Protein AF-0000000084896147 (afdb_homodimer)

Secondary structure (DSSP, 8-state):
--SSTTEEEEEEGGG---HHHHHHHHHTT-EEEE-SHHHHHHHHTTT--GGGEEE--SS--HHHHHHHHHTT--EEEE-SHHHHHHHHHH-TT-EEEEEEP-GGG--SS---TTS-B-GGGHHHHHHHHHHTT-EEEEEEE---TT---HHHHHHHHHHHHHHHHHHHHTT----EEE--------GGGHHHHHHHHHHHHHHHHHHS-GGGT-EEEE--SHHHHGGG--EEEEEEEEEEEES-EEEE-SS-EEEE--TEEEEEEES--TTTTTTHHHHS---PPEEE-GGG--SSPPEEEEEE-SSS-TT-EEEEEEEE----TT-EEEE----SSSTT----GGGPPPPP------HHHHHHHHHH-S-GGGS-S---TT----HHHH-/--SSTTEEEEEEGGG---HHHHHHHHHTT-EEEE-SHHHHHHHHTTT--GGGEEE--SS--HHHHHHHHHTT--EEEE-SHHHHHHHHHH-TT-EEEEEEP-GGG--SS---TTS-B-GGGHHHHHHHHHHTT-EEEEEEE---TT---HHHHHHHHHHHHHHHHHHHHTT----EEE--------GGGHHHHHHHHHHHHHHHHHHS-GGG--EEEE--SHHHHGGG--EEEEEEEEEEEES-EEEE-SS-EEEE--TEEEEEEES--TTTTTTHHHHS---PPEEE-GGG--SSPPEEEEEE-SSS-TT-EEEEEEEE----TT-EEEE----SSSTT----GGGPPPPP------HHHHHHHHHH-S-GGGS-S---TT----HHHH-

Radius of gyration: 28.49 Å; Cα contacts (8 Å, |Δi|>4): 1632; chains: 2; bounding box: 71×83×58 Å

Structure (mmCIF, N/CA/C/O backbone):
data_AF-0000000084896147-model_v1
#
loop_
_entity.id
_entity.type
_entity.pdbx_description
1 polymer 'ornithine decarboxylase'
#
loop_
_atom_site.group_PDB
_atom_site.id
_atom_site.type_symbol
_atom_site.label_atom_id
_atom_site.label_alt_id
_atom_site.label_comp_id
_atom_site.label_asym_id
_atom_site.label_entity_id
_atom_site.label_seq_id
_atom_site.pdbx_PDB_ins_code
_atom_site.Cartn_x
_atom_site.Cartn_y
_atom_site.Cartn_z
_atom_site.occupancy
_atom_site.B_iso_or_equiv
_atom_site.auth_seq_id
_atom_site.auth_comp_id
_atom_site.auth_asym_id
_atom_site.auth_atom_id
_atom_site.pdbx_PDB_model_num
ATOM 1 N N . MET A 1 1 ? -17.375 -25.188 -11.977 1 76.5 1 MET A N 1
ATOM 2 C CA . MET A 1 1 ? -17.375 -26.641 -11.867 1 76.5 1 MET A CA 1
ATOM 3 C C . MET A 1 1 ? -18.281 -27.266 -12.922 1 76.5 1 MET A C 1
ATOM 5 O O . MET A 1 1 ? -17.953 -28.328 -13.469 1 76.5 1 MET A O 1
ATOM 9 N N . LYS A 1 2 ? -19.312 -26.609 -13.203 1 83.06 2 LYS A N 1
ATOM 10 C CA . LYS A 1 2 ? -20.203 -27.094 -14.25 1 83.06 2 LYS A CA 1
ATOM 11 C C . LYS A 1 2 ? -19.641 -26.781 -15.641 1 83.06 2 LYS A C 1
ATOM 13 O O . LYS A 1 2 ? -19.703 -27.625 -16.547 1 83.06 2 LYS A O 1
ATOM 18 N N . LEU A 1 3 ? -19.047 -25.656 -15.773 1 86.88 3 LEU A N 1
ATOM 19 C CA . LEU A 1 3 ? -18.594 -25.188 -17.062 1 86.88 3 LEU A CA 1
ATOM 20 C C . LEU A 1 3 ? -17.281 -25.859 -17.469 1 86.88 3 LEU A C 1
ATOM 22 O O . LEU A 1 3 ? -17.031 -26.094 -18.656 1 86.88 3 LEU A O 1
ATOM 26 N N . LEU A 1 4 ? -16.484 -26.188 -16.469 1 92.25 4 LEU A N 1
ATOM 27 C CA . LEU A 1 4 ? -15.219 -26.891 -16.672 1 92.25 4 LEU A CA 1
ATOM 28 C C . LEU A 1 4 ? -15.109 -28.094 -15.758 1 92.25 4 LEU A C 1
ATOM 30 O O . LEU A 1 4 ? -14.273 -28.125 -14.852 1 92.25 4 LEU A O 1
ATOM 34 N N . PRO A 1 5 ? -15.781 -29.156 -16.047 1 92.62 5 PRO A N 1
ATOM 35 C CA . PRO A 1 5 ? -15.938 -30.266 -15.109 1 92.62 5 PRO A CA 1
ATOM 36 C C . PRO A 1 5 ? -14.648 -31.062 -14.922 1 92.62 5 PRO A C 1
ATOM 38 O O . PRO A 1 5 ? -14.484 -31.734 -13.906 1 92.62 5 PRO A O 1
ATOM 41 N N . ARG A 1 6 ? -13.742 -30.938 -15.859 1 96.06 6 ARG A N 1
ATOM 42 C CA . ARG A 1 6 ? -12.523 -31.719 -15.773 1 96.06 6 ARG A CA 1
ATOM 43 C C . ARG A 1 6 ? -11.398 -30.922 -15.109 1 96.06 6 ARG A C 1
ATOM 45 O O . ARG A 1 6 ? -10.289 -31.422 -14.961 1 96.06 6 ARG A O 1
ATOM 52 N N . VAL A 1 7 ? -11.711 -29.734 -14.766 1 96.62 7 VAL A N 1
ATOM 53 C CA . VAL A 1 7 ? -10.688 -28.844 -14.227 1 96.62 7 VAL A CA 1
ATOM 54 C C . VAL A 1 7 ? -10.844 -28.734 -12.711 1 96.62 7 VAL A C 1
ATOM 56 O O . VAL A 1 7 ? -11.883 -28.297 -12.211 1 96.62 7 VAL A O 1
ATOM 59 N N . ASP A 1 8 ? -9.828 -29.188 -11.992 1 96.81 8 ASP A N 1
ATOM 60 C CA . ASP A 1 8 ? -9.812 -28.984 -10.547 1 96.81 8 ASP A CA 1
ATOM 61 C C . ASP A 1 8 ? -9.422 -27.547 -10.195 1 96.81 8 ASP A C 1
ATOM 63 O O . ASP A 1 8 ? -8.531 -26.969 -10.82 1 96.81 8 ASP A O 1
ATOM 67 N N . LEU A 1 9 ? -10.07 -27.062 -9.203 1 96.5 9 LEU A N 1
ATOM 68 C CA . LEU A 1 9 ? -9.891 -25.641 -8.891 1 96.5 9 LEU A CA 1
ATOM 69 C C . LEU A 1 9 ? -8.961 -25.469 -7.699 1 96.5 9 LEU A C 1
ATOM 71 O O . LEU A 1 9 ? -9.055 -26.203 -6.715 1 96.5 9 LEU A O 1
ATOM 75 N N . PHE A 1 10 ? -8.07 -24.547 -7.828 1 98.19 10 PHE A N 1
ATOM 76 C CA . PHE A 1 10 ? -7.176 -24.094 -6.777 1 98.19 10 PHE A CA 1
ATOM 77 C C . PHE A 1 10 ? -7.34 -22.594 -6.543 1 98.19 10 PHE A C 1
ATOM 79 O O . PHE A 1 10 ? -7.027 -21.781 -7.418 1 98.19 10 PHE A O 1
ATOM 86 N N . TYR A 1 11 ? -7.738 -22.25 -5.391 1 97 11 TYR A N 1
ATOM 87 C CA . TYR A 1 11 ? -8.008 -20.859 -5.07 1 97 11 TYR A CA 1
ATOM 88 C C . TYR A 1 11 ? -6.719 -20.062 -4.914 1 97 11 TYR A C 1
ATOM 90 O O . TYR A 1 11 ? -5.852 -20.438 -4.113 1 97 11 TYR A O 1
ATOM 98 N N . ALA A 1 12 ? -6.574 -18.953 -5.715 1 95.19 12 ALA A N 1
ATOM 99 C CA . ALA A 1 12 ? -5.453 -18.031 -5.504 1 95.19 12 ALA A CA 1
ATOM 100 C C . ALA A 1 12 ? -5.613 -17.266 -4.203 1 95.19 12 ALA A C 1
ATOM 102 O O . ALA A 1 12 ? -6.32 -16.25 -4.152 1 95.19 12 ALA A O 1
ATOM 103 N N . VAL A 1 13 ? -4.828 -17.578 -3.203 1 94.38 13 VAL A N 1
ATOM 104 C CA . VAL A 1 13 ? -5.031 -17.109 -1.837 1 94.38 13 VAL A CA 1
ATOM 105 C C . VAL A 1 13 ? -4.789 -15.602 -1.771 1 94.38 13 VAL A C 1
ATOM 107 O O . VAL A 1 13 ? -5.453 -14.891 -1.013 1 94.38 13 VAL A O 1
ATOM 110 N N . LYS A 1 14 ? -3.912 -15.117 -2.615 1 90.31 14 LYS A N 1
ATOM 111 C CA . LYS A 1 14 ? -3.541 -13.703 -2.605 1 90.31 14 LYS A CA 1
ATOM 112 C C . LYS A 1 14 ? -4.758 -12.812 -2.84 1 90.31 14 LYS A C 1
ATOM 114 O O . LYS A 1 14 ? -4.754 -11.641 -2.471 1 90.31 14 LYS A O 1
ATOM 119 N N . CYS A 1 15 ? -5.746 -13.336 -3.457 1 89.38 15 CYS A N 1
ATOM 120 C CA . CYS A 1 15 ? -6.938 -12.578 -3.816 1 89.38 15 CYS A CA 1
ATOM 121 C C . CYS A 1 15 ? -7.691 -12.125 -2.572 1 89.38 15 CYS A C 1
ATOM 123 O O . CYS A 1 15 ? -8.18 -11 -2.512 1 89.38 15 CYS A O 1
ATOM 125 N N . CYS A 1 16 ? -7.879 -12.938 -1.682 1 91.19 16 CYS A N 1
ATOM 126 C CA . CYS A 1 16 ? -8.547 -12.703 -0.409 1 91.19 16 CYS A CA 1
ATOM 127 C C . CYS A 1 16 ? -8.117 -13.727 0.634 1 91.19 16 CYS A C 1
ATOM 129 O O . CYS A 1 16 ? -8.789 -14.742 0.824 1 91.19 16 CYS A O 1
ATOM 131 N N . PRO A 1 17 ? -7.07 -13.461 1.395 1 91.31 17 PRO A N 1
ATOM 132 C CA . PRO A 1 17 ? -6.527 -14.438 2.348 1 91.31 17 PRO A CA 1
ATOM 133 C C . PRO A 1 17 ? -7.242 -14.398 3.697 1 91.31 17 PRO A C 1
ATOM 135 O O . PRO A 1 17 ? -6.59 -14.43 4.746 1 91.31 17 PRO A O 1
ATOM 138 N N . LEU A 1 18 ? -8.523 -14.312 3.703 1 88.88 18 LEU A N 1
ATOM 139 C CA . LEU A 1 18 ? -9.289 -14.336 4.945 1 88.88 18 LEU A CA 1
ATOM 140 C C . LEU A 1 18 ? -9.602 -15.773 5.359 1 88.88 18 LEU A C 1
ATOM 142 O O . LEU A 1 18 ? -10 -16.594 4.527 1 88.88 18 LEU A O 1
ATOM 146 N N . MET A 1 19 ? -9.484 -16.016 6.602 1 90.5 19 MET A N 1
ATOM 147 C CA . MET A 1 19 ? -9.633 -17.359 7.145 1 90.5 19 MET A CA 1
ATOM 148 C C . MET A 1 19 ? -11.008 -17.938 6.809 1 90.5 19 MET A C 1
ATOM 150 O O . MET A 1 19 ? -11.109 -19.094 6.375 1 90.5 19 MET A O 1
ATOM 154 N N . PRO A 1 20 ? -12.117 -17.219 6.91 1 89.44 20 PRO A N 1
ATOM 155 C CA . PRO A 1 20 ? -13.422 -17.797 6.578 1 89.44 20 PRO A CA 1
ATOM 156 C C . PRO A 1 20 ? -13.516 -18.219 5.113 1 89.44 20 PRO A C 1
ATOM 158 O O . PRO A 1 20 ? -14.188 -19.219 4.801 1 89.44 20 PRO A O 1
ATOM 161 N N . VAL A 1 21 ? -12.875 -17.469 4.238 1 92.56 21 VAL A N 1
ATOM 162 C CA . VAL A 1 21 ? -12.875 -17.812 2.818 1 92.56 21 VAL A CA 1
ATOM 163 C C . VAL A 1 21 ? -12.086 -19.094 2.596 1 92.56 21 VAL A C 1
ATOM 165 O O . VAL A 1 21 ? -12.578 -20.016 1.944 1 92.56 21 VAL A O 1
ATOM 168 N N . VAL A 1 22 ? -10.922 -19.172 3.197 1 95.12 22 VAL A N 1
ATOM 169 C CA . VAL A 1 22 ? -10.047 -20.328 3.043 1 95.12 22 VAL A CA 1
ATOM 170 C C . VAL A 1 22 ? -10.734 -21.578 3.602 1 95.12 22 VAL A C 1
ATOM 172 O O . VAL A 1 22 ? -10.742 -22.625 2.957 1 95.12 22 VAL A O 1
ATOM 175 N N . ARG A 1 23 ? -11.367 -21.422 4.723 1 94.5 23 ARG A N 1
ATOM 176 C CA . ARG A 1 23 ? -12.062 -22.547 5.348 1 94.5 23 ARG A CA 1
ATOM 177 C C . ARG A 1 23 ? -13.227 -23.031 4.484 1 94.5 23 ARG A C 1
ATOM 179 O O . ARG A 1 23 ? -13.398 -24.234 4.281 1 94.5 23 ARG A O 1
ATOM 186 N N . LEU A 1 24 ? -13.977 -22.109 4.012 1 94.06 24 LEU A N 1
ATOM 187 C CA . LEU A 1 24 ? -15.133 -22.453 3.188 1 94.06 24 LEU A CA 1
ATOM 188 C C . LEU A 1 24 ? -14.695 -23.203 1.931 1 94.06 24 LEU A C 1
ATOM 190 O O . LEU A 1 24 ? -15.258 -24.234 1.592 1 94.06 24 LEU A O 1
ATOM 194 N N . LEU A 1 25 ? -13.711 -22.703 1.27 1 96.12 25 LEU A N 1
ATOM 195 C CA . LEU A 1 25 ? -13.258 -23.312 0.023 1 96.12 25 LEU A CA 1
ATOM 196 C C . LEU A 1 25 ? -12.602 -24.656 0.283 1 96.12 25 LEU A C 1
ATOM 198 O O . LEU A 1 25 ? -12.773 -25.594 -0.5 1 96.12 25 LEU A O 1
ATOM 202 N N . ALA A 1 26 ? -11.883 -24.75 1.372 1 96.81 26 ALA A N 1
ATOM 203 C CA . ALA A 1 26 ? -11.336 -26.047 1.767 1 96.81 26 ALA A CA 1
ATOM 204 C C . ALA A 1 26 ? -12.445 -27.062 1.991 1 96.81 26 ALA A C 1
ATOM 206 O O . ALA A 1 26 ? -12.336 -28.219 1.559 1 96.81 26 ALA A O 1
ATOM 207 N N . ALA A 1 27 ? -13.484 -26.625 2.641 1 95.06 27 ALA A N 1
ATOM 208 C CA . ALA A 1 27 ? -14.617 -27.5 2.93 1 95.06 27 ALA A CA 1
ATOM 209 C C . ALA A 1 27 ? -15.258 -28.016 1.644 1 95.06 27 ALA A C 1
ATOM 211 O O . ALA A 1 27 ? -15.766 -29.141 1.601 1 95.06 27 ALA A O 1
ATOM 212 N N . LEU A 1 28 ? -15.172 -27.25 0.626 1 94.31 28 LEU A N 1
ATOM 213 C CA . LEU A 1 28 ? -15.789 -27.594 -0.649 1 94.31 28 LEU A CA 1
ATOM 214 C C . LEU A 1 28 ? -14.836 -28.406 -1.515 1 94.31 28 LEU A C 1
ATOM 216 O O . LEU A 1 28 ? -15.156 -28.75 -2.656 1 94.31 28 LEU A O 1
ATOM 220 N N . GLY A 1 29 ? -13.633 -28.625 -1.036 1 94.44 29 GLY A N 1
ATOM 221 C CA . GLY A 1 29 ? -12.695 -29.516 -1.714 1 94.44 29 GLY A CA 1
ATOM 222 C C . GLY A 1 29 ? -11.789 -28.781 -2.684 1 94.44 29 GLY A C 1
ATOM 223 O O . GLY A 1 29 ? -11.109 -29.406 -3.502 1 94.44 29 GLY A O 1
ATOM 224 N N . ILE A 1 30 ? -11.766 -27.5 -2.604 1 96.38 30 ILE A N 1
ATOM 225 C CA . ILE A 1 30 ? -10.938 -26.688 -3.475 1 96.38 30 ILE A CA 1
ATOM 226 C C . ILE A 1 30 ? -9.492 -26.688 -2.969 1 96.38 30 ILE A C 1
ATOM 228 O O . ILE A 1 30 ? -9.258 -26.641 -1.761 1 96.38 30 ILE A O 1
ATOM 232 N N . GLY A 1 31 ? -8.508 -26.781 -3.887 1 97.94 31 GLY A N 1
ATOM 233 C CA . GLY A 1 31 ? -7.109 -26.594 -3.539 1 97.94 31 GLY A CA 1
ATOM 234 C C . GLY A 1 31 ? -6.707 -25.141 -3.449 1 97.94 31 GLY A C 1
ATOM 235 O O . GLY A 1 31 ? -7.547 -24.25 -3.59 1 97.94 31 GLY A O 1
ATOM 236 N N . PHE A 1 32 ? -5.352 -24.969 -3.205 1 98.56 32 PHE A N 1
ATOM 237 C CA . PHE A 1 32 ? -4.93 -23.609 -2.959 1 98.56 32 PHE A CA 1
ATOM 238 C C . PHE A 1 32 ? -3.648 -23.281 -3.721 1 98.56 32 PHE A C 1
ATOM 240 O O . PHE A 1 32 ? -2.697 -24.062 -3.703 1 98.56 32 PHE A O 1
ATOM 247 N N . ASP A 1 33 ? -3.723 -22.234 -4.465 1 97.69 33 ASP A N 1
ATOM 248 C CA . ASP A 1 33 ? -2.551 -21.578 -5.047 1 97.69 33 ASP A CA 1
ATOM 249 C C . ASP A 1 33 ? -1.964 -20.547 -4.09 1 97.69 33 ASP A C 1
ATOM 251 O O . ASP A 1 33 ? -2.602 -19.531 -3.799 1 97.69 33 ASP A O 1
ATOM 255 N N . CYS A 1 34 ? -0.763 -20.812 -3.6 1 96 34 CYS A N 1
ATOM 256 C CA . CYS A 1 34 ? -0.082 -19.922 -2.67 1 96 34 CYS A CA 1
ATOM 257 C C . CYS A 1 34 ? 1.145 -19.281 -3.32 1 96 34 CYS A C 1
ATOM 259 O O . CYS A 1 34 ? 1.877 -19.953 -4.051 1 96 34 CYS A O 1
ATOM 261 N N . ALA A 1 35 ? 1.364 -18.047 -2.998 1 93.19 35 ALA A N 1
ATOM 262 C CA . ALA A 1 35 ? 2.479 -17.328 -3.615 1 93.19 35 ALA A CA 1
ATOM 263 C C . ALA A 1 35 ? 3.529 -16.938 -2.574 1 93.19 35 ALA A C 1
ATOM 265 O O . ALA A 1 35 ? 4.508 -16.266 -2.891 1 93.19 35 ALA A O 1
ATOM 266 N N . SER A 1 36 ? 3.334 -17.328 -1.325 1 91.38 36 SER A N 1
ATOM 267 C CA . SER A 1 36 ? 4.281 -16.969 -0.271 1 91.38 36 SER A CA 1
ATOM 268 C C . SER A 1 36 ? 4.23 -17.984 0.873 1 91.38 36 SER A C 1
ATOM 270 O O . SER A 1 36 ? 3.283 -18.766 0.972 1 91.38 36 SER A O 1
ATOM 272 N N . GLN A 1 37 ? 5.262 -17.891 1.681 1 91.56 37 GLN A N 1
ATOM 273 C CA . GLN A 1 37 ? 5.309 -18.719 2.877 1 91.56 37 GLN A CA 1
ATOM 274 C C . GLN A 1 37 ? 4.121 -18.438 3.795 1 91.56 37 GLN A C 1
ATOM 276 O O . GLN A 1 37 ? 3.557 -19.359 4.391 1 91.56 37 GLN A O 1
ATOM 281 N N . ASN A 1 38 ? 3.74 -17.203 3.916 1 89.81 38 ASN A N 1
ATOM 282 C CA . ASN A 1 38 ? 2.635 -16.844 4.797 1 89.81 38 ASN A CA 1
ATOM 283 C C . ASN A 1 38 ? 1.315 -17.438 4.316 1 89.81 38 ASN A C 1
ATOM 285 O O . ASN A 1 38 ? 0.504 -17.891 5.129 1 89.81 38 ASN A O 1
ATOM 289 N N . GLU A 1 39 ? 1.109 -17.422 3.057 1 93.38 39 GLU A N 1
ATOM 290 C CA . GLU A 1 39 ? -0.1 -18.031 2.504 1 93.38 39 GLU A CA 1
ATOM 291 C C . GLU A 1 39 ? -0.115 -19.547 2.725 1 93.38 39 GLU A C 1
ATOM 293 O O . GLU A 1 39 ? -1.153 -20.109 3.059 1 93.38 39 GLU A O 1
ATOM 298 N N . ILE A 1 40 ? 1.034 -20.125 2.541 1 96.12 40 ILE A N 1
ATOM 299 C CA . ILE A 1 40 ? 1.153 -21.562 2.779 1 96.12 40 ILE A CA 1
ATOM 300 C C . ILE A 1 40 ? 0.795 -21.875 4.23 1 96.12 40 ILE A C 1
ATOM 302 O O . ILE A 1 40 ? -0.02 -22.766 4.5 1 96.12 40 ILE A O 1
ATOM 306 N N . GLU A 1 41 ? 1.347 -21.094 5.098 1 95.25 41 GLU A N 1
ATOM 307 C CA . GLU A 1 41 ? 1.098 -21.328 6.516 1 95.25 41 GLU A CA 1
ATOM 308 C C . GLU A 1 41 ? -0.371 -21.094 6.863 1 95.25 41 GLU A C 1
ATOM 310 O O . GLU A 1 41 ? -0.949 -21.844 7.66 1 95.25 41 GLU A O 1
ATOM 315 N N . LEU A 1 42 ? -0.952 -20.125 6.281 1 93.75 42 LEU A N 1
ATOM 316 C CA . LEU A 1 42 ? -2.369 -19.844 6.492 1 93.75 42 LEU A CA 1
ATOM 317 C C . LEU A 1 42 ? -3.223 -21.047 6.121 1 93.75 42 LEU A C 1
ATOM 319 O O . LEU A 1 42 ? -4.078 -21.469 6.902 1 93.75 42 LEU A O 1
ATOM 323 N N . VAL A 1 43 ? -2.965 -21.625 4.965 1 97.06 43 VAL A N 1
ATOM 324 C CA . VAL A 1 43 ? -3.75 -22.75 4.453 1 97.06 43 VAL A CA 1
ATOM 325 C C . VAL A 1 43 ? -3.494 -23.984 5.301 1 97.06 43 VAL A C 1
ATOM 327 O O . VAL A 1 43 ? -4.434 -24.688 5.699 1 97.06 43 VAL A O 1
ATOM 330 N N . LEU A 1 44 ? -2.252 -24.203 5.664 1 97.81 44 LEU A N 1
ATOM 331 C CA . LEU A 1 44 ? -1.89 -25.391 6.426 1 97.81 44 LEU A CA 1
ATOM 332 C C . LEU A 1 44 ? -2.424 -25.297 7.852 1 97.81 44 LEU A C 1
ATOM 334 O O . LEU A 1 44 ? -2.717 -26.328 8.469 1 97.81 44 LEU A O 1
ATOM 338 N N . SER A 1 45 ? -2.539 -24.141 8.367 1 96.44 45 SER A N 1
ATOM 339 C CA . SER A 1 45 ? -2.924 -23.938 9.758 1 96.44 45 SER A CA 1
ATOM 340 C C . SER A 1 45 ? -4.309 -24.516 10.039 1 96.44 45 SER A C 1
ATOM 342 O O . SER A 1 45 ? -4.637 -24.812 11.188 1 96.44 45 SER A O 1
ATOM 344 N N . ILE A 1 46 ? -5.086 -24.703 9.031 1 95.06 46 ILE A N 1
ATOM 345 C CA . ILE A 1 46 ? -6.438 -25.203 9.258 1 95.06 46 ILE A CA 1
ATOM 346 C C . ILE A 1 46 ? -6.496 -26.703 8.945 1 95.06 46 ILE A C 1
ATOM 348 O O . ILE A 1 46 ? -7.562 -27.312 9.016 1 95.06 46 ILE A O 1
ATOM 352 N N . GLY A 1 47 ? -5.383 -27.234 8.469 1 96.38 47 GLY A N 1
ATOM 353 C CA . GLY A 1 47 ? -5.289 -28.672 8.32 1 96.38 47 GLY A CA 1
ATOM 354 C C . GLY A 1 47 ? -5.43 -29.141 6.887 1 96.38 47 GLY A C 1
ATOM 355 O O . GLY A 1 47 ? -5.66 -30.328 6.637 1 96.38 47 GLY A O 1
ATOM 356 N N . VAL A 1 48 ? -5.363 -28.328 5.957 1 97.75 48 VAL A N 1
ATOM 357 C CA . VAL A 1 48 ? -5.391 -28.719 4.555 1 97.75 48 VAL A CA 1
ATOM 358 C C . VAL A 1 48 ? -4.184 -29.609 4.242 1 97.75 48 VAL A C 1
ATOM 360 O O . VAL A 1 48 ? -3.072 -29.328 4.699 1 97.75 48 VAL A O 1
ATOM 363 N N . ASP A 1 49 ? -4.441 -30.641 3.521 1 97.88 49 ASP A N 1
ATOM 364 C CA . ASP A 1 49 ? -3.352 -31.5 3.086 1 97.88 49 ASP A CA 1
ATOM 365 C C . ASP A 1 49 ? -2.393 -30.766 2.158 1 97.88 49 ASP A C 1
ATOM 367 O O . ASP A 1 49 ? -2.824 -30.094 1.216 1 97.88 49 ASP A O 1
ATOM 371 N N . PRO A 1 50 ? -1.075 -30.844 2.42 1 98.44 50 PRO A N 1
ATOM 372 C CA . PRO A 1 50 ? -0.102 -30.125 1.598 1 98.44 50 PRO A CA 1
ATOM 373 C C . PRO A 1 50 ? -0.222 -30.469 0.112 1 98.44 50 PRO A C 1
ATOM 375 O O . PRO A 1 50 ? 0.133 -29.641 -0.738 1 98.44 50 PRO A O 1
ATOM 378 N N . SER A 1 51 ? -0.712 -31.609 -0.223 1 98.19 51 SER A N 1
ATOM 379 C CA . SER A 1 51 ? -0.855 -32 -1.62 1 98.19 51 SER A CA 1
ATOM 380 C C . SER A 1 51 ? -1.907 -31.172 -2.33 1 98.19 51 SER A C 1
ATOM 382 O O . SER A 1 51 ? -1.996 -31.188 -3.559 1 98.19 51 SER A O 1
ATOM 384 N N . LYS A 1 52 ? -2.715 -30.453 -1.571 1 98.19 52 LYS A N 1
ATOM 385 C CA . LYS A 1 52 ? -3.752 -29.594 -2.131 1 98.19 52 LYS A CA 1
ATOM 386 C C . LYS A 1 52 ? -3.238 -28.172 -2.324 1 98.19 52 LYS A C 1
ATOM 388 O O . LYS A 1 52 ? -4.02 -27.25 -2.58 1 98.19 52 LYS A O 1
ATOM 393 N N . ILE A 1 53 ? -1.911 -28 -2.234 1 98.69 53 ILE A N 1
ATOM 394 C CA . ILE A 1 53 ? -1.313 -26.672 -2.387 1 98.69 53 ILE A CA 1
ATOM 395 C C . ILE A 1 53 ? -0.331 -26.688 -3.557 1 98.69 53 ILE A C 1
ATOM 397 O O . ILE A 1 53 ? 0.474 -27.609 -3.691 1 98.69 53 ILE A O 1
ATOM 401 N N . ILE A 1 54 ? -0.463 -25.766 -4.406 1 98.69 54 ILE A N 1
ATOM 402 C CA . ILE A 1 54 ? 0.598 -25.469 -5.359 1 98.69 54 ILE A CA 1
ATOM 403 C C . ILE A 1 54 ? 1.27 -24.156 -4.992 1 98.69 54 ILE A C 1
ATOM 405 O O . ILE A 1 54 ? 0.593 -23.141 -4.762 1 98.69 54 ILE A O 1
ATOM 409 N N . TYR A 1 55 ? 2.588 -24.188 -4.773 1 97.81 55 TYR A N 1
ATOM 410 C CA . TYR A 1 55 ? 3.389 -22.984 -4.551 1 97.81 55 TYR A CA 1
ATOM 411 C C . TYR A 1 55 ? 3.748 -22.312 -5.875 1 97.81 55 TYR A C 1
ATOM 413 O O . TYR A 1 55 ? 4.746 -22.672 -6.504 1 97.81 55 TYR A O 1
ATOM 421 N N . ALA A 1 56 ? 3.035 -21.281 -6.258 1 94.69 56 ALA A N 1
ATOM 422 C CA . ALA A 1 56 ? 2.996 -20.844 -7.648 1 94.69 56 ALA A CA 1
ATOM 423 C C . ALA A 1 56 ? 3.873 -19.609 -7.859 1 94.69 56 ALA A C 1
ATOM 425 O O . ALA A 1 56 ? 3.711 -18.891 -8.844 1 94.69 56 ALA A O 1
ATOM 426 N N . LEU A 1 57 ? 4.805 -19.312 -7.004 1 94.06 57 LEU A N 1
ATOM 427 C CA . LEU A 1 57 ? 5.789 -18.266 -7.254 1 94.06 57 LEU A CA 1
ATOM 428 C C . LEU A 1 57 ? 7 -18.812 -7.992 1 94.06 57 LEU A C 1
ATOM 430 O O . LEU A 1 57 ? 7.691 -19.703 -7.48 1 94.06 57 LEU A O 1
ATOM 434 N N . PRO A 1 58 ? 7.262 -18.266 -9.172 1 94 58 PRO A N 1
ATOM 435 C CA . PRO A 1 58 ? 8.312 -18.875 -9.992 1 94 58 PRO A CA 1
ATOM 436 C C . PRO A 1 58 ? 9.711 -18.625 -9.438 1 94 58 PRO A C 1
ATOM 438 O O . PRO A 1 58 ? 10.625 -19.422 -9.695 1 94 58 PRO A O 1
ATOM 441 N N . CYS A 1 59 ? 9.93 -17.516 -8.742 1 92.56 59 CYS A N 1
ATOM 442 C CA . CYS A 1 59 ? 11.195 -17.188 -8.109 1 92.56 59 CYS A CA 1
ATOM 443 C C . CYS A 1 59 ? 11.039 -17.047 -6.598 1 92.56 59 CYS A C 1
ATOM 445 O O . CYS A 1 59 ? 10.445 -16.078 -6.117 1 92.56 59 CYS A O 1
ATOM 447 N N . LYS A 1 60 ? 11.578 -18 -5.875 1 93.38 60 LYS A N 1
ATOM 448 C CA . LYS A 1 60 ? 11.32 -18.109 -4.441 1 93.38 60 LYS A CA 1
ATOM 449 C C . LYS A 1 60 ? 12.578 -17.812 -3.631 1 93.38 60 LYS A C 1
ATOM 451 O O . LYS A 1 60 ? 13.68 -18.219 -4.016 1 93.38 60 LYS A O 1
ATOM 456 N N . PRO A 1 61 ? 12.352 -17.125 -2.541 1 90.19 61 PRO A N 1
ATOM 457 C CA . PRO A 1 61 ? 13.492 -17.094 -1.618 1 90.19 61 PRO A CA 1
ATOM 458 C C . PRO A 1 61 ? 13.898 -18.469 -1.116 1 90.19 61 PRO A C 1
ATOM 460 O O . PRO A 1 61 ? 13.047 -19.359 -0.979 1 90.19 61 PRO A O 1
ATOM 463 N N . ALA A 1 62 ? 15.203 -18.578 -0.814 1 93.69 62 ALA A N 1
ATOM 464 C CA . ALA A 1 62 ? 15.711 -19.859 -0.306 1 93.69 62 ALA A CA 1
ATOM 465 C C . ALA A 1 62 ? 14.969 -20.281 0.958 1 93.69 62 ALA A C 1
ATOM 467 O O . ALA A 1 62 ? 14.641 -21.453 1.127 1 93.69 62 ALA A O 1
ATOM 468 N N . THR A 1 63 ? 14.672 -19.328 1.776 1 90.56 63 THR A N 1
ATOM 469 C CA . THR A 1 63 ? 14.008 -19.625 3.041 1 90.56 63 THR A CA 1
ATOM 470 C C . THR A 1 63 ? 12.602 -20.156 2.799 1 90.56 63 THR A C 1
ATOM 472 O O . THR A 1 63 ? 12.117 -21.016 3.539 1 90.56 63 THR A O 1
ATOM 475 N N . HIS A 1 64 ? 11.984 -19.672 1.804 1 92.69 64 HIS A N 1
ATOM 476 C CA . HIS A 1 64 ? 10.641 -20.141 1.481 1 92.69 64 HIS A CA 1
ATOM 477 C C . HIS A 1 64 ? 10.672 -21.562 0.949 1 92.69 64 HIS A C 1
ATOM 479 O O . HIS A 1 64 ? 9.781 -22.359 1.251 1 92.69 64 HIS A O 1
ATOM 485 N N . LEU A 1 65 ? 11.664 -21.875 0.188 1 96.06 65 LEU A N 1
ATOM 486 C CA . LEU A 1 65 ? 11.828 -23.234 -0.309 1 96.06 65 LEU A CA 1
ATOM 487 C C . LEU A 1 65 ? 12.062 -24.219 0.841 1 96.06 65 LEU A C 1
ATOM 489 O O . LEU A 1 65 ? 11.492 -25.312 0.861 1 96.06 65 LEU A O 1
ATOM 493 N N . GLN A 1 66 ? 12.859 -23.766 1.766 1 97 66 GLN A N 1
ATOM 494 C CA . GLN A 1 66 ? 13.133 -24.594 2.93 1 97 66 GLN A CA 1
ATOM 495 C C . GLN A 1 66 ? 11.867 -24.859 3.738 1 97 66 GLN A C 1
ATOM 497 O O . GLN A 1 66 ? 11.633 -25.969 4.199 1 97 66 GLN A O 1
ATOM 502 N N . LEU A 1 67 ? 11.117 -23.844 3.838 1 96.19 67 LEU A N 1
ATOM 503 C CA . LEU A 1 67 ? 9.852 -23.984 4.555 1 96.19 67 LEU A CA 1
ATOM 504 C C . LEU A 1 67 ? 8.906 -24.922 3.811 1 96.19 67 LEU A C 1
ATOM 506 O O . LEU A 1 67 ? 8.258 -25.781 4.426 1 96.19 67 LEU A O 1
ATOM 510 N N . ALA A 1 68 ? 8.812 -24.75 2.533 1 97.75 68 ALA A N 1
ATOM 511 C CA . ALA A 1 68 ? 7.969 -25.625 1.729 1 97.75 68 ALA A CA 1
ATOM 512 C C . ALA A 1 68 ? 8.375 -27.094 1.902 1 97.75 68 ALA A C 1
ATOM 514 O O . ALA A 1 68 ? 7.52 -27.969 2.018 1 97.75 68 ALA A O 1
ATOM 515 N N . ARG A 1 69 ? 9.641 -27.328 1.935 1 98.5 69 ARG A N 1
ATOM 516 C CA . ARG A 1 69 ? 10.148 -28.672 2.158 1 98.5 69 ARG A CA 1
ATOM 517 C C . ARG A 1 69 ? 9.742 -29.188 3.535 1 98.5 69 ARG A C 1
ATOM 519 O O . ARG A 1 69 ? 9.211 -30.297 3.656 1 98.5 69 ARG A O 1
ATOM 526 N N . LYS A 1 70 ? 9.953 -28.344 4.492 1 98.31 70 LYS A N 1
ATOM 527 C CA . LYS A 1 70 ? 9.617 -28.719 5.863 1 98.31 70 LYS A CA 1
ATOM 528 C C . LYS A 1 70 ? 8.133 -29.047 6.004 1 98.31 70 LYS A C 1
ATOM 530 O O . LYS A 1 70 ? 7.758 -29.922 6.781 1 98.31 70 LYS A O 1
ATOM 535 N N . ARG A 1 71 ? 7.297 -28.406 5.219 1 98.25 71 ARG A N 1
ATOM 536 C CA . ARG A 1 71 ? 5.848 -28.547 5.32 1 98.25 71 ARG A CA 1
ATOM 537 C C . ARG A 1 71 ? 5.32 -29.531 4.277 1 98.25 71 ARG A C 1
ATOM 539 O O . ARG A 1 71 ? 4.109 -29.719 4.16 1 98.25 71 ARG A O 1
ATOM 546 N N . ASN A 1 72 ? 6.164 -30.016 3.467 1 98.38 72 ASN A N 1
ATOM 547 C CA . ASN A 1 72 ? 5.852 -31.016 2.443 1 98.38 72 ASN A CA 1
ATOM 548 C C . ASN A 1 72 ? 4.957 -30.438 1.354 1 98.38 72 ASN A C 1
ATOM 550 O O . ASN A 1 72 ? 4.055 -31.109 0.86 1 98.38 72 ASN A O 1
ATOM 554 N N . VAL A 1 73 ? 5.059 -29.203 1.143 1 98.69 73 VAL A N 1
ATOM 555 C CA . VAL A 1 73 ? 4.441 -28.594 -0.03 1 98.69 73 VAL A CA 1
ATOM 556 C C . VAL A 1 73 ? 5.355 -28.766 -1.242 1 98.69 73 VAL A C 1
ATOM 558 O O . VAL A 1 73 ? 6.219 -27.922 -1.499 1 98.69 73 VAL A O 1
ATOM 561 N N . ALA A 1 74 ? 5.105 -29.766 -2.02 1 98.69 74 ALA A N 1
ATOM 562 C CA . ALA A 1 74 ? 6.094 -30.219 -2.996 1 98.69 74 ALA A CA 1
ATOM 563 C C . ALA A 1 74 ? 5.809 -29.625 -4.375 1 98.69 74 ALA A C 1
ATOM 565 O O . ALA A 1 74 ? 6.734 -29.391 -5.156 1 98.69 74 ALA A O 1
ATOM 566 N N . LEU A 1 75 ? 4.547 -29.453 -4.715 1 98.81 75 LEU A N 1
ATOM 567 C CA . LEU A 1 75 ? 4.188 -28.953 -6.039 1 98.81 75 LEU A CA 1
ATOM 568 C C . LEU A 1 75 ? 4.488 -27.469 -6.16 1 98.81 75 LEU A C 1
ATOM 570 O O . LEU A 1 75 ? 3.957 -26.656 -5.398 1 98.81 75 LEU A O 1
ATOM 574 N N . MET A 1 76 ? 5.402 -27.094 -7.09 1 98.69 76 MET A N 1
ATOM 575 C CA . MET A 1 76 ? 5.781 -25.688 -7.168 1 98.69 76 MET A CA 1
ATOM 576 C C . MET A 1 76 ? 6.227 -25.312 -8.578 1 98.69 76 MET A C 1
ATOM 578 O O . MET A 1 76 ? 6.695 -26.172 -9.328 1 98.69 76 MET A O 1
ATOM 582 N N . THR A 1 77 ? 6.145 -24.062 -8.914 1 98.38 77 THR A N 1
ATOM 583 C CA . THR A 1 77 ? 6.473 -23.594 -10.258 1 98.38 77 THR A CA 1
ATOM 584 C C . THR A 1 77 ? 7.922 -23.125 -10.328 1 98.38 77 THR A C 1
ATOM 586 O O . THR A 1 77 ? 8.547 -22.859 -9.297 1 98.38 77 THR A O 1
ATOM 589 N N . PHE A 1 78 ? 8.461 -23.062 -11.523 1 97.62 78 PHE A N 1
ATOM 590 C CA . PHE A 1 78 ? 9.75 -22.469 -11.867 1 97.62 78 PHE A CA 1
ATOM 591 C C . PHE A 1 78 ? 9.727 -21.922 -13.289 1 97.62 78 PHE A C 1
ATOM 593 O O . PHE A 1 78 ? 8.852 -22.266 -14.086 1 97.62 78 PHE A O 1
ATOM 600 N N . ASP A 1 79 ? 10.695 -20.984 -13.625 1 96.12 79 ASP A N 1
ATOM 601 C CA . ASP A 1 79 ? 10.656 -20.469 -14.984 1 96.12 79 ASP A CA 1
ATOM 602 C C . ASP A 1 79 ? 12.055 -20.062 -15.461 1 96.12 79 ASP A C 1
ATOM 604 O O . ASP A 1 79 ? 12.203 -19.438 -16.5 1 96.12 79 ASP A O 1
ATOM 608 N N . ASN A 1 80 ? 13.086 -20.422 -14.664 1 94.19 80 ASN A N 1
ATOM 609 C CA . ASN A 1 80 ? 14.445 -20.078 -15.062 1 94.19 80 ASN A CA 1
ATOM 610 C C . ASN A 1 80 ? 15.469 -21.031 -14.469 1 94.19 80 ASN A C 1
ATOM 612 O O . ASN A 1 80 ? 15.148 -21.828 -13.578 1 94.19 80 ASN A O 1
ATOM 616 N N . GLU A 1 81 ? 16.656 -20.938 -14.977 1 95.44 81 GLU A N 1
ATOM 617 C CA . GLU A 1 81 ? 17.703 -21.875 -14.602 1 95.44 81 GLU A CA 1
ATOM 618 C C . GLU A 1 81 ? 18.156 -21.672 -13.156 1 95.44 81 GLU A C 1
ATOM 620 O O . GLU A 1 81 ? 18.375 -22.625 -12.422 1 95.44 81 GLU A O 1
ATOM 625 N N . ASP A 1 82 ? 18.297 -20.469 -12.75 1 94.06 82 ASP A N 1
ATOM 626 C CA . ASP A 1 82 ? 18.75 -20.188 -11.383 1 94.06 82 ASP A CA 1
ATOM 627 C C . ASP A 1 82 ? 17.797 -20.797 -10.359 1 94.06 82 ASP A C 1
ATOM 629 O O . ASP A 1 82 ? 18.234 -21.297 -9.32 1 94.06 82 ASP A O 1
ATOM 633 N N . GLU A 1 83 ? 16.547 -20.719 -10.664 1 97 83 GLU A N 1
ATOM 634 C CA . GLU A 1 83 ? 15.57 -21.312 -9.766 1 97 83 GLU A CA 1
ATOM 635 C C . GLU A 1 83 ? 15.75 -22.828 -9.68 1 97 83 GLU A C 1
ATOM 637 O O . GLU A 1 83 ? 15.586 -23.422 -8.609 1 97 83 GLU A O 1
ATOM 642 N N . LEU A 1 84 ? 16.078 -23.438 -10.789 1 98 84 LEU A N 1
ATOM 643 C CA . LEU A 1 84 ? 16.312 -24.875 -10.797 1 98 84 LEU A CA 1
ATOM 644 C C . LEU A 1 84 ? 17.469 -25.25 -9.875 1 98 84 LEU A C 1
ATOM 646 O O . LEU A 1 84 ? 17.359 -26.188 -9.086 1 98 84 LEU A O 1
ATOM 650 N N . HIS A 1 85 ? 18.516 -24.516 -9.977 1 97.44 85 HIS A N 1
ATOM 651 C CA . HIS A 1 85 ? 19.656 -24.781 -9.109 1 97.44 85 HIS A CA 1
ATOM 652 C C . HIS A 1 85 ? 19.297 -24.562 -7.645 1 97.44 85 HIS A C 1
ATOM 654 O O . HIS A 1 85 ? 19.75 -25.312 -6.77 1 97.44 85 HIS A O 1
ATOM 660 N N . LYS A 1 86 ? 18.594 -23.578 -7.422 1 97.12 86 LYS A N 1
ATOM 661 C CA . LYS A 1 86 ? 18.156 -23.281 -6.062 1 97.12 86 LYS A CA 1
ATOM 662 C C . LYS A 1 86 ? 17.266 -24.406 -5.516 1 97.12 86 LYS A C 1
ATOM 664 O O . LYS A 1 86 ? 17.422 -24.828 -4.371 1 97.12 86 LYS A O 1
ATOM 669 N N . VAL A 1 87 ? 16.344 -24.875 -6.312 1 98.06 87 VAL A N 1
ATOM 670 C CA . VAL A 1 87 ? 15.469 -25.969 -5.914 1 98.06 87 VAL A CA 1
ATOM 671 C C . VAL A 1 87 ? 16.297 -27.219 -5.656 1 98.06 87 VAL A C 1
ATOM 673 O O . VAL A 1 87 ? 16.078 -27.922 -4.664 1 98.06 87 VAL A O 1
ATOM 676 N N . LYS A 1 88 ? 17.219 -27.5 -6.551 1 98.56 88 LYS A N 1
ATOM 677 C CA . LYS A 1 88 ? 18.094 -28.656 -6.359 1 98.56 88 LYS A CA 1
ATOM 678 C C . LYS A 1 88 ? 18.781 -28.609 -4.996 1 98.56 88 LYS A C 1
ATOM 680 O O . LYS A 1 88 ? 18.891 -29.625 -4.316 1 98.56 88 LYS A O 1
ATOM 685 N N . LYS A 1 89 ? 19.125 -27.422 -4.664 1 97.81 89 LYS A N 1
ATOM 686 C CA . LYS A 1 89 ? 19.875 -27.234 -3.42 1 97.81 89 LYS A CA 1
ATOM 687 C C . LYS A 1 89 ? 18.969 -27.375 -2.205 1 97.81 89 LYS A C 1
ATOM 689 O O . LYS A 1 89 ? 19.328 -28.016 -1.215 1 97.81 89 LYS A O 1
ATOM 694 N N . TYR A 1 90 ? 17.766 -26.875 -2.229 1 97.62 90 TYR A N 1
ATOM 695 C CA . TYR A 1 90 ? 17 -26.688 -0.999 1 97.62 90 TYR A CA 1
ATOM 696 C C . TYR A 1 90 ? 15.805 -27.641 -0.946 1 97.62 90 TYR A C 1
ATOM 698 O O . TYR A 1 90 ? 15.289 -27.938 0.133 1 97.62 90 TYR A O 1
ATOM 706 N N . TYR A 1 91 ? 15.289 -28.156 -2.115 1 98.31 91 TYR A N 1
ATOM 707 C CA . TYR A 1 91 ? 14.148 -29.062 -2.164 1 98.31 91 TYR A CA 1
ATOM 708 C C . TYR A 1 91 ? 14.227 -29.969 -3.389 1 98.31 91 TYR A C 1
ATOM 710 O O . TYR A 1 91 ? 13.32 -29.953 -4.23 1 98.31 91 TYR A O 1
ATOM 718 N N . PRO A 1 92 ? 15.156 -30.859 -3.432 1 98.31 92 PRO A N 1
ATOM 719 C CA . PRO A 1 92 ? 15.414 -31.641 -4.637 1 98.31 92 PRO A CA 1
ATOM 720 C C . PRO A 1 92 ? 14.273 -32.594 -4.984 1 98.31 92 PRO A C 1
ATOM 722 O O . PRO A 1 92 ? 14.148 -33.031 -6.133 1 98.31 92 PRO A O 1
ATOM 725 N N . ASP A 1 93 ? 13.398 -32.844 -3.996 1 98.31 93 ASP A N 1
ATOM 726 C CA . ASP A 1 93 ? 12.312 -33.812 -4.242 1 98.31 93 ASP A CA 1
ATOM 727 C C . ASP A 1 93 ? 11.031 -33.094 -4.652 1 98.31 93 ASP A C 1
ATOM 729 O O . ASP A 1 93 ? 9.969 -33.688 -4.742 1 98.31 93 ASP A O 1
ATOM 733 N N . ALA A 1 94 ? 11.133 -31.812 -4.867 1 98.62 94 ALA A N 1
ATOM 734 C CA . ALA A 1 94 ? 9.969 -31.031 -5.273 1 98.62 94 ALA A CA 1
ATOM 735 C C . ALA A 1 94 ? 9.391 -31.547 -6.586 1 98.62 94 ALA A C 1
ATOM 737 O O . ALA A 1 94 ? 10.094 -32.188 -7.371 1 98.62 94 ALA A O 1
ATOM 738 N N . ARG A 1 95 ? 8.141 -31.391 -6.77 1 98.88 95 ARG A N 1
ATOM 739 C CA . ARG A 1 95 ? 7.426 -31.625 -8.023 1 98.88 95 ARG A CA 1
ATOM 740 C C . ARG A 1 95 ? 7.234 -30.328 -8.789 1 98.88 95 ARG A C 1
ATOM 742 O O . ARG A 1 95 ? 6.453 -29.469 -8.383 1 98.88 95 ARG A O 1
ATOM 749 N N . LEU A 1 96 ? 7.906 -30.234 -9.914 1 98.88 96 LEU A N 1
ATOM 750 C CA . LEU A 1 96 ? 8.094 -28.922 -10.531 1 98.88 96 LEU A CA 1
ATOM 751 C C . LEU A 1 96 ? 7.148 -28.734 -11.711 1 98.88 96 LEU A C 1
ATOM 753 O O . LEU A 1 96 ? 6.906 -29.672 -12.477 1 98.88 96 LEU A O 1
ATOM 757 N N . VAL A 1 97 ? 6.625 -27.562 -11.836 1 98.94 97 VAL A N 1
ATOM 758 C CA . VAL A 1 97 ? 5.754 -27.141 -12.93 1 98.94 97 VAL A CA 1
ATOM 759 C C . VAL A 1 97 ? 6.383 -25.969 -13.672 1 98.94 97 VAL A C 1
ATOM 761 O O . VAL A 1 97 ? 6.59 -24.891 -13.094 1 98.94 97 VAL A O 1
ATOM 764 N N . ILE A 1 98 ? 6.703 -26.109 -14.938 1 98.62 98 ILE A N 1
ATOM 765 C CA . ILE A 1 98 ? 7.312 -25.016 -15.703 1 98.62 98 ILE A CA 1
ATOM 766 C C . ILE A 1 98 ? 6.258 -23.969 -16.031 1 98.62 98 ILE A C 1
ATOM 768 O O . ILE A 1 98 ? 5.176 -24.297 -16.531 1 98.62 98 ILE A O 1
ATOM 772 N N . ARG A 1 99 ? 6.504 -22.734 -15.672 1 96.88 99 ARG A N 1
ATOM 773 C CA . ARG A 1 99 ? 5.641 -21.609 -15.984 1 96.88 99 ARG A CA 1
ATOM 774 C C . ARG A 1 99 ? 6.062 -20.953 -17.297 1 96.88 99 ARG A C 1
ATOM 776 O O . ARG A 1 99 ? 7.203 -20.5 -17.438 1 96.88 99 ARG A O 1
ATOM 783 N N . LEU A 1 100 ? 5.086 -20.875 -18.203 1 94.5 100 LEU A N 1
ATO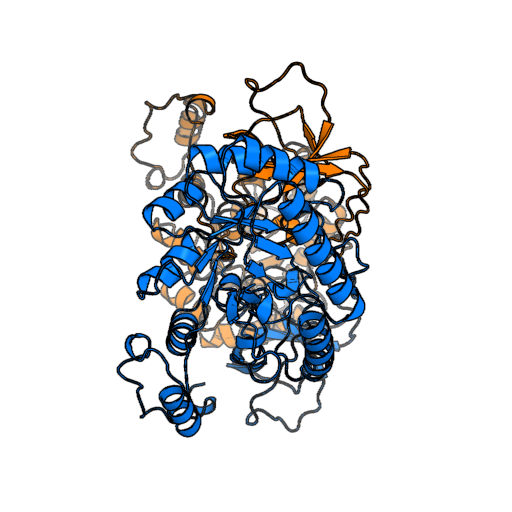M 784 C CA . LEU A 1 100 ? 5.371 -20.266 -19.5 1 94.5 100 LEU A CA 1
ATOM 785 C C . LEU A 1 100 ? 5.02 -18.781 -19.5 1 94.5 100 LEU A C 1
ATOM 787 O O . LEU A 1 100 ? 4.121 -18.359 -18.781 1 94.5 100 LEU A O 1
ATOM 791 N N . ARG A 1 101 ? 5.727 -18.125 -20.344 1 88.56 101 ARG A N 1
ATOM 792 C CA . ARG A 1 101 ? 5.375 -16.734 -20.594 1 88.56 101 ARG A CA 1
ATOM 793 C C . ARG A 1 101 ? 4.062 -16.625 -21.359 1 88.56 101 ARG A C 1
ATOM 795 O O . ARG A 1 101 ? 3.822 -17.391 -22.297 1 88.56 101 ARG A O 1
ATOM 802 N N . ALA A 1 102 ? 3.236 -15.695 -20.906 1 80.44 102 ALA A N 1
ATOM 803 C CA . ALA A 1 102 ? 1.908 -15.633 -21.516 1 80.44 102 ALA A CA 1
ATOM 804 C C . ALA A 1 102 ? 1.781 -14.422 -22.438 1 80.44 102 ALA A C 1
ATOM 806 O O . ALA A 1 102 ? 0.813 -14.305 -23.188 1 80.44 102 ALA A O 1
ATOM 807 N N . ASP A 1 103 ? 2.475 -13.234 -22.312 1 66.81 103 ASP A N 1
ATOM 808 C CA . ASP A 1 103 ? 2.283 -11.984 -23.031 1 66.81 103 ASP A CA 1
ATOM 809 C C . ASP A 1 103 ? 2.604 -12.148 -24.516 1 66.81 103 ASP A C 1
ATOM 811 O O . ASP A 1 103 ? 2.363 -11.234 -25.312 1 66.81 103 ASP A O 1
ATOM 815 N N . GLU A 1 104 ? 3.221 -13.109 -24.906 1 52.69 104 GLU A N 1
ATOM 816 C CA . GLU A 1 104 ? 3.602 -13.258 -26.312 1 52.69 104 GLU A CA 1
ATOM 817 C C . GLU A 1 104 ? 2.377 -13.461 -27.203 1 52.69 104 GLU A C 1
ATOM 819 O O . GLU A 1 104 ? 2.494 -13.516 -28.422 1 52.69 104 GLU A O 1
ATOM 824 N N . THR A 1 105 ? 1.154 -13.281 -26.516 1 45.91 105 THR A N 1
ATOM 825 C CA . THR A 1 105 ? -0.007 -13.711 -27.281 1 45.91 105 THR A CA 1
ATOM 826 C C . THR A 1 105 ? -0.996 -12.562 -27.453 1 45.91 105 THR A C 1
ATOM 828 O O . THR A 1 105 ? -2.119 -12.773 -27.922 1 45.91 105 THR A O 1
ATOM 831 N N . GLY A 1 106 ? -0.668 -11.164 -27.156 1 49.44 106 GLY A N 1
ATOM 832 C CA . GLY A 1 106 ? -1.518 -10.016 -27.406 1 49.44 106 GLY A CA 1
ATOM 833 C C . GLY A 1 106 ? -2.287 -9.547 -26.188 1 49.44 106 GLY A C 1
ATOM 834 O O . GLY A 1 106 ? -3.246 -8.781 -26.312 1 49.44 106 GLY A O 1
ATOM 835 N N . ALA A 1 107 ? -2.107 -9.977 -25.094 1 46.88 107 ALA A N 1
ATOM 836 C CA . ALA A 1 107 ? -2.869 -9.562 -23.906 1 46.88 107 ALA A CA 1
ATOM 837 C C . ALA A 1 107 ? -2.596 -8.102 -23.562 1 46.88 107 ALA A C 1
ATOM 839 O O . ALA A 1 107 ? -1.491 -7.598 -23.797 1 46.88 107 ALA A O 1
ATOM 840 N N . LYS A 1 108 ? -3.705 -7.418 -23.359 1 46.09 108 LYS A N 1
ATOM 841 C CA . LYS A 1 108 ? -3.67 -5.984 -23.062 1 46.09 108 LYS A CA 1
ATOM 842 C C . LYS A 1 108 ? -2.705 -5.676 -21.922 1 46.09 108 LYS A C 1
ATOM 844 O O . LYS A 1 108 ? -1.929 -4.719 -22 1 46.09 108 LYS A O 1
ATOM 849 N N . LEU A 1 109 ? -3.275 -6.234 -20.797 1 43.84 109 LEU A N 1
ATOM 850 C CA . LEU A 1 109 ? -2.387 -6.039 -19.656 1 43.84 109 LEU A CA 1
ATOM 851 C C . LEU A 1 109 ? -1.223 -7.023 -19.703 1 43.84 109 LEU A C 1
ATOM 853 O O . LEU A 1 109 ? -1.416 -8.227 -19.531 1 43.84 109 LEU A O 1
ATOM 857 N N . LYS A 1 110 ? -0.344 -6.73 -20.594 1 44.34 110 LYS A N 1
ATOM 858 C CA . LYS A 1 110 ? 0.88 -7.523 -20.672 1 44.34 110 LYS A CA 1
ATOM 859 C C . LYS A 1 110 ? 1.534 -7.652 -19.297 1 44.34 110 LYS A C 1
ATOM 861 O O . LYS A 1 110 ? 2.191 -6.723 -18.828 1 44.34 110 LYS A O 1
ATOM 866 N N . MET A 1 111 ? 0.607 -8.164 -18.203 1 45.41 111 MET A N 1
ATOM 867 C CA . MET A 1 111 ? 1.143 -8.367 -16.859 1 45.41 111 MET A CA 1
ATOM 868 C C . MET A 1 111 ? 2.547 -8.953 -16.922 1 45.41 111 MET A C 1
ATOM 870 O O . MET A 1 111 ? 2.779 -10.062 -16.438 1 45.41 111 MET A O 1
ATOM 874 N N . GLY A 1 112 ? 3.354 -8.32 -17.625 1 53.88 112 GLY A N 1
ATOM 875 C CA . GLY A 1 112 ? 4.777 -8.047 -17.562 1 53.88 112 GLY A CA 1
ATOM 876 C C . GLY A 1 112 ? 5.637 -9.289 -17.703 1 53.88 112 GLY A C 1
ATOM 877 O O . GLY A 1 112 ? 5.133 -10.406 -17.625 1 53.88 112 GLY A O 1
ATOM 878 N N . ASN A 1 113 ? 6.551 -9.32 -18.312 1 65.75 113 ASN A N 1
ATOM 879 C CA . ASN A 1 113 ? 7.793 -10.031 -18.594 1 65.75 113 ASN A CA 1
ATOM 880 C C . ASN A 1 113 ? 8.547 -10.391 -17.312 1 65.75 113 ASN A C 1
ATOM 882 O O . ASN A 1 113 ? 9.719 -10.758 -17.375 1 65.75 113 ASN A O 1
ATOM 886 N N . LYS A 1 114 ? 7.609 -10.312 -16.203 1 82.62 114 LYS A N 1
ATOM 887 C CA . LYS A 1 114 ? 8.367 -10.531 -14.969 1 82.62 114 LYS A CA 1
ATOM 888 C C . LYS A 1 114 ? 8.727 -12.008 -14.805 1 82.62 114 LYS A C 1
ATOM 890 O O . LYS A 1 114 ? 9.828 -12.336 -14.359 1 82.62 114 LYS A O 1
ATOM 895 N N . PHE A 1 115 ? 7.621 -12.859 -15.172 1 89.62 115 PHE A N 1
ATOM 896 C CA . PHE A 1 115 ? 7.82 -14.297 -15.008 1 89.62 115 PHE A CA 1
ATOM 897 C C . PHE A 1 115 ? 7.504 -15.039 -16.297 1 89.62 115 PHE A C 1
ATOM 899 O O . PHE A 1 115 ? 6.887 -14.477 -17.203 1 89.62 115 PHE A O 1
ATOM 906 N N . GLY A 1 116 ? 7.945 -16.25 -16.281 1 91.56 116 GLY A N 1
ATOM 907 C CA . GLY A 1 116 ? 7.602 -17.156 -17.359 1 91.56 116 GLY A CA 1
ATOM 908 C C . GLY A 1 116 ? 8.766 -17.453 -18.281 1 91.56 116 GLY A C 1
ATOM 909 O O . GLY A 1 116 ? 9.539 -16.562 -18.641 1 91.56 116 GLY A O 1
ATOM 910 N N . CYS A 1 117 ? 8.859 -18.594 -18.656 1 92.44 117 CYS A N 1
ATOM 911 C CA . CYS A 1 117 ? 9.852 -19.062 -19.625 1 92.44 117 CYS A CA 1
ATOM 912 C C . CYS A 1 117 ? 9.367 -18.875 -21.047 1 92.44 117 CYS A C 1
ATOM 914 O O . CYS A 1 117 ? 8.258 -19.312 -21.391 1 92.44 117 CYS A O 1
ATOM 916 N N . SER A 1 118 ? 10.172 -18.266 -21.812 1 89.69 118 SER A N 1
ATOM 917 C CA . SER A 1 118 ? 9.844 -18.156 -23.234 1 89.69 118 SER A CA 1
ATOM 918 C C . SER A 1 118 ? 9.844 -19.531 -23.906 1 89.69 118 SER A C 1
ATOM 920 O O . SER A 1 118 ? 10.664 -20.391 -23.578 1 89.69 118 SER A O 1
ATOM 922 N N . MET A 1 119 ? 8.945 -19.625 -24.922 1 92.56 119 MET A N 1
ATOM 923 C CA . MET A 1 119 ? 8.867 -20.891 -25.641 1 92.56 119 MET A CA 1
ATOM 924 C C . MET A 1 119 ? 10.219 -21.234 -26.25 1 92.56 119 MET A C 1
ATOM 926 O O . MET A 1 119 ? 10.578 -22.406 -26.344 1 92.56 119 MET A O 1
ATOM 930 N N . LYS A 1 120 ? 11.008 -20.25 -26.531 1 90.94 120 LYS A N 1
ATOM 931 C CA . LYS A 1 120 ? 12.312 -20.453 -27.156 1 90.94 120 LYS A CA 1
ATOM 932 C C . LYS A 1 120 ? 13.289 -21.109 -26.188 1 90.94 120 LYS A C 1
ATOM 934 O O . LYS A 1 120 ? 14.289 -21.688 -26.609 1 90.94 120 LYS A O 1
ATOM 939 N N . ARG A 1 121 ? 12.984 -21.047 -24.906 1 93 121 ARG A N 1
ATOM 940 C CA . ARG A 1 121 ? 13.945 -21.5 -23.906 1 93 121 ARG A CA 1
ATOM 941 C C . ARG A 1 121 ? 13.445 -22.75 -23.188 1 93 121 ARG A C 1
ATOM 943 O O . ARG A 1 121 ? 14.125 -23.297 -22.312 1 93 121 ARG A O 1
ATOM 950 N N . VAL A 1 122 ? 12.336 -23.234 -23.562 1 96.94 122 VAL A N 1
ATOM 951 C CA . VAL A 1 122 ? 11.711 -24.359 -22.875 1 96.94 122 VAL A CA 1
ATOM 952 C C . VAL A 1 122 ? 12.609 -25.578 -22.953 1 96.94 122 VAL A C 1
ATOM 954 O O . VAL A 1 122 ? 12.883 -26.234 -21.938 1 96.94 122 VAL A O 1
ATOM 957 N N . ASP A 1 123 ? 13.094 -25.828 -24.172 1 97.81 123 ASP A N 1
ATOM 958 C CA . ASP A 1 123 ? 13.938 -27 -24.375 1 97.81 123 ASP A CA 1
ATOM 959 C C . ASP A 1 123 ? 15.195 -26.938 -23.516 1 97.81 123 ASP A C 1
ATOM 961 O O . ASP A 1 123 ? 15.516 -27.891 -22.812 1 97.81 123 ASP A O 1
ATOM 965 N N . GLU A 1 124 ? 15.812 -25.828 -23.547 1 96.81 124 GLU A N 1
ATOM 966 C CA . GLU A 1 124 ? 17.031 -25.625 -22.766 1 96.81 124 GLU A CA 1
ATOM 967 C C . GLU A 1 124 ? 16.766 -25.781 -21.266 1 96.81 124 GLU A C 1
ATOM 969 O O . GLU A 1 124 ? 17.516 -26.453 -20.562 1 96.81 124 GLU A O 1
ATOM 974 N N . LEU A 1 125 ? 15.742 -25.203 -20.812 1 97.62 125 LEU A N 1
ATOM 975 C CA . LEU A 1 125 ? 15.422 -25.203 -19.391 1 97.62 125 LEU A CA 1
ATOM 976 C C . LEU A 1 125 ? 15.07 -26.609 -18.922 1 97.62 125 LEU A C 1
ATOM 978 O O . LEU A 1 125 ? 15.508 -27.031 -17.844 1 97.62 125 LEU A O 1
ATOM 982 N N . LEU A 1 126 ? 14.312 -27.344 -19.672 1 98.75 126 LEU A N 1
ATOM 983 C CA . LEU A 1 126 ? 13.953 -28.719 -19.328 1 98.75 126 LEU A CA 1
ATOM 984 C C . LEU A 1 126 ? 15.18 -29.625 -19.359 1 98.75 126 LEU A C 1
ATOM 986 O O . LEU A 1 126 ? 15.281 -30.562 -18.562 1 98.75 126 LEU A O 1
ATOM 990 N N . THR A 1 127 ? 16.109 -29.328 -20.266 1 98.69 127 THR A N 1
ATOM 991 C CA . THR A 1 127 ? 17.344 -30.078 -20.312 1 98.69 127 THR A CA 1
ATOM 992 C C . THR A 1 127 ? 18.156 -29.875 -19.031 1 98.69 127 THR A C 1
ATOM 994 O O . THR A 1 127 ? 18.672 -30.844 -18.469 1 98.69 127 THR A O 1
ATOM 997 N N . VAL A 1 128 ? 18.203 -28.656 -18.594 1 98.38 128 VAL A N 1
ATOM 998 C CA . VAL A 1 128 ? 18.906 -28.359 -17.344 1 98.38 128 VAL A CA 1
ATOM 999 C C . VAL A 1 128 ? 18.234 -29.109 -16.203 1 98.38 128 VAL A C 1
ATOM 1001 O O . VAL A 1 128 ? 18.922 -29.703 -15.352 1 98.38 128 VAL A O 1
ATOM 1004 N N . ALA A 1 129 ? 16.953 -29.094 -16.125 1 98.81 129 ALA A N 1
ATOM 1005 C CA . ALA A 1 129 ? 16.219 -29.797 -15.07 1 98.81 129 ALA A CA 1
ATOM 1006 C C . ALA A 1 129 ? 16.547 -31.281 -15.078 1 98.81 129 ALA A C 1
ATOM 1008 O O . ALA A 1 129 ? 16.734 -31.891 -14.016 1 98.81 129 ALA A O 1
ATOM 1009 N N . LYS A 1 130 ? 16.594 -31.828 -16.266 1 98.5 130 LYS A N 1
ATOM 1010 C CA . LYS A 1 130 ? 16.922 -33.25 -16.422 1 98.5 130 LYS A CA 1
ATOM 1011 C C . LYS A 1 130 ? 18.344 -33.531 -15.922 1 98.5 130 LYS A C 1
ATOM 1013 O O . LYS A 1 130 ? 18.562 -34.5 -15.195 1 98.5 130 LYS A O 1
ATOM 1018 N N . GLU A 1 131 ? 19.25 -32.688 -16.281 1 98.38 131 GLU A N 1
ATOM 1019 C CA . GLU A 1 131 ? 20.641 -32.844 -15.867 1 98.38 131 GLU A CA 1
ATOM 1020 C C . GLU A 1 131 ? 20.766 -32.781 -14.344 1 98.38 131 GLU A C 1
ATOM 1022 O O . GLU A 1 131 ? 21.625 -33.438 -13.758 1 98.38 131 GLU A O 1
ATOM 1027 N N . LEU A 1 132 ? 19.938 -32.031 -13.734 1 98.5 132 LEU A N 1
ATOM 1028 C CA . LEU A 1 132 ? 19.969 -31.859 -12.289 1 98.5 132 LEU A CA 1
ATOM 1029 C C . LEU A 1 132 ? 19.141 -32.938 -11.586 1 98.5 132 LEU A C 1
ATOM 1031 O O . LEU A 1 132 ? 19.031 -32.938 -10.359 1 98.5 132 LEU A O 1
ATOM 1035 N N . ASP A 1 133 ? 18.516 -33.812 -12.328 1 98.31 133 ASP A N 1
ATOM 1036 C CA . ASP A 1 133 ? 17.688 -34.906 -11.82 1 98.31 133 ASP A CA 1
ATOM 1037 C C . ASP A 1 133 ? 16.484 -34.375 -11.055 1 98.31 133 ASP A C 1
ATOM 1039 O O . ASP A 1 133 ? 16.188 -34.844 -9.945 1 98.31 133 ASP A O 1
ATOM 1043 N N . LEU A 1 134 ? 15.906 -33.344 -11.586 1 98.62 134 LEU A N 1
ATOM 1044 C CA . LEU A 1 134 ? 14.711 -32.781 -10.992 1 98.62 134 LEU A CA 1
ATOM 1045 C C . LEU A 1 134 ? 13.453 -33.312 -11.656 1 98.62 134 LEU A C 1
ATOM 1047 O O . LEU A 1 134 ? 13.477 -33.688 -12.836 1 98.62 134 LEU A O 1
ATOM 1051 N N . ASN A 1 135 ? 12.391 -33.406 -10.906 1 98.62 135 ASN A N 1
ATOM 1052 C CA . ASN A 1 135 ? 11.125 -33.969 -11.359 1 98.62 135 ASN A CA 1
ATOM 1053 C C . ASN A 1 135 ? 10.172 -32.906 -11.867 1 98.62 135 ASN A C 1
ATOM 1055 O O . ASN A 1 135 ? 9.445 -32.281 -11.086 1 98.62 135 ASN A O 1
ATOM 1059 N N . VAL A 1 136 ? 10.133 -32.719 -13.18 1 98.88 136 VAL A N 1
ATOM 1060 C CA . VAL A 1 136 ? 9.18 -31.797 -13.773 1 98.88 136 VAL A CA 1
ATOM 1061 C C . VAL A 1 136 ? 7.895 -32.531 -14.141 1 98.88 136 VAL A C 1
ATOM 1063 O O . VAL A 1 136 ? 7.918 -33.469 -14.969 1 98.88 136 VAL A O 1
ATOM 1066 N N . VAL A 1 137 ? 6.785 -32.062 -13.555 1 98.88 137 VAL A N 1
ATOM 1067 C CA . VAL A 1 137 ? 5.598 -32.906 -13.617 1 98.88 137 VAL A CA 1
ATOM 1068 C C . VAL A 1 137 ? 4.516 -32.219 -14.445 1 98.88 137 VAL A C 1
ATOM 1070 O O . VAL A 1 137 ? 3.482 -32.812 -14.75 1 98.88 137 VAL A O 1
ATOM 1073 N N . GLY A 1 138 ? 4.789 -30.922 -14.781 1 98.81 138 GLY A N 1
ATOM 1074 C CA . GLY A 1 138 ? 3.707 -30.266 -15.5 1 98.81 138 GLY A CA 1
ATOM 1075 C C . GLY A 1 138 ? 4.094 -28.922 -16.062 1 98.81 138 GLY A C 1
ATOM 1076 O O . GLY A 1 138 ? 5.266 -28.547 -16.031 1 98.81 138 GLY A O 1
ATOM 1077 N N . VAL A 1 139 ? 3.039 -28.281 -16.719 1 98.75 139 VAL A N 1
ATOM 1078 C CA . VAL A 1 139 ? 3.162 -26.984 -17.391 1 98.75 139 VAL A CA 1
ATOM 1079 C C . VAL A 1 139 ? 2.062 -26.047 -16.906 1 98.75 139 VAL A C 1
ATOM 1081 O O . VAL A 1 139 ? 0.93 -26.469 -16.672 1 98.75 139 VAL A O 1
ATOM 1084 N N . SER A 1 140 ? 2.473 -24.797 -16.734 1 97.88 140 SER A N 1
ATOM 1085 C CA . SER A 1 140 ? 1.498 -23.781 -16.328 1 97.88 140 SER A CA 1
ATOM 1086 C C . SER A 1 140 ? 1.694 -22.484 -17.109 1 97.88 140 SER A C 1
ATOM 1088 O O . SER A 1 140 ? 2.75 -22.266 -17.703 1 97.88 140 SER A O 1
ATOM 1090 N N . PHE A 1 141 ? 0.655 -21.641 -17.156 1 93 141 PHE A N 1
ATOM 1091 C CA . PHE A 1 141 ? 0.74 -20.266 -17.594 1 93 141 PHE A CA 1
ATOM 1092 C C . PHE A 1 141 ? -0.229 -19.375 -16.812 1 93 141 PHE A C 1
ATOM 1094 O O . PHE A 1 141 ? -1.087 -19.891 -16.094 1 93 141 PHE A O 1
ATOM 1101 N N . PHE A 1 142 ? 0.027 -18.156 -16.859 1 87.94 142 PHE A N 1
ATOM 1102 C CA . PHE A 1 142 ? -0.881 -17.172 -16.281 1 87.94 142 PHE A CA 1
ATOM 1103 C C . PHE A 1 142 ? -1.156 -16.062 -17.281 1 87.94 142 PHE A C 1
ATOM 1105 O O . PHE A 1 142 ? -0.261 -15.273 -17.609 1 87.94 142 PHE A O 1
ATOM 1112 N N . ALA A 1 143 ? -2.387 -15.984 -17.609 1 78.44 143 ALA A N 1
ATOM 1113 C CA . ALA A 1 143 ? -2.756 -15.07 -18.688 1 78.44 143 ALA A CA 1
ATOM 1114 C C . ALA A 1 143 ? -3.059 -13.672 -18.141 1 78.44 143 ALA A C 1
ATOM 1116 O O . ALA A 1 143 ? -3.197 -12.719 -18.906 1 78.44 143 ALA A O 1
ATOM 1117 N N . GLY A 1 144 ? -3.08 -13.383 -16.875 1 74.62 144 GLY A N 1
ATOM 1118 C CA . GLY A 1 144 ? -3.395 -12.078 -16.312 1 74.62 144 GLY A CA 1
ATOM 1119 C C . GLY A 1 144 ? -4.863 -11.922 -15.961 1 74.62 144 GLY A C 1
ATOM 1120 O O . GLY A 1 144 ? -5.672 -12.812 -16.234 1 74.62 144 GLY A O 1
ATOM 1121 N N . ASP A 1 145 ? -5.348 -10.828 -15.266 1 64.94 145 ASP A N 1
ATOM 1122 C CA . ASP A 1 145 ? -6.672 -10.594 -14.695 1 64.94 145 ASP A CA 1
ATOM 1123 C C . ASP A 1 145 ? -7.68 -10.219 -15.773 1 64.94 145 ASP A C 1
ATOM 1125 O O . ASP A 1 145 ? -8.891 -10.336 -15.57 1 64.94 145 ASP A O 1
ATOM 1129 N N . ASP A 1 146 ? -7.34 -9.922 -16.844 1 57.19 146 ASP A N 1
ATOM 1130 C CA . ASP A 1 146 ? -8.352 -9.492 -17.797 1 57.19 146 ASP A CA 1
ATOM 1131 C C . ASP A 1 146 ? -8.32 -10.367 -19.062 1 57.19 146 ASP A C 1
ATOM 1133 O O . ASP A 1 146 ? -8.219 -9.852 -20.172 1 57.19 146 ASP A O 1
ATOM 1137 N N . THR A 1 147 ? -8.453 -11.547 -18.656 1 60.56 147 THR A N 1
ATOM 1138 C CA . THR A 1 147 ? -8.477 -12.484 -19.781 1 60.56 147 THR A CA 1
ATOM 1139 C C . THR A 1 147 ? -9.836 -12.453 -20.469 1 60.56 147 THR A C 1
ATOM 1141 O O . THR A 1 147 ? -10.812 -13.016 -19.969 1 60.56 147 THR A O 1
ATOM 1144 N N . ASP A 1 148 ? -10.062 -11.445 -21.25 1 63.53 148 ASP A N 1
ATOM 1145 C CA . ASP A 1 148 ? -11.328 -11.383 -21.969 1 63.53 148 ASP A CA 1
ATOM 1146 C C . ASP A 1 148 ? -11.172 -11.859 -23.406 1 63.53 148 ASP A C 1
ATOM 1148 O O . ASP A 1 148 ? -12.086 -11.719 -24.219 1 63.53 148 ASP A O 1
ATOM 1152 N N . ASN A 1 149 ? -10.07 -12.453 -23.516 1 74.38 149 ASN A N 1
ATOM 1153 C CA . ASN A 1 149 ? -9.812 -12.859 -24.891 1 74.38 149 ASN A CA 1
ATOM 1154 C C . ASN A 1 149 ? -9.516 -14.352 -24.984 1 74.38 149 ASN A C 1
ATOM 1156 O O . ASN A 1 149 ? -8.445 -14.805 -24.594 1 74.38 149 ASN A O 1
ATOM 1160 N N . SER A 1 150 ? -10.484 -15.047 -25.609 1 78.88 150 SER A N 1
ATOM 1161 C CA . SER A 1 150 ? -10.359 -16.484 -25.766 1 78.88 150 SER A CA 1
ATOM 1162 C C . SER A 1 150 ? -9.188 -16.859 -26.656 1 78.88 150 SER A C 1
ATOM 1164 O O . SER A 1 150 ? -8.5 -17.844 -26.422 1 78.88 150 SER A O 1
ATOM 1166 N N . VAL A 1 151 ? -8.922 -16.031 -27.578 1 83.44 151 VAL A N 1
ATOM 1167 C CA . VAL A 1 151 ? -7.895 -16.344 -28.562 1 83.44 151 VAL A CA 1
ATOM 1168 C C . VAL A 1 151 ? -6.527 -16.406 -27.875 1 83.44 151 VAL A C 1
ATOM 1170 O O . VAL A 1 151 ? -5.766 -17.359 -28.062 1 83.44 151 VAL A O 1
ATOM 1173 N N . SER A 1 152 ? -6.242 -15.406 -27.125 1 83.38 152 SER A N 1
ATOM 1174 C CA . SER A 1 152 ? -4.969 -15.367 -26.422 1 83.38 152 SER A CA 1
ATOM 1175 C C . SER A 1 152 ? -4.844 -16.516 -25.438 1 83.38 152 SER A C 1
ATOM 1177 O O . SER A 1 152 ? -3.768 -17.094 -25.281 1 83.38 152 SER A O 1
ATOM 1179 N N . PHE A 1 153 ? -5.906 -16.844 -24.875 1 89.06 153 PHE A N 1
ATOM 1180 C CA . PHE A 1 153 ? -5.906 -17.938 -23.922 1 89.06 153 PHE A CA 1
ATOM 1181 C C . PHE A 1 153 ? -5.602 -19.266 -24.609 1 89.06 153 PHE A C 1
ATOM 1183 O O . PHE A 1 153 ? -4.777 -20.047 -24.141 1 89.06 153 PHE A O 1
ATOM 1190 N N . LEU A 1 154 ? -6.227 -19.453 -25.719 1 91.31 154 LEU A N 1
ATOM 1191 C CA . LEU A 1 154 ? -6.051 -20.688 -26.469 1 91.31 154 LEU A CA 1
ATOM 1192 C C . LEU A 1 154 ? -4.637 -20.797 -27.031 1 91.31 154 LEU A C 1
ATOM 1194 O O . LEU A 1 154 ? -4.082 -21.891 -27.125 1 91.31 154 LEU A O 1
ATOM 1198 N N . ARG A 1 155 ? -4.09 -19.703 -27.359 1 90.75 155 ARG A N 1
ATOM 1199 C CA . ARG A 1 155 ? -2.701 -19.703 -27.797 1 90.75 155 ARG A CA 1
ATOM 1200 C C . ARG A 1 155 ? -1.771 -20.172 -26.688 1 90.75 155 ARG A C 1
ATOM 1202 O O . ARG A 1 155 ? -0.79 -20.875 -26.938 1 90.75 155 ARG A O 1
ATOM 1209 N N . ASN A 1 156 ? -2.045 -19.781 -25.516 1 92.5 156 ASN A N 1
ATOM 1210 C CA . ASN A 1 156 ? -1.27 -20.25 -24.375 1 92.5 156 ASN A CA 1
ATOM 1211 C C . ASN A 1 156 ? -1.447 -21.75 -24.156 1 92.5 156 ASN A C 1
ATOM 1213 O O . ASN A 1 156 ? -0.496 -22.438 -23.797 1 92.5 156 ASN A O 1
ATOM 1217 N N . LEU A 1 157 ? -2.627 -22.234 -24.406 1 95.25 157 LEU A N 1
ATOM 1218 C CA . LEU A 1 157 ? -2.863 -23.656 -24.312 1 95.25 157 LEU A CA 1
ATOM 1219 C C . LEU A 1 157 ? -2.07 -24.406 -25.391 1 95.25 157 LEU A C 1
ATOM 1221 O O . LEU A 1 157 ? -1.531 -25.484 -25.125 1 95.25 157 LEU A O 1
ATOM 1225 N N . ASP A 1 158 ? -1.992 -23.766 -26.516 1 96.31 158 ASP A N 1
ATOM 1226 C CA . ASP A 1 158 ? -1.169 -24.344 -27.578 1 96.31 158 ASP A CA 1
ATOM 1227 C C . ASP A 1 158 ? 0.287 -24.469 -27.125 1 96.31 158 ASP A C 1
ATOM 1229 O O . ASP A 1 158 ? 0.924 -25.5 -27.359 1 96.31 158 ASP A O 1
ATOM 1233 N N . ASN A 1 159 ? 0.744 -23.453 -26.578 1 95.88 159 ASN A N 1
ATOM 1234 C CA . ASN A 1 159 ? 2.115 -23.469 -26.078 1 95.88 159 ASN A CA 1
ATOM 1235 C C . ASN A 1 159 ? 2.32 -24.547 -25.016 1 95.88 159 ASN A C 1
ATOM 1237 O O . ASN A 1 159 ? 3.367 -25.203 -24.984 1 95.88 159 ASN A O 1
ATOM 1241 N N . CYS A 1 160 ? 1.347 -24.75 -24.188 1 97.88 160 CYS A N 1
ATOM 1242 C CA . CYS A 1 160 ? 1.431 -25.812 -23.203 1 97.88 160 CYS A CA 1
ATOM 1243 C C . CYS A 1 160 ? 1.506 -27.172 -23.859 1 97.88 160 CYS A C 1
ATOM 1245 O O . CYS A 1 160 ? 2.322 -28.016 -23.484 1 97.88 160 CYS A O 1
ATOM 1247 N N . ARG A 1 161 ? 0.675 -27.359 -24.859 1 98.25 161 ARG A N 1
ATOM 1248 C CA . ARG A 1 161 ? 0.681 -28.625 -25.578 1 98.25 161 ARG A CA 1
ATOM 1249 C C . ARG A 1 161 ? 2.045 -28.906 -26.203 1 98.25 161 ARG A C 1
ATOM 1251 O O . ARG A 1 161 ? 2.582 -30 -26.078 1 98.25 161 ARG A O 1
ATOM 1258 N N . LYS A 1 162 ? 2.57 -27.891 -26.812 1 98.25 162 LYS A N 1
ATOM 1259 C CA . LYS A 1 162 ? 3.9 -28 -27.391 1 98.25 162 LYS A CA 1
ATOM 1260 C C . LYS A 1 162 ? 4.945 -28.328 -26.328 1 98.25 162 LYS A C 1
ATOM 1262 O O . LYS A 1 162 ? 5.855 -29.125 -26.578 1 98.25 162 LYS A O 1
ATOM 1267 N N . THR A 1 163 ? 4.816 -27.75 -25.219 1 98.62 163 THR A N 1
ATOM 1268 C CA . THR A 1 163 ? 5.754 -27.984 -24.125 1 98.62 163 THR A CA 1
ATOM 1269 C C . THR A 1 163 ? 5.668 -29.422 -23.641 1 98.62 163 THR A C 1
ATOM 1271 O O . THR A 1 163 ? 6.691 -30.047 -23.344 1 98.62 163 THR A O 1
ATOM 1274 N N . PHE A 1 164 ? 4.473 -29.953 -23.531 1 98.69 164 PHE A N 1
ATOM 1275 C CA . PHE A 1 164 ? 4.309 -31.375 -23.203 1 98.69 164 PHE A CA 1
ATOM 1276 C C . PHE A 1 164 ? 5.062 -32.25 -24.188 1 98.69 164 PHE A C 1
ATOM 1278 O O . PHE A 1 164 ? 5.715 -33.219 -23.797 1 98.69 164 PHE A O 1
ATOM 1285 N N . ASP A 1 165 ? 5.035 -31.891 -25.469 1 98.44 165 ASP A N 1
ATOM 1286 C CA . ASP A 1 165 ? 5.715 -32.656 -26.5 1 98.44 165 ASP A CA 1
ATOM 1287 C C . ASP A 1 165 ? 7.23 -32.594 -26.344 1 98.44 165 ASP A C 1
ATOM 1289 O O . ASP A 1 165 ? 7.93 -33.594 -26.438 1 98.44 165 ASP A O 1
ATOM 1293 N N . ILE A 1 166 ? 7.707 -31.422 -26.078 1 98.56 166 ILE A N 1
ATOM 1294 C CA . ILE A 1 166 ? 9.133 -31.219 -25.844 1 98.56 166 ILE A CA 1
ATOM 1295 C C . ILE A 1 166 ? 9.586 -32.031 -24.641 1 98.56 166 ILE A C 1
ATOM 1297 O O . ILE A 1 166 ? 10.609 -32.719 -24.703 1 98.56 166 ILE A O 1
ATOM 1301 N N . ALA A 1 167 ? 8.836 -31.984 -23.625 1 98.75 167 ALA A N 1
ATOM 1302 C CA . ALA A 1 167 ? 9.164 -32.688 -22.406 1 98.75 167 ALA A CA 1
ATOM 1303 C C . ALA A 1 167 ? 9.203 -34.219 -22.641 1 98.75 167 ALA A C 1
ATOM 1305 O O . ALA A 1 167 ? 10.102 -34.906 -22.156 1 98.75 167 ALA A O 1
ATOM 1306 N N . ALA A 1 168 ? 8.242 -34.688 -23.406 1 98.19 168 ALA A N 1
ATOM 1307 C CA . ALA A 1 168 ? 8.195 -36.094 -23.719 1 98.19 168 ALA A CA 1
ATOM 1308 C C . ALA A 1 168 ? 9.445 -36.531 -24.5 1 98.19 168 ALA A C 1
ATOM 1310 O O . ALA A 1 168 ? 10 -37.594 -24.234 1 98.19 168 ALA A O 1
ATOM 1311 N N . SER A 1 169 ? 9.844 -35.719 -25.359 1 98.12 169 SER A N 1
ATOM 1312 C CA . SER A 1 169 ? 11.023 -36.031 -26.156 1 98.12 169 SER A CA 1
ATOM 1313 C C . SER A 1 169 ? 12.281 -36.062 -25.297 1 98.12 169 SER A C 1
ATOM 1315 O O . SER A 1 169 ? 13.266 -36.719 -25.672 1 98.12 169 SER A O 1
ATOM 1317 N N . LEU A 1 170 ? 12.227 -35.438 -24.156 1 97.81 170 LEU A N 1
ATOM 1318 C CA . LEU A 1 170 ? 13.359 -35.406 -23.234 1 97.81 170 LEU A CA 1
ATOM 1319 C C . LEU A 1 170 ? 13.227 -36.5 -22.188 1 97.81 170 LEU A C 1
ATOM 1321 O O . LEU A 1 170 ? 14.094 -36.656 -21.312 1 97.81 170 LEU A O 1
ATOM 1325 N N . GLY A 1 171 ? 12.117 -37.25 -22.25 1 97.56 171 GLY A N 1
ATOM 1326 C CA . GLY A 1 171 ? 11.938 -38.406 -21.375 1 97.56 171 GLY A CA 1
ATOM 1327 C C . GLY A 1 171 ? 11.047 -38.094 -20.188 1 97.56 171 GLY A C 1
ATOM 1328 O O . GLY A 1 171 ? 10.898 -38.938 -19.297 1 97.56 171 GLY A O 1
ATOM 1329 N N . TYR A 1 172 ? 10.484 -36.938 -20.125 1 97.94 172 TYR A N 1
ATOM 1330 C CA . TYR A 1 172 ? 9.539 -36.656 -19.047 1 97.94 172 TYR A CA 1
ATOM 1331 C C . TYR A 1 172 ? 8.164 -37.25 -19.359 1 97.94 172 TYR A C 1
ATOM 1333 O O . TYR A 1 172 ? 7.758 -37.312 -20.516 1 97.94 172 TYR A O 1
ATOM 1341 N N . ASP A 1 173 ? 7.453 -37.656 -18.359 1 97.88 173 ASP A N 1
ATOM 1342 C CA . ASP A 1 173 ? 6.043 -38.031 -18.422 1 97.88 173 ASP A CA 1
ATOM 1343 C C . ASP A 1 173 ? 5.191 -37.094 -17.578 1 97.88 173 ASP A C 1
ATOM 1345 O O . ASP A 1 173 ? 4.758 -37.438 -16.484 1 97.88 173 ASP A O 1
ATOM 1349 N N . MET A 1 174 ? 4.984 -35.938 -18.078 1 98.56 174 MET A N 1
ATOM 1350 C CA . MET A 1 174 ? 4.246 -34.906 -17.344 1 98.56 174 MET A CA 1
ATOM 1351 C C . MET A 1 174 ? 2.771 -35.281 -17.219 1 98.56 174 MET A C 1
ATOM 1353 O O . MET A 1 174 ? 2.184 -35.812 -18.156 1 98.56 174 MET A O 1
ATOM 1357 N N . LYS A 1 175 ? 2.205 -34.906 -16.109 1 98.62 175 LYS A N 1
ATOM 1358 C CA . LYS A 1 175 ? 0.826 -35.312 -15.859 1 98.62 175 LYS A CA 1
ATOM 1359 C C . LYS A 1 175 ? -0.016 -34.156 -15.383 1 98.62 175 LYS A C 1
ATOM 1361 O O . LYS A 1 175 ? -1.159 -34.312 -14.953 1 98.62 175 LYS A O 1
ATOM 1366 N N . LEU A 1 176 ? 0.499 -32.938 -15.438 1 98.88 176 LEU A N 1
ATOM 1367 C CA . LEU A 1 176 ? -0.246 -31.828 -14.875 1 98.88 176 LEU A CA 1
ATOM 1368 C C . LEU A 1 176 ? -0.263 -30.641 -15.844 1 98.88 176 LEU A C 1
ATOM 1370 O O . LEU A 1 176 ? 0.788 -30.219 -16.328 1 98.88 176 LEU A O 1
ATOM 1374 N N . LEU A 1 177 ? -1.446 -30.156 -16.172 1 98.81 177 LEU A N 1
ATOM 1375 C CA . LEU A 1 177 ? -1.666 -28.891 -16.859 1 98.81 177 LEU A CA 1
ATOM 1376 C C . LEU A 1 177 ? -2.373 -27.891 -15.961 1 98.81 177 LEU A C 1
ATOM 1378 O O . LEU A 1 177 ? -3.494 -28.141 -15.508 1 98.81 177 LEU A O 1
ATOM 1382 N N . ASP A 1 178 ? -1.707 -26.812 -15.648 1 98.5 178 ASP A N 1
ATOM 1383 C CA . ASP A 1 178 ? -2.297 -25.703 -14.898 1 98.5 178 ASP A CA 1
ATOM 1384 C C . ASP A 1 178 ? -2.66 -24.547 -15.82 1 98.5 178 ASP A C 1
ATOM 1386 O O . ASP A 1 178 ? -1.776 -23.844 -16.328 1 98.5 178 ASP A O 1
ATOM 1390 N N . ILE A 1 179 ? -3.939 -24.281 -15.938 1 94.94 179 ILE A N 1
ATOM 1391 C CA . ILE A 1 179 ? -4.355 -23.312 -16.938 1 94.94 179 ILE A CA 1
ATOM 1392 C C . ILE A 1 179 ? -4.527 -21.938 -16.281 1 94.94 179 ILE A C 1
ATOM 1394 O O . ILE A 1 179 ? -5.145 -21.047 -16.859 1 94.94 179 ILE A O 1
ATOM 1398 N N . GLY A 1 180 ? -4.055 -21.797 -15.109 1 92.38 180 GLY A N 1
ATOM 1399 C CA . GLY A 1 180 ? -3.934 -20.5 -14.453 1 92.38 180 GLY A CA 1
ATOM 1400 C C . GLY A 1 180 ? -5.27 -19.922 -14.016 1 92.38 180 GLY A C 1
ATOM 1401 O O . GLY A 1 180 ? -6.16 -20.656 -13.594 1 92.38 180 GLY A O 1
ATOM 1402 N N . GLY A 1 181 ? -5.219 -18.594 -13.844 1 87.81 181 GLY A N 1
ATOM 1403 C CA . GLY A 1 181 ? -6.391 -17.859 -13.391 1 87.81 181 GLY A CA 1
ATOM 1404 C C . GLY A 1 181 ? -6.762 -16.703 -14.312 1 87.81 181 GLY A C 1
ATOM 1405 O O . GLY A 1 181 ? -6.684 -16.828 -15.531 1 87.81 181 GLY A O 1
ATOM 1406 N N . GLY A 1 182 ? -7.289 -15.719 -13.656 1 78.12 182 GLY A N 1
ATOM 1407 C CA . GLY A 1 182 ? -7.637 -14.508 -14.391 1 78.12 182 GLY A CA 1
ATOM 1408 C C . GLY A 1 182 ? -9.109 -14.43 -14.742 1 78.12 182 GLY A C 1
ATOM 1409 O O . GLY A 1 182 ? -9.531 -13.516 -15.461 1 78.12 182 GLY A O 1
ATOM 1410 N N . PHE A 1 183 ? -9.867 -15.32 -14.211 1 80.19 183 PHE A N 1
ATOM 1411 C CA . PHE A 1 183 ? -11.305 -15.336 -14.453 1 80.19 183 PHE A CA 1
ATOM 1412 C C . PHE A 1 183 ? -12.031 -14.422 -13.469 1 80.19 183 PHE A C 1
ATOM 1414 O O . PHE A 1 183 ? -11.727 -14.422 -12.273 1 80.19 183 PHE A O 1
ATOM 1421 N N . THR A 1 184 ? -12.844 -13.562 -14.062 1 76 184 THR A N 1
ATOM 1422 C CA . THR A 1 184 ? -13.555 -12.656 -13.172 1 76 184 THR A CA 1
ATOM 1423 C C . THR A 1 184 ? -14.883 -13.266 -12.727 1 76 184 THR A C 1
ATOM 1425 O O . THR A 1 184 ? -15.453 -14.102 -13.422 1 76 184 THR A O 1
ATOM 1428 N N . GLY A 1 185 ? -15.266 -12.938 -11.531 1 74.19 185 GLY A N 1
ATOM 1429 C CA . GLY A 1 185 ? -16.578 -13.305 -11.016 1 74.19 185 GLY A CA 1
ATOM 1430 C C . GLY A 1 185 ? -17.516 -12.117 -10.867 1 74.19 185 GLY A C 1
ATOM 1431 O O . GLY A 1 185 ? -18.516 -12.195 -10.172 1 74.19 185 GLY A O 1
ATOM 1432 N N . GLU A 1 186 ? -17.031 -11.07 -11.516 1 75.12 186 GLU A N 1
ATOM 1433 C CA . GLU A 1 186 ? -17.891 -9.898 -11.453 1 75.12 186 GLU A CA 1
ATOM 1434 C C . GLU A 1 186 ? -19.219 -10.148 -12.164 1 75.12 186 GLU A C 1
ATOM 1436 O O . GLU A 1 186 ? -19.234 -10.695 -13.273 1 75.12 186 GLU A O 1
ATOM 1441 N N . ASP A 1 187 ? -20.203 -9.719 -11.594 1 72.19 187 ASP A N 1
ATOM 1442 C CA . ASP A 1 187 ? -21.562 -9.969 -12.102 1 72.19 187 ASP A CA 1
ATOM 1443 C C . ASP A 1 187 ? -21.734 -9.383 -13.508 1 72.19 187 ASP A C 1
ATOM 1445 O O . ASP A 1 187 ? -22.375 -9.992 -14.359 1 72.19 187 ASP A O 1
ATOM 1449 N N . THR A 1 188 ? -21.125 -8.305 -13.719 1 71.25 188 THR A N 1
ATOM 1450 C CA . THR A 1 188 ? -21.328 -7.594 -14.969 1 71.25 188 THR A CA 1
ATOM 1451 C C . THR A 1 188 ? -20.531 -8.234 -16.094 1 71.25 188 THR A C 1
ATOM 1453 O O . THR A 1 188 ? -20.75 -7.941 -17.281 1 71.25 188 THR A O 1
ATOM 1456 N N . LYS A 1 189 ? -19.641 -9.195 -15.82 1 75.12 189 LYS A N 1
ATOM 1457 C CA . LYS A 1 189 ? -18.719 -9.727 -16.828 1 75.12 189 LYS A CA 1
ATOM 1458 C C . LYS A 1 189 ? -18.781 -11.25 -16.891 1 75.12 189 LYS A C 1
ATOM 1460 O O . LYS A 1 189 ? -18 -11.875 -17.609 1 75.12 189 LYS A O 1
ATOM 1465 N N . ILE A 1 190 ? -19.734 -11.844 -16.25 1 77.56 190 ILE A N 1
ATOM 1466 C CA . ILE A 1 190 ? -19.734 -13.289 -16.047 1 77.56 190 ILE A CA 1
ATOM 1467 C C . ILE A 1 190 ? -20 -14 -17.375 1 77.56 190 ILE A C 1
ATOM 1469 O O . ILE A 1 190 ? -19.531 -15.117 -17.594 1 77.56 190 ILE A O 1
ATOM 1473 N N . GLU A 1 191 ? -20.641 -13.328 -18.312 1 79.81 191 GLU A N 1
ATOM 1474 C CA . GLU A 1 191 ? -20.953 -13.922 -19.609 1 79.81 191 GLU A CA 1
ATOM 1475 C C . GLU A 1 191 ? -19.688 -14.156 -20.422 1 79.81 191 GLU A C 1
ATOM 1477 O O . GLU A 1 191 ? -19.609 -15.102 -21.203 1 79.81 191 GLU A O 1
ATOM 1482 N N . ILE A 1 192 ? -18.781 -13.336 -20.234 1 77.94 192 ILE A N 1
ATOM 1483 C CA . ILE A 1 192 ? -17.5 -13.484 -20.906 1 77.94 192 ILE A CA 1
ATOM 1484 C C . ILE A 1 192 ? -16.844 -14.797 -20.5 1 77.94 192 ILE A C 1
ATOM 1486 O O . ILE A 1 192 ? -16.297 -15.516 -21.344 1 77.94 192 ILE A O 1
ATOM 1490 N N . PHE A 1 193 ? -17.016 -15.156 -19.328 1 83.06 193 PHE A N 1
ATOM 1491 C CA . PHE A 1 193 ? -16.422 -16.391 -18.844 1 83.06 193 PHE A CA 1
ATOM 1492 C C . PHE A 1 193 ? -17.125 -17.609 -19.438 1 83.06 193 PHE A C 1
ATOM 1494 O O . PHE A 1 193 ? -16.484 -18.625 -19.734 1 83.06 193 PHE A O 1
ATOM 1501 N N . TYR A 1 194 ? -18.375 -17.469 -19.641 1 84.25 194 TYR A N 1
ATOM 1502 C CA . TYR A 1 194 ? -19.125 -18.594 -20.203 1 84.25 194 TYR A CA 1
ATOM 1503 C C . TYR A 1 194 ? -18.625 -18.938 -21.594 1 84.25 194 TYR A C 1
ATOM 1505 O O . TYR A 1 194 ? -18.422 -20.109 -21.922 1 84.25 194 TYR A O 1
ATOM 1513 N N . LYS A 1 195 ? -18.453 -17.922 -22.297 1 84.62 195 LYS A N 1
ATOM 1514 C CA . LYS A 1 195 ? -17.953 -18.125 -23.641 1 84.62 195 LYS A CA 1
ATOM 1515 C C . LYS A 1 195 ? -16.547 -18.719 -23.625 1 84.62 195 LYS A C 1
ATOM 1517 O O . LYS A 1 195 ? -16.25 -19.672 -24.359 1 84.62 195 LYS A O 1
ATOM 1522 N N . MET A 1 196 ? -15.742 -18.266 -22.844 1 86.75 196 MET A N 1
ATOM 1523 C CA . MET A 1 196 ? -14.367 -18.734 -22.719 1 86.75 196 MET A CA 1
ATOM 1524 C C . MET A 1 196 ? -14.336 -20.188 -22.25 1 86.75 196 MET A C 1
ATOM 1526 O O . MET A 1 196 ? -13.547 -20.984 -22.75 1 86.75 196 MET A O 1
ATOM 1530 N N . ALA A 1 197 ? -15.211 -20.469 -21.359 1 90.31 197 ALA A N 1
ATOM 1531 C CA . ALA A 1 197 ? -15.258 -21.812 -20.797 1 90.31 197 ALA A CA 1
ATOM 1532 C C . ALA A 1 197 ? -15.57 -22.844 -21.875 1 90.31 197 ALA A C 1
ATOM 1534 O O . ALA A 1 197 ? -14.984 -23.938 -21.875 1 90.31 197 ALA A O 1
ATOM 1535 N N . THR A 1 198 ? -16.422 -22.453 -22.703 1 92.44 198 THR A N 1
ATOM 1536 C CA . THR A 1 198 ? -16.781 -23.359 -23.797 1 92.44 198 THR A CA 1
ATOM 1537 C C . THR A 1 198 ? -15.57 -23.609 -24.703 1 92.44 198 THR A C 1
ATOM 1539 O O . THR A 1 198 ? -15.266 -24.75 -25.031 1 92.44 198 THR A O 1
ATOM 1542 N N . ASP A 1 199 ? -14.914 -22.562 -25.062 1 92.56 199 ASP A N 1
ATOM 1543 C CA . ASP A 1 199 ? -13.734 -22.672 -25.922 1 92.56 199 ASP A CA 1
ATOM 1544 C C . ASP A 1 199 ? -12.648 -23.5 -25.25 1 92.56 199 ASP A C 1
ATOM 1546 O O . ASP A 1 199 ? -12.016 -24.359 -25.891 1 92.56 199 ASP A O 1
ATOM 1550 N N . ILE A 1 200 ? -12.477 -23.312 -24.047 1 93.56 200 ILE A N 1
ATOM 1551 C CA . ILE A 1 200 ? -11.461 -24.031 -23.266 1 93.56 200 ILE A CA 1
ATOM 1552 C C . ILE A 1 200 ? -11.812 -25.516 -23.203 1 93.56 200 ILE A C 1
ATOM 1554 O O . ILE A 1 200 ? -10.961 -26.375 -23.438 1 93.56 200 ILE A O 1
ATOM 1558 N N . ARG A 1 201 ? -13.031 -25.75 -22.938 1 94.88 201 ARG A N 1
ATOM 1559 C CA . ARG A 1 201 ? -13.492 -27.141 -22.844 1 94.88 201 ARG A CA 1
ATOM 1560 C C . ARG A 1 201 ? -13.25 -27.875 -24.156 1 94.88 201 ARG A C 1
ATOM 1562 O O . ARG A 1 201 ? -12.75 -29 -24.156 1 94.88 201 ARG A O 1
ATOM 1569 N N . ASN A 1 202 ? -13.609 -27.234 -25.203 1 95.75 202 ASN A N 1
ATOM 1570 C CA . ASN A 1 202 ? -13.414 -27.844 -26.516 1 95.75 202 ASN A CA 1
ATOM 1571 C C . ASN A 1 202 ? -11.938 -28.125 -26.781 1 95.75 202 ASN A C 1
ATOM 1573 O O . ASN A 1 202 ? -11.586 -29.188 -27.281 1 95.75 202 ASN A O 1
ATOM 1577 N N . TYR A 1 203 ? -11.164 -27.172 -26.5 1 96.44 203 TYR A N 1
ATOM 1578 C CA . TYR A 1 203 ? -9.727 -27.344 -26.703 1 96.44 203 TYR A CA 1
ATOM 1579 C C . TYR A 1 203 ? -9.195 -28.5 -25.875 1 96.44 203 TYR A C 1
ATOM 1581 O O . TYR A 1 203 ? -8.453 -29.344 -26.375 1 96.44 203 TYR A O 1
ATOM 1589 N N . LEU A 1 204 ? -9.555 -28.578 -24.625 1 97.56 204 LEU A N 1
ATOM 1590 C CA . LEU A 1 204 ? -9.078 -29.625 -23.719 1 97.56 204 LEU A CA 1
ATOM 1591 C C . LEU A 1 204 ? -9.523 -31 -24.188 1 97.56 204 LEU A C 1
ATOM 1593 O O . LEU A 1 204 ? -8.758 -31.969 -24.125 1 97.56 204 LEU A O 1
ATOM 1597 N N . ASP A 1 205 ? -10.727 -31.062 -24.641 1 96.81 205 ASP A N 1
ATOM 1598 C CA . ASP A 1 205 ? -11.242 -32.344 -25.141 1 96.81 205 ASP A CA 1
ATOM 1599 C C . ASP A 1 205 ? -10.43 -32.812 -26.344 1 96.81 205 ASP A C 1
ATOM 1601 O O . ASP A 1 205 ? -10.211 -34.031 -26.484 1 96.81 205 ASP A O 1
ATOM 1605 N N . GLU A 1 206 ? -10 -31.906 -27.078 1 97.56 206 GLU A N 1
ATOM 1606 C CA . GLU A 1 206 ? -9.297 -32.25 -28.312 1 97.56 206 GLU A CA 1
ATOM 1607 C C . GLU A 1 206 ? -7.824 -32.562 -28.047 1 97.56 206 GLU A C 1
ATOM 1609 O O . GLU A 1 206 ? -7.281 -33.531 -28.547 1 97.56 206 GLU A O 1
ATOM 1614 N N . TYR A 1 207 ? -7.16 -31.781 -27.219 1 97.88 207 TYR A N 1
ATOM 1615 C CA . TYR A 1 207 ? -5.703 -31.828 -27.156 1 97.88 207 TYR A CA 1
ATOM 1616 C C . TYR A 1 207 ? -5.23 -32.406 -25.828 1 97.88 207 TYR A C 1
ATOM 1618 O O . TYR A 1 207 ? -4.062 -32.781 -25.688 1 97.88 207 TYR A O 1
ATOM 1626 N N . PHE A 1 208 ? -6.094 -32.469 -24.875 1 98.19 208 PHE A N 1
ATOM 1627 C CA . PHE A 1 208 ? -5.832 -33.094 -23.594 1 98.19 208 PHE A CA 1
ATOM 1628 C C . PHE A 1 208 ? -6.984 -34 -23.172 1 98.19 208 PHE A C 1
ATOM 1630 O O . PHE A 1 208 ? -7.555 -33.844 -22.094 1 98.19 208 PHE A O 1
ATOM 1637 N N . PRO A 1 209 ? -7.246 -34.906 -23.906 1 97.25 209 PRO A N 1
ATOM 1638 C CA . PRO A 1 209 ? -8.406 -35.75 -23.609 1 97.25 209 PRO A CA 1
ATOM 1639 C C . PRO A 1 209 ? -8.234 -36.562 -22.312 1 97.25 209 PRO A C 1
ATOM 1641 O O . PRO A 1 209 ? -7.109 -36.75 -21.844 1 97.25 209 PRO A O 1
ATOM 1644 N N . PRO A 1 210 ? -9.328 -37 -21.734 1 95.88 210 PRO A N 1
ATOM 1645 C CA . PRO A 1 210 ? -9.266 -37.75 -20.469 1 95.88 210 PRO A CA 1
ATOM 1646 C C . PRO A 1 210 ? -8.328 -38.938 -20.531 1 95.88 210 PRO A C 1
ATOM 1648 O O . PRO A 1 210 ? -7.672 -39.281 -19.531 1 95.88 210 PRO A O 1
ATOM 1651 N N . GLU A 1 211 ? -8.195 -39.562 -21.594 1 95.75 211 GLU A N 1
ATOM 1652 C CA . GLU A 1 211 ? -7.398 -40.781 -21.766 1 95.75 211 GLU A CA 1
ATOM 1653 C C . GLU A 1 211 ? -5.906 -40.469 -21.672 1 95.75 211 GLU A C 1
ATOM 1655 O O . GLU A 1 211 ? -5.094 -41.375 -21.469 1 95.75 211 GLU A O 1
ATOM 1660 N N . SER A 1 212 ? -5.566 -39.219 -21.844 1 95.31 212 SER A N 1
ATOM 1661 C CA . SER A 1 212 ? -4.156 -38.844 -21.781 1 95.31 212 SER A CA 1
ATOM 1662 C C . SER A 1 212 ? -3.629 -38.969 -20.344 1 95.31 212 SER A C 1
ATOM 1664 O O . SER A 1 212 ? -2.414 -39 -20.141 1 95.31 212 SER A O 1
ATOM 1666 N N . GLY A 1 213 ? -4.555 -39 -19.344 1 96.88 213 GLY A N 1
ATOM 1667 C CA . GLY A 1 213 ? -4.148 -39.125 -17.953 1 96.88 213 GLY A CA 1
ATOM 1668 C C . GLY A 1 213 ? -3.574 -37.844 -17.375 1 96.88 213 GLY A C 1
ATOM 1669 O O . GLY A 1 213 ? -2.922 -37.875 -16.328 1 96.88 213 GLY A O 1
ATOM 1670 N N . ILE A 1 214 ? -3.779 -36.75 -18.062 1 98.06 214 ILE A N 1
ATOM 1671 C CA . ILE A 1 214 ? -3.271 -35.469 -17.609 1 98.06 214 ILE A CA 1
ATOM 1672 C C . ILE A 1 214 ? -4.293 -34.812 -16.688 1 98.06 214 ILE A C 1
ATOM 1674 O O . ILE A 1 214 ? -5.465 -34.656 -17.047 1 98.06 214 ILE A O 1
ATOM 1678 N N . ASP A 1 215 ? -3.852 -34.469 -15.477 1 98.25 215 ASP A N 1
ATOM 1679 C CA . ASP A 1 215 ? -4.664 -33.688 -14.555 1 98.25 215 ASP A CA 1
ATOM 1680 C C . ASP A 1 215 ? -4.672 -32.219 -14.953 1 98.25 215 ASP A C 1
ATOM 1682 O O . ASP A 1 215 ? -3.621 -31.641 -15.234 1 98.25 215 ASP A O 1
ATOM 1686 N N . ILE A 1 216 ? -5.859 -31.641 -14.969 1 98.44 216 ILE A N 1
ATOM 1687 C CA . ILE A 1 216 ? -5.977 -30.234 -15.336 1 98.44 216 ILE A CA 1
ATOM 1688 C C . ILE A 1 216 ? -6.461 -29.438 -14.125 1 98.44 216 ILE A C 1
ATOM 1690 O O . ILE A 1 216 ? -7.441 -29.797 -13.477 1 98.44 216 ILE A O 1
ATOM 1694 N N . ILE A 1 217 ? -5.711 -28.344 -13.789 1 98.12 217 ILE A N 1
ATOM 1695 C CA . ILE A 1 217 ? -6.141 -27.469 -12.695 1 98.12 217 ILE A CA 1
ATOM 1696 C C . ILE A 1 217 ? -6.223 -26.031 -13.203 1 98.12 217 ILE A C 1
ATOM 1698 O O . ILE A 1 217 ? -5.66 -25.703 -14.242 1 98.12 217 ILE A O 1
ATOM 1702 N N . ALA A 1 218 ? -7 -25.203 -12.531 1 96 218 ALA A N 1
ATOM 1703 C CA . ALA A 1 218 ? -7.07 -23.75 -12.703 1 96 218 ALA A CA 1
ATOM 1704 C C . ALA A 1 218 ? -6.906 -23.031 -11.359 1 96 218 ALA A C 1
ATOM 1706 O O . ALA A 1 218 ? -7.059 -23.641 -10.305 1 96 218 ALA A O 1
ATOM 1707 N N . GLU A 1 219 ? -6.543 -21.766 -11.461 1 95.12 219 GLU A N 1
ATOM 1708 C CA . GLU A 1 219 ? -6.254 -21.016 -10.234 1 95.12 219 GLU A CA 1
ATOM 1709 C C . GLU A 1 219 ? -7.125 -19.766 -10.141 1 95.12 219 GLU A C 1
ATOM 1711 O O . GLU A 1 219 ? -6.613 -18.656 -9.977 1 95.12 219 GLU A O 1
ATOM 1716 N N . PRO A 1 220 ? -8.43 -19.953 -10.148 1 92.62 220 PRO A N 1
ATOM 1717 C CA . PRO A 1 220 ? -9.281 -18.766 -10.016 1 92.62 220 PRO A CA 1
ATOM 1718 C C . PRO A 1 220 ? -9.227 -18.156 -8.617 1 92.62 220 PRO A C 1
ATOM 1720 O O . PRO A 1 220 ? -9.18 -18.875 -7.625 1 92.62 220 PRO A O 1
ATOM 1723 N N . GLY A 1 221 ? -9.102 -16.859 -8.492 1 92.06 221 GLY A N 1
ATOM 1724 C CA . GLY A 1 221 ? -9.234 -16.094 -7.266 1 92.06 221 GLY A CA 1
ATOM 1725 C C . GLY A 1 221 ? -10.469 -15.211 -7.246 1 92.06 221 GLY A C 1
ATOM 1726 O O . GLY A 1 221 ? -11.477 -15.547 -6.621 1 92.06 221 GLY A O 1
ATOM 1727 N N . ARG A 1 222 ? -10.453 -14.266 -8.164 1 89.5 222 ARG A N 1
ATOM 1728 C CA . ARG A 1 222 ? -11.5 -13.25 -8.242 1 89.5 222 ARG A CA 1
ATOM 1729 C C . ARG A 1 222 ? -12.867 -13.891 -8.469 1 89.5 222 ARG A C 1
ATOM 1731 O O . ARG A 1 222 ? -13.875 -13.414 -7.953 1 89.5 222 ARG A O 1
ATOM 1738 N N . TYR A 1 223 ? -12.891 -14.945 -9.195 1 88.56 223 TYR A N 1
ATOM 1739 C CA . TYR A 1 223 ? -14.156 -15.625 -9.477 1 88.56 223 TYR A CA 1
ATOM 1740 C C . TYR A 1 223 ? -14.898 -15.953 -8.188 1 88.56 223 TYR A C 1
ATOM 1742 O O . TYR A 1 223 ? -16.125 -15.828 -8.125 1 88.56 223 TYR A O 1
ATOM 1750 N N . PHE A 1 224 ? -14.18 -16.281 -7.176 1 91.25 224 PHE A N 1
ATOM 1751 C CA . PHE A 1 224 ? -14.789 -16.781 -5.941 1 91.25 224 PHE A CA 1
ATOM 1752 C C . PHE A 1 224 ? -15.211 -15.617 -5.051 1 91.25 224 PHE A C 1
ATOM 1754 O O . PHE A 1 224 ? -16.203 -15.719 -4.312 1 91.25 224 PHE A O 1
ATOM 1761 N N . VAL A 1 225 ? -14.453 -14.484 -5.141 1 91.31 225 VAL A N 1
ATOM 1762 C CA . VAL A 1 225 ? -14.609 -13.617 -3.975 1 91.31 225 VAL A CA 1
ATOM 1763 C C . VAL A 1 225 ? -15.016 -12.219 -4.422 1 91.31 225 VAL A C 1
ATOM 1765 O O . VAL A 1 225 ? -15.438 -11.398 -3.605 1 91.31 225 VAL A O 1
ATOM 1768 N N . ASP A 1 226 ? -14.914 -11.891 -5.656 1 87.75 226 ASP A N 1
ATOM 1769 C CA . ASP A 1 226 ? -15.156 -10.523 -6.094 1 87.75 226 ASP A CA 1
ATOM 1770 C C . ASP A 1 226 ? -16.469 -9.984 -5.52 1 87.75 226 ASP A C 1
ATOM 1772 O O . ASP A 1 226 ? -16.484 -8.93 -4.887 1 87.75 226 ASP A O 1
ATOM 1776 N N . SER A 1 227 ? -17.547 -10.711 -5.684 1 87.94 227 SER A N 1
ATOM 1777 C CA . SER A 1 227 ? -18.875 -10.219 -5.348 1 87.94 227 SER A CA 1
ATOM 1778 C C . SER A 1 227 ? -19.297 -10.68 -3.959 1 87.94 227 SER A C 1
ATOM 1780 O O . SER A 1 227 ? -20.422 -10.383 -3.52 1 87.94 227 SER A O 1
ATOM 1782 N N . ALA A 1 228 ? -18.406 -11.336 -3.252 1 89.12 228 ALA A N 1
ATOM 1783 C CA . ALA A 1 228 ? -18.781 -11.938 -1.98 1 89.12 228 ALA A CA 1
ATOM 1784 C C . ALA A 1 228 ? -18.719 -10.922 -0.846 1 89.12 228 ALA A C 1
ATOM 1786 O O . ALA A 1 228 ? -19.234 -11.164 0.245 1 89.12 228 ALA A O 1
ATOM 1787 N N . PHE A 1 229 ? -18.141 -9.773 -1.074 1 88.5 229 PHE A N 1
ATOM 1788 C CA . PHE A 1 229 ? -17.953 -8.805 -0.001 1 88.5 229 PHE A CA 1
ATOM 1789 C C . PHE A 1 229 ? -18.406 -7.414 -0.444 1 88.5 229 PHE A C 1
ATOM 1791 O O . PHE A 1 229 ? -18.188 -7.023 -1.593 1 88.5 229 PHE A O 1
ATOM 1798 N N . SER A 1 230 ? -18.984 -6.758 0.477 1 88.5 230 SER A N 1
ATOM 1799 C CA . SER A 1 230 ? -19.25 -5.328 0.372 1 88.5 230 SER A CA 1
ATOM 1800 C C . SER A 1 230 ? -18.578 -4.555 1.508 1 88.5 230 SER A C 1
ATOM 1802 O O . SER A 1 230 ? -18.312 -5.117 2.572 1 88.5 230 SER A O 1
ATOM 1804 N N . LEU A 1 231 ? -18.266 -3.307 1.216 1 90 231 LEU A N 1
ATOM 1805 C CA . LEU A 1 231 ? -17.656 -2.43 2.203 1 90 231 LEU A CA 1
ATOM 1806 C C . LEU A 1 231 ? -18.547 -1.228 2.496 1 90 231 LEU A C 1
ATOM 1808 O O . LEU A 1 231 ? -19.094 -0.612 1.576 1 90 231 LEU A O 1
ATOM 1812 N N . ALA A 1 232 ? -18.766 -1.038 3.752 1 91.31 232 ALA A N 1
ATOM 1813 C CA . ALA A 1 232 ? -19.484 0.163 4.18 1 91.31 232 ALA A CA 1
ATOM 1814 C C . ALA A 1 232 ? -18.516 1.205 4.738 1 91.31 232 ALA A C 1
ATOM 1816 O O . ALA A 1 232 ? -17.641 0.882 5.551 1 91.31 232 ALA A O 1
ATOM 1817 N N . THR A 1 233 ? -18.625 2.443 4.242 1 91.25 233 THR A N 1
ATOM 1818 C CA . THR A 1 233 ? -17.828 3.551 4.746 1 91.25 233 THR A CA 1
ATOM 1819 C C . THR A 1 233 ? -18.719 4.66 5.293 1 91.25 233 THR A C 1
ATOM 1821 O O . THR A 1 233 ? -19.828 4.871 4.797 1 91.25 233 THR A O 1
ATOM 1824 N N . ASN A 1 234 ? -18.203 5.285 6.262 1 92.25 234 ASN A N 1
ATOM 1825 C CA . ASN A 1 234 ? -18.906 6.387 6.906 1 92.25 234 ASN A CA 1
ATOM 1826 C C . ASN A 1 234 ? -18.391 7.742 6.434 1 92.25 234 ASN A C 1
ATOM 1828 O O . ASN A 1 234 ? -17.188 7.93 6.285 1 92.25 234 ASN A O 1
ATOM 1832 N N . ILE A 1 235 ? -19.344 8.703 6.25 1 92.88 235 ILE A N 1
ATOM 1833 C CA . ILE A 1 235 ? -18.953 10.062 5.914 1 92.88 235 ILE A CA 1
ATOM 1834 C C . ILE A 1 235 ? -18.438 10.773 7.164 1 92.88 235 ILE A C 1
ATOM 1836 O O . ILE A 1 235 ? -19.188 10.992 8.109 1 92.88 235 ILE A O 1
ATOM 1840 N N . ILE A 1 236 ? -17.219 11.242 7.086 1 93.12 236 ILE A N 1
ATOM 1841 C CA . ILE A 1 236 ? -16.625 11.844 8.281 1 93.12 236 ILE A CA 1
ATOM 1842 C C . ILE A 1 236 ? -16.391 13.328 8.047 1 93.12 236 ILE A C 1
ATOM 1844 O O . ILE A 1 236 ? -16.062 14.07 8.977 1 93.12 236 ILE A O 1
ATOM 1848 N N . GLY A 1 237 ? -16.531 13.742 6.852 1 93.19 237 GLY A N 1
ATOM 1849 C CA . GLY A 1 237 ? -16.328 15.148 6.516 1 93.19 237 GLY A CA 1
ATOM 1850 C C . GLY A 1 237 ? -16.922 15.531 5.176 1 93.19 237 GLY A C 1
ATOM 1851 O O . GLY A 1 237 ? -17.219 14.664 4.352 1 93.19 237 GLY A O 1
ATOM 1852 N N . LYS A 1 238 ? -17.125 16.797 5.004 1 90.62 238 LYS A N 1
ATOM 1853 C CA . LYS A 1 238 ? -17.625 17.391 3.771 1 90.62 238 LYS A CA 1
ATOM 1854 C C . LYS A 1 238 ? -16.953 18.719 3.49 1 90.62 238 LYS A C 1
ATOM 1856 O O . LYS A 1 238 ? -16.578 19.453 4.418 1 90.62 238 LYS A O 1
ATOM 1861 N N . ASN A 1 239 ? -16.656 18.906 2.273 1 85.19 239 ASN A N 1
ATOM 1862 C CA . ASN A 1 239 ? -16.109 20.203 1.862 1 85.19 239 ASN A CA 1
ATOM 1863 C C . ASN A 1 239 ? -16.719 20.672 0.547 1 85.19 239 ASN A C 1
ATOM 1865 O O . ASN A 1 239 ? -17.109 19.859 -0.289 1 85.19 239 ASN A O 1
ATOM 1869 N N . ARG A 1 240 ? -16.984 21.938 0.499 1 76 240 ARG A N 1
ATOM 1870 C CA . ARG A 1 240 ? -17.484 22.531 -0.739 1 76 240 ARG A CA 1
ATOM 1871 C C . ARG A 1 240 ? -16.406 23.375 -1.404 1 76 240 ARG A C 1
ATOM 1873 O O . ARG A 1 240 ? -15.789 24.234 -0.759 1 76 240 ARG A O 1
ATOM 1880 N N . THR A 1 241 ? -15.828 22.812 -2.424 1 63.31 241 THR A N 1
ATOM 1881 C CA . THR A 1 241 ? -14.781 23.562 -3.109 1 63.31 241 THR A CA 1
ATOM 1882 C C . THR A 1 241 ? -15.352 24.281 -4.332 1 63.31 241 THR A C 1
ATOM 1884 O O . THR A 1 241 ? -16.141 23.719 -5.078 1 63.31 241 THR A O 1
ATOM 1887 N N . GLU A 1 242 ? -15.125 25.625 -4.238 1 58.28 242 GLU A N 1
ATOM 1888 C CA . GLU A 1 242 ? -15.445 26.422 -5.422 1 58.28 242 GLU A CA 1
ATOM 1889 C C . GLU A 1 242 ? -14.312 26.375 -6.441 1 58.28 242 GLU A C 1
ATOM 1891 O O . GLU A 1 242 ? -13.141 26.344 -6.074 1 58.28 242 GLU A O 1
ATOM 1896 N N . GLY A 1 243 ? -14.578 25.938 -7.648 1 55.88 243 GLY A N 1
ATOM 1897 C CA . GLY A 1 243 ? -13.656 26.094 -8.758 1 55.88 243 GLY A CA 1
ATOM 1898 C C . GLY A 1 243 ? -13.141 24.781 -9.297 1 55.88 243 GLY A C 1
ATOM 1899 O O . GLY A 1 243 ? -13.586 23.719 -8.867 1 55.88 243 GLY A O 1
ATOM 1900 N N . LYS A 1 244 ? -12.211 24.938 -10.234 1 47.19 244 LYS A N 1
ATOM 1901 C CA . LYS A 1 244 ? -11.672 23.828 -11.023 1 47.19 244 LYS A CA 1
ATOM 1902 C C . LYS A 1 244 ? -10.773 22.938 -10.164 1 47.19 244 LYS A C 1
ATOM 1904 O O . LYS A 1 244 ? -9.898 23.438 -9.453 1 47.19 244 LYS A O 1
ATOM 1909 N N . MET A 1 245 ? -11.328 21.844 -9.75 1 50.38 245 MET A N 1
ATOM 1910 C CA . MET A 1 245 ? -10.508 20.891 -9 1 50.38 245 MET A CA 1
ATOM 1911 C C . MET A 1 245 ? -9.547 20.156 -9.922 1 50.38 245 MET A C 1
ATOM 1913 O O . MET A 1 245 ? -9.953 19.672 -10.984 1 50.38 245 MET A O 1
ATOM 1917 N N . TYR A 1 246 ? -8.195 20.484 -9.773 1 43.75 246 TYR A N 1
ATOM 1918 C CA . TYR A 1 246 ? -7.207 19.734 -10.531 1 43.75 246 TYR A CA 1
ATOM 1919 C C . TYR A 1 246 ? -6.75 18.5 -9.758 1 43.75 246 TYR A C 1
ATOM 1921 O O . TYR A 1 246 ? -6.496 18.578 -8.555 1 43.75 246 TYR A O 1
ATOM 1929 N N . ALA A 1 247 ? -7.387 17.469 -9.852 1 45.16 247 ALA A N 1
ATOM 1930 C CA . ALA A 1 247 ? -6.781 16.312 -9.203 1 45.16 247 ALA A CA 1
ATOM 1931 C C . ALA A 1 247 ? -5.676 15.719 -10.078 1 45.16 247 ALA A C 1
ATOM 1933 O O . ALA A 1 247 ? -5.883 15.461 -11.266 1 45.16 247 ALA A O 1
ATOM 1934 N N . MET A 1 248 ? -4.438 16.141 -9.852 1 38.75 248 MET A N 1
ATOM 1935 C CA . MET A 1 248 ? -3.324 15.547 -10.586 1 38.75 248 MET A CA 1
ATOM 1936 C C . MET A 1 248 ? -3.098 14.109 -10.148 1 38.75 248 MET A C 1
ATOM 1938 O O . MET A 1 248 ? -2.605 13.852 -9.047 1 38.75 248 MET A O 1
ATOM 1942 N N . LEU A 1 249 ? -3.998 13.328 -10.133 1 41.97 249 LEU A N 1
ATOM 1943 C CA . LEU A 1 249 ? -3.438 11.992 -9.969 1 41.97 249 LEU A CA 1
ATOM 1944 C C . LEU A 1 249 ? -2.35 11.727 -11.008 1 41.97 249 LEU A C 1
ATOM 1946 O O . LEU A 1 249 ? -2.451 12.188 -12.148 1 41.97 249 LEU A O 1
ATOM 1950 N N . GLN A 1 250 ? -1.209 11.469 -10.586 1 39.44 250 GLN A N 1
ATOM 1951 C CA . GLN A 1 250 ? -0.076 11.312 -11.492 1 39.44 250 GLN A CA 1
ATOM 1952 C C . GLN A 1 250 ? -0.544 11.141 -12.938 1 39.44 250 GLN A C 1
ATOM 1954 O O . GLN A 1 250 ? -0.106 11.867 -13.828 1 39.44 250 GLN A O 1
ATOM 1959 N N . LYS A 1 251 ? -0.675 9.758 -13.328 1 37.25 251 LYS A N 1
ATOM 1960 C CA . LYS A 1 251 ? -0.793 9.398 -14.742 1 37.25 251 LYS A CA 1
ATOM 1961 C C . LYS A 1 251 ? -2.076 9.961 -15.344 1 37.25 251 LYS A C 1
ATOM 1963 O O . LYS A 1 251 ? -2.225 10 -16.562 1 37.25 251 LYS A O 1
ATOM 1968 N N . MET A 1 252 ? -3.248 10.156 -14.664 1 35.38 252 MET A N 1
ATOM 1969 C CA . MET A 1 252 ? -4.465 10.703 -15.258 1 35.38 252 MET A CA 1
ATOM 1970 C C . MET A 1 252 ? -4.738 12.117 -14.734 1 35.38 252 MET A C 1
ATOM 1972 O O . MET A 1 252 ? -5.023 12.297 -13.547 1 35.38 252 MET A O 1
ATOM 1976 N N . PHE A 1 253 ? -4.039 13.055 -15.133 1 35.94 253 PHE A N 1
ATOM 1977 C CA . PHE A 1 253 ? -4.504 14.438 -15.141 1 35.94 253 PHE A CA 1
ATOM 1978 C C . PHE A 1 253 ? -6.012 14.508 -15.344 1 35.94 253 PHE A C 1
ATOM 1980 O O . PHE A 1 253 ? -6.496 14.461 -16.469 1 35.94 253 PHE A O 1
ATOM 1987 N N . LEU A 1 254 ? -6.73 13.789 -14.578 1 39.44 254 LEU A N 1
ATOM 1988 C CA . LEU A 1 254 ? -8.109 14.125 -14.891 1 39.44 254 LEU A CA 1
ATOM 1989 C C . LEU A 1 254 ? -8.453 15.531 -14.406 1 39.44 254 LEU A C 1
ATOM 1991 O O . LEU A 1 254 ? -8.211 15.867 -13.242 1 39.44 254 LEU A O 1
ATOM 1995 N N . ASN A 1 255 ? -8.289 16.438 -15.242 1 39.75 255 ASN A N 1
ATOM 1996 C CA . ASN A 1 255 ? -8.898 17.766 -15.109 1 39.75 255 ASN A CA 1
ATOM 1997 C C . ASN A 1 255 ? -10.391 17.672 -14.812 1 39.75 255 ASN A C 1
ATOM 1999 O O . ASN A 1 255 ? -11.188 17.359 -15.703 1 39.75 255 ASN A O 1
ATOM 2003 N N . TYR A 1 256 ? -10.68 17.078 -13.695 1 43.06 256 TYR A N 1
ATOM 2004 C CA . TYR A 1 256 ? -12.117 17.25 -13.516 1 43.06 256 TYR A CA 1
ATOM 2005 C C . TYR A 1 256 ? -12.438 18.656 -13.016 1 43.06 256 TYR A C 1
ATOM 2007 O O . TYR A 1 256 ? -11.844 19.125 -12.047 1 43.06 256 TYR A O 1
ATOM 2015 N N . CYS A 1 257 ? -12.664 19.516 -13.906 1 41.91 257 CYS A N 1
ATOM 2016 C CA . CYS A 1 257 ? -13.125 20.875 -13.633 1 41.91 257 CYS A CA 1
ATOM 2017 C C . CYS A 1 257 ? -14.562 20.875 -13.141 1 41.91 257 CYS A C 1
ATOM 2019 O O . CYS A 1 257 ? -15.477 20.547 -13.891 1 41.91 257 CYS A O 1
ATOM 2021 N N . PHE A 1 258 ? -14.867 20.344 -11.891 1 47.41 258 PHE A N 1
ATOM 2022 C CA . PHE A 1 258 ? -16.266 20.672 -11.641 1 47.41 258 PHE A CA 1
ATOM 2023 C C . PHE A 1 258 ? -16.375 22.016 -10.922 1 47.41 258 PHE A C 1
ATOM 2025 O O . PHE A 1 258 ? -15.609 22.297 -10 1 47.41 258 PHE A O 1
ATOM 2032 N N . ALA A 1 259 ? -16.859 23.031 -11.492 1 48.03 259 ALA A N 1
ATOM 2033 C CA . ALA A 1 259 ? -17.094 24.391 -10.992 1 48.03 259 ALA A CA 1
ATOM 2034 C C . ALA A 1 259 ? -17.422 24.375 -9.5 1 48.03 259 ALA A C 1
ATOM 2036 O O . ALA A 1 259 ? -16.844 25.156 -8.734 1 48.03 259 ALA A O 1
ATOM 2037 N N . ASP A 1 260 ? -18.562 23.781 -9.109 1 56.56 260 ASP A N 1
ATOM 2038 C CA . ASP A 1 260 ? -19.109 23.766 -7.754 1 56.56 260 ASP A CA 1
ATOM 2039 C C . ASP A 1 260 ? -19.281 22.344 -7.246 1 56.56 260 ASP A C 1
ATOM 2041 O O . ASP A 1 260 ? -20.312 21.703 -7.496 1 56.56 260 ASP A O 1
ATOM 2045 N N . SER A 1 261 ? -17.984 21.75 -6.859 1 68.25 261 SER A N 1
ATOM 2046 C CA . SER A 1 261 ? -18.109 20.328 -6.551 1 68.25 261 SER A CA 1
ATOM 2047 C C . SER A 1 261 ? -18.016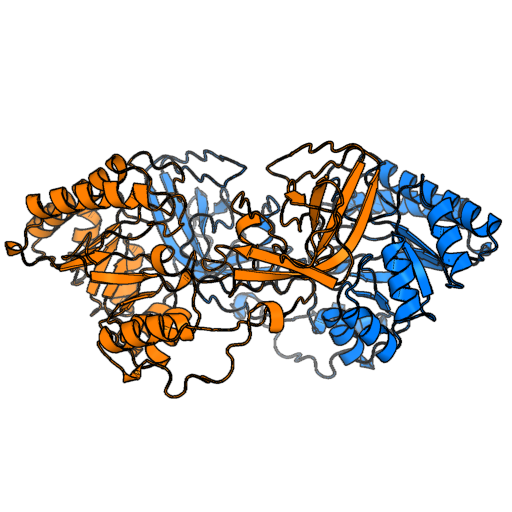 20.078 -5.047 1 68.25 261 SER A C 1
ATOM 2049 O O . SER A 1 261 ? -17.344 20.828 -4.332 1 68.25 261 SER A O 1
ATOM 2051 N N . CYS A 1 262 ? -19.047 19.391 -4.543 1 79.88 262 CYS A N 1
ATOM 2052 C CA . CYS A 1 262 ? -19.062 18.891 -3.18 1 79.88 262 CYS A CA 1
ATOM 2053 C C . CYS A 1 262 ? -18.172 17.656 -3.047 1 79.88 262 CYS A C 1
ATOM 2055 O O . CYS A 1 262 ? -18.109 16.828 -3.955 1 79.88 262 CYS A O 1
ATOM 2057 N N . SER A 1 263 ? -17.344 17.688 -1.975 1 89.56 263 SER A N 1
ATOM 2058 C CA . SER A 1 263 ? -16.5 16.531 -1.681 1 89.56 263 SER A CA 1
ATOM 2059 C C . SER A 1 263 ? -16.859 15.914 -0.333 1 89.56 263 SER A C 1
ATOM 2061 O O . SER A 1 263 ? -17.188 16.641 0.615 1 89.56 263 SER A O 1
ATOM 2063 N N . TYR A 1 264 ? -16.812 14.633 -0.319 1 92.31 264 TYR A N 1
ATOM 2064 C CA . TYR A 1 264 ? -17 13.898 0.927 1 92.31 264 TYR A CA 1
ATOM 2065 C C . TYR A 1 264 ? -15.703 13.203 1.342 1 92.31 264 TYR A C 1
ATOM 2067 O O . TYR A 1 264 ? -14.898 12.82 0.492 1 92.31 264 TYR A O 1
ATOM 2075 N N . TYR A 1 265 ? -15.484 13.117 2.625 1 93.88 265 TYR A N 1
ATOM 2076 C CA . TYR A 1 265 ? -14.406 12.344 3.232 1 93.88 265 TYR A CA 1
ATOM 2077 C C . TYR A 1 265 ? -14.961 11.125 3.965 1 93.88 265 TYR A C 1
ATOM 2079 O O . TYR A 1 265 ? -15.914 11.242 4.742 1 93.88 265 TYR A O 1
ATOM 2087 N N . VAL A 1 266 ? -14.359 9.992 3.67 1 93.12 266 VAL A N 1
ATOM 2088 C CA . VAL A 1 266 ? -14.867 8.797 4.32 1 93.12 266 VAL A CA 1
ATOM 2089 C C . VAL A 1 266 ? -13.758 8.141 5.145 1 93.12 266 VAL A C 1
ATOM 2091 O O . VAL A 1 266 ? -12.586 8.453 4.973 1 93.12 266 VAL A O 1
ATOM 2094 N N . ASN A 1 267 ? -14.141 7.219 6.055 1 91.06 267 ASN A N 1
ATOM 2095 C CA . ASN A 1 267 ? -13.211 6.555 6.961 1 91.06 267 ASN A CA 1
ATOM 2096 C C . ASN A 1 267 ? -12.555 5.344 6.305 1 91.06 267 ASN A C 1
ATOM 2098 O O . ASN A 1 267 ? -12.5 4.266 6.895 1 91.06 267 ASN A O 1
ATOM 2102 N N . GLU A 1 268 ? -12.094 5.422 5.133 1 90.25 268 GLU A N 1
ATOM 2103 C CA . GLU A 1 268 ? -11.344 4.461 4.336 1 90.25 268 GLU A CA 1
ATOM 2104 C C . GLU A 1 268 ? -10.305 5.16 3.465 1 90.25 268 GLU A C 1
ATOM 2106 O O . GLU A 1 268 ? -10.211 6.391 3.469 1 90.25 268 GLU A O 1
ATOM 2111 N N . SER A 1 269 ? -9.539 4.367 2.689 1 89.5 269 SER A N 1
ATOM 2112 C CA . SER A 1 269 ? -8.43 5.004 1.984 1 89.5 269 SER A CA 1
ATOM 2113 C C . SER A 1 269 ? -7.902 4.113 0.866 1 89.5 269 SER A C 1
ATOM 2115 O O . SER A 1 269 ? -8.102 2.896 0.889 1 89.5 269 SER A O 1
ATOM 2117 N N . ILE A 1 270 ? -7.168 4.734 -0.06 1 84.5 270 ILE A N 1
ATOM 2118 C CA . ILE A 1 270 ? -6.414 3.99 -1.062 1 84.5 270 ILE A CA 1
ATOM 2119 C C . ILE A 1 270 ? -5.238 3.275 -0.396 1 84.5 270 ILE A C 1
ATOM 2121 O O . ILE A 1 270 ? -4.637 2.377 -0.988 1 84.5 270 ILE A O 1
ATOM 2125 N N . TYR A 1 271 ? -4.91 3.623 0.797 1 83.75 271 TYR A N 1
ATOM 2126 C CA . TYR A 1 271 ? -3.857 2.967 1.563 1 83.75 271 TYR A CA 1
ATOM 2127 C C . TYR A 1 271 ? -4.426 1.826 2.402 1 83.75 271 TYR A C 1
ATOM 2129 O O . TYR A 1 271 ? -3.723 1.254 3.238 1 83.75 271 TYR A O 1
ATOM 2137 N N . LEU A 1 272 ? -5.703 1.565 2.244 1 85.19 272 LEU A N 1
ATOM 2138 C CA . LEU A 1 272 ? -6.395 0.432 2.846 1 85.19 272 LEU A CA 1
ATOM 2139 C C . LEU A 1 272 ? -7.105 -0.397 1.781 1 85.19 272 LEU A C 1
ATOM 2141 O O . LEU A 1 272 ? -6.465 -0.934 0.875 1 85.19 272 LEU A O 1
ATOM 2145 N N . SER A 1 273 ? -8.43 -0.43 1.823 1 86.19 273 SER A N 1
ATOM 2146 C CA . SER A 1 273 ? -9.195 -1.35 0.984 1 86.19 273 SER A CA 1
ATOM 2147 C C . SER A 1 273 ? -9.242 -0.87 -0.463 1 86.19 273 SER A C 1
ATOM 2149 O O . SER A 1 273 ? -9.562 -1.643 -1.368 1 86.19 273 SER A O 1
ATOM 2151 N N . PHE A 1 274 ? -8.914 0.355 -0.734 1 87.12 274 PHE A N 1
ATOM 2152 C CA . PHE A 1 274 ? -9.047 0.899 -2.08 1 87.12 274 PHE A CA 1
ATOM 2153 C C . PHE A 1 274 ? -7.684 0.995 -2.762 1 87.12 274 PHE A C 1
ATOM 2155 O O . PHE A 1 274 ? -7.496 1.804 -3.672 1 87.12 274 PHE A O 1
ATOM 2162 N N . TRP A 1 275 ? -6.77 0.252 -2.379 1 80.88 275 TRP A N 1
ATOM 2163 C CA . TRP A 1 275 ? -5.398 0.348 -2.875 1 80.88 275 TRP A CA 1
ATOM 2164 C C . TRP A 1 275 ? -5.348 0.108 -4.379 1 80.88 275 TRP A C 1
ATOM 2166 O O . TRP A 1 275 ? -4.477 0.641 -5.07 1 80.88 275 TRP A O 1
ATOM 2176 N N . LYS A 1 276 ? -6.254 -0.645 -4.918 1 79 276 LYS A N 1
ATOM 2177 C CA . LYS A 1 276 ? -6.262 -0.925 -6.352 1 79 276 LYS A CA 1
ATOM 2178 C C . LYS A 1 276 ? -6.363 0.363 -7.16 1 79 276 LYS A C 1
ATOM 2180 O O . LYS A 1 276 ? -5.973 0.399 -8.328 1 79 276 LYS A O 1
ATOM 2185 N N . ASN A 1 277 ? -6.965 1.356 -6.52 1 74.69 277 ASN A N 1
ATOM 2186 C CA . ASN A 1 277 ? -7.062 2.648 -7.191 1 74.69 277 ASN A CA 1
ATOM 2187 C C . ASN A 1 277 ? -5.684 3.219 -7.516 1 74.69 277 ASN A C 1
ATOM 2189 O O . ASN A 1 277 ? -5.543 4.02 -8.445 1 74.69 277 ASN A O 1
ATOM 2193 N N . CYS A 1 278 ? -4.766 2.811 -6.727 1 69.06 278 CYS A N 1
ATOM 2194 C CA . CYS A 1 278 ? -3.412 3.314 -6.941 1 69.06 278 CYS A CA 1
ATOM 2195 C C . CYS A 1 278 ? -2.793 2.697 -8.188 1 69.06 278 CYS A C 1
ATOM 2197 O O . CYS A 1 278 ? -1.92 3.301 -8.812 1 69.06 278 CYS A O 1
ATOM 2199 N N . ILE A 1 279 ? -3.242 1.518 -8.453 1 64.88 279 ILE A N 1
ATOM 2200 C CA . ILE A 1 279 ? -2.549 0.781 -9.5 1 64.88 279 ILE A CA 1
ATOM 2201 C C . ILE A 1 279 ? -3.463 0.632 -10.719 1 64.88 279 ILE A C 1
ATOM 2203 O O . ILE A 1 279 ? -2.988 0.539 -11.852 1 64.88 279 ILE A O 1
ATOM 2207 N N . GLN A 1 280 ? -4.676 0.454 -10.281 1 61.28 280 GLN A N 1
ATOM 2208 C CA . GLN A 1 280 ? -5.645 0.275 -11.352 1 61.28 280 GLN A CA 1
ATOM 2209 C C . GLN A 1 280 ? -6.746 1.331 -11.281 1 61.28 280 GLN A C 1
ATOM 2211 O O . GLN A 1 280 ? -6.996 1.9 -10.219 1 61.28 280 GLN A O 1
ATOM 2216 N N . ASN A 1 281 ? -7.008 1.957 -12.367 1 57 281 ASN A N 1
ATOM 2217 C CA . ASN A 1 281 ? -8.141 2.873 -12.336 1 57 281 ASN A CA 1
ATOM 2218 C C . ASN A 1 281 ? -9.414 2.18 -11.844 1 57 281 ASN A C 1
ATOM 2220 O O . ASN A 1 281 ? -10.234 1.736 -12.648 1 57 281 ASN A O 1
ATOM 2224 N N . GLY A 1 282 ? -9.344 1.795 -10.539 1 57.22 282 GLY A N 1
ATOM 2225 C CA . GLY A 1 282 ? -10.562 1.187 -10.039 1 57.22 282 GLY A CA 1
ATOM 2226 C C . GLY A 1 282 ? -11.758 2.125 -10.062 1 57.22 282 GLY A C 1
ATOM 2227 O O . GLY A 1 282 ? -11.617 3.324 -9.812 1 57.22 282 GLY A O 1
ATOM 2228 N N . ASN A 1 283 ? -12.75 1.853 -10.812 1 65.75 283 ASN A N 1
ATOM 2229 C CA . ASN A 1 283 ? -13.961 2.664 -10.797 1 65.75 283 ASN A CA 1
ATOM 2230 C C . ASN A 1 283 ? -15.008 2.086 -9.852 1 65.75 283 ASN A C 1
ATOM 2232 O O . ASN A 1 283 ? -15.922 1.382 -10.281 1 65.75 283 ASN A O 1
ATOM 2236 N N . TYR A 1 284 ? -14.797 2.324 -8.547 1 78.38 284 TYR A N 1
ATOM 2237 C CA . TYR A 1 284 ? -15.797 1.901 -7.574 1 78.38 284 TYR A CA 1
ATOM 2238 C C . TYR A 1 284 ? -17 2.834 -7.594 1 78.38 284 TYR A C 1
ATOM 2240 O O . TYR A 1 284 ? -16.844 4.059 -7.629 1 78.38 284 TYR A O 1
ATOM 2248 N N . ILE A 1 285 ? -18.141 2.209 -7.656 1 85.06 285 ILE A N 1
ATOM 2249 C CA . ILE A 1 285 ? -19.375 2.98 -7.688 1 85.06 285 ILE A CA 1
ATOM 2250 C C . ILE A 1 285 ? -20.031 2.965 -6.309 1 85.06 285 ILE A C 1
ATOM 2252 O O . ILE A 1 285 ? -20.453 1.911 -5.824 1 85.06 285 ILE A O 1
ATOM 2256 N N . PRO A 1 286 ? -20.109 4.188 -5.738 1 91.25 286 PRO A N 1
ATOM 2257 C CA . PRO A 1 286 ? -20.734 4.238 -4.418 1 91.25 286 PRO A CA 1
ATOM 2258 C C . PRO A 1 286 ? -22.25 4.094 -4.48 1 91.25 286 PRO A C 1
ATOM 2260 O O . PRO A 1 286 ? -22.891 4.594 -5.414 1 91.25 286 PRO A O 1
ATOM 2263 N N . LYS A 1 287 ? -22.781 3.357 -3.514 1 89.81 287 LYS A N 1
ATOM 2264 C CA . LYS A 1 287 ? -24.234 3.209 -3.336 1 89.81 287 LYS A CA 1
ATOM 2265 C C . LYS A 1 287 ? -24.672 3.721 -1.967 1 89.81 287 LYS A C 1
ATOM 2267 O O . LYS A 1 287 ? -23.922 3.623 -0.992 1 89.81 287 LYS A O 1
ATOM 2272 N N . ILE A 1 288 ? -25.812 4.355 -1.988 1 86.75 288 ILE A N 1
ATOM 2273 C CA . ILE A 1 288 ? -26.328 4.84 -0.714 1 86.75 288 ILE A CA 1
ATOM 2274 C C . ILE A 1 288 ? -27.328 3.826 -0.148 1 86.75 288 ILE A C 1
ATOM 2276 O O . ILE A 1 288 ? -28.031 3.154 -0.902 1 86.75 288 ILE A O 1
ATOM 2280 N N . LEU A 1 289 ? -27.188 3.779 1.164 1 73.38 289 LEU A N 1
ATOM 2281 C CA . LEU A 1 289 ? -28.188 2.934 1.82 1 73.38 289 LEU A CA 1
ATOM 2282 C C . LEU A 1 289 ? -29.562 3.586 1.786 1 73.38 289 LEU A C 1
ATOM 2284 O O . LEU A 1 289 ? -29.672 4.812 1.804 1 73.38 289 LEU A O 1
ATOM 2288 N N . LYS A 1 290 ? -30.594 3.102 1.193 1 61.41 290 LYS A N 1
ATOM 2289 C CA . LYS A 1 290 ? -31.953 3.584 0.998 1 61.41 290 LYS A CA 1
ATOM 2290 C C . LYS A 1 290 ? -32.312 4.648 2.029 1 61.41 290 LYS A C 1
ATOM 2292 O O . LYS A 1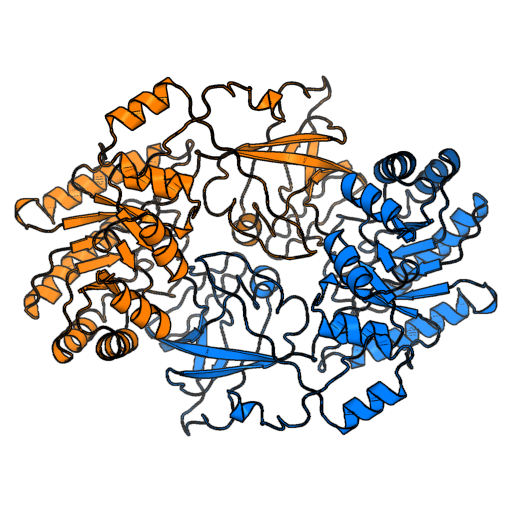 290 ? -33.031 5.602 1.721 1 61.41 290 LYS A O 1
ATOM 2297 N N . LYS A 1 291 ? -32.062 4.551 3.223 1 57.5 291 LYS A N 1
ATOM 2298 C CA . LYS A 1 291 ? -32.719 5.512 4.094 1 57.5 291 LYS A CA 1
ATOM 2299 C C . LYS A 1 291 ? -32.281 6.941 3.779 1 57.5 291 LYS A C 1
ATOM 2301 O O . LYS A 1 291 ? -32.969 7.898 4.105 1 57.5 291 LYS A O 1
ATOM 2306 N N . CYS A 1 292 ? -31.125 7.117 3.225 1 56.22 292 CYS A N 1
ATOM 2307 C CA . CYS A 1 292 ? -30.625 8.492 3.217 1 56.22 292 CYS A CA 1
ATOM 2308 C C . CYS A 1 292 ? -31.156 9.25 2.008 1 56.22 292 CYS A C 1
ATOM 2310 O O . CYS A 1 292 ? -30.734 10.383 1.745 1 56.22 292 CYS A O 1
ATOM 2312 N N . ARG A 1 293 ? -32.125 8.68 1.218 1 53.88 293 ARG A N 1
ATOM 2313 C CA . ARG A 1 293 ? -32.438 9.344 -0.044 1 53.88 293 ARG A CA 1
ATOM 2314 C C . ARG A 1 293 ? -33.156 10.664 0.196 1 53.88 293 ARG A C 1
ATOM 2316 O O . ARG A 1 293 ? -34.312 10.68 0.655 1 53.88 293 ARG A O 1
ATOM 2323 N N . SER A 1 294 ? -32.219 11.57 0.493 1 55.75 294 SER A N 1
ATOM 2324 C CA . SER A 1 294 ? -32.812 12.906 0.488 1 55.75 294 SER A CA 1
ATOM 2325 C C . SER A 1 294 ? -33.469 13.219 -0.857 1 55.75 294 SER A C 1
ATOM 2327 O O . SER A 1 294 ? -33.062 12.688 -1.889 1 55.75 294 SER A O 1
ATOM 2329 N N . GLU A 1 295 ? -34.625 13.711 -0.87 1 58.34 295 GLU A N 1
ATOM 2330 C CA . GLU A 1 295 ? -35.344 14.258 -2.023 1 58.34 295 GLU A CA 1
ATOM 2331 C C . GLU A 1 295 ? -34.438 15.18 -2.836 1 58.34 295 GLU A C 1
ATOM 2333 O O . GLU A 1 295 ? -34.844 15.648 -3.908 1 58.34 295 GLU A O 1
ATOM 2338 N N . LYS A 1 296 ? -33.312 15.281 -2.346 1 61.25 296 LYS A N 1
ATOM 2339 C CA . LYS A 1 296 ? -32.469 16.266 -3.025 1 61.25 296 LYS A CA 1
ATOM 2340 C C . LYS A 1 296 ? -31.797 15.664 -4.254 1 61.25 296 LYS A C 1
ATOM 2342 O O . LYS A 1 296 ? -31.625 14.453 -4.34 1 61.25 296 LYS A O 1
ATOM 2347 N N . LEU A 1 297 ? -31.484 16.5 -5.273 1 67.62 297 LEU A N 1
ATOM 2348 C CA . LEU A 1 297 ? -30.953 16.188 -6.598 1 67.62 297 LEU A CA 1
ATOM 2349 C C . LEU A 1 297 ? -29.547 15.586 -6.496 1 67.62 297 LEU A C 1
ATOM 2351 O O . LEU A 1 297 ? -28.766 15.984 -5.641 1 67.62 297 LEU A O 1
ATOM 2355 N N . ASP A 1 298 ? -29.344 14.594 -7.246 1 80.69 298 ASP A N 1
ATOM 2356 C CA . ASP A 1 298 ? -28.016 14 -7.41 1 80.69 298 ASP A CA 1
ATOM 2357 C C . ASP A 1 298 ? -27 15.023 -7.91 1 80.69 298 ASP A C 1
ATOM 2359 O O . ASP A 1 298 ? -27.359 15.93 -8.672 1 80.69 298 ASP A O 1
ATOM 2363 N N . GLN A 1 299 ? -25.953 14.969 -7.324 1 82.19 299 GLN A N 1
ATOM 2364 C CA . GLN A 1 299 ? -24.828 15.812 -7.746 1 82.19 299 GLN A CA 1
ATOM 2365 C C . GLN A 1 299 ? -23.562 14.992 -7.953 1 82.19 299 GLN A C 1
ATOM 2367 O O . GLN A 1 299 ? -23.438 13.891 -7.414 1 82.19 299 GLN A O 1
ATOM 2372 N N . GLN A 1 300 ? -22.688 15.57 -8.727 1 83.5 300 GLN A N 1
ATOM 2373 C CA . GLN A 1 300 ? -21.359 14.969 -8.898 1 83.5 300 GLN A CA 1
ATOM 2374 C C . GLN A 1 300 ? -20.453 15.297 -7.723 1 83.5 300 GLN A C 1
ATOM 2376 O O . GLN A 1 300 ? -20.328 16.469 -7.34 1 83.5 300 GLN A O 1
ATOM 2381 N N . VAL A 1 301 ? -19.953 14.273 -7.184 1 85.5 301 VAL A N 1
ATOM 2382 C CA . VAL A 1 301 ? -19.141 14.516 -5.988 1 85.5 301 VAL A CA 1
ATOM 2383 C C . VAL A 1 301 ? -17.828 13.75 -6.09 1 85.5 301 VAL A C 1
ATOM 2385 O O . VAL A 1 301 ? -17.734 12.758 -6.816 1 85.5 301 VAL A O 1
ATOM 2388 N N . MET A 1 302 ? -16.828 14.289 -5.379 1 87.06 302 MET A N 1
ATOM 2389 C CA . MET A 1 302 ? -15.562 13.594 -5.113 1 87.06 302 MET A CA 1
ATOM 2390 C C . MET A 1 302 ? -15.594 12.922 -3.742 1 87.06 302 MET A C 1
ATOM 2392 O O . MET A 1 302 ? -16.094 13.5 -2.777 1 87.06 302 MET A O 1
ATOM 2396 N N . ILE A 1 303 ? -15.102 11.727 -3.695 1 91.12 303 ILE A N 1
ATOM 2397 C CA . ILE A 1 303 ? -15 11.055 -2.404 1 91.12 303 ILE A CA 1
ATOM 2398 C C . ILE A 1 303 ? -13.531 10.82 -2.062 1 91.12 303 ILE A C 1
ATOM 2400 O O . ILE A 1 303 ? -12.828 10.109 -2.781 1 91.12 303 ILE A O 1
ATOM 2404 N N . TYR A 1 304 ? -13.094 11.453 -0.984 1 90.38 304 TYR A N 1
ATOM 2405 C CA . TYR A 1 304 ? -11.727 11.336 -0.493 1 90.38 304 TYR A CA 1
ATOM 2406 C C . TYR A 1 304 ? -11.641 10.305 0.632 1 90.38 304 TYR A C 1
ATOM 2408 O O . TYR A 1 304 ? -12.625 10.047 1.32 1 90.38 304 TYR A O 1
ATOM 2416 N N . GLY A 1 305 ? -10.406 9.766 0.725 1 90.94 305 GLY A N 1
ATOM 2417 C CA . GLY A 1 305 ? -10.133 8.914 1.877 1 90.94 305 GLY A CA 1
ATOM 2418 C C . GLY A 1 305 ? -9.742 9.703 3.115 1 90.94 305 GLY A C 1
ATOM 2419 O O . GLY A 1 305 ? -9.75 10.938 3.1 1 90.94 305 GLY A O 1
ATOM 2420 N N . THR A 1 306 ? -9.383 9 4.113 1 91.06 306 THR A N 1
ATOM 2421 C CA . THR A 1 306 ? -9.266 9.57 5.449 1 91.06 306 THR A CA 1
ATOM 2422 C C . THR A 1 306 ? -7.859 10.133 5.672 1 91.06 306 THR A C 1
ATOM 2424 O O . THR A 1 306 ? -7.625 10.867 6.637 1 91.06 306 THR A O 1
ATOM 2427 N N . THR A 1 307 ? -6.891 9.828 4.785 1 89.25 307 THR A N 1
ATOM 2428 C CA . THR A 1 307 ? -5.52 10.25 5.047 1 89.25 307 THR A CA 1
ATOM 2429 C C . THR A 1 307 ? -5.312 11.695 4.605 1 89.25 307 THR A C 1
ATOM 2431 O O . THR A 1 307 ? -6.172 12.281 3.943 1 89.25 307 THR A O 1
ATOM 2434 N N . CYS A 1 308 ? -4.188 12.234 4.934 1 87.56 308 CYS A N 1
ATOM 2435 C CA . CYS A 1 308 ? -3.867 13.617 4.598 1 87.56 308 CYS A CA 1
ATOM 2436 C C . CYS A 1 308 ? -3.346 13.719 3.168 1 87.56 308 CYS A C 1
ATOM 2438 O O . CYS A 1 308 ? -3.148 14.82 2.652 1 87.56 308 CYS A O 1
ATOM 2440 N N . ASP A 1 309 ? -3.168 12.586 2.531 1 85.44 309 ASP A N 1
ATOM 2441 C CA . ASP A 1 309 ? -2.557 12.586 1.205 1 85.44 309 ASP A CA 1
ATOM 2442 C C . ASP A 1 309 ? -3.555 13.039 0.142 1 85.44 309 ASP A C 1
ATOM 2444 O O . ASP A 1 309 ? -4.656 12.5 0.046 1 85.44 309 ASP A O 1
ATOM 2448 N N . GLY A 1 310 ? -3.133 13.93 -0.637 1 82.31 310 GLY A N 1
ATOM 2449 C CA . GLY A 1 310 ? -3.984 14.469 -1.684 1 82.31 310 GLY A CA 1
ATOM 2450 C C . GLY A 1 310 ? -4.387 13.438 -2.719 1 82.31 310 GLY A C 1
ATOM 2451 O O . GLY A 1 310 ? -5.406 13.594 -3.395 1 82.31 310 GLY A O 1
ATOM 2452 N N . ILE A 1 311 ? -3.727 12.352 -2.814 1 80.38 311 ILE A N 1
ATOM 2453 C CA . ILE A 1 311 ? -4.023 11.359 -3.836 1 80.38 311 ILE A CA 1
ATOM 2454 C C . ILE A 1 311 ? -4.98 10.312 -3.275 1 80.38 311 ILE A C 1
ATOM 2456 O O . ILE A 1 311 ? -5.414 9.406 -3.992 1 80.38 311 ILE A O 1
ATOM 2460 N N . ASP A 1 312 ? -5.25 10.469 -2.025 1 86.94 312 ASP A N 1
ATOM 2461 C CA . ASP A 1 312 ? -6.176 9.531 -1.396 1 86.94 312 ASP A CA 1
ATOM 2462 C C . ASP A 1 312 ? -7.609 9.789 -1.861 1 86.94 312 ASP A C 1
ATOM 2464 O O . ASP A 1 312 ? -8.445 10.242 -1.082 1 86.94 312 ASP A O 1
ATOM 2468 N N . ILE A 1 313 ? -7.891 9.422 -3.125 1 87.88 313 ILE A N 1
ATOM 2469 C CA . ILE A 1 313 ? -9.18 9.594 -3.789 1 87.88 313 ILE A CA 1
ATOM 2470 C C . ILE A 1 313 ? -9.789 8.227 -4.074 1 87.88 313 ILE A C 1
ATOM 2472 O O . ILE A 1 313 ? -9.203 7.41 -4.789 1 87.88 313 ILE A O 1
ATOM 2476 N N . LEU A 1 314 ? -10.93 8.016 -3.5 1 89.62 314 LEU A N 1
ATOM 2477 C CA . LEU A 1 314 ? -11.602 6.742 -3.738 1 89.62 314 LEU A CA 1
ATOM 2478 C C . LEU A 1 314 ? -12.344 6.762 -5.07 1 89.62 314 LEU A C 1
ATOM 2480 O O . LEU A 1 314 ? -12.352 5.766 -5.797 1 89.62 314 LEU A O 1
ATOM 2484 N N . THR A 1 315 ? -13 7.84 -5.332 1 87.56 315 THR A N 1
ATOM 2485 C CA . THR A 1 315 ? -13.648 8.047 -6.625 1 87.56 315 THR A CA 1
ATOM 2486 C C . THR A 1 315 ? -13.75 9.531 -6.945 1 87.56 315 THR A C 1
ATOM 2488 O O . THR A 1 315 ? -13.992 10.352 -6.055 1 87.56 315 THR A O 1
ATOM 2491 N N . SER A 1 316 ? -13.594 9.852 -8.211 1 80.25 316 SER A N 1
ATOM 2492 C CA . SER A 1 316 ? -13.547 11.25 -8.602 1 80.25 316 SER A CA 1
ATOM 2493 C C . SER A 1 316 ? -14.836 11.672 -9.305 1 80.25 316 SER A C 1
ATOM 2495 O O . SER A 1 316 ? -15.031 12.852 -9.602 1 80.25 316 SER A O 1
ATOM 2497 N N . ASN A 1 317 ? -15.727 10.836 -9.484 1 79.38 317 ASN A N 1
ATOM 2498 C CA . ASN A 1 317 ? -16.906 11.188 -10.258 1 79.38 317 ASN A CA 1
ATOM 2499 C C . ASN A 1 317 ? -18.109 10.336 -9.867 1 79.38 317 ASN A C 1
ATOM 2501 O O . ASN A 1 317 ? -18.719 9.688 -10.719 1 79.38 317 ASN A O 1
ATOM 2505 N N . ALA A 1 318 ? -18.5 10.461 -8.688 1 83.38 318 ALA A N 1
ATOM 2506 C CA . ALA A 1 318 ? -19.688 9.758 -8.234 1 83.38 318 ALA A CA 1
ATOM 2507 C C . ALA A 1 318 ? -20.922 10.664 -8.289 1 83.38 318 ALA A C 1
ATOM 2509 O O . ALA A 1 318 ? -20.812 11.875 -8.094 1 83.38 318 ALA A O 1
ATOM 2510 N N . THR A 1 319 ? -22 10.109 -8.664 1 85.94 319 THR A N 1
ATOM 2511 C CA . THR A 1 319 ? -23.266 10.812 -8.594 1 85.94 319 THR A CA 1
ATOM 2512 C C . THR A 1 319 ? -24.062 10.375 -7.359 1 85.94 319 THR A C 1
ATOM 2514 O O . THR A 1 319 ? -24.484 9.227 -7.266 1 85.94 319 THR A O 1
ATOM 2517 N N . LEU A 1 320 ? -24.172 11.305 -6.426 1 88.25 320 LEU A N 1
ATOM 2518 C CA . LEU A 1 320 ? -24.844 11.008 -5.16 1 88.25 320 LEU A CA 1
ATOM 2519 C C . LEU A 1 320 ? -25.75 12.156 -4.738 1 88.25 320 LEU A C 1
ATOM 2521 O O . LEU A 1 320 ? -25.516 13.305 -5.125 1 88.25 320 LEU A O 1
ATOM 2525 N N . PRO A 1 321 ? -26.812 11.805 -3.996 1 87.75 321 PRO A N 1
ATOM 2526 C CA . PRO A 1 321 ? -27.531 12.898 -3.338 1 87.75 321 PRO A CA 1
ATOM 2527 C C . PRO A 1 321 ? -26.688 13.594 -2.27 1 87.75 321 PRO A C 1
ATOM 2529 O O . PRO A 1 321 ? -25.578 13.148 -1.966 1 87.75 321 PRO A O 1
ATOM 2532 N N . GLU A 1 322 ? -27.203 14.672 -1.818 1 85.88 322 GLU A N 1
ATOM 2533 C CA . GLU A 1 322 ? -26.516 15.32 -0.702 1 85.88 322 GLU A CA 1
ATOM 2534 C C . GLU A 1 322 ? -26.516 14.43 0.539 1 85.88 322 GLU A C 1
ATOM 2536 O O . GLU A 1 322 ? -27.578 13.938 0.951 1 85.88 322 GLU A O 1
ATOM 2541 N N . LEU A 1 323 ? -25.344 14.234 1.031 1 89.5 323 LEU A N 1
ATOM 2542 C CA . LEU A 1 323 ? -25.203 13.391 2.211 1 89.5 323 LEU A CA 1
ATOM 2543 C C . LEU A 1 323 ? -24.75 14.219 3.416 1 89.5 323 LEU A C 1
ATOM 2545 O O . LEU A 1 323 ? -24.234 15.328 3.258 1 89.5 323 LEU A O 1
ATOM 2549 N N . SER A 1 324 ? -25.047 13.664 4.539 1 88.56 324 SER A N 1
ATOM 2550 C CA . SER A 1 324 ? -24.656 14.297 5.793 1 88.56 324 SER A CA 1
ATOM 2551 C C . SER A 1 324 ? -23.531 13.508 6.48 1 88.56 324 SER A C 1
ATOM 2553 O O . SER A 1 324 ? -23.281 12.352 6.133 1 88.56 324 SER A O 1
ATOM 2555 N N . LEU A 1 325 ? -22.891 14.172 7.426 1 90.44 325 LEU A N 1
ATOM 2556 C CA . LEU A 1 325 ? -21.953 13.453 8.273 1 90.44 325 LEU A CA 1
ATOM 2557 C C . LEU A 1 325 ? -22.609 12.234 8.914 1 90.44 325 LEU A C 1
ATOM 2559 O O . LEU A 1 325 ? -23.781 12.289 9.289 1 90.44 325 LEU A O 1
ATOM 2563 N N . GLU A 1 326 ? -21.875 11.109 8.945 1 88.38 326 GLU A N 1
ATOM 2564 C CA . GLU A 1 326 ? -22.266 9.875 9.609 1 88.38 326 GLU A CA 1
ATOM 2565 C C . GLU A 1 326 ? -23.188 9.031 8.727 1 88.38 326 GLU A C 1
ATOM 2567 O O . GLU A 1 326 ? -23.547 7.906 9.086 1 88.38 326 GLU A O 1
ATOM 2572 N N . ASP A 1 327 ? -23.594 9.648 7.566 1 90.62 327 ASP A N 1
ATOM 2573 C CA . ASP A 1 327 ? -24.219 8.773 6.578 1 90.62 327 ASP A CA 1
ATOM 2574 C C . ASP A 1 327 ? -23.266 7.684 6.113 1 90.62 327 ASP A C 1
ATOM 2576 O O . ASP A 1 327 ? -22.047 7.789 6.32 1 90.62 327 ASP A O 1
ATOM 2580 N N . TRP A 1 328 ? -23.859 6.668 5.512 1 91.5 328 TRP A N 1
ATOM 2581 C CA . TRP A 1 328 ? -23.047 5.523 5.094 1 91.5 328 TRP A CA 1
ATOM 2582 C C . TRP A 1 328 ? -23.125 5.328 3.584 1 91.5 328 TRP A C 1
ATOM 2584 O O . TRP A 1 328 ? -24.172 5.535 2.975 1 91.5 328 TRP A O 1
ATOM 2594 N N . ILE A 1 329 ? -22.031 4.941 3.041 1 91.75 329 ILE A N 1
ATOM 2595 C CA . ILE A 1 329 ? -21.922 4.555 1.638 1 91.75 329 ILE A CA 1
ATOM 2596 C C . ILE A 1 329 ? -21.516 3.086 1.538 1 91.75 329 ILE A C 1
ATOM 2598 O O . ILE A 1 329 ? -20.656 2.613 2.289 1 91.75 329 ILE A O 1
ATOM 2602 N N . ILE A 1 330 ? -22.141 2.391 0.576 1 91.88 330 ILE A N 1
ATOM 2603 C CA . ILE A 1 330 ? -21.844 0.98 0.362 1 91.88 330 ILE A CA 1
ATOM 2604 C C . ILE A 1 330 ? -21.078 0.808 -0.951 1 91.88 330 ILE A C 1
ATOM 2606 O O . ILE A 1 330 ? -21.422 1.426 -1.961 1 91.88 330 ILE A O 1
ATOM 2610 N N . TRP A 1 331 ? -20.062 0.021 -0.881 1 90.69 331 TRP A N 1
ATOM 2611 C CA . TRP A 1 331 ? -19.266 -0.366 -2.043 1 90.69 331 TRP A CA 1
ATOM 2612 C C . TRP A 1 331 ? -19.359 -1.868 -2.291 1 90.69 331 TRP A C 1
ATOM 2614 O O . TRP A 1 331 ? -19 -2.67 -1.429 1 90.69 331 TRP A O 1
ATOM 2624 N N . ASP A 1 332 ? -19.781 -2.236 -3.492 1 88.31 332 ASP A N 1
ATOM 2625 C CA . ASP A 1 332 ? -19.906 -3.654 -3.814 1 88.31 332 ASP A CA 1
ATOM 2626 C C . ASP A 1 332 ? -18.656 -4.188 -4.492 1 88.31 332 ASP A C 1
ATOM 2628 O O . ASP A 1 332 ? -17.766 -3.414 -4.863 1 88.31 332 ASP A O 1
ATOM 2632 N N . ASP A 1 333 ? -18.531 -5.527 -4.574 1 87.19 333 ASP A N 1
ATOM 2633 C CA . ASP A 1 333 ? -17.453 -6.238 -5.258 1 87.19 333 ASP A CA 1
ATOM 2634 C C . ASP A 1 333 ? -16.094 -5.895 -4.648 1 87.19 333 ASP A C 1
ATOM 2636 O O . ASP A 1 333 ? -15.156 -5.57 -5.371 1 87.19 333 ASP A O 1
ATOM 2640 N N . MET A 1 334 ? -16.141 -5.875 -3.301 1 88.94 334 MET A N 1
ATOM 2641 C CA . MET A 1 334 ? -14.945 -5.523 -2.545 1 88.94 334 MET A CA 1
ATOM 2642 C C . MET A 1 334 ? -14.273 -6.77 -1.971 1 88.94 334 MET A C 1
ATOM 2644 O O . MET A 1 334 ? -13.695 -6.723 -0.886 1 88.94 334 MET A O 1
ATOM 2648 N N . GLY A 1 335 ? -14.344 -7.844 -2.73 1 88.5 335 GLY A N 1
ATOM 2649 C CA . GLY A 1 335 ? -13.82 -9.078 -2.166 1 88.5 335 GLY A CA 1
ATOM 2650 C C . GLY A 1 335 ? -12.375 -9.352 -2.559 1 88.5 335 GLY A C 1
ATOM 2651 O O . GLY A 1 335 ? -11.633 -9.977 -1.802 1 88.5 335 GLY A O 1
ATOM 2652 N N . ALA A 1 336 ? -11.992 -8.938 -3.725 1 89.12 336 ALA A N 1
ATOM 2653 C CA . ALA A 1 336 ? -10.672 -9.281 -4.246 1 89.12 336 ALA A CA 1
ATOM 2654 C C . ALA A 1 336 ? -9.695 -8.125 -4.074 1 89.12 336 ALA A C 1
ATOM 2656 O O . ALA A 1 336 ? -9.953 -7.012 -4.535 1 89.12 336 ALA A O 1
ATOM 2657 N N . TYR A 1 337 ? -8.578 -8.43 -3.369 1 85.88 337 TYR A N 1
ATOM 2658 C CA . TYR A 1 337 ? -7.457 -7.512 -3.215 1 85.88 337 TYR A CA 1
ATOM 2659 C C . TYR A 1 337 ? -7.883 -6.25 -2.477 1 85.88 337 TYR A C 1
ATOM 2661 O O . TYR A 1 337 ? -7.461 -5.145 -2.828 1 85.88 337 TYR A O 1
ATOM 2669 N N . THR A 1 338 ? -8.836 -6.23 -1.573 1 82 338 THR A N 1
ATOM 2670 C CA . THR A 1 338 ? -9.305 -5.086 -0.803 1 82 338 THR A CA 1
ATOM 2671 C C . THR A 1 338 ? -9.062 -5.301 0.689 1 82 338 THR A C 1
ATOM 2673 O O . THR A 1 338 ? -8.492 -4.441 1.362 1 82 338 THR A O 1
ATOM 2676 N N . VAL A 1 339 ? -9.773 -6.246 1.48 1 63.19 339 VAL A N 1
ATOM 2677 C CA . VAL A 1 339 ? -9.945 -6.398 2.922 1 63.19 339 VAL A CA 1
ATOM 2678 C C . VAL A 1 339 ? -8.578 -6.52 3.596 1 63.19 339 VAL A C 1
ATOM 2680 O O . VAL A 1 339 ? -8.406 -6.082 4.734 1 63.19 339 VAL A O 1
ATOM 2683 N N . LEU A 1 340 ? -7.605 -7.027 2.992 1 58.75 340 LEU A N 1
ATOM 2684 C CA . LEU A 1 340 ? -6.484 -7.535 3.773 1 58.75 340 LEU A CA 1
ATOM 2685 C C . LEU A 1 340 ? -5.23 -6.699 3.535 1 58.75 340 LEU A C 1
ATOM 2687 O O . LEU A 1 340 ? -4.191 -6.945 4.148 1 58.75 340 LEU A O 1
ATOM 2691 N N . TYR A 1 341 ? -5.574 -5.473 2.984 1 61.84 341 TYR A N 1
ATOM 2692 C CA . TYR A 1 341 ? -4.32 -4.777 2.727 1 61.84 341 TYR A CA 1
ATOM 2693 C C . TYR A 1 341 ? -4.219 -3.508 3.564 1 61.84 341 TYR A C 1
ATOM 2695 O O . TYR A 1 341 ? -5.223 -2.828 3.797 1 61.84 341 TYR A O 1
ATOM 2703 N N . LYS A 1 342 ? -3.27 -3.465 4.434 1 66 342 LYS A N 1
ATOM 2704 C CA . LYS A 1 342 ? -3.018 -2.293 5.266 1 66 342 LYS A CA 1
ATOM 2705 C C . LYS A 1 342 ? -1.649 -1.689 4.969 1 66 342 LYS A C 1
ATOM 2707 O O . LYS A 1 342 ? -0.627 -2.369 5.082 1 66 342 LYS A O 1
ATOM 2712 N N . PHE A 1 343 ? -1.8 -0.387 4.305 1 64.12 343 PHE A N 1
ATOM 2713 C CA . PHE A 1 343 ? -0.599 0.428 4.164 1 64.12 343 PHE A CA 1
ATOM 2714 C C . PHE A 1 343 ? -0.394 1.306 5.395 1 64.12 343 PHE A C 1
ATOM 2716 O O . PHE A 1 343 ? -1.332 1.951 5.867 1 64.12 343 PHE A O 1
ATOM 2723 N N . GLY A 1 344 ? 0.067 1.022 6.5 1 62.75 344 GLY A N 1
ATOM 2724 C CA . GLY A 1 344 ? 0.317 1.685 7.773 1 62.75 344 GLY A CA 1
ATOM 2725 C C . GLY A 1 344 ? 0.451 3.189 7.645 1 62.75 344 GLY A C 1
ATOM 2726 O O . GLY A 1 344 ? 0.845 3.867 8.594 1 62.75 344 GLY A O 1
ATOM 2727 N N . PHE A 1 345 ? 0.054 3.861 6.441 1 67.12 345 PHE A N 1
ATOM 2728 C CA . PHE A 1 345 ? 0.187 5.305 6.281 1 67.12 345 PHE A CA 1
ATOM 2729 C C . PHE A 1 345 ? -0.779 6.043 7.199 1 67.12 345 PHE A C 1
ATOM 2731 O O . PHE A 1 345 ? -1.951 5.676 7.301 1 67.12 345 PHE A O 1
ATOM 2738 N N . ASN A 1 346 ? -0.301 7.117 7.883 1 68.06 346 ASN A N 1
ATOM 2739 C CA . ASN A 1 346 ? -1.001 7.879 8.914 1 68.06 346 ASN A CA 1
ATOM 2740 C C . ASN A 1 346 ? -1.465 6.98 10.055 1 68.06 346 ASN A C 1
ATOM 2742 O O . ASN A 1 346 ? -2.25 7.406 10.906 1 68.06 346 ASN A O 1
ATOM 2746 N N . GLY A 1 347 ? -1.082 5.754 10.117 1 64.81 347 GLY A N 1
ATOM 2747 C CA . GLY A 1 347 ? -1.454 4.84 11.188 1 64.81 347 GLY A CA 1
ATOM 2748 C C . GLY A 1 347 ? -2.906 4.402 11.117 1 64.81 347 GLY A C 1
ATOM 2749 O O . GLY A 1 347 ? -3.508 4.066 12.141 1 64.81 347 GLY A O 1
ATOM 2750 N N . VAL A 1 348 ? -3.506 4.441 9.992 1 61.81 348 VAL A N 1
ATOM 2751 C CA . VAL A 1 348 ? -4.918 4.105 9.867 1 61.81 348 VAL A CA 1
ATOM 2752 C C . VAL A 1 348 ? -5.113 2.604 10.07 1 61.81 348 VAL A C 1
ATOM 2754 O O . VAL A 1 348 ? -4.242 1.805 9.711 1 61.81 348 VAL A O 1
ATOM 2757 N N . THR A 1 349 ? -6.184 2.268 10.938 1 63.84 349 THR A N 1
ATOM 2758 C CA . THR A 1 349 ? -6.395 0.881 11.336 1 63.84 349 THR A CA 1
ATOM 2759 C C . THR A 1 349 ? -7.363 0.183 10.391 1 63.84 349 THR A C 1
ATOM 2761 O O . THR A 1 349 ? -8.086 0.841 9.641 1 63.84 349 THR A O 1
ATOM 2764 N N . THR A 1 350 ? -7.379 -1.088 10.555 1 65.31 350 THR A N 1
ATOM 2765 C CA . THR A 1 350 ? -7.984 -2.023 9.609 1 65.31 350 THR A CA 1
ATOM 2766 C C . THR A 1 350 ? -9.5 -2.037 9.766 1 65.31 350 THR A C 1
ATOM 2768 O O . THR A 1 350 ? -10.031 -1.652 10.812 1 65.31 350 THR A O 1
ATOM 2771 N N . THR A 1 351 ? -10.086 -2.305 8.742 1 69.38 351 THR A N 1
ATOM 2772 C CA . THR A 1 351 ? -11.516 -2.525 8.547 1 69.38 351 THR A CA 1
ATOM 2773 C C . THR A 1 351 ? -11.969 -3.795 9.258 1 69.38 351 THR A C 1
ATOM 2775 O O . THR A 1 351 ? -11.266 -4.805 9.25 1 69.38 351 THR A O 1
ATOM 2778 N N . LYS A 1 352 ? -13.078 -3.646 10.039 1 75 352 LYS A N 1
ATOM 2779 C CA . LYS A 1 352 ? -13.703 -4.816 10.648 1 75 352 LYS A CA 1
ATOM 2780 C C . LYS A 1 352 ? -14.5 -5.613 9.617 1 75 352 LYS A C 1
ATOM 2782 O O . LYS A 1 352 ? -15.188 -5.031 8.773 1 75 352 LYS A O 1
ATOM 2787 N N . ALA A 1 353 ? -14.359 -6.922 9.617 1 74.56 353 ALA A N 1
ATOM 2788 C CA . ALA A 1 353 ? -15.078 -7.785 8.68 1 74.56 353 ALA A CA 1
ATOM 2789 C C . ALA A 1 353 ? -16.172 -8.578 9.383 1 74.56 353 ALA A C 1
ATOM 2791 O O . ALA A 1 353 ? -15.969 -9.07 10.5 1 74.56 353 ALA A O 1
ATOM 2792 N N . PHE A 1 354 ? -17.344 -8.516 8.758 1 76.25 354 PHE A N 1
ATOM 2793 C CA . PHE A 1 354 ? -18.469 -9.32 9.203 1 76.25 354 PHE A CA 1
ATOM 2794 C C . PHE A 1 354 ? -18.844 -10.344 8.148 1 76.25 354 PHE A C 1
ATOM 2796 O O . PHE A 1 354 ? -18.844 -10.039 6.949 1 76.25 354 PHE A O 1
ATOM 2803 N N . TYR A 1 355 ? -19.156 -11.562 8.656 1 77.06 355 TYR A N 1
ATOM 2804 C CA . TYR A 1 355 ? -19.484 -12.641 7.738 1 77.06 355 TYR A CA 1
ATOM 2805 C C . TYR A 1 355 ? -20.891 -13.164 7.992 1 77.06 355 TYR A C 1
ATOM 2807 O O . TYR A 1 355 ? -21.266 -13.422 9.133 1 77.06 355 TYR A O 1
ATOM 2815 N N . PHE A 1 356 ? -21.625 -13.188 6.891 1 79.81 356 PHE A N 1
ATOM 2816 C CA . PHE A 1 356 ? -23 -13.656 7.004 1 79.81 356 PHE A CA 1
ATOM 2817 C C . PHE A 1 356 ? -23.359 -14.602 5.863 1 79.81 356 PHE A C 1
ATOM 2819 O O . PHE A 1 356 ? -22.75 -14.531 4.785 1 79.81 356 PHE A O 1
ATOM 2826 N N . VAL A 1 357 ? -24.203 -15.547 6.145 1 80.44 357 VAL A N 1
ATOM 2827 C CA . VAL A 1 357 ? -24.75 -16.438 5.137 1 80.44 357 VAL A CA 1
ATOM 2828 C C . VAL A 1 357 ? -26.234 -16.688 5.41 1 80.44 357 VAL A C 1
ATOM 2830 O O . VAL A 1 357 ? -26.656 -16.812 6.566 1 80.44 357 VAL A O 1
ATOM 2833 N N . ASN A 1 358 ? -26.953 -16.562 4.332 1 81.69 358 ASN A N 1
ATOM 2834 C CA . ASN A 1 358 ? -28.359 -16.891 4.547 1 81.69 358 ASN A CA 1
ATOM 2835 C C . ASN A 1 358 ? -28.562 -18.391 4.762 1 81.69 358 ASN A C 1
ATOM 2837 O O . ASN A 1 358 ? -27.719 -19.188 4.383 1 81.69 358 ASN A O 1
ATOM 2841 N N . LYS A 1 359 ? -29.75 -18.719 5.277 1 82.5 359 LYS A N 1
ATOM 2842 C CA . LYS A 1 359 ? -30.031 -20.094 5.691 1 82.5 359 LYS A CA 1
ATOM 2843 C C . LYS A 1 359 ? -30.047 -21.031 4.496 1 82.5 359 LYS A C 1
ATOM 2845 O O . LYS A 1 359 ? -29.516 -22.141 4.57 1 82.5 359 LYS A O 1
ATOM 2850 N N . GLU A 1 360 ? -30.562 -20.625 3.457 1 85 360 GLU A N 1
ATOM 2851 C CA . GLU A 1 360 ? -30.656 -21.469 2.271 1 85 360 GLU A CA 1
ATOM 2852 C C . GLU A 1 360 ? -29.281 -21.75 1.686 1 85 360 GLU A C 1
ATOM 2854 O O . GLU A 1 360 ? -28.953 -22.891 1.339 1 85 360 GLU A O 1
ATOM 2859 N N . ALA A 1 361 ? -28.531 -20.734 1.581 1 84.31 361 ALA A N 1
ATOM 2860 C CA . ALA A 1 361 ? -27.172 -20.875 1.067 1 84.31 361 ALA A CA 1
ATOM 2861 C C . ALA A 1 361 ? -26.328 -21.75 1.989 1 84.31 361 ALA A C 1
ATOM 2863 O O . ALA A 1 361 ? -25.531 -22.562 1.522 1 84.31 361 ALA A O 1
ATOM 2864 N N . TRP A 1 362 ? -26.594 -21.609 3.246 1 85.94 362 TRP A N 1
ATOM 2865 C CA . TRP A 1 362 ? -25.844 -22.391 4.215 1 85.94 362 TRP A CA 1
ATOM 2866 C C . TRP A 1 362 ? -26.156 -23.875 4.055 1 85.94 362 TRP A C 1
ATOM 2868 O O . TRP A 1 362 ? -25.25 -24.719 4.086 1 85.94 362 TRP A O 1
ATOM 2878 N N . LYS A 1 363 ? -27.328 -24.125 3.852 1 86.56 363 LYS A N 1
ATOM 2879 C CA . LYS A 1 363 ? -27.734 -25.5 3.637 1 86.56 363 LYS A CA 1
ATOM 2880 C C . LYS A 1 363 ? -27.094 -26.078 2.369 1 86.56 363 LYS A C 1
ATOM 2882 O O . LYS A 1 363 ? -26.641 -27.219 2.357 1 86.56 363 LYS A O 1
ATOM 2887 N N . ARG A 1 364 ? -27.078 -25.281 1.393 1 88.06 364 ARG A N 1
ATOM 2888 C CA . ARG A 1 364 ? -26.469 -25.719 0.146 1 88.06 364 ARG A CA 1
ATOM 2889 C C . ARG A 1 364 ? -24.984 -26 0.339 1 88.06 364 ARG A C 1
ATOM 2891 O O . ARG A 1 364 ? -24.438 -26.953 -0.218 1 88.06 364 ARG A O 1
ATOM 2898 N N . ILE A 1 365 ? -24.375 -25.188 1.089 1 87.81 365 ILE A N 1
ATOM 2899 C CA . ILE A 1 365 ? -22.953 -25.344 1.383 1 87.81 365 ILE A CA 1
ATOM 2900 C C . ILE A 1 365 ? -22.734 -26.641 2.166 1 87.81 365 ILE A C 1
ATOM 2902 O O . ILE A 1 365 ? -21.844 -27.422 1.836 1 87.81 365 ILE A O 1
ATOM 2906 N N . GLN A 1 366 ? -23.531 -26.859 3.072 1 87.12 366 GLN A N 1
ATOM 2907 C CA . GLN A 1 366 ? -23.422 -28.062 3.883 1 87.12 366 GLN A CA 1
ATOM 2908 C C . GLN A 1 366 ? -23.641 -29.312 3.035 1 87.12 366 GLN A C 1
ATOM 2910 O O . GLN A 1 366 ? -22.922 -30.297 3.193 1 87.12 366 GLN A O 1
ATOM 2915 N N . ASP A 1 367 ? -24.5 -29.141 2.135 1 89.44 367 ASP A N 1
ATOM 2916 C CA . ASP A 1 367 ? -24.828 -30.266 1.277 1 89.44 367 ASP A CA 1
ATOM 2917 C C . ASP A 1 367 ? -23.688 -30.547 0.291 1 89.44 367 ASP A C 1
ATOM 2919 O O . ASP A 1 367 ? -23.5 -31.703 -0.122 1 89.44 367 ASP A O 1
ATOM 2923 N N . SER A 1 368 ? -23.016 -29.531 -0.042 1 88.06 368 SER A N 1
ATOM 2924 C CA . SER A 1 368 ? -21.969 -29.656 -1.054 1 88.06 368 SER A CA 1
ATOM 2925 C C . SER A 1 368 ? -20.609 -29.844 -0.414 1 88.06 368 SER A C 1
ATOM 2927 O O . SER A 1 368 ? -19.609 -30.062 -1.114 1 88.06 368 SER A O 1
ATOM 2929 N N . CYS A 1 369 ? -20.609 -29.875 0.837 1 89 369 CYS A N 1
ATOM 2930 C CA . CYS A 1 369 ? -19.359 -29.906 1.576 1 89 369 CYS A CA 1
ATOM 2931 C C . CYS A 1 369 ? -18.688 -31.266 1.441 1 89 369 CYS A C 1
ATOM 2933 O O . CYS A 1 369 ? -19.328 -32.312 1.614 1 89 369 CYS A O 1
ATOM 2935 N N . GLN A 1 370 ? -17.438 -31.25 1.129 1 88.06 370 GLN A N 1
ATOM 2936 C CA . GLN A 1 370 ? -16.672 -32.469 1.015 1 88.06 370 GLN A CA 1
ATOM 2937 C C . GLN A 1 370 ? -15.969 -32.812 2.326 1 88.06 370 GLN A C 1
ATOM 2939 O O . GLN A 1 370 ? -15.711 -33.969 2.621 1 88.06 370 GLN A O 1
ATOM 2944 N N . ASN A 1 371 ? -15.594 -31.781 3.076 1 90.5 371 ASN A N 1
ATOM 2945 C CA . ASN A 1 371 ? -14.938 -31.938 4.367 1 90.5 371 ASN A CA 1
ATOM 2946 C C . ASN A 1 371 ? -15.492 -30.969 5.406 1 90.5 371 ASN A C 1
ATOM 2948 O O . ASN A 1 371 ? -15.055 -29.828 5.488 1 90.5 371 ASN A O 1
ATOM 2952 N N . THR A 1 372 ? -16.281 -31.391 6.277 1 87.12 372 THR A N 1
ATOM 2953 C CA . THR A 1 372 ? -17.047 -30.562 7.195 1 87.12 372 THR A CA 1
ATOM 2954 C C . THR A 1 372 ? -16.156 -30.016 8.305 1 87.12 372 THR A C 1
ATOM 2956 O O . THR A 1 372 ? -16.531 -29.062 9.008 1 87.12 372 THR A O 1
ATOM 2959 N N . LYS A 1 373 ? -14.984 -30.609 8.43 1 88.75 373 LYS A N 1
ATOM 2960 C CA . LYS A 1 373 ? -14.109 -30.188 9.516 1 88.75 373 LYS A CA 1
ATOM 2961 C C . LYS A 1 373 ? -13.656 -28.734 9.32 1 88.75 373 LYS A C 1
ATOM 2963 O O . LYS A 1 373 ? -13.219 -28.078 10.266 1 88.75 373 LYS A O 1
ATOM 2968 N N . PHE A 1 374 ? -13.812 -28.281 8.109 1 90.81 374 PHE A N 1
ATOM 2969 C CA . PHE A 1 374 ? -13.32 -26.938 7.812 1 90.81 374 PHE A CA 1
ATOM 2970 C C . PHE A 1 374 ? -14.406 -25.891 8.055 1 90.81 374 PHE A C 1
ATOM 2972 O O . PHE A 1 374 ? -14.125 -24.703 8.086 1 90.81 374 PHE A O 1
ATOM 2979 N N . LEU A 1 375 ? -15.562 -26.266 8.164 1 86.88 375 LEU A N 1
ATOM 2980 C CA . LEU A 1 375 ? -16.656 -25.328 8.398 1 86.88 375 LEU A CA 1
ATOM 2981 C C . LEU A 1 375 ? -16.719 -24.922 9.867 1 86.88 375 LEU A C 1
ATOM 2983 O O . LEU A 1 375 ? -16.312 -25.688 10.742 1 86.88 375 LEU A O 1
ATOM 2987 N N . PRO A 1 376 ? -17.156 -23.641 10.008 1 77.69 376 PRO A N 1
ATOM 2988 C CA . PRO A 1 376 ? -17.312 -23.266 11.422 1 77.69 376 PRO A CA 1
ATOM 2989 C C . PRO A 1 376 ? -18.344 -24.109 12.148 1 77.69 376 PRO A C 1
ATOM 2991 O O . PRO A 1 376 ? -19.344 -24.516 11.547 1 77.69 376 PRO A O 1
ATOM 2994 N N . SER A 1 377 ? -17.953 -24.469 13.391 1 65.12 377 SER A N 1
ATOM 2995 C CA . SER A 1 377 ? -18.844 -25.312 14.203 1 65.12 377 SER A CA 1
ATOM 2996 C C . SER A 1 377 ? -20.156 -24.594 14.508 1 65.12 377 SER A C 1
ATOM 2998 O O . SER A 1 377 ? -21.203 -25.234 14.562 1 65.12 377 SER A O 1
ATOM 3000 N N . GLU A 1 378 ? -20 -23.234 14.914 1 63.41 378 GLU A N 1
ATOM 3001 C CA . GLU A 1 378 ? -21.219 -22.531 15.297 1 63.41 378 GLU A CA 1
ATOM 3002 C C . GLU A 1 378 ? -21.438 -21.281 14.445 1 63.41 378 GLU A C 1
ATOM 3004 O O . GLU A 1 378 ? -20.484 -20.547 14.18 1 63.41 378 GLU A O 1
ATOM 3009 N N . VAL A 1 379 ? -22.469 -21.359 13.641 1 63.59 379 VAL A N 1
ATOM 3010 C CA . VAL A 1 379 ? -22.953 -20.156 12.992 1 63.59 379 VAL A CA 1
ATOM 3011 C C . VAL A 1 379 ? -24.031 -19.5 13.852 1 63.59 379 VAL A C 1
ATOM 3013 O O . VAL A 1 379 ? -24.969 -20.172 14.305 1 63.59 379 VAL A O 1
ATOM 3016 N N . ASP A 1 380 ? -23.594 -18.328 14.414 1 57.59 380 ASP A N 1
ATOM 3017 C CA . ASP A 1 380 ? -24.609 -17.609 15.188 1 57.59 380 ASP A CA 1
ATOM 3018 C C . ASP A 1 380 ? -25.844 -17.297 14.344 1 57.59 380 ASP A C 1
ATOM 3020 O O . ASP A 1 380 ? -25.75 -16.547 13.375 1 57.59 380 ASP A O 1
ATOM 3024 N N . SER A 1 381 ? -26.828 -18.141 14.438 1 54.34 381 SER A N 1
ATOM 3025 C CA . SER A 1 381 ? -28.078 -18.031 13.68 1 54.34 381 SER A CA 1
ATOM 3026 C C . SER A 1 381 ? -28.875 -16.812 14.125 1 54.34 381 SER A C 1
ATOM 3028 O O . SER A 1 381 ? -29.906 -16.5 13.531 1 54.34 381 SER A O 1
ATOM 3030 N N . SER A 1 382 ? -28.562 -16.234 15.172 1 48.88 382 SER A N 1
ATOM 3031 C CA . SER A 1 382 ? -29.438 -15.188 15.703 1 48.88 382 SER A CA 1
ATOM 3032 C C . SER A 1 382 ? -29.375 -13.93 14.844 1 48.88 382 SER A C 1
ATOM 3034 O O . SER A 1 382 ? -30.25 -13.07 14.938 1 48.88 382 SER A O 1
ATOM 3036 N N . ALA A 1 383 ? -28.344 -13.617 14.273 1 50.22 383 ALA A N 1
ATOM 3037 C CA . ALA A 1 383 ? -28.203 -12.242 13.805 1 50.22 383 ALA A CA 1
ATOM 3038 C C . ALA A 1 383 ? -28.844 -12.062 12.43 1 50.22 383 ALA A C 1
ATOM 3040 O O . ALA A 1 383 ? -28.203 -12.281 11.398 1 50.22 383 ALA A O 1
ATOM 3041 N N . SER A 1 384 ? -30.062 -12.398 12.242 1 48.94 384 SER A N 1
ATOM 3042 C CA . SER A 1 384 ? -30.719 -11.891 11.039 1 48.94 384 SER A CA 1
ATOM 3043 C C . SER A 1 384 ? -30.688 -10.367 10.984 1 48.94 384 SER A C 1
ATOM 3045 O O . SER A 1 384 ? -31.688 -9.719 11.273 1 48.94 384 SER A O 1
ATOM 3047 N N . VAL A 1 385 ? -29.734 -9.789 11.461 1 48.84 385 VAL A N 1
ATOM 3048 C CA . VAL A 1 385 ? -29.844 -8.336 11.445 1 48.84 385 VAL A CA 1
ATOM 3049 C C . VAL A 1 385 ? -29.5 -7.805 10.055 1 48.84 385 VAL A C 1
ATOM 3051 O O . VAL A 1 385 ? -28.469 -8.18 9.477 1 48.84 385 VAL A O 1
ATOM 3054 N N . PRO A 1 386 ? -30.547 -7.27 9.422 1 51.06 386 PRO A N 1
ATOM 3055 C CA . PRO A 1 386 ? -30.25 -6.559 8.18 1 51.06 386 PRO A CA 1
ATOM 3056 C C . PRO A 1 386 ? -29.016 -5.684 8.281 1 51.06 386 PRO A C 1
ATOM 3058 O O . PRO A 1 386 ? -28.719 -5.129 9.344 1 51.06 386 PRO A O 1
ATOM 3061 N N . VAL A 1 387 ? -28.188 -5.859 7.297 1 51.75 387 VAL A N 1
ATOM 3062 C CA . VAL A 1 387 ? -26.969 -5.062 7.234 1 51.75 387 VAL A CA 1
ATOM 3063 C C . VAL A 1 387 ? -27.25 -3.641 7.711 1 51.75 387 VAL A C 1
ATOM 3065 O O . VAL A 1 387 ? -26.438 -3.037 8.406 1 51.75 387 VAL A O 1
ATOM 3068 N N . GLN A 1 388 ? -28.406 -3.287 7.332 1 52.56 388 GLN A N 1
ATOM 3069 C CA . GLN A 1 388 ? -28.812 -1.938 7.707 1 52.56 388 GLN A CA 1
ATOM 3070 C C . GLN A 1 388 ? -28.828 -1.767 9.219 1 52.56 388 GLN A C 1
ATOM 3072 O O . GLN A 1 388 ? -28.547 -0.685 9.734 1 52.56 388 GLN A O 1
ATOM 3077 N N . GLU A 1 389 ? -29.219 -2.828 9.852 1 52.34 389 GLU A N 1
ATOM 3078 C CA . GLU A 1 389 ? -29.344 -2.771 11.305 1 52.34 389 GLU A CA 1
ATOM 3079 C C . GLU A 1 389 ? -27.969 -2.818 11.977 1 52.34 389 GLU A C 1
ATOM 3081 O O . GLU A 1 389 ? -27.781 -2.283 13.07 1 52.34 389 GLU A O 1
ATOM 3086 N N . VAL A 1 390 ? -27.172 -3.375 11.273 1 50.28 390 VAL A N 1
ATOM 3087 C CA . VAL A 1 390 ? -25.828 -3.479 11.828 1 50.28 390 VAL A CA 1
ATOM 3088 C C . VAL A 1 390 ? -25.094 -2.146 11.664 1 50.28 390 VAL A C 1
ATOM 3090 O O . VAL A 1 390 ? -24.359 -1.72 12.562 1 50.28 390 VAL A O 1
ATOM 3093 N N . LEU A 1 391 ? -25.391 -1.553 10.672 1 50.34 391 LEU A N 1
ATOM 3094 C CA . LEU A 1 391 ? -24.766 -0.271 10.383 1 50.34 391 LEU A CA 1
ATOM 3095 C C . LEU A 1 391 ? -25.359 0.837 11.242 1 50.34 391 LEU A C 1
ATOM 3097 O O . LEU A 1 391 ? -24.656 1.757 11.656 1 50.34 391 LEU A O 1
ATOM 3101 N N . MET B 1 1 ? 17.547 25.078 11.781 1 76.69 1 MET B N 1
ATOM 3102 C CA . MET B 1 1 ? 17.562 25.891 13 1 76.69 1 MET B CA 1
ATOM 3103 C C . MET B 1 1 ? 18.453 27.125 12.82 1 76.69 1 MET B C 1
ATOM 3105 O O . MET B 1 1 ? 18.125 28.203 13.328 1 76.69 1 MET B O 1
ATOM 3109 N N . LYS B 1 2 ? 19.469 26.938 12.117 1 82.75 2 LYS B N 1
ATOM 3110 C CA . LYS B 1 2 ? 20.344 28.078 11.836 1 82.75 2 LYS B CA 1
ATOM 3111 C C . LYS B 1 2 ? 19.75 28.953 10.734 1 82.75 2 LYS B C 1
ATOM 3113 O O . LYS B 1 2 ? 19.812 30.188 10.828 1 82.75 2 LYS B O 1
ATOM 3118 N N . LEU B 1 3 ? 19.141 28.344 9.781 1 86.62 3 LEU B N 1
ATOM 3119 C CA . LEU B 1 3 ? 18.656 29.078 8.617 1 86.62 3 LEU B CA 1
ATOM 3120 C C . LEU B 1 3 ? 17.344 29.797 8.93 1 86.62 3 LEU B C 1
ATOM 3122 O O . LEU B 1 3 ? 17.078 30.859 8.367 1 86.62 3 LEU B O 1
ATOM 3126 N N . LEU B 1 4 ? 16.578 29.203 9.82 1 92.19 4 LEU B N 1
ATOM 3127 C CA . LEU B 1 4 ? 15.312 29.781 10.258 1 92.19 4 LEU B CA 1
ATOM 3128 C C . LEU B 1 4 ? 15.227 29.828 11.781 1 92.19 4 LEU B C 1
ATOM 3130 O O . LEU B 1 4 ? 14.406 29.125 12.375 1 92.19 4 LEU B O 1
ATOM 3134 N N . PRO B 1 5 ? 15.906 30.719 12.391 1 92.44 5 PRO B N 1
ATOM 3135 C CA . PRO B 1 5 ? 16.094 30.672 13.844 1 92.44 5 PRO B CA 1
ATOM 3136 C C . PRO B 1 5 ? 14.812 31.016 14.609 1 92.44 5 PRO B C 1
ATOM 3138 O O . PRO B 1 5 ? 14.672 30.656 15.781 1 92.44 5 PRO B O 1
ATOM 3141 N N . ARG B 1 6 ? 13.891 31.656 13.945 1 95.94 6 ARG B N 1
ATOM 3142 C CA . ARG B 1 6 ? 12.672 32.062 14.641 1 95.94 6 ARG B CA 1
ATOM 3143 C C . ARG B 1 6 ? 11.562 31.047 14.453 1 95.94 6 ARG B C 1
ATOM 3145 O O . ARG B 1 6 ? 10.453 31.234 14.961 1 95.94 6 ARG B O 1
ATOM 3152 N N . VAL B 1 7 ? 11.875 30.031 13.734 1 96.62 7 VAL B N 1
ATOM 3153 C CA . VAL B 1 7 ? 10.852 29.047 13.391 1 96.62 7 VAL B CA 1
ATOM 3154 C C . VAL B 1 7 ? 11.031 27.797 14.25 1 96.62 7 VAL B C 1
ATOM 3156 O O . VAL B 1 7 ? 12.078 27.141 14.203 1 96.62 7 VAL B O 1
ATOM 3159 N N . ASP B 1 8 ? 10.039 27.516 15.07 1 96.81 8 ASP B N 1
ATOM 3160 C CA . ASP B 1 8 ? 10.039 26.25 15.812 1 96.81 8 ASP B CA 1
ATOM 3161 C C . ASP B 1 8 ? 9.648 25.078 14.914 1 96.81 8 ASP B C 1
ATOM 3163 O O . ASP B 1 8 ? 8.742 25.203 14.086 1 96.81 8 ASP B O 1
ATOM 3167 N N . LEU B 1 9 ? 10.312 24 15.141 1 96.5 9 LEU B N 1
ATOM 3168 C CA . LEU B 1 9 ? 10.133 22.875 14.234 1 96.5 9 LEU B CA 1
ATOM 3169 C C . LEU B 1 9 ? 9.219 21.812 14.852 1 96.5 9 LEU B C 1
ATOM 3171 O O . LEU B 1 9 ? 9.336 21.5 16.047 1 96.5 9 LEU B O 1
ATOM 3175 N N . PHE B 1 10 ? 8.32 21.344 14.062 1 98.19 10 PHE B N 1
ATOM 3176 C CA . PHE B 1 10 ? 7.441 20.219 14.375 1 98.19 10 PHE B CA 1
ATOM 3177 C C . PHE B 1 10 ? 7.598 19.109 13.352 1 98.19 10 PHE B C 1
ATOM 3179 O O . PHE B 1 10 ? 7.266 19.281 12.172 1 98.19 10 PHE B O 1
ATOM 3186 N N . TYR B 1 11 ? 8.008 17.984 13.797 1 97 11 TYR B N 1
ATOM 3187 C CA . TYR B 1 11 ? 8.273 16.875 12.898 1 97 11 TYR B CA 1
ATOM 3188 C C . TYR B 1 11 ? 6.98 16.25 12.398 1 97 11 TYR B C 1
ATOM 3190 O O . TYR B 1 11 ? 6.133 15.844 13.203 1 97 11 TYR B O 1
ATOM 3198 N N . ALA B 1 12 ? 6.812 16.172 11.031 1 95.12 12 ALA B N 1
ATOM 3199 C CA . ALA B 1 12 ? 5.688 15.438 10.469 1 95.12 12 ALA B CA 1
ATOM 3200 C C . ALA B 1 12 ? 5.863 13.93 10.672 1 95.12 12 ALA B C 1
ATOM 3202 O O . ALA B 1 12 ? 6.566 13.273 9.906 1 95.12 12 ALA B O 1
ATOM 3203 N N . VAL B 1 13 ? 5.094 13.344 11.562 1 94.38 13 VAL B N 1
ATOM 3204 C CA . VAL B 1 13 ? 5.316 11.984 12.039 1 94.38 13 VAL B CA 1
ATOM 3205 C C . VAL B 1 13 ? 5.066 10.992 10.906 1 94.38 13 VAL B C 1
ATOM 3207 O O . VAL B 1 13 ? 5.734 9.961 10.812 1 94.38 13 VAL B O 1
ATOM 3210 N N . LYS B 1 14 ? 4.172 11.336 10.008 1 90.19 14 LYS B N 1
ATOM 3211 C CA . LYS B 1 14 ? 3.789 10.445 8.922 1 90.19 14 LYS B CA 1
ATOM 3212 C C . LYS B 1 14 ? 4.996 10.086 8.055 1 90.19 14 LYS B C 1
ATOM 3214 O O . LYS B 1 14 ? 4.984 9.062 7.367 1 90.19 14 LYS B O 1
ATOM 3219 N N . CYS B 1 15 ? 5.965 10.906 8.062 1 89.31 15 CYS B N 1
ATOM 3220 C CA . CYS B 1 15 ? 7.145 10.727 7.219 1 89.31 15 CYS B CA 1
ATOM 3221 C C . CYS B 1 15 ? 7.918 9.477 7.629 1 89.31 15 CYS B C 1
ATOM 3223 O O . CYS B 1 15 ? 8.398 8.727 6.77 1 89.31 15 CYS B O 1
ATOM 3225 N N . CYS B 1 16 ? 8.133 9.289 8.82 1 91.06 16 CYS B N 1
ATOM 3226 C CA . CYS B 1 16 ? 8.82 8.148 9.414 1 91.06 16 CYS B CA 1
ATOM 3227 C C . CYS B 1 16 ? 8.43 7.973 10.875 1 91.06 16 CYS B C 1
ATOM 3229 O O . CYS B 1 16 ? 9.117 8.461 11.773 1 91.06 16 CYS B O 1
ATOM 3231 N N . PRO B 1 17 ? 7.391 7.195 11.164 1 91.19 17 PRO B N 1
ATOM 3232 C CA . PRO B 1 17 ? 6.875 7.059 12.523 1 91.19 17 PRO B CA 1
ATOM 3233 C C . PRO B 1 17 ? 7.609 5.992 13.328 1 91.19 17 PRO B C 1
ATOM 3235 O O . PRO B 1 17 ? 6.98 5.191 14.031 1 91.19 17 PRO B O 1
ATOM 3238 N N . LEU B 1 18 ? 8.891 5.941 13.242 1 88.75 18 LEU B N 1
ATOM 3239 C CA . LEU B 1 18 ? 9.68 4.992 14.023 1 88.75 18 LEU B CA 1
ATOM 3240 C C . LEU B 1 18 ? 10.016 5.566 15.398 1 88.75 18 LEU B C 1
ATOM 3242 O O . LEU B 1 18 ? 10.406 6.73 15.508 1 88.75 18 LEU B O 1
ATOM 3246 N N . MET B 1 19 ? 9.93 4.746 16.359 1 90.44 19 MET B N 1
ATOM 3247 C CA . MET B 1 19 ? 10.102 5.164 17.75 1 90.44 19 MET B CA 1
ATOM 3248 C C . MET B 1 19 ? 11.469 5.801 17.969 1 90.44 19 MET B C 1
ATOM 3250 O O . MET B 1 19 ? 11.578 6.855 18.594 1 90.44 19 MET B O 1
ATOM 3254 N N . PRO B 1 20 ? 12.578 5.27 17.438 1 89.31 20 PRO B N 1
ATOM 3255 C CA . PRO B 1 20 ? 13.875 5.906 17.656 1 89.31 20 PRO B CA 1
ATOM 3256 C C . PRO B 1 20 ? 13.953 7.316 17.078 1 89.31 20 PRO B C 1
ATOM 3258 O O . PRO B 1 20 ? 14.625 8.18 17.641 1 89.31 20 PRO B O 1
ATOM 3261 N N . VAL B 1 21 ? 13.281 7.531 15.953 1 92.5 21 VAL B N 1
ATOM 3262 C CA . VAL B 1 21 ? 13.258 8.852 15.336 1 92.5 21 VAL B CA 1
ATOM 3263 C C . VAL B 1 21 ? 12.477 9.82 16.219 1 92.5 21 VAL B C 1
ATOM 3265 O O . VAL B 1 21 ? 12.961 10.914 16.531 1 92.5 21 VAL B O 1
ATOM 3268 N N . VAL B 1 22 ? 11.328 9.383 16.672 1 95.06 22 VAL B N 1
ATOM 3269 C CA . VAL B 1 22 ? 10.461 10.219 17.5 1 95.06 22 VAL B CA 1
ATOM 3270 C C . VAL B 1 22 ? 11.164 10.562 18.812 1 95.06 22 VAL B C 1
ATOM 3272 O O . VAL B 1 22 ? 11.172 11.727 19.219 1 95.06 22 VAL B O 1
ATOM 3275 N N . ARG B 1 23 ? 11.828 9.617 19.375 1 94.44 23 ARG B N 1
ATOM 3276 C CA . ARG B 1 23 ? 12.539 9.828 20.625 1 94.44 23 ARG B CA 1
ATOM 3277 C C . ARG B 1 23 ? 13.688 10.812 20.438 1 94.44 23 ARG B C 1
ATOM 3279 O O . ARG B 1 23 ? 13.875 11.727 21.25 1 94.44 23 ARG B O 1
ATOM 3286 N N . LEU B 1 24 ? 14.422 10.617 19.422 1 93.94 24 LEU B N 1
ATOM 3287 C CA . LEU B 1 24 ? 15.562 11.484 19.156 1 93.94 24 LEU B CA 1
ATOM 3288 C C . LEU B 1 24 ? 15.109 12.93 18.953 1 93.94 24 LEU B C 1
ATOM 3290 O O . LEU B 1 24 ? 15.68 13.852 19.547 1 93.94 24 LEU B O 1
ATOM 3294 N N . LEU B 1 25 ? 14.109 13.125 18.188 1 96.12 25 LEU B N 1
ATOM 3295 C CA . LEU B 1 25 ? 13.641 14.469 17.891 1 96.12 25 LEU B CA 1
ATOM 3296 C C . LEU B 1 25 ? 13 15.109 19.125 1 96.12 25 LEU B C 1
ATOM 3298 O O . LEU B 1 25 ? 13.172 16.312 19.359 1 96.12 25 LEU B O 1
ATOM 3302 N N . ALA B 1 26 ? 12.312 14.305 19.891 1 96.81 26 ALA B N 1
ATOM 3303 C CA . ALA B 1 26 ? 11.781 14.797 21.156 1 96.81 26 ALA B CA 1
ATOM 3304 C C . ALA B 1 26 ? 12.906 15.273 22.078 1 96.81 26 ALA B C 1
ATOM 3306 O O . ALA B 1 26 ? 12.805 16.328 22.703 1 96.81 26 ALA B O 1
ATOM 3307 N N . ALA B 1 27 ? 13.945 14.508 22.109 1 95 27 ALA B N 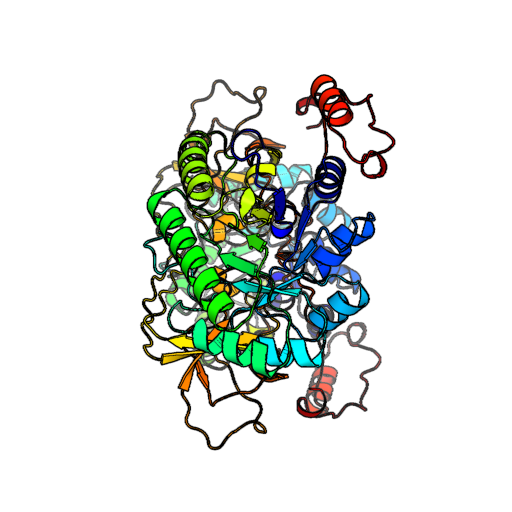1
ATOM 3308 C CA . ALA B 1 27 ? 15.094 14.836 22.953 1 95 27 ALA B CA 1
ATOM 3309 C C . ALA B 1 27 ? 15.711 16.156 22.547 1 95 27 ALA B C 1
ATOM 3311 O O . ALA B 1 27 ? 16.234 16.906 23.375 1 95 27 ALA B O 1
ATOM 3312 N N . LEU B 1 28 ? 15.602 16.484 21.312 1 94.31 28 LEU B N 1
ATOM 3313 C CA . LEU B 1 28 ? 16.203 17.703 20.766 1 94.31 28 LEU B CA 1
ATOM 3314 C C . LEU B 1 28 ? 15.234 18.875 20.891 1 94.31 28 LEU B C 1
ATOM 3316 O O . LEU B 1 28 ? 15.539 19.984 20.438 1 94.31 28 LEU B O 1
ATOM 3320 N N . GLY B 1 29 ? 14.047 18.641 21.375 1 94.44 29 GLY B N 1
ATOM 3321 C CA . GLY B 1 29 ? 13.102 19.703 21.672 1 94.44 29 GLY B CA 1
ATOM 3322 C C . GLY B 1 29 ? 12.164 20 20.5 1 94.44 29 GLY B C 1
ATOM 3323 O O . GLY B 1 29 ? 11.477 21.016 20.5 1 94.44 29 GLY B O 1
ATOM 3324 N N . ILE B 1 30 ? 12.133 19.141 19.562 1 96.31 30 ILE B N 1
ATOM 3325 C CA . ILE B 1 30 ? 11.281 19.281 18.391 1 96.31 30 ILE B CA 1
ATOM 3326 C C . ILE B 1 30 ? 9.852 18.891 18.734 1 96.31 30 ILE B C 1
ATOM 3328 O O . ILE B 1 30 ? 9.633 17.906 19.469 1 96.31 30 ILE B O 1
ATOM 3332 N N . GLY B 1 31 ? 8.844 19.656 18.25 1 97.94 31 GLY B N 1
ATOM 3333 C CA . GLY B 1 31 ? 7.453 19.266 18.344 1 97.94 31 GLY B CA 1
ATOM 3334 C C . GLY B 1 31 ? 7.043 18.266 17.281 1 97.94 31 GLY B C 1
ATOM 3335 O O . GLY B 1 31 ? 7.871 17.828 16.484 1 97.94 31 GLY B O 1
ATOM 3336 N N . PHE B 1 32 ? 5.684 17.969 17.328 1 98.56 32 PHE B N 1
ATOM 3337 C CA . PHE B 1 32 ? 5.254 16.906 16.406 1 98.56 32 PHE B CA 1
ATOM 3338 C C . PHE B 1 32 ? 3.957 17.297 15.711 1 98.56 32 PHE B C 1
ATOM 3340 O O . PHE B 1 32 ? 3.014 17.766 16.344 1 98.56 32 PHE B O 1
ATOM 3347 N N . ASP B 1 33 ? 4.004 17.219 14.43 1 97.69 33 ASP B N 1
ATOM 3348 C CA . ASP B 1 33 ? 2.814 17.266 13.586 1 97.69 33 ASP B CA 1
ATOM 3349 C C . ASP B 1 33 ? 2.236 15.867 13.383 1 97.69 33 ASP B C 1
ATOM 3351 O O . ASP B 1 33 ? 2.869 15.016 12.758 1 97.69 33 ASP B O 1
ATOM 3355 N N . CYS B 1 34 ? 1.049 15.641 13.914 1 95.94 34 CYS B N 1
ATOM 3356 C CA . CYS B 1 34 ? 0.375 14.352 13.812 1 95.94 34 CYS B CA 1
ATOM 3357 C C . CYS B 1 34 ? -0.869 14.453 12.938 1 95.94 34 CYS B C 1
ATOM 3359 O O . CYS B 1 34 ? -1.606 15.438 13.008 1 95.94 34 CYS B O 1
ATOM 3361 N N . ALA B 1 35 ? -1.095 13.422 12.164 1 93.12 35 ALA B N 1
ATOM 3362 C CA . ALA B 1 35 ? -2.229 13.445 11.242 1 93.12 35 ALA B CA 1
ATOM 3363 C C . ALA B 1 35 ? -3.26 12.383 11.609 1 93.12 35 ALA B C 1
ATOM 3365 O O . ALA B 1 35 ? -4.246 12.188 10.898 1 93.12 35 ALA B O 1
ATOM 3366 N N . SER B 1 36 ? -3.049 11.648 12.688 1 91.38 36 SER B N 1
ATOM 3367 C CA . SER B 1 36 ? -3.98 10.609 13.102 1 91.38 36 SER B CA 1
ATOM 3368 C C . SER B 1 36 ? -3.891 10.344 14.602 1 91.38 36 SER B C 1
ATOM 3370 O O . SER B 1 36 ? -2.934 10.766 15.25 1 91.38 36 SER B O 1
ATOM 3372 N N . GLN B 1 37 ? -4.906 9.641 15.055 1 91.56 37 GLN B N 1
ATOM 3373 C CA . GLN B 1 37 ? -4.918 9.227 16.453 1 91.56 37 GLN B CA 1
ATOM 3374 C C . GLN B 1 37 ? -3.721 8.344 16.781 1 91.56 37 GLN B C 1
ATOM 3376 O O . GLN B 1 37 ? -3.131 8.453 17.859 1 91.56 37 GLN B O 1
ATOM 3381 N N . ASN B 1 38 ? -3.354 7.477 15.875 1 89.88 38 ASN B N 1
ATOM 3382 C CA . ASN B 1 38 ? -2.238 6.57 16.125 1 89.88 38 ASN B CA 1
ATOM 3383 C C . ASN B 1 38 ? -0.92 7.324 16.266 1 89.88 38 ASN B C 1
ATOM 3385 O O . ASN B 1 38 ? -0.087 6.98 17.094 1 89.88 38 ASN B O 1
ATOM 3389 N N . GLU B 1 39 ? -0.738 8.305 15.461 1 93.38 39 GLU B N 1
ATOM 3390 C CA . GLU B 1 39 ? 0.467 9.117 15.555 1 93.38 39 GLU B CA 1
ATOM 3391 C C . GLU B 1 39 ? 0.505 9.891 16.875 1 93.38 39 GLU B C 1
ATOM 3393 O O . GLU B 1 39 ? 1.557 9.992 17.516 1 93.38 39 GLU B O 1
ATOM 3398 N N . ILE B 1 40 ? -0.64 10.398 17.25 1 96.12 40 ILE B N 1
ATOM 3399 C CA . ILE B 1 40 ? -0.737 11.102 18.516 1 96.12 40 ILE B CA 1
ATOM 3400 C C . ILE B 1 40 ? -0.349 10.172 19.656 1 96.12 40 ILE B C 1
ATOM 3402 O O . ILE B 1 40 ? 0.48 10.523 20.5 1 96.12 40 ILE B O 1
ATOM 3406 N N . GLU B 1 41 ? -0.892 9 19.594 1 95.31 41 GLU B N 1
ATOM 3407 C CA . GLU B 1 41 ? -0.614 8.031 20.656 1 95.31 41 GLU B CA 1
ATOM 3408 C C . GLU B 1 41 ? 0.857 7.633 20.672 1 95.31 41 GLU B C 1
ATOM 3410 O O . GLU B 1 41 ? 1.457 7.477 21.734 1 95.31 41 GLU B O 1
ATOM 3415 N N . LEU B 1 42 ? 1.421 7.492 19.531 1 93.75 42 LEU B N 1
ATOM 3416 C CA . LEU B 1 42 ? 2.838 7.164 19.422 1 93.75 42 LEU B CA 1
ATOM 3417 C C . LEU B 1 42 ? 3.695 8.219 20.109 1 93.75 42 LEU B C 1
ATOM 3419 O O . LEU B 1 42 ? 4.57 7.883 20.906 1 93.75 42 LEU B O 1
ATOM 3423 N N . VAL B 1 43 ? 3.422 9.477 19.859 1 97.06 43 VAL B N 1
ATOM 3424 C CA . VAL B 1 43 ? 4.207 10.578 20.391 1 97.06 43 VAL B CA 1
ATOM 3425 C C . VAL B 1 43 ? 3.98 10.688 21.906 1 97.06 43 VAL B C 1
ATOM 3427 O O . VAL B 1 43 ? 4.934 10.82 22.672 1 97.06 43 VAL B O 1
ATOM 3430 N N . LEU B 1 44 ? 2.752 10.516 22.312 1 97.81 44 LEU B N 1
ATOM 3431 C CA . LEU B 1 44 ? 2.414 10.656 23.719 1 97.81 44 LEU B CA 1
ATOM 3432 C C . LEU B 1 44 ? 2.977 9.492 24.531 1 97.81 44 LEU B C 1
ATOM 3434 O O . LEU B 1 44 ? 3.291 9.648 25.719 1 97.81 44 LEU B O 1
ATOM 3438 N N . SER B 1 45 ? 3.096 8.375 23.938 1 96.44 45 SER B N 1
ATOM 3439 C CA . SER B 1 45 ? 3.508 7.16 24.641 1 96.44 45 SER B CA 1
ATOM 3440 C C . SER B 1 45 ? 4.902 7.316 25.234 1 96.44 45 SER B C 1
ATOM 3442 O O . SER B 1 45 ? 5.254 6.617 26.188 1 96.44 45 SER B O 1
ATOM 3444 N N . ILE B 1 46 ? 5.66 8.227 24.734 1 95.06 46 ILE B N 1
ATOM 3445 C CA . ILE B 1 46 ? 7.023 8.375 25.25 1 95.06 46 ILE B CA 1
ATOM 3446 C C . ILE B 1 46 ? 7.086 9.555 26.219 1 95.06 46 ILE B C 1
ATOM 3448 O O . ILE B 1 46 ? 8.156 9.891 26.719 1 95.06 46 ILE B O 1
ATOM 3452 N N . GLY B 1 47 ? 5.961 10.258 26.359 1 96.44 47 GLY B N 1
ATOM 3453 C CA . GLY B 1 47 ? 5.879 11.273 27.406 1 96.44 47 GLY B CA 1
ATOM 3454 C C . GLY B 1 47 ? 5.992 12.688 26.875 1 96.44 47 GLY B C 1
ATOM 3455 O O . GLY B 1 47 ? 6.234 13.625 27.625 1 96.44 47 GLY B O 1
ATOM 3456 N N . VAL B 1 48 ? 5.898 12.906 25.656 1 97.81 48 VAL B N 1
ATOM 3457 C CA . VAL B 1 48 ? 5.898 14.25 25.078 1 97.81 48 VAL B CA 1
ATOM 3458 C C . VAL B 1 48 ? 4.695 15.031 25.609 1 97.81 48 VAL B C 1
ATOM 3460 O O . VAL B 1 48 ? 3.592 14.492 25.703 1 97.81 48 VAL B O 1
ATOM 3463 N N . ASP B 1 49 ? 4.941 16.25 25.969 1 97.88 49 ASP B N 1
ATOM 3464 C CA . ASP B 1 49 ? 3.852 17.125 26.391 1 97.88 49 ASP B CA 1
ATOM 3465 C C . ASP B 1 49 ? 2.867 17.375 25.25 1 97.88 49 ASP B C 1
ATOM 3467 O O . ASP B 1 49 ? 3.273 17.688 24.125 1 97.88 49 ASP B O 1
ATOM 3471 N N . PRO B 1 50 ? 1.556 17.203 25.5 1 98.44 50 PRO B N 1
ATOM 3472 C CA . PRO B 1 50 ? 0.56 17.391 24.453 1 98.44 50 PRO B CA 1
ATOM 3473 C C . PRO B 1 50 ? 0.657 18.75 23.781 1 98.44 50 PRO B C 1
ATOM 3475 O O . PRO B 1 50 ? 0.281 18.906 22.609 1 98.44 50 PRO B O 1
ATOM 3478 N N . SER B 1 51 ? 1.155 19.734 24.453 1 98.12 51 SER B N 1
ATOM 3479 C CA . SER B 1 51 ? 1.276 21.078 23.906 1 98.12 51 SER B CA 1
ATOM 3480 C C . SER B 1 51 ? 2.309 21.125 22.781 1 98.12 51 SER B C 1
ATOM 3482 O O . SER B 1 51 ? 2.377 22.094 22.016 1 98.12 51 SER B O 1
ATOM 3484 N N . LYS B 1 52 ? 3.121 20.094 22.672 1 98.19 52 LYS B N 1
ATOM 3485 C CA . LYS B 1 52 ? 4.141 20 21.641 1 98.19 52 LYS B CA 1
ATOM 3486 C C . LYS B 1 52 ? 3.611 19.266 20.406 1 98.19 52 LYS B C 1
ATOM 3488 O O . LYS B 1 52 ? 4.379 18.891 19.516 1 98.19 52 LYS B O 1
ATOM 3493 N N . ILE B 1 53 ? 2.281 19.078 20.359 1 98.69 53 ILE B N 1
ATOM 3494 C CA . ILE B 1 53 ? 1.669 18.359 19.25 1 98.69 53 ILE B CA 1
ATOM 3495 C C . ILE B 1 53 ? 0.666 19.266 18.547 1 98.69 53 ILE B C 1
ATOM 3497 O O . ILE B 1 53 ? -0.133 19.953 19.188 1 98.69 53 ILE B O 1
ATOM 3501 N N . ILE B 1 54 ? 0.772 19.359 17.281 1 98.69 54 ILE B N 1
ATOM 3502 C CA . ILE B 1 54 ? -0.308 19.906 16.484 1 98.69 54 ILE B CA 1
ATOM 3503 C C . ILE B 1 54 ? -0.984 18.797 15.688 1 98.69 54 ILE B C 1
ATOM 3505 O O . ILE B 1 54 ? -0.312 17.984 15.039 1 98.69 54 ILE B O 1
ATOM 3509 N N . TYR B 1 55 ? -2.297 18.625 15.883 1 97.75 55 TYR B N 1
ATOM 3510 C CA . TYR B 1 55 ? -3.102 17.688 15.094 1 97.75 55 TYR B CA 1
ATOM 3511 C C . TYR B 1 55 ? -3.488 18.312 13.758 1 97.75 55 TYR B C 1
ATOM 3513 O O . TYR B 1 55 ? -4.492 19.016 13.656 1 97.75 55 TYR B O 1
ATOM 3521 N N . ALA B 1 56 ? -2.777 17.969 12.703 1 94.69 56 ALA B N 1
ATOM 3522 C CA . ALA B 1 56 ? -2.775 18.781 11.484 1 94.69 56 ALA B CA 1
ATOM 3523 C C . ALA B 1 56 ? -3.65 18.141 10.406 1 94.69 56 ALA B C 1
ATOM 3525 O O . ALA B 1 56 ? -3.439 18.375 9.219 1 94.69 56 ALA B O 1
ATOM 3526 N N . LEU B 1 57 ? -4.609 17.328 10.727 1 94.19 57 LEU B N 1
ATOM 3527 C CA . LEU B 1 57 ? -5.605 16.859 9.773 1 94.19 57 LEU B CA 1
ATOM 3528 C C . LEU B 1 57 ? -6.828 17.766 9.766 1 94.19 57 LEU B C 1
ATOM 3530 O O . LEU B 1 57 ? -7.512 17.906 10.781 1 94.19 57 LEU B O 1
ATOM 3534 N N . PRO B 1 58 ? -7.109 18.344 8.602 1 94 58 PRO B N 1
ATOM 3535 C CA . PRO B 1 58 ? -8.164 19.359 8.586 1 94 58 PRO B CA 1
ATOM 3536 C C . PRO B 1 58 ? -9.562 18.766 8.766 1 94 58 PRO B C 1
ATOM 3538 O O . PRO B 1 58 ? -10.469 19.438 9.234 1 94 58 PRO B O 1
ATOM 3541 N N . CYS B 1 59 ? -9.773 17.516 8.336 1 92.5 59 CYS B N 1
ATOM 3542 C CA . CYS B 1 59 ? -11.039 16.797 8.5 1 92.5 59 CYS B CA 1
ATOM 3543 C C . CYS B 1 59 ? -10.852 15.539 9.328 1 92.5 59 CYS B C 1
ATOM 3545 O O . CYS B 1 59 ? -10.266 14.562 8.852 1 92.5 59 CYS B O 1
ATOM 3547 N N . LYS B 1 60 ? -11.359 15.562 10.531 1 93.44 60 LYS B N 1
ATOM 3548 C CA . LYS B 1 60 ? -11.07 14.516 11.508 1 93.44 60 LYS B CA 1
ATOM 3549 C C . LYS B 1 60 ? -12.32 13.68 11.805 1 93.44 60 LYS B C 1
ATOM 3551 O O . LYS B 1 60 ? -13.422 14.219 11.898 1 93.44 60 LYS B O 1
ATOM 3556 N N . PRO B 1 61 ? -12.078 12.406 11.938 1 90.25 61 PRO B N 1
ATOM 3557 C CA . PRO B 1 61 ? -13.195 11.641 12.5 1 90.25 61 PRO B CA 1
ATOM 3558 C C . PRO B 1 61 ? -13.578 12.102 13.906 1 90.25 61 PRO B C 1
ATOM 3560 O O . PRO B 1 61 ? -12.727 12.555 14.664 1 90.25 61 PRO B O 1
ATOM 3563 N N . ALA B 1 62 ? -14.875 11.922 14.203 1 93.69 62 ALA B N 1
ATOM 3564 C CA . ALA B 1 62 ? -15.375 12.32 15.523 1 93.69 62 ALA B CA 1
ATOM 3565 C C . ALA B 1 62 ? -14.609 11.602 16.625 1 93.69 62 ALA B C 1
ATOM 3567 O O . ALA B 1 62 ? -14.266 12.203 17.641 1 93.69 62 ALA B O 1
ATOM 3568 N N . THR B 1 63 ? -14.305 10.375 16.391 1 90.62 63 THR B N 1
ATOM 3569 C CA . THR B 1 63 ? -13.617 9.578 17.406 1 90.62 63 THR B CA 1
ATOM 3570 C C . THR B 1 63 ? -12.203 10.109 17.641 1 90.62 63 THR B C 1
ATOM 3572 O O . THR B 1 63 ? -11.703 10.078 18.766 1 90.62 63 THR B O 1
ATOM 3575 N N . HIS B 1 64 ? -11.602 10.586 16.625 1 92.69 64 HIS B N 1
ATOM 3576 C CA . HIS B 1 64 ? -10.266 11.141 16.766 1 92.69 64 HIS B CA 1
ATOM 3577 C C . HIS B 1 64 ? -10.289 12.453 17.547 1 92.69 64 HIS B C 1
ATOM 3579 O O . HIS B 1 64 ? -9.383 12.719 18.344 1 92.69 64 HIS B O 1
ATOM 3585 N N . LEU B 1 65 ? -11.297 13.234 17.344 1 96.06 65 LEU B N 1
ATOM 3586 C CA . LEU B 1 65 ? -11.461 14.469 18.109 1 96.06 65 LEU B CA 1
ATOM 3587 C C . LEU B 1 65 ? -11.664 14.18 19.578 1 96.06 65 LEU B C 1
ATOM 3589 O O . LEU B 1 65 ? -11.078 14.852 20.438 1 96.06 65 LEU B O 1
ATOM 3593 N N . GLN B 1 66 ? -12.445 13.172 19.828 1 97 66 GLN B N 1
ATOM 3594 C CA . GLN B 1 66 ? -12.695 12.781 21.203 1 97 66 GLN B CA 1
ATOM 3595 C C . GLN B 1 66 ? -11.414 12.32 21.891 1 97 66 GLN B C 1
ATOM 3597 O O . GLN B 1 66 ? -11.156 12.664 23.047 1 97 66 GLN B O 1
ATOM 3602 N N . LEU B 1 67 ? -10.664 11.609 21.141 1 96.19 67 LEU B N 1
ATOM 3603 C CA . LEU B 1 67 ? -9.391 11.148 21.688 1 96.19 67 LEU B CA 1
ATOM 3604 C C . LEU B 1 67 ? -8.453 12.328 21.938 1 96.19 67 LEU B C 1
ATOM 3606 O O . LEU B 1 67 ? -7.777 12.375 22.969 1 96.19 67 LEU B O 1
ATOM 3610 N N . ALA B 1 68 ? -8.383 13.219 21 1 97.75 68 ALA B N 1
ATOM 3611 C CA . ALA B 1 68 ? -7.543 14.398 21.172 1 97.75 68 ALA B CA 1
ATOM 3612 C C . ALA B 1 68 ? -7.93 15.172 22.438 1 97.75 68 ALA B C 1
ATOM 3614 O O . ALA B 1 68 ? -7.062 15.641 23.172 1 97.75 68 ALA B O 1
ATOM 3615 N N . ARG B 1 69 ? -9.195 15.281 22.656 1 98.5 69 ARG B N 1
ATOM 3616 C CA . ARG B 1 69 ? -9.688 15.945 23.859 1 98.5 69 ARG B CA 1
ATOM 3617 C C . ARG B 1 69 ? -9.25 15.195 25.125 1 98.5 69 ARG B C 1
ATOM 3619 O O . ARG B 1 69 ? -8.711 15.789 26.047 1 98.5 69 ARG B O 1
ATOM 3626 N N . LYS B 1 70 ? -9.445 13.922 25.062 1 98.31 70 LYS B N 1
ATOM 3627 C CA . LYS B 1 70 ? -9.086 13.078 26.188 1 98.31 70 LYS B CA 1
ATOM 3628 C C . LYS B 1 70 ? -7.602 13.188 26.516 1 98.31 70 LYS B C 1
ATOM 3630 O O . LYS B 1 70 ? -7.203 13.133 27.672 1 98.31 70 LYS B O 1
ATOM 3635 N N . ARG B 1 71 ? -6.777 13.406 25.5 1 98.25 71 ARG B N 1
ATOM 3636 C CA . ARG B 1 71 ? -5.328 13.43 25.656 1 98.25 71 ARG B CA 1
ATOM 3637 C C . ARG B 1 71 ? -4.809 14.859 25.766 1 98.25 71 ARG B C 1
ATOM 3639 O O . ARG B 1 71 ? -3.6 15.086 25.812 1 98.25 71 ARG B O 1
ATOM 3646 N N . ASN B 1 72 ? -5.672 15.805 25.656 1 98.38 72 ASN B N 1
ATOM 3647 C CA . ASN B 1 72 ? -5.367 17.219 25.797 1 98.38 72 ASN B CA 1
ATOM 3648 C C . ASN B 1 72 ? -4.5 17.719 24.641 1 98.38 72 ASN B C 1
ATOM 3650 O O . ASN B 1 72 ? -3.596 18.531 24.844 1 98.38 72 ASN B O 1
ATOM 3654 N N . VAL B 1 73 ? -4.613 17.109 23.547 1 98.69 73 VAL B N 1
ATOM 3655 C CA . VAL B 1 73 ? -4.023 17.656 22.328 1 98.69 73 VAL B CA 1
ATOM 3656 C C . VAL B 1 73 ? -4.957 18.703 21.719 1 98.69 73 VAL B C 1
ATOM 3658 O O . VAL B 1 73 ? -5.836 18.359 20.922 1 98.69 73 VAL B O 1
ATOM 3661 N N . ALA B 1 74 ? -4.711 19.938 22 1 98.69 74 ALA B N 1
ATOM 3662 C CA . ALA B 1 74 ? -5.711 20.984 21.766 1 98.69 74 ALA B CA 1
ATOM 3663 C C . ALA B 1 74 ? -5.461 21.688 20.438 1 98.69 74 ALA B C 1
ATOM 3665 O O . ALA B 1 74 ? -6.402 22.156 19.797 1 98.69 74 ALA B O 1
ATOM 3666 N N . LEU B 1 75 ? -4.211 21.859 20.062 1 98.81 75 LEU B N 1
ATOM 3667 C CA . LEU B 1 75 ? -3.879 22.578 18.844 1 98.81 75 LEU B CA 1
ATOM 3668 C C . LEU B 1 75 ? -4.199 21.75 17.609 1 98.81 75 LEU B C 1
ATOM 3670 O O . LEU B 1 75 ? -3.662 20.641 17.438 1 98.81 75 LEU B O 1
ATOM 3674 N N . MET B 1 76 ? -5.129 22.219 16.75 1 98.69 76 MET B N 1
ATOM 3675 C CA . MET B 1 76 ? -5.523 21.406 15.617 1 98.69 76 MET B CA 1
ATOM 3676 C C . MET B 1 76 ? -5.992 22.266 14.453 1 98.69 76 MET B C 1
ATOM 3678 O O . MET B 1 76 ? -6.473 23.391 14.664 1 98.69 76 MET B O 1
ATOM 3682 N N . THR B 1 77 ? -5.93 21.75 13.273 1 98.38 77 THR B N 1
ATOM 3683 C CA . THR B 1 77 ? -6.289 22.516 12.078 1 98.38 77 THR B CA 1
ATOM 3684 C C . THR B 1 77 ? -7.742 22.266 11.695 1 98.38 77 THR B C 1
ATOM 3686 O O . THR B 1 77 ? -8.344 21.281 12.141 1 98.38 77 THR B O 1
ATOM 3689 N N . PHE B 1 78 ? -8.305 23.141 10.914 1 97.62 78 PHE B N 1
ATOM 3690 C CA . PHE B 1 78 ? -9.602 23.031 10.25 1 97.62 78 PHE B CA 1
ATOM 3691 C C . PHE B 1 78 ? -9.609 23.797 8.938 1 97.62 78 PHE B C 1
ATOM 3693 O O . PHE B 1 78 ? -8.75 24.656 8.703 1 97.62 78 PHE B O 1
ATOM 3700 N N . ASP B 1 79 ? -10.594 23.469 8.016 1 96.19 79 ASP B N 1
ATOM 3701 C CA . ASP B 1 79 ? -10.594 24.219 6.758 1 96.19 79 ASP B CA 1
ATOM 3702 C C . ASP B 1 79 ? -12 24.328 6.184 1 96.19 79 ASP B C 1
ATOM 3704 O O . ASP B 1 79 ? -12.18 24.75 5.039 1 96.19 79 ASP B O 1
ATOM 3708 N N . ASN B 1 80 ? -13.016 23.922 6.98 1 94.19 80 ASN B N 1
ATOM 3709 C CA . ASN B 1 80 ? -14.383 24 6.48 1 94.19 80 ASN B CA 1
ATOM 3710 C C . ASN B 1 80 ? -15.391 24.141 7.621 1 94.19 80 ASN B C 1
ATOM 3712 O O . ASN B 1 80 ? -15.047 23.922 8.781 1 94.19 80 ASN B O 1
ATOM 3716 N N . GLU B 1 81 ? -16.594 24.453 7.25 1 95.5 81 GLU B N 1
ATOM 3717 C CA . GLU B 1 81 ? -17.625 24.734 8.234 1 95.5 81 GLU B CA 1
ATOM 3718 C C . GLU B 1 81 ? -18.047 23.469 8.977 1 95.5 81 GLU B C 1
ATOM 3720 O O . GLU B 1 81 ? -18.25 23.5 10.195 1 95.5 81 GLU B O 1
ATOM 3725 N N . ASP B 1 82 ? -18.203 22.406 8.297 1 94.06 82 ASP B N 1
ATOM 3726 C CA . ASP B 1 82 ? -18.625 21.156 8.938 1 94.06 82 ASP B CA 1
ATOM 3727 C C . ASP B 1 82 ? -17.656 20.75 10.031 1 94.06 82 ASP B C 1
ATOM 3729 O O . ASP B 1 82 ? -18.062 20.234 11.078 1 94.06 82 ASP B O 1
ATOM 3733 N N . GLU B 1 83 ? -16.406 20.953 9.766 1 97 83 GLU B N 1
ATOM 3734 C CA . GLU B 1 83 ? -15.406 20.625 10.773 1 97 83 GLU B CA 1
ATOM 3735 C C . GLU B 1 83 ? -15.57 21.5 12.016 1 97 83 GLU B C 1
ATOM 3737 O O . GLU B 1 83 ? -15.375 21.031 13.133 1 97 83 GLU B O 1
ATOM 3742 N N . LEU B 1 84 ? -15.906 22.75 11.797 1 98 84 LEU B N 1
ATOM 3743 C CA . LEU B 1 84 ? -16.125 23.641 12.93 1 98 84 LEU B CA 1
ATOM 3744 C C . LEU B 1 84 ? -17.266 23.141 13.812 1 98 84 LEU B C 1
ATOM 3746 O O . LEU B 1 84 ? -17.141 23.125 15.039 1 98 84 LEU B O 1
ATOM 3750 N N . HIS B 1 85 ? -18.328 22.766 13.203 1 97.5 85 HIS B N 1
ATOM 3751 C CA . HIS B 1 85 ? -19.453 22.25 13.969 1 97.5 85 HIS B CA 1
ATOM 3752 C C . HIS B 1 85 ? -19.062 20.953 14.695 1 97.5 85 HIS B C 1
ATOM 3754 O O . HIS B 1 85 ? -19.484 20.734 15.836 1 97.5 85 HIS B O 1
ATOM 3760 N N . LYS B 1 86 ? -18.359 20.188 14.062 1 97.12 86 LYS B N 1
ATOM 3761 C CA . LYS B 1 86 ? -17.891 18.953 14.664 1 97.12 86 LYS B CA 1
ATOM 3762 C C . LYS B 1 86 ? -16.984 19.219 15.859 1 97.12 86 LYS B C 1
ATOM 3764 O O . LYS B 1 86 ? -17.141 18.594 16.922 1 97.12 86 LYS B O 1
ATOM 3769 N N . VAL B 1 87 ? -16.078 20.141 15.711 1 98.06 87 VAL B N 1
ATOM 3770 C CA . VAL B 1 87 ? -15.18 20.516 16.797 1 98.06 87 VAL B CA 1
ATOM 3771 C C . VAL B 1 87 ? -15.992 21.094 17.953 1 98.06 87 VAL B C 1
ATOM 3773 O O . VAL B 1 87 ? -15.75 20.75 19.125 1 98.06 87 VAL B O 1
ATOM 3776 N N . LYS B 1 88 ? -16.922 21.969 17.641 1 98.56 88 LYS B N 1
ATOM 3777 C CA . LYS B 1 88 ? -17.781 22.531 18.672 1 98.56 88 LYS B CA 1
ATOM 3778 C C . LYS B 1 88 ? -18.453 21.422 19.5 1 98.56 88 LYS B C 1
ATOM 3780 O O . LYS B 1 88 ? -18.531 21.531 20.734 1 98.56 88 LYS B O 1
ATOM 3785 N N . LYS B 1 89 ? -18.797 20.422 18.797 1 97.81 89 LYS B N 1
ATOM 3786 C CA . LYS B 1 89 ? -19.516 19.328 19.438 1 97.81 89 LYS B CA 1
ATOM 3787 C C . LYS B 1 89 ? -18.578 18.469 20.281 1 97.81 89 LYS B C 1
ATOM 3789 O O . LYS B 1 89 ? -18.922 18.094 21.406 1 97.81 89 LYS B O 1
ATOM 3794 N N . TYR B 1 90 ? -17.391 18.188 19.859 1 97.56 90 TYR B N 1
ATOM 3795 C CA . TYR B 1 90 ? -16.609 17.109 20.453 1 97.56 90 TYR B CA 1
ATOM 3796 C C . TYR B 1 90 ? -15.406 17.672 21.219 1 97.56 90 TYR B C 1
ATOM 3798 O O . TYR B 1 90 ? -14.867 17.031 22.109 1 97.56 90 TYR B O 1
ATOM 3806 N N . TYR B 1 91 ? -14.906 18.906 20.875 1 98.31 91 TYR B N 1
ATOM 3807 C CA . TYR B 1 91 ? -13.758 19.531 21.531 1 98.31 91 TYR B CA 1
ATOM 3808 C C . TYR B 1 91 ? -13.844 21.047 21.484 1 98.31 91 TYR B C 1
ATOM 3810 O O . TYR B 1 91 ? -12.961 21.703 20.938 1 98.31 91 TYR B O 1
ATOM 3818 N N . PRO B 1 92 ? -14.773 21.625 22.172 1 98.31 92 PRO B N 1
ATOM 3819 C CA . PRO B 1 92 ? -15.047 23.062 22.031 1 98.31 92 PRO B CA 1
ATOM 3820 C C . PRO B 1 92 ? -13.898 23.938 22.547 1 98.31 92 PRO B C 1
ATOM 3822 O O . PRO B 1 92 ? -13.789 25.094 22.156 1 98.31 92 PRO B O 1
ATOM 3825 N N . ASP B 1 93 ? -13.008 23.328 23.344 1 98.31 93 ASP B N 1
ATOM 3826 C CA . ASP B 1 93 ? -11.922 24.125 23.922 1 98.31 93 ASP B CA 1
ATOM 3827 C C . ASP B 1 93 ? -10.656 24 23.078 1 98.31 93 ASP B C 1
ATOM 3829 O O . ASP B 1 93 ? -9.586 24.469 23.484 1 98.31 93 ASP B O 1
ATOM 3833 N N . ALA B 1 94 ? -10.773 23.391 21.953 1 98.62 94 ALA B N 1
ATOM 3834 C CA . ALA B 1 94 ? -9.625 23.219 21.062 1 98.62 94 ALA B CA 1
ATOM 3835 C C . ALA B 1 94 ? -9.062 24.578 20.641 1 98.62 94 ALA B C 1
ATOM 3837 O O . ALA B 1 94 ? -9.773 25.578 20.656 1 98.62 94 ALA B O 1
ATOM 3838 N N . ARG B 1 95 ? -7.809 24.641 20.375 1 98.88 95 ARG B N 1
ATOM 3839 C CA . ARG B 1 95 ? -7.117 25.766 19.766 1 98.88 95 ARG B CA 1
ATOM 3840 C C . ARG B 1 95 ? -6.957 25.562 18.266 1 98.88 95 ARG B C 1
ATOM 3842 O O . ARG B 1 95 ? -6.176 24.703 17.828 1 98.88 95 ARG B O 1
ATOM 3849 N N . LEU B 1 96 ? -7.652 26.375 17.516 1 98.88 96 LEU B N 1
ATOM 3850 C CA . LEU B 1 96 ? -7.863 26.047 16.109 1 98.88 96 LEU B CA 1
ATOM 3851 C C . LEU B 1 96 ? -6.938 26.859 15.203 1 98.88 96 LEU B C 1
ATOM 3853 O O . LEU B 1 96 ? -6.699 28.031 15.453 1 98.88 96 LEU B O 1
ATOM 3857 N N . VAL B 1 97 ? -6.426 26.219 14.195 1 98.94 97 VAL B N 1
ATOM 3858 C CA . VAL B 1 97 ? -5.578 26.812 13.172 1 98.94 97 VAL B CA 1
ATOM 3859 C C . VAL B 1 97 ? -6.23 26.656 11.797 1 98.94 97 VAL B C 1
ATOM 3861 O O . VAL B 1 97 ? -6.438 25.531 11.328 1 98.94 97 VAL B O 1
ATOM 3864 N N . ILE B 1 98 ? -6.574 27.75 11.125 1 98.62 98 ILE B N 1
ATOM 3865 C CA . ILE B 1 98 ? -7.207 27.656 9.812 1 98.62 98 ILE B CA 1
ATOM 3866 C C . ILE B 1 98 ? -6.164 27.266 8.766 1 98.62 98 ILE B C 1
ATOM 3868 O O . ILE B 1 98 ? -5.094 27.875 8.695 1 98.62 98 ILE B O 1
ATOM 3872 N N . ARG B 1 99 ? -6.422 26.203 8.039 1 96.94 99 ARG B N 1
ATOM 3873 C CA . ARG B 1 99 ? -5.578 25.75 6.941 1 96.94 99 ARG B CA 1
ATOM 3874 C C . ARG B 1 99 ? -6.027 26.359 5.617 1 96.94 99 ARG B C 1
ATOM 3876 O O . ARG B 1 99 ? -7.172 26.172 5.195 1 96.94 99 ARG B O 1
ATOM 3883 N N . LEU B 1 100 ? -5.062 27.047 4.973 1 94.69 100 LEU B N 1
ATOM 3884 C CA . LEU B 1 100 ? -5.379 27.672 3.699 1 94.69 100 LEU B CA 1
ATOM 3885 C C . LEU B 1 100 ? -5.043 26.75 2.533 1 94.69 100 LEU B C 1
ATOM 3887 O O . LEU B 1 100 ? -4.129 25.938 2.629 1 94.69 100 LEU B O 1
ATOM 3891 N N . ARG B 1 101 ? -5.785 26.969 1.502 1 88.81 101 ARG B N 1
ATOM 3892 C CA . ARG B 1 101 ? -5.453 26.312 0.246 1 88.81 101 ARG B CA 1
ATOM 3893 C C . ARG B 1 101 ? -4.156 26.859 -0.34 1 88.81 101 ARG B C 1
ATOM 3895 O O . ARG B 1 101 ? -3.928 28.062 -0.325 1 88.81 101 ARG B O 1
ATOM 3902 N N . ALA B 1 102 ? -3.324 25.922 -0.813 1 81 102 ALA B N 1
ATOM 3903 C CA . ALA B 1 102 ? -2.01 26.375 -1.263 1 81 102 ALA B CA 1
ATOM 3904 C C . ALA B 1 102 ? -1.903 26.328 -2.785 1 81 102 ALA B C 1
ATOM 3906 O O . ALA B 1 102 ? -0.948 26.844 -3.363 1 81 102 ALA B O 1
ATOM 3907 N N . ASP B 1 103 ? -2.604 25.5 -3.607 1 67.06 103 ASP B N 1
ATOM 3908 C CA . ASP B 1 103 ? -2.434 25.281 -5.039 1 67.06 103 ASP B CA 1
ATOM 3909 C C . ASP B 1 103 ? -2.787 26.547 -5.836 1 67.06 103 ASP B C 1
ATOM 3911 O O . ASP B 1 103 ? -2.566 26.594 -7.047 1 67.06 103 ASP B O 1
ATOM 3915 N N . GLU B 1 104 ? -3.379 27.438 -5.316 1 53.16 104 GLU B N 1
ATOM 3916 C CA . GLU B 1 104 ? -3.779 28.625 -6.059 1 53.16 104 GLU B CA 1
ATOM 3917 C C . GLU B 1 104 ? -2.566 29.453 -6.457 1 53.16 104 GLU B C 1
ATOM 3919 O O . GLU B 1 104 ? -2.699 30.453 -7.18 1 53.16 104 GLU B O 1
ATOM 3924 N N . THR B 1 105 ? -1.33 28.797 -6.203 1 45.62 105 THR B N 1
ATOM 3925 C CA . THR B 1 105 ? -0.173 29.672 -6.359 1 45.62 105 THR B CA 1
ATOM 3926 C C . THR B 1 105 ? 0.806 29.094 -7.379 1 45.62 105 THR B C 1
ATOM 3928 O O . THR B 1 105 ? 1.92 29.609 -7.531 1 45.62 105 THR B O 1
ATOM 3931 N N . GLY B 1 106 ? 0.471 27.969 -8.242 1 49.47 106 GLY B N 1
ATOM 3932 C CA . GLY B 1 106 ? 1.309 27.453 -9.312 1 49.47 106 GLY B CA 1
ATOM 3933 C C . GLY B 1 106 ? 2.1 26.219 -8.914 1 49.47 106 GLY B C 1
ATOM 3934 O O . GLY B 1 106 ? 3.053 25.844 -9.602 1 49.47 106 GLY B O 1
ATOM 3935 N N . ALA B 1 107 ? 1.928 25.594 -7.902 1 46.91 107 ALA B N 1
ATOM 3936 C CA . ALA B 1 107 ? 2.707 24.422 -7.492 1 46.91 107 ALA B CA 1
ATOM 3937 C C . ALA B 1 107 ? 2.457 23.25 -8.422 1 46.91 107 ALA B C 1
ATOM 3939 O O . ALA B 1 107 ? 1.361 23.094 -8.969 1 46.91 107 ALA B O 1
ATOM 3940 N N . LYS B 1 108 ? 3.547 22.641 -8.805 1 45.72 108 LYS B N 1
ATOM 3941 C CA . LYS B 1 108 ? 3.537 21.516 -9.742 1 45.72 108 LYS B CA 1
ATOM 3942 C C . LYS B 1 108 ? 2.598 20.406 -9.273 1 45.72 108 LYS B C 1
ATOM 3944 O O . LYS B 1 108 ? 1.833 19.859 -10.07 1 45.72 108 LYS B O 1
ATOM 3949 N N . LEU B 1 109 ? 3.156 19.906 -8.109 1 44.09 109 LEU B N 1
ATOM 3950 C CA . LEU B 1 109 ? 2.293 18.875 -7.551 1 44.09 109 LEU B CA 1
ATOM 3951 C C . LEU B 1 109 ? 1.113 19.5 -6.809 1 44.09 109 LEU B C 1
ATOM 3953 O O . LEU B 1 109 ? 1.29 20.094 -5.75 1 44.09 109 LEU B O 1
ATOM 3957 N N . LYS B 1 110 ? 0.236 20 -7.594 1 44.12 110 LYS B N 1
ATOM 3958 C CA . LYS B 1 110 ? -0.997 20.531 -7.016 1 44.12 110 LYS B CA 1
ATOM 3959 C C . LYS B 1 110 ? -1.632 19.531 -6.059 1 44.12 110 LYS B C 1
ATOM 3961 O O . LYS B 1 110 ? -2.227 18.547 -6.492 1 44.12 110 LYS B O 1
ATOM 3966 N N . MET B 1 111 ? -0.714 19.016 -4.945 1 46.09 111 MET B N 1
ATOM 3967 C CA . MET B 1 111 ? -1.27 18.094 -3.961 1 46.09 111 MET B CA 1
ATOM 3968 C C . MET B 1 111 ? -2.711 18.453 -3.625 1 46.09 111 MET B C 1
ATOM 3970 O O . MET B 1 111 ? -3.082 18.516 -2.451 1 46.09 111 MET B O 1
ATOM 3974 N N . GLY B 1 112 ? -3.406 18.625 -4.609 1 54.53 112 GLY B N 1
ATOM 3975 C CA . GLY B 1 112 ? -4.84 18.578 -4.84 1 54.53 112 GLY B CA 1
ATOM 3976 C C . GLY B 1 112 ? -5.637 19.453 -3.904 1 54.53 112 GLY B C 1
ATOM 3977 O O . GLY B 1 112 ? -5.086 20.031 -2.963 1 54.53 112 GLY B O 1
ATOM 3978 N N . ASN B 1 113 ? -6.727 19.859 -4.164 1 65.81 113 ASN B N 1
ATOM 3979 C CA . ASN B 1 113 ? -7.918 20.562 -3.699 1 65.81 113 ASN B CA 1
ATOM 3980 C C . ASN B 1 113 ? -8.633 19.781 -2.598 1 65.81 113 ASN B C 1
ATOM 3982 O O . ASN B 1 113 ? -9.797 20.047 -2.301 1 65.81 113 ASN B O 1
ATOM 3986 N N . LYS B 1 114 ? -7.656 18.844 -1.984 1 82.88 114 LYS B N 1
ATOM 3987 C CA . LYS B 1 114 ? -8.383 18.016 -1.025 1 82.88 114 LYS B CA 1
ATOM 3988 C C . LYS B 1 114 ? -8.734 18.812 0.232 1 82.88 114 LYS B C 1
ATOM 3990 O O . LYS B 1 114 ? -9.82 18.656 0.792 1 82.88 114 LYS B O 1
ATOM 3995 N N . PHE B 1 115 ? -7.621 19.641 0.642 1 89.75 115 PHE B N 1
ATOM 3996 C CA . PHE B 1 115 ? -7.805 20.406 1.869 1 89.75 115 PHE B CA 1
ATOM 3997 C C . PHE B 1 115 ? -7.504 21.891 1.636 1 89.75 115 PHE B C 1
ATOM 3999 O O . PHE B 1 115 ? -6.902 22.25 0.623 1 89.75 115 PHE B O 1
ATOM 4006 N N . GLY B 1 116 ? -7.938 22.625 2.605 1 91.69 116 GLY B N 1
ATOM 4007 C CA . GLY B 1 116 ? -7.602 24.031 2.629 1 91.69 116 GLY B CA 1
ATOM 4008 C C . GLY B 1 116 ? -8.781 24.938 2.312 1 91.69 116 GLY B C 1
ATOM 4009 O O . GLY B 1 116 ? -9.562 24.641 1.404 1 91.69 116 GLY B O 1
ATOM 4010 N N . CYS B 1 117 ? -8.867 25.938 2.967 1 92.56 117 CYS B N 1
ATOM 4011 C CA . CYS B 1 117 ? -9.875 26.969 2.76 1 92.56 117 CYS B CA 1
ATOM 4012 C C . CYS B 1 117 ? -9.414 27.984 1.716 1 92.56 117 CYS B C 1
ATOM 4014 O O . CYS B 1 117 ? -8.312 28.531 1.821 1 92.56 117 CYS B O 1
ATOM 4016 N N . SER B 1 118 ? -10.242 28.188 0.774 1 90 118 SER B N 1
ATOM 4017 C CA . SER B 1 118 ? -9.945 29.234 -0.2 1 90 118 SER B CA 1
ATOM 4018 C C . SER B 1 118 ? -9.945 30.609 0.45 1 90 118 SER B C 1
ATOM 4020 O O . SER B 1 118 ? -10.75 30.891 1.341 1 90 118 SER B O 1
ATOM 4022 N N . MET B 1 119 ? -9.055 31.469 -0.118 1 92.75 119 MET B N 1
ATOM 4023 C CA . MET B 1 119 ? -8.984 32.812 0.409 1 92.75 119 MET B CA 1
ATOM 4024 C C . MET B 1 119 ? -10.344 33.5 0.323 1 92.75 119 MET B C 1
ATOM 4026 O O . MET B 1 119 ? -10.695 34.312 1.188 1 92.75 119 MET B O 1
ATOM 4030 N N . LYS B 1 120 ? -11.141 33.094 -0.597 1 91.12 120 LYS B N 1
ATOM 4031 C CA . LYS B 1 120 ? -12.453 33.688 -0.81 1 91.12 120 LYS B CA 1
ATOM 4032 C C . LYS B 1 120 ? -13.414 33.344 0.325 1 91.12 120 LYS B C 1
ATOM 4034 O O . LYS B 1 120 ? -14.422 34.031 0.528 1 91.12 120 LYS B O 1
ATOM 4039 N N . ARG B 1 121 ? -13.086 32.312 1.073 1 93.19 121 ARG B N 1
ATOM 4040 C CA . ARG B 1 121 ? -14.031 31.812 2.066 1 93.19 121 ARG B CA 1
ATOM 4041 C C . ARG B 1 121 ? -13.508 32.031 3.482 1 93.19 121 ARG B C 1
ATOM 4043 O O . ARG B 1 121 ? -14.172 31.688 4.457 1 93.19 121 ARG B O 1
ATOM 4050 N N . VAL B 1 122 ? -12.398 32.625 3.604 1 97 122 VAL B N 1
ATOM 4051 C CA . VAL B 1 122 ? -11.75 32.781 4.902 1 97 122 VAL B CA 1
ATOM 4052 C C . VAL B 1 122 ? -12.641 33.625 5.828 1 97 122 VAL B C 1
ATOM 4054 O O . VAL B 1 122 ? -12.891 33.219 6.973 1 97 122 VAL B O 1
ATOM 4057 N N . ASP B 1 123 ? -13.148 34.719 5.262 1 97.81 123 ASP B N 1
ATOM 4058 C CA . ASP B 1 123 ? -13.977 35.594 6.066 1 97.81 123 ASP B CA 1
ATOM 4059 C C . ASP B 1 123 ? -15.219 34.875 6.578 1 97.81 123 ASP B C 1
ATOM 4061 O O . ASP B 1 123 ? -15.531 34.938 7.77 1 97.81 123 ASP B O 1
ATOM 4065 N N . GLU B 1 124 ? -15.852 34.188 5.703 1 96.88 124 GLU B N 1
ATOM 4066 C CA . GLU B 1 124 ? -17.047 33.438 6.051 1 96.88 124 GLU B CA 1
ATOM 4067 C C . GLU B 1 124 ? -16.75 32.375 7.098 1 96.88 124 GLU B C 1
ATOM 4069 O O . GLU B 1 124 ? -17.484 32.25 8.078 1 96.88 124 GLU B O 1
ATOM 4074 N N . LEU B 1 125 ? -15.734 31.672 6.922 1 97.69 125 LEU B N 1
ATOM 4075 C CA . LEU B 1 125 ? -15.391 30.562 7.809 1 97.69 125 LEU B CA 1
ATOM 4076 C C . LEU B 1 125 ? -15.023 31.078 9.195 1 97.69 125 LEU B C 1
ATOM 4078 O O . LEU B 1 125 ? -15.438 30.5 10.203 1 97.69 125 LEU B O 1
ATOM 4082 N N . LEU B 1 126 ? -14.266 32.125 9.281 1 98.75 126 LEU B N 1
ATOM 4083 C CA . LEU B 1 126 ? -13.891 32.719 10.562 1 98.75 126 LEU B CA 1
ATOM 4084 C C . LEU B 1 126 ? -15.109 33.312 11.273 1 98.75 126 LEU B C 1
ATOM 4086 O O . LEU B 1 126 ? -15.188 33.281 12.508 1 98.75 126 LEU B O 1
ATOM 4090 N N . THR B 1 127 ? -16.047 33.812 10.492 1 98.69 127 THR B N 1
ATOM 4091 C CA . THR B 1 127 ? -17.297 34.312 11.078 1 98.69 127 THR B CA 1
ATOM 4092 C C . THR B 1 127 ? -18.078 33.188 11.727 1 98.69 127 THR B C 1
ATOM 4094 O O . THR B 1 127 ? -18.578 33.344 12.844 1 98.69 127 THR B O 1
ATOM 4097 N N . VAL B 1 128 ? -18.125 32.094 11.055 1 98.38 128 VAL B N 1
ATOM 4098 C CA . VAL B 1 128 ? -18.797 30.906 11.617 1 98.38 128 VAL B CA 1
ATOM 4099 C C . VAL B 1 128 ? -18.109 30.484 12.906 1 98.38 128 VAL B C 1
ATOM 4101 O O . VAL B 1 128 ? -18.781 30.188 13.906 1 98.38 128 VAL B O 1
ATOM 4104 N N . ALA B 1 129 ? -16.812 30.438 12.914 1 98.81 129 ALA B N 1
ATOM 4105 C CA . ALA B 1 129 ? -16.062 30.062 14.102 1 98.81 129 ALA B CA 1
ATOM 4106 C C . ALA B 1 129 ? -16.375 30.984 15.266 1 98.81 129 ALA B C 1
ATOM 4108 O O . ALA B 1 129 ? -16.531 30.531 16.406 1 98.81 129 ALA B O 1
ATOM 4109 N N . LYS B 1 130 ? -16.453 32.25 14.945 1 98.5 130 LYS B N 1
ATOM 4110 C CA . LYS B 1 130 ? -16.781 33.25 15.961 1 98.5 130 LYS B CA 1
ATOM 4111 C C . LYS B 1 130 ? -18.172 33.031 16.531 1 98.5 130 LYS B C 1
ATOM 4113 O O . LYS B 1 130 ? -18.375 33.062 17.734 1 98.5 130 LYS B O 1
ATOM 4118 N N . GLU B 1 131 ? -19.094 32.781 15.656 1 98.38 131 GLU B N 1
ATOM 4119 C CA . GLU B 1 131 ? -20.469 32.531 16.062 1 98.38 131 GLU B CA 1
ATOM 4120 C C . GLU B 1 131 ? -20.578 31.297 16.969 1 98.38 131 GLU B C 1
ATOM 4122 O O . GLU B 1 131 ? -21.406 31.25 17.859 1 98.38 131 GLU B O 1
ATOM 4127 N N . LEU B 1 132 ? -19.734 30.375 16.766 1 98.5 132 LEU B N 1
ATOM 4128 C CA . LEU B 1 132 ? -19.734 29.141 17.531 1 98.5 132 LEU B CA 1
ATOM 4129 C C . LEU B 1 132 ? -18.891 29.266 18.797 1 98.5 132 LEU B C 1
ATOM 4131 O O . LEU B 1 132 ? -18.766 28.312 19.562 1 98.5 132 LEU B O 1
ATOM 4135 N N . ASP B 1 133 ? -18.266 30.406 18.984 1 98.31 133 ASP B N 1
ATOM 4136 C CA . ASP B 1 133 ? -17.422 30.688 20.141 1 98.31 133 ASP B CA 1
ATOM 4137 C C . ASP B 1 133 ? -16.203 29.781 20.188 1 98.31 133 ASP B C 1
ATOM 4139 O O . ASP B 1 133 ? -15.898 29.188 21.234 1 98.31 133 ASP B O 1
ATOM 4143 N N . LEU B 1 134 ? -15.656 29.562 19.047 1 98.69 134 LEU B N 1
ATOM 4144 C CA . LEU B 1 134 ? -14.453 28.734 18.938 1 98.69 134 LEU B CA 1
ATOM 4145 C C . LEU B 1 134 ? -13.203 29.609 18.922 1 98.69 134 LEU B C 1
ATOM 4147 O O . LEU B 1 134 ? -13.242 30.75 18.453 1 98.69 134 LEU B O 1
ATOM 4151 N N . ASN B 1 135 ? -12.117 29.094 19.438 1 98.62 135 ASN B N 1
ATOM 4152 C CA . ASN B 1 135 ? -10.859 29.812 19.594 1 98.62 135 ASN B CA 1
ATOM 4153 C C . ASN B 1 135 ? -9.922 29.547 18.422 1 98.62 135 ASN B C 1
ATOM 4155 O O . ASN B 1 135 ? -9.188 28.562 18.406 1 98.62 135 ASN B O 1
ATOM 4159 N N . VAL B 1 136 ? -9.922 30.453 17.453 1 98.88 136 VAL B N 1
ATOM 4160 C CA . VAL B 1 136 ? -8.984 30.359 16.344 1 98.88 136 VAL B CA 1
ATOM 4161 C C . VAL B 1 136 ? -7.699 31.125 16.672 1 98.88 136 VAL B C 1
ATOM 4163 O O . VAL B 1 136 ? -7.73 32.344 16.859 1 98.88 136 VAL B O 1
ATOM 4166 N N . VAL B 1 137 ? -6.578 30.375 16.641 1 98.88 137 VAL B N 1
ATOM 4167 C CA . VAL B 1 137 ? -5.383 30.969 17.25 1 98.88 137 VAL B CA 1
ATOM 4168 C C . VAL B 1 137 ? -4.324 31.203 16.172 1 98.88 137 VAL B C 1
ATOM 4170 O O . VAL B 1 137 ? -3.293 31.828 16.422 1 98.88 137 VAL B O 1
ATOM 4173 N N . GLY B 1 138 ? -4.617 30.641 14.945 1 98.88 138 GLY B N 1
ATOM 4174 C CA . GLY B 1 138 ? -3.553 30.812 13.969 1 98.88 138 GLY B CA 1
ATOM 4175 C C . GLY B 1 138 ? -3.961 30.406 12.57 1 98.88 138 GLY B C 1
ATOM 4176 O O . GLY B 1 138 ? -5.137 30.141 12.312 1 98.88 138 GLY B O 1
ATOM 4177 N N . VAL B 1 139 ? -2.922 30.516 11.648 1 98.75 139 VAL B N 1
ATOM 4178 C CA . VAL B 1 139 ? -3.068 30.234 10.219 1 98.75 139 VAL B CA 1
ATOM 4179 C C . VAL B 1 139 ? -1.97 29.281 9.766 1 98.75 139 VAL B C 1
ATOM 4181 O O . VAL B 1 139 ? -0.83 29.375 10.227 1 98.75 139 VAL B O 1
ATOM 4184 N N . SER B 1 140 ? -2.391 28.359 8.906 1 97.88 140 SER B N 1
ATOM 4185 C CA . SER B 1 140 ? -1.419 27.422 8.352 1 97.88 140 SER B CA 1
ATOM 4186 C C . SER B 1 140 ? -1.641 27.219 6.855 1 97.88 140 SER B C 1
ATOM 4188 O O . SER B 1 140 ? -2.709 27.547 6.332 1 97.88 140 SER B O 1
ATOM 4190 N N . PHE B 1 141 ? -0.603 26.75 6.156 1 93.06 141 PHE B N 1
ATOM 4191 C CA . PHE B 1 141 ? -0.708 26.234 4.797 1 93.06 141 PHE B CA 1
ATOM 4192 C C . PHE B 1 141 ? 0.266 25.078 4.578 1 93.06 141 PHE B C 1
ATOM 4194 O O . PHE B 1 141 ? 1.144 24.828 5.406 1 93.06 141 PHE B O 1
ATOM 4201 N N . PHE B 1 142 ? -0.008 24.328 3.604 1 88.19 142 PHE B N 1
ATOM 4202 C CA . PHE B 1 142 ? 0.901 23.281 3.164 1 88.19 142 PHE B CA 1
ATOM 4203 C C . PHE B 1 142 ? 1.147 23.375 1.663 1 88.19 142 PHE B C 1
ATOM 4205 O O . PHE B 1 142 ? 0.239 23.125 0.865 1 88.19 142 PHE B O 1
ATOM 4212 N N . ALA B 1 143 ? 2.373 23.594 1.385 1 78.75 143 ALA B N 1
ATOM 4213 C CA . ALA B 1 143 ? 2.715 23.875 -0.008 1 78.75 143 ALA B CA 1
ATOM 4214 C C . ALA B 1 143 ? 3.014 22.578 -0.769 1 78.75 143 ALA B C 1
ATOM 4216 O O . ALA B 1 143 ? 3.137 22.594 -1.996 1 78.75 143 ALA B O 1
ATOM 4217 N N . GLY B 1 144 ? 3.051 21.406 -0.218 1 74.94 144 GLY B N 1
ATOM 4218 C CA . GLY B 1 144 ? 3.363 20.156 -0.89 1 74.94 144 GLY B CA 1
ATOM 4219 C C . GLY B 1 144 ? 4.832 19.797 -0.814 1 74.94 144 GLY B C 1
ATOM 4220 O O . GLY B 1 144 ? 5.645 20.562 -0.292 1 74.94 144 GLY B O 1
ATOM 4221 N N . ASP B 1 145 ? 5.312 18.562 -1.242 1 65.5 145 ASP B N 1
ATOM 4222 C CA . ASP B 1 145 ? 6.641 17.984 -1.082 1 65.5 145 ASP B CA 1
ATOM 4223 C C . ASP B 1 145 ? 7.633 18.594 -2.068 1 65.5 145 ASP B C 1
ATOM 4225 O O . ASP B 1 145 ? 8.844 18.516 -1.86 1 65.5 145 ASP B O 1
ATOM 4229 N N . ASP B 1 146 ? 7.273 19.219 -2.961 1 57.41 146 ASP B N 1
ATOM 4230 C CA . ASP B 1 146 ? 8.266 19.719 -3.91 1 57.41 146 ASP B CA 1
ATOM 4231 C C . ASP B 1 146 ? 8.211 21.234 -4.016 1 57.41 146 ASP B C 1
ATOM 4233 O O . ASP B 1 146 ? 8.094 21.781 -5.113 1 57.41 146 ASP B O 1
ATOM 4237 N N . THR B 1 147 ? 8.367 21.672 -2.852 1 60.91 147 THR B N 1
ATOM 4238 C CA . THR B 1 147 ? 8.375 23.125 -2.826 1 60.91 147 THR B CA 1
ATOM 4239 C C . THR B 1 147 ? 9.719 23.672 -3.301 1 60.91 147 THR B C 1
ATOM 4241 O O . THR B 1 147 ? 10.703 23.641 -2.559 1 60.91 147 THR B O 1
ATOM 4244 N N . ASP B 1 148 ? 9.914 23.672 -4.574 1 63.94 148 ASP B N 1
ATOM 4245 C CA . ASP B 1 148 ? 11.164 24.203 -5.09 1 63.94 148 ASP B CA 1
ATOM 4246 C C . ASP B 1 148 ? 10.984 25.625 -5.617 1 63.94 148 ASP B C 1
ATOM 4248 O O . ASP B 1 148 ? 11.891 26.188 -6.25 1 63.94 148 ASP B O 1
ATOM 4252 N N . ASN B 1 149 ? 9.898 26.078 -5.195 1 74.69 149 ASN B N 1
ATOM 4253 C CA . ASN B 1 149 ? 9.617 27.406 -5.734 1 74.69 149 ASN B CA 1
ATOM 4254 C C . ASN B 1 149 ? 9.344 28.406 -4.629 1 74.69 149 ASN B C 1
ATOM 4256 O O . ASN B 1 149 ? 8.281 28.375 -4.004 1 74.69 149 ASN B O 1
ATOM 4260 N N . SER B 1 150 ? 10.312 29.344 -4.488 1 79 150 SER B N 1
ATOM 4261 C CA . SER B 1 150 ? 10.195 30.359 -3.453 1 79 150 SER B CA 1
ATOM 4262 C C . SER B 1 150 ? 9.008 31.281 -3.705 1 79 150 SER B C 1
ATOM 4264 O O . SER B 1 150 ? 8.336 31.703 -2.764 1 79 150 SER B O 1
ATOM 4266 N N . VAL B 1 151 ? 8.727 31.484 -4.922 1 83.5 151 VAL B N 1
ATOM 4267 C CA . VAL B 1 151 ? 7.68 32.438 -5.262 1 83.5 151 VAL B CA 1
ATOM 4268 C C . VAL B 1 151 ? 6.328 31.922 -4.777 1 83.5 151 VAL B C 1
ATOM 4270 O O . VAL B 1 151 ? 5.57 32.656 -4.133 1 83.5 151 VAL B O 1
ATOM 4273 N N . SER B 1 152 ? 6.051 30.719 -5.078 1 83.5 152 SER B N 1
ATOM 4274 C CA . SER B 1 152 ? 4.789 30.125 -4.648 1 83.5 152 SER B CA 1
ATOM 4275 C C . SER B 1 152 ? 4.695 30.062 -3.127 1 83.5 152 SER B C 1
ATOM 4277 O O . SER B 1 152 ? 3.623 30.281 -2.559 1 83.5 152 SER B O 1
ATOM 4279 N N . PHE B 1 153 ? 5.77 29.828 -2.541 1 89.12 153 PHE B N 1
ATOM 4280 C CA . PHE B 1 153 ? 5.793 29.766 -1.085 1 89.12 153 PHE B CA 1
ATOM 4281 C C . PHE B 1 153 ? 5.484 31.141 -0.481 1 89.12 153 PHE B C 1
ATOM 4283 O O . PHE B 1 153 ? 4.676 31.234 0.443 1 89.12 153 PHE B O 1
ATOM 4290 N N . LEU B 1 154 ? 6.102 32.125 -1.028 1 91.38 154 LEU B N 1
ATOM 4291 C CA . LEU B 1 154 ? 5.922 33.5 -0.517 1 91.38 154 LEU B CA 1
ATOM 4292 C C . LEU B 1 154 ? 4.496 33.969 -0.76 1 91.38 154 LEU B C 1
ATOM 4294 O O . LEU B 1 154 ? 3.947 34.719 0.048 1 91.38 154 LEU B O 1
ATOM 4298 N N . ARG B 1 155 ? 3.928 33.531 -1.816 1 90.81 155 ARG B N 1
ATOM 4299 C CA . ARG B 1 155 ? 2.531 33.875 -2.062 1 90.81 155 ARG B CA 1
ATOM 4300 C C . ARG B 1 155 ? 1.625 33.281 -0.987 1 90.81 155 ARG B C 1
ATOM 4302 O O . ARG B 1 155 ? 0.644 33.906 -0.582 1 90.81 155 ARG B O 1
ATOM 4309 N N . ASN B 1 156 ? 1.919 32.125 -0.571 1 92.62 156 ASN B N 1
ATOM 4310 C CA . ASN B 1 156 ? 1.17 31.531 0.524 1 92.62 156 ASN B CA 1
ATOM 4311 C C . ASN B 1 156 ? 1.362 32.281 1.828 1 92.62 156 ASN B C 1
ATOM 4313 O O . ASN B 1 156 ? 0.421 32.438 2.609 1 92.62 156 ASN B O 1
ATOM 4317 N N . LEU B 1 157 ? 2.545 32.812 2.027 1 95.25 157 LEU B N 1
ATOM 4318 C CA . LEU B 1 157 ? 2.793 33.625 3.201 1 95.25 157 LEU B CA 1
ATOM 4319 C C . LEU B 1 157 ? 1.989 34.938 3.135 1 95.25 157 LEU B C 1
ATOM 4321 O O . LEU B 1 157 ? 1.463 35.375 4.148 1 95.25 157 LEU B O 1
ATOM 4325 N N . ASP B 1 158 ? 1.883 35.406 1.923 1 96.38 158 ASP B N 1
ATOM 4326 C CA . ASP B 1 158 ? 1.047 36.594 1.727 1 96.38 158 ASP B CA 1
ATOM 4327 C C . ASP B 1 158 ? -0.4 36.312 2.129 1 96.38 158 ASP B C 1
ATOM 4329 O O . ASP B 1 158 ? -1.033 37.125 2.799 1 96.38 158 ASP B O 1
ATOM 4333 N N . ASN B 1 159 ? -0.86 35.25 1.701 1 95.94 159 ASN B N 1
ATOM 4334 C CA . ASN B 1 159 ? -2.221 34.844 2.047 1 95.94 159 ASN B CA 1
ATOM 4335 C C . ASN B 1 159 ? -2.396 34.688 3.555 1 95.94 159 ASN B C 1
ATOM 4337 O O . ASN B 1 159 ? -3.439 35.062 4.102 1 95.94 159 ASN B O 1
ATOM 4341 N N . CYS B 1 160 ? -1.404 34.188 4.195 1 97.88 160 CYS B N 1
ATOM 4342 C CA . CYS B 1 160 ? -1.46 34.062 5.648 1 97.88 160 CYS B CA 1
ATOM 4343 C C . CYS B 1 160 ? -1.538 35.438 6.305 1 97.88 160 CYS B C 1
ATOM 4345 O O . CYS B 1 160 ? -2.342 35.656 7.215 1 97.88 160 CYS B O 1
ATOM 4347 N N . ARG B 1 161 ? -0.726 36.344 5.812 1 98.31 161 ARG B N 1
ATOM 4348 C CA . ARG B 1 161 ? -0.736 37.688 6.363 1 98.31 161 ARG B CA 1
ATOM 4349 C C . ARG B 1 161 ? -2.109 38.344 6.207 1 98.31 161 ARG B C 1
ATOM 4351 O O . ARG B 1 161 ? -2.633 38.938 7.148 1 98.31 161 ARG B O 1
ATOM 4358 N N . LYS B 1 162 ? -2.652 38.156 5.039 1 98.25 162 LYS B N 1
ATOM 4359 C CA . LYS B 1 162 ? -3.994 38.688 4.789 1 98.25 162 LYS B CA 1
ATOM 4360 C C . LYS B 1 162 ? -5.016 38.031 5.727 1 98.25 162 LYS B C 1
ATOM 4362 O O . LYS B 1 162 ? -5.926 38.719 6.211 1 98.25 162 LYS B O 1
ATOM 4367 N N . THR B 1 163 ? -4.871 36.812 5.969 1 98.62 163 THR B N 1
ATOM 4368 C CA . THR B 1 163 ? -5.785 36.094 6.848 1 98.62 163 THR B CA 1
ATOM 4369 C C . THR B 1 163 ? -5.68 36.625 8.281 1 98.62 163 THR B C 1
ATOM 4371 O O . THR B 1 163 ? -6.691 36.75 8.969 1 98.62 163 THR B O 1
ATOM 4374 N N . PHE B 1 164 ? -4.473 36.875 8.734 1 98.69 164 PHE B N 1
ATOM 4375 C CA . PHE B 1 164 ? -4.293 37.5 10.047 1 98.69 164 PHE B CA 1
ATOM 4376 C C . PHE B 1 164 ? -5.059 38.812 10.133 1 98.69 164 PHE B C 1
ATOM 4378 O O . PHE B 1 164 ? -5.695 39.094 11.141 1 98.69 164 PHE B O 1
ATOM 4385 N N . ASP B 1 165 ? -5.055 39.594 9.047 1 98.44 165 ASP B N 1
ATOM 4386 C CA . ASP B 1 165 ? -5.75 40.875 9.023 1 98.44 165 ASP B CA 1
ATOM 4387 C C . ASP B 1 165 ? -7.266 40.656 9.078 1 98.44 165 ASP B C 1
ATOM 4389 O O . ASP B 1 165 ? -7.957 41.375 9.82 1 98.44 165 ASP B O 1
ATOM 4393 N N . ILE B 1 166 ? -7.746 39.719 8.344 1 98.56 166 ILE B N 1
ATOM 4394 C CA . ILE B 1 166 ? -9.172 39.406 8.352 1 98.56 166 ILE B CA 1
ATOM 4395 C C . ILE B 1 166 ? -9.594 38.969 9.75 1 98.56 166 ILE B C 1
ATOM 4397 O O . ILE B 1 166 ? -10.609 39.438 10.273 1 98.56 166 ILE B O 1
ATOM 4401 N N . ALA B 1 167 ? -8.828 38.156 10.336 1 98.75 167 ALA B N 1
ATOM 4402 C CA . ALA B 1 167 ? -9.133 37.656 11.664 1 98.75 167 ALA B CA 1
ATOM 4403 C C . ALA B 1 167 ? -9.156 38.781 12.695 1 98.75 167 ALA B C 1
ATOM 4405 O O . ALA B 1 167 ? -10.039 38.812 13.555 1 98.75 167 ALA B O 1
ATOM 4406 N N . ALA B 1 168 ? -8.211 39.688 12.578 1 98.19 168 ALA B N 1
ATOM 4407 C CA . ALA B 1 168 ? -8.164 40.812 13.492 1 98.19 168 ALA B CA 1
ATOM 4408 C C . ALA B 1 168 ? -9.414 41.688 13.375 1 98.19 168 ALA B C 1
ATOM 4410 O O . ALA B 1 168 ? -9.961 42.125 14.375 1 98.19 168 ALA B O 1
ATOM 4411 N N . SER B 1 169 ? -9.836 41.844 12.195 1 98.12 169 SER B N 1
ATOM 4412 C CA . SER B 1 169 ? -11.023 42.625 11.953 1 98.12 169 SER B CA 1
ATOM 4413 C C . SER B 1 169 ? -12.266 42 12.555 1 98.12 169 SER B C 1
ATOM 4415 O O . SER B 1 169 ? -13.25 42.656 12.836 1 98.12 169 SER B O 1
ATOM 4417 N N . LEU B 1 170 ? -12.195 40.719 12.766 1 97.81 170 LEU B N 1
ATOM 4418 C CA . LEU B 1 170 ? -13.312 39.969 13.344 1 97.81 170 LEU B CA 1
ATOM 4419 C C . LEU B 1 170 ? -13.156 39.812 14.852 1 97.81 170 LEU B C 1
ATOM 4421 O O . LEU B 1 170 ? -14 39.219 15.523 1 97.81 170 LEU B O 1
ATOM 4425 N N . GLY B 1 171 ? -12.047 40.344 15.375 1 97.56 171 GLY B N 1
ATOM 4426 C CA . GLY B 1 171 ? -11.844 40.375 16.812 1 97.56 171 GLY B CA 1
ATOM 4427 C C . GLY B 1 171 ? -10.93 39.281 17.312 1 97.56 171 GLY B C 1
ATOM 4428 O O . GLY B 1 171 ? -10.75 39.125 18.516 1 97.56 171 GLY B O 1
ATOM 4429 N N . TYR B 1 172 ? -10.367 38.5 16.453 1 98 172 TYR B N 1
ATOM 4430 C CA . TYR B 1 172 ? -9.406 37.5 16.859 1 98 172 TYR B CA 1
ATOM 4431 C C . TYR B 1 172 ? -8.031 38.125 17.109 1 98 172 TYR B C 1
ATOM 4433 O O . TYR B 1 172 ? -7.641 39.062 16.422 1 98 172 TYR B O 1
ATOM 4441 N N . ASP B 1 173 ? -7.293 37.625 18.047 1 97.88 173 ASP B N 1
ATOM 4442 C CA . ASP B 1 173 ? -5.883 37.906 18.266 1 97.88 173 ASP B CA 1
ATOM 4443 C C . ASP B 1 173 ? -5.023 36.656 18.031 1 97.88 173 ASP B C 1
ATOM 4445 O O . ASP B 1 173 ? -4.562 36.031 18.984 1 97.88 173 ASP B O 1
ATOM 4449 N N . MET B 1 174 ? -4.84 36.344 16.812 1 98.56 174 MET B N 1
ATOM 4450 C CA . MET B 1 174 ? -4.09 35.125 16.438 1 98.56 174 MET B CA 1
ATOM 4451 C C . MET B 1 174 ? -2.613 35.281 16.797 1 98.56 174 MET B C 1
ATOM 4453 O O . MET B 1 174 ? -2.039 36.375 16.625 1 98.56 174 MET B O 1
ATOM 4457 N N . LYS B 1 175 ? -2.023 34.188 17.188 1 98.62 175 LYS B N 1
ATOM 4458 C CA . LYS B 1 175 ? -0.638 34.281 17.641 1 98.62 175 LYS B CA 1
ATOM 4459 C C . LYS B 1 175 ? 0.205 33.156 17 1 98.62 175 LYS B C 1
ATOM 4461 O O . LYS B 1 175 ? 1.359 32.969 17.391 1 98.62 175 LYS B O 1
ATOM 4466 N N . LEU B 1 176 ? -0.323 32.438 16.047 1 98.88 176 LEU B N 1
ATOM 4467 C CA . LEU B 1 176 ? 0.424 31.312 15.5 1 98.88 176 LEU B CA 1
ATOM 4468 C C . LEU B 1 176 ? 0.414 31.328 13.977 1 98.88 176 LEU B C 1
ATOM 4470 O O . LEU B 1 176 ? -0.649 31.438 13.359 1 98.88 176 LEU B O 1
ATOM 4474 N N . LEU B 1 177 ? 1.588 31.297 13.375 1 98.81 177 LEU B N 1
ATOM 4475 C CA . LEU B 1 177 ? 1.786 31.047 11.953 1 98.81 177 LEU B CA 1
ATOM 4476 C C . LEU B 1 177 ? 2.502 29.719 11.719 1 98.81 177 LEU B C 1
ATOM 4478 O O . LEU B 1 177 ? 3.629 29.531 12.18 1 98.81 177 LEU B O 1
ATOM 4482 N N . ASP B 1 178 ? 1.828 28.812 11.078 1 98.5 178 ASP B N 1
ATOM 4483 C CA . ASP B 1 178 ? 2.424 27.531 10.672 1 98.5 178 ASP B CA 1
ATOM 4484 C C . ASP B 1 178 ? 2.756 27.531 9.188 1 98.5 178 ASP B C 1
ATOM 4486 O O . ASP B 1 178 ? 1.857 27.484 8.344 1 98.5 178 ASP B O 1
ATOM 4490 N N . ILE B 1 179 ? 4.035 27.469 8.883 1 95 179 ILE B N 1
ATOM 4491 C CA . ILE B 1 179 ? 4.426 27.641 7.488 1 95 179 ILE B CA 1
ATOM 4492 C C . ILE B 1 179 ? 4.594 26.281 6.828 1 95 179 ILE B C 1
ATOM 4494 O O . ILE B 1 179 ? 5.188 26.172 5.75 1 95 179 ILE B O 1
ATOM 4498 N N . GLY B 1 180 ? 4.145 25.266 7.449 1 92.5 180 GLY B N 1
ATOM 4499 C CA . GLY B 1 180 ? 4.023 23.953 6.852 1 92.5 180 GLY B CA 1
ATOM 4500 C C . GLY B 1 180 ? 5.363 23.266 6.641 1 92.5 180 GLY B C 1
ATOM 4501 O O . GLY B 1 180 ? 6.273 23.422 7.457 1 92.5 180 GLY B O 1
ATOM 4502 N N . GLY B 1 181 ? 5.297 22.281 5.719 1 88.12 181 GLY B N 1
ATOM 4503 C CA . GLY B 1 181 ? 6.473 21.484 5.402 1 88.12 181 GLY B CA 1
ATOM 4504 C C . GLY B 1 181 ? 6.82 21.5 3.924 1 88.12 181 GLY B C 1
ATOM 4505 O O . GLY B 1 181 ? 6.727 22.531 3.27 1 88.12 181 GLY B O 1
ATOM 4506 N N . GLY B 1 182 ? 7.344 20.375 3.537 1 78.31 182 GLY B N 1
ATOM 4507 C CA . GLY B 1 182 ? 7.668 20.219 2.129 1 78.31 182 GLY B CA 1
ATOM 4508 C C . GLY B 1 182 ? 9.133 20.453 1.823 1 78.31 182 GLY B C 1
ATOM 4509 O O . GLY B 1 182 ? 9.539 20.453 0.658 1 78.31 182 GLY B O 1
ATOM 4510 N N . PHE B 1 183 ? 9.914 20.594 2.84 1 80.44 183 PHE B N 1
ATOM 4511 C CA . PHE B 1 183 ? 11.352 20.797 2.678 1 80.44 183 PHE B CA 1
ATOM 4512 C C . PHE B 1 183 ? 12.086 19.469 2.561 1 80.44 183 PHE B C 1
ATOM 4514 O O . PHE B 1 183 ? 11.789 18.531 3.301 1 80.44 183 PHE B O 1
ATOM 4521 N N . THR B 1 184 ? 12.875 19.422 1.503 1 75.88 184 THR B N 1
ATOM 4522 C CA . THR B 1 184 ? 13.594 18.156 1.336 1 75.88 184 THR B CA 1
ATOM 4523 C C . THR B 1 184 ? 14.938 18.203 2.057 1 75.88 184 THR B C 1
ATOM 4525 O O . THR B 1 184 ? 15.508 19.281 2.254 1 75.88 184 THR B O 1
ATOM 4528 N N . GLY B 1 185 ? 15.336 17.062 2.541 1 73.94 185 GLY B N 1
ATOM 4529 C CA . GLY B 1 185 ? 16.672 16.906 3.113 1 73.94 185 GLY B CA 1
ATOM 4530 C C . GLY B 1 185 ? 17.578 16.047 2.262 1 73.94 185 GLY B C 1
ATOM 4531 O O . GLY B 1 185 ? 18.609 15.562 2.74 1 73.94 185 GLY B O 1
ATOM 4532 N N . GLU B 1 186 ? 17.062 15.898 1.05 1 75.12 186 GLU B N 1
ATOM 4533 C CA . GLU B 1 186 ? 17.906 15.125 0.149 1 75.12 186 GLU B CA 1
ATOM 4534 C C . GLU B 1 186 ? 19.234 15.844 -0.126 1 75.12 186 GLU B C 1
ATOM 4536 O O . GLU B 1 186 ? 19.25 17.047 -0.392 1 75.12 186 GLU B O 1
ATOM 4541 N N . ASP B 1 187 ? 20.234 15.133 -0.123 1 71.81 187 ASP B N 1
ATOM 4542 C CA . ASP B 1 187 ? 21.578 15.695 -0.271 1 71.81 187 ASP B CA 1
ATOM 4543 C C . ASP B 1 187 ? 21.719 16.422 -1.603 1 71.81 187 ASP B C 1
ATOM 4545 O O . ASP B 1 187 ? 22.359 17.484 -1.67 1 71.81 187 ASP B O 1
ATOM 4549 N N . THR B 1 188 ? 21.094 15.93 -2.562 1 71.06 188 THR B N 1
ATOM 4550 C CA . THR B 1 188 ? 21.266 16.469 -3.908 1 71.06 188 THR B CA 1
ATOM 4551 C C . THR B 1 188 ? 20.453 17.75 -4.09 1 71.06 188 THR B C 1
ATOM 4553 O O . THR B 1 188 ? 20.656 18.484 -5.055 1 71.06 188 THR B O 1
ATOM 4556 N N . LYS B 1 189 ? 19.594 18.109 -3.148 1 75.31 189 LYS B N 1
ATOM 4557 C CA . LYS B 1 189 ? 18.672 19.219 -3.35 1 75.31 189 LYS B CA 1
ATOM 4558 C C . LYS B 1 189 ? 18.734 20.219 -2.191 1 75.31 189 LYS B C 1
ATOM 4560 O O . LYS B 1 189 ? 17.953 21.172 -2.139 1 75.31 189 LYS B O 1
ATOM 4565 N N . ILE B 1 190 ? 19.703 20.109 -1.331 1 77.44 190 ILE B N 1
ATOM 4566 C CA . ILE B 1 190 ? 19.719 20.859 -0.076 1 77.44 190 ILE B CA 1
ATOM 4567 C C . ILE B 1 190 ? 19.969 22.344 -0.355 1 77.44 190 ILE B C 1
ATOM 4569 O O . ILE B 1 190 ? 19.5 23.203 0.39 1 77.44 190 ILE B O 1
ATOM 4573 N N . GLU B 1 191 ? 20.578 22.656 -1.468 1 79.62 191 GLU B N 1
ATOM 4574 C CA . GLU B 1 191 ? 20.875 24.031 -1.816 1 79.62 191 GLU B CA 1
ATOM 4575 C C . GLU B 1 191 ? 19.609 24.812 -2.125 1 79.62 191 GLU B C 1
ATOM 4577 O O . GLU B 1 191 ? 19.531 26.016 -1.879 1 79.62 191 GLU B O 1
ATOM 4582 N N . ILE B 1 192 ? 18.688 24.156 -2.629 1 78 192 ILE B N 1
ATOM 4583 C CA . ILE B 1 192 ? 17.406 24.766 -2.922 1 78 192 ILE B CA 1
ATOM 4584 C C . ILE B 1 192 ? 16.766 25.266 -1.627 1 78 192 ILE B C 1
ATOM 4586 O O . ILE B 1 192 ? 16.203 26.359 -1.582 1 78 192 ILE B O 1
ATOM 4590 N N . PHE B 1 193 ? 16.953 24.562 -0.621 1 83.12 193 PHE B N 1
ATOM 4591 C CA . PHE B 1 193 ? 16.391 24.953 0.664 1 83.12 193 PHE B CA 1
ATOM 4592 C C . PHE B 1 193 ? 17.094 26.172 1.229 1 83.12 193 PHE B C 1
ATOM 4594 O O . PHE B 1 193 ? 16.453 27.031 1.845 1 83.12 193 PHE B O 1
ATOM 4601 N N . TYR B 1 194 ? 18.344 26.266 0.969 1 84.12 194 TYR B N 1
ATOM 4602 C CA . TYR B 1 194 ? 19.078 27.422 1.485 1 84.12 194 TYR B CA 1
ATOM 4603 C C . TYR B 1 194 ? 18.547 28.719 0.9 1 84.12 194 TYR B C 1
ATOM 4605 O O . TYR B 1 194 ? 18.344 29.688 1.624 1 84.12 194 TYR B O 1
ATOM 4613 N N . LYS B 1 195 ? 18.359 28.609 -0.325 1 84.62 195 LYS B N 1
ATOM 4614 C CA . LYS B 1 195 ? 17.844 29.797 -0.992 1 84.62 195 LYS B CA 1
ATOM 4615 C C . LYS B 1 195 ? 16.438 30.141 -0.493 1 84.62 195 LYS B C 1
ATOM 4617 O O . LYS B 1 195 ? 16.141 31.297 -0.201 1 84.62 195 LYS B O 1
ATOM 4622 N N . MET B 1 196 ? 15.648 29.234 -0.352 1 86.81 196 MET B N 1
ATOM 4623 C CA . MET B 1 196 ? 14.281 29.422 0.122 1 86.81 196 MET B CA 1
ATOM 4624 C C . MET B 1 196 ? 14.266 29.953 1.553 1 86.81 196 MET B C 1
ATOM 4626 O O . MET B 1 196 ? 13.477 30.828 1.884 1 86.81 196 MET B O 1
ATOM 4630 N N . ALA B 1 197 ? 15.164 29.438 2.314 1 90.31 197 ALA B N 1
ATOM 4631 C CA . ALA B 1 197 ? 15.234 29.844 3.717 1 90.31 197 ALA B CA 1
ATOM 4632 C C . ALA B 1 197 ? 15.531 31.328 3.85 1 90.31 197 ALA B C 1
ATOM 4634 O O . ALA B 1 197 ? 14.961 32 4.707 1 90.31 197 ALA B O 1
ATOM 4635 N N . THR B 1 198 ? 16.375 31.75 3.002 1 92.38 198 THR B N 1
ATOM 4636 C CA . THR B 1 198 ? 16.703 33.156 3.021 1 92.38 198 THR B CA 1
ATOM 4637 C C . THR B 1 198 ? 15.484 34.031 2.676 1 92.38 198 THR B C 1
ATOM 4639 O O . THR B 1 198 ? 15.188 35 3.367 1 92.38 198 THR B O 1
ATOM 4642 N N . ASP B 1 199 ? 14.812 33.656 1.648 1 92.62 199 ASP B N 1
ATOM 4643 C CA . ASP B 1 199 ? 13.617 34.375 1.229 1 92.62 199 ASP B CA 1
ATOM 4644 C C . ASP B 1 199 ? 12.555 34.344 2.322 1 92.62 199 ASP B C 1
ATOM 4646 O O . ASP B 1 199 ? 11.914 35.375 2.596 1 92.62 199 ASP B O 1
ATOM 4650 N N . ILE B 1 200 ? 12.406 33.281 2.932 1 93.62 200 ILE B N 1
ATOM 4651 C CA . ILE B 1 200 ? 11.414 33.125 3.986 1 93.62 200 ILE B CA 1
ATOM 4652 C C . ILE B 1 200 ? 11.781 34 5.184 1 93.62 200 ILE B C 1
ATOM 4654 O O . ILE B 1 200 ? 10.922 34.719 5.727 1 93.62 200 ILE B O 1
ATOM 4658 N N . ARG B 1 201 ? 13.008 33.938 5.5 1 94.81 201 ARG B N 1
ATOM 4659 C CA . ARG B 1 201 ? 13.477 34.75 6.625 1 94.81 201 ARG B CA 1
ATOM 4660 C C . ARG B 1 201 ? 13.219 36.219 6.395 1 94.81 201 ARG B C 1
ATOM 4662 O O . ARG B 1 201 ? 12.734 36.938 7.289 1 94.81 201 ARG B O 1
ATOM 4669 N N . ASN B 1 202 ? 13.555 36.656 5.227 1 95.75 202 ASN B N 1
ATOM 4670 C CA . ASN B 1 202 ? 13.336 38.062 4.891 1 95.75 202 ASN B CA 1
ATOM 4671 C C . ASN B 1 202 ? 11.859 38.438 4.969 1 95.75 202 ASN B C 1
ATOM 4673 O O . ASN B 1 202 ? 11.508 39.469 5.496 1 95.75 202 ASN B O 1
ATOM 4677 N N . TYR B 1 203 ? 11.078 37.625 4.434 1 96.44 203 TYR B N 1
ATOM 4678 C CA . TYR B 1 203 ? 9.641 37.844 4.469 1 96.44 203 TYR B CA 1
ATOM 4679 C C . TYR B 1 203 ? 9.133 37.938 5.902 1 96.44 203 TYR B C 1
ATOM 4681 O O . TYR B 1 203 ? 8.391 38.844 6.262 1 96.44 203 TYR B O 1
ATOM 4689 N N . LEU B 1 204 ? 9.516 37 6.73 1 97.56 204 LEU B N 1
ATOM 4690 C CA . LEU B 1 204 ? 9.07 36.938 8.117 1 97.56 204 LEU B CA 1
ATOM 4691 C C . LEU B 1 204 ? 9.523 38.188 8.883 1 97.56 204 LEU B C 1
ATOM 4693 O O . LEU B 1 204 ? 8.766 38.719 9.695 1 97.56 204 LEU B O 1
ATOM 4697 N N . ASP B 1 205 ? 10.719 38.562 8.633 1 96.81 205 ASP B N 1
ATOM 4698 C CA . ASP B 1 205 ? 11.242 39.75 9.297 1 96.81 205 ASP B CA 1
ATOM 4699 C C . ASP B 1 205 ? 10.406 41 8.953 1 96.81 205 ASP B C 1
ATOM 4701 O O . ASP B 1 205 ? 10.195 41.875 9.805 1 96.81 205 ASP B O 1
ATOM 4705 N N . GLU B 1 206 ? 9.961 41 7.777 1 97.56 206 GLU B N 1
ATOM 4706 C CA . GLU B 1 206 ? 9.234 42.156 7.293 1 97.56 206 GLU B CA 1
ATOM 4707 C C . GLU B 1 206 ? 7.77 42.125 7.727 1 97.56 206 GLU B C 1
ATOM 4709 O O . GLU B 1 206 ? 7.227 43.125 8.188 1 97.56 206 GLU B O 1
ATOM 4714 N N . TYR B 1 207 ? 7.105 41 7.664 1 97.88 207 TYR B N 1
ATOM 4715 C CA . TYR B 1 207 ? 5.652 40.969 7.766 1 97.88 207 TYR B CA 1
ATOM 4716 C C . TYR B 1 207 ? 5.211 40.281 9.055 1 97.88 207 TYR B C 1
ATOM 4718 O O . TYR B 1 207 ? 4.047 40.406 9.453 1 97.88 207 TYR B O 1
ATOM 4726 N N . PHE B 1 208 ? 6.098 39.594 9.656 1 98.12 208 PHE B N 1
ATOM 4727 C CA . PHE B 1 208 ? 5.867 38.969 10.961 1 98.12 208 PHE B CA 1
ATOM 4728 C C . PHE B 1 208 ? 7.035 39.219 11.898 1 98.12 208 PHE B C 1
ATOM 4730 O O . PHE B 1 208 ? 7.625 38.281 12.438 1 98.12 208 PHE B O 1
ATOM 4737 N N . PRO B 1 209 ? 7.293 40.375 12.164 1 97.12 209 PRO B N 1
ATOM 4738 C CA . PRO B 1 209 ? 8.469 40.688 12.984 1 97.12 209 PRO B CA 1
ATOM 4739 C C . PRO B 1 209 ? 8.328 40.156 14.414 1 97.12 209 PRO B C 1
ATOM 4741 O O . PRO B 1 209 ? 7.215 39.906 14.883 1 97.12 209 PRO B O 1
ATOM 4744 N N . PRO B 1 210 ? 9.438 40 15.117 1 95.81 210 PRO B N 1
ATOM 4745 C CA . PRO B 1 210 ? 9.406 39.469 16.484 1 95.81 210 PRO B CA 1
ATOM 4746 C C . PRO B 1 210 ? 8.484 40.25 17.406 1 95.81 210 PRO B C 1
ATOM 4748 O O . PRO B 1 210 ? 7.844 39.688 18.281 1 95.81 210 PRO B O 1
ATOM 4751 N N . GLU B 1 211 ? 8.32 41.469 17.203 1 95.75 211 GLU B N 1
ATOM 4752 C CA . GLU B 1 211 ? 7.531 42.344 18.062 1 95.75 211 GLU B CA 1
ATOM 4753 C C . GLU B 1 211 ? 6.039 42.094 17.906 1 95.75 211 GLU B C 1
ATOM 4755 O O . GLU B 1 211 ? 5.238 42.5 18.75 1 95.75 211 GLU B O 1
ATOM 4760 N N . SER B 1 212 ? 5.688 41.438 16.828 1 95.25 212 SER B N 1
ATOM 4761 C CA . SER B 1 212 ? 4.277 41.125 16.609 1 95.25 212 SER B CA 1
ATOM 4762 C C . SER B 1 212 ? 3.777 40.094 17.609 1 95.25 212 SER B C 1
ATOM 4764 O O . SER B 1 212 ? 2.568 39.906 17.781 1 95.25 212 SER B O 1
ATOM 4766 N N . GLY B 1 213 ? 4.719 39.312 18.234 1 96.88 213 GLY B N 1
ATOM 4767 C CA . GLY B 1 213 ? 4.34 38.312 19.219 1 96.88 213 GLY B CA 1
ATOM 4768 C C . GLY B 1 213 ? 3.766 37.062 18.578 1 96.88 213 GLY B C 1
ATOM 4769 O O . GLY B 1 213 ? 3.133 36.25 19.266 1 96.88 213 GLY B O 1
ATOM 4770 N N . ILE B 1 214 ? 3.949 36.906 17.312 1 98.06 214 ILE B N 1
ATOM 4771 C CA . ILE B 1 214 ? 3.439 35.75 16.578 1 98.06 214 ILE B CA 1
ATOM 4772 C C . ILE B 1 214 ? 4.473 34.625 16.625 1 98.06 214 ILE B C 1
ATOM 4774 O O . ILE B 1 214 ? 5.637 34.844 16.281 1 98.06 214 ILE B O 1
ATOM 4778 N N . ASP B 1 215 ? 4.039 33.469 17.141 1 98.25 215 ASP B N 1
ATOM 4779 C CA . ASP B 1 215 ? 4.863 32.281 17.094 1 98.25 215 ASP B CA 1
ATOM 4780 C C . ASP B 1 215 ? 4.848 31.672 15.688 1 98.25 215 ASP B C 1
ATOM 4782 O O . ASP B 1 215 ? 3.787 31.516 15.078 1 98.25 215 ASP B O 1
ATOM 4786 N N . ILE B 1 216 ? 6.027 31.328 15.219 1 98.44 216 ILE B N 1
ATOM 4787 C CA . ILE B 1 216 ? 6.129 30.734 13.891 1 98.44 216 ILE B CA 1
ATOM 4788 C C . ILE B 1 216 ? 6.625 29.297 14 1 98.44 216 ILE B C 1
ATOM 4790 O O . ILE B 1 216 ? 7.621 29.031 14.68 1 98.44 216 ILE B O 1
ATOM 4794 N N . ILE B 1 217 ? 5.875 28.344 13.383 1 98.12 217 ILE B N 1
ATOM 4795 C CA . ILE B 1 217 ? 6.316 26.953 13.367 1 98.12 217 ILE B CA 1
ATOM 4796 C C . ILE B 1 217 ? 6.379 26.438 11.922 1 98.12 217 ILE B C 1
ATOM 4798 O O . ILE B 1 217 ? 5.793 27.047 11.023 1 98.12 217 ILE B O 1
ATOM 4802 N N . ALA B 1 218 ? 7.164 25.406 11.672 1 96.06 218 ALA B N 1
ATOM 4803 C CA . ALA B 1 218 ? 7.219 24.641 10.43 1 96.06 218 ALA B CA 1
ATOM 4804 C C . ALA B 1 218 ? 7.07 23.141 10.711 1 96.06 218 ALA B C 1
ATOM 4806 O O . ALA B 1 218 ? 7.238 22.703 11.844 1 96.06 218 ALA B O 1
ATOM 4807 N N . GLU B 1 219 ? 6.695 22.438 9.656 1 95.19 219 GLU B N 1
ATOM 4808 C CA . GLU B 1 219 ? 6.426 21 9.844 1 95.19 219 GLU B CA 1
ATOM 4809 C C . GLU B 1 219 ? 7.285 20.156 8.906 1 95.19 219 GLU B C 1
ATOM 4811 O O . GLU B 1 219 ? 6.766 19.344 8.148 1 95.19 219 GLU B O 1
ATOM 4816 N N . PRO B 1 220 ? 8.594 20.281 9.016 1 92.62 220 PRO B N 1
ATOM 4817 C CA . PRO B 1 220 ? 9.438 19.453 8.156 1 92.62 220 PRO B CA 1
ATOM 4818 C C . PRO B 1 220 ? 9.398 17.969 8.547 1 92.62 220 PRO B C 1
ATOM 4820 O O . PRO B 1 220 ? 9.367 17.656 9.742 1 92.62 220 PRO B O 1
ATOM 4823 N N . GLY B 1 221 ? 9.266 17.078 7.602 1 92 221 GLY B N 1
ATOM 4824 C CA . GLY B 1 221 ? 9.414 15.641 7.77 1 92 221 GLY B CA 1
ATOM 4825 C C . GLY B 1 221 ? 10.633 15.078 7.066 1 92 221 GLY B C 1
ATOM 4826 O O . GLY B 1 221 ? 11.656 14.82 7.703 1 92 221 GLY B O 1
ATOM 4827 N N . ARG B 1 222 ? 10.602 15.203 5.766 1 89.5 222 ARG B N 1
ATOM 4828 C CA . ARG B 1 222 ? 11.641 14.648 4.906 1 89.5 222 ARG B CA 1
ATOM 4829 C C . ARG B 1 222 ? 13.008 15.234 5.246 1 89.5 222 ARG B C 1
ATOM 4831 O O . ARG B 1 222 ? 14.023 14.539 5.172 1 89.5 222 ARG B O 1
ATOM 4838 N N . TYR B 1 223 ? 13.031 16.469 5.617 1 88.69 223 TYR B N 1
ATOM 4839 C CA . TYR B 1 223 ? 14.297 17.125 5.941 1 88.69 223 TYR B CA 1
ATOM 4840 C C . TYR B 1 223 ? 15.062 16.328 6.988 1 88.69 223 TYR B C 1
ATOM 4842 O O . TYR B 1 223 ? 16.297 16.203 6.91 1 88.69 223 TYR B O 1
ATOM 4850 N N . PHE B 1 224 ? 14.359 15.734 7.898 1 91.25 224 PHE B N 1
ATOM 4851 C CA . PHE B 1 224 ? 14.992 15.078 9.039 1 91.25 224 PHE B CA 1
ATOM 4852 C C . PHE B 1 224 ? 15.422 13.664 8.68 1 91.25 224 PHE B C 1
ATOM 4854 O O . PHE B 1 224 ? 16.422 13.156 9.203 1 91.25 224 PHE B O 1
ATOM 4861 N N . VAL B 1 225 ? 14.656 13.008 7.746 1 91.38 225 VAL B N 1
ATOM 4862 C CA . VAL B 1 225 ? 14.828 11.562 7.793 1 91.38 225 VAL B CA 1
ATOM 4863 C C . VAL B 1 225 ? 15.211 11.039 6.41 1 91.38 225 VAL B C 1
ATOM 4865 O O . VAL B 1 225 ? 15.641 9.898 6.27 1 91.38 225 VAL B O 1
ATOM 4868 N N . ASP B 1 226 ? 15.086 11.805 5.387 1 87.69 226 ASP B N 1
ATOM 4869 C CA . ASP B 1 226 ? 15.305 11.289 4.035 1 87.69 226 ASP B CA 1
ATOM 4870 C C . ASP B 1 226 ? 16.625 10.516 3.949 1 87.69 226 ASP B C 1
ATOM 4872 O O . ASP B 1 226 ? 16.641 9.367 3.512 1 87.69 226 ASP B O 1
ATOM 4876 N N . SER B 1 227 ? 17.703 11.109 4.402 1 87.94 227 SER B N 1
ATOM 4877 C CA . SER B 1 227 ? 19.031 10.547 4.195 1 87.94 227 SER B CA 1
ATOM 4878 C C . SER B 1 227 ? 19.5 9.75 5.414 1 87.94 227 SER B C 1
ATOM 4880 O O . SER B 1 227 ? 20.609 9.227 5.438 1 87.94 227 SER B O 1
ATOM 4882 N N . ALA B 1 228 ? 18.625 9.602 6.387 1 89.19 228 ALA B N 1
ATOM 4883 C CA . ALA B 1 228 ? 19.031 8.992 7.648 1 89.19 228 ALA B CA 1
ATOM 4884 C C . ALA B 1 228 ? 18.984 7.465 7.562 1 89.19 228 ALA B C 1
ATOM 4886 O O . ALA B 1 228 ? 19.516 6.77 8.422 1 89.19 228 ALA B O 1
ATOM 4887 N N . PHE B 1 229 ? 18.375 6.922 6.531 1 88.56 229 PHE B N 1
ATOM 4888 C CA . PHE B 1 229 ? 18.203 5.477 6.445 1 88.56 229 PHE B CA 1
ATOM 4889 C C . PHE B 1 229 ? 18.641 4.961 5.078 1 88.56 229 PHE B C 1
ATOM 4891 O O . PHE B 1 229 ? 18.391 5.613 4.059 1 88.56 229 PHE B O 1
ATOM 4898 N N . SER B 1 230 ? 19.219 3.83 5.133 1 88.56 230 SER B N 1
ATOM 4899 C CA . SER B 1 230 ? 19.469 3.021 3.943 1 88.56 230 SER B CA 1
ATOM 4900 C C . SER B 1 230 ? 18.812 1.648 4.062 1 88.56 230 SER B C 1
ATOM 4902 O O . SER B 1 230 ? 18.562 1.165 5.168 1 88.56 230 SER B O 1
ATOM 4904 N N . LEU B 1 231 ? 18.484 1.1 2.912 1 90.06 231 LEU B N 1
ATOM 4905 C CA . LEU B 1 231 ? 17.875 -0.224 2.854 1 90.06 231 LEU B CA 1
ATOM 4906 C C . LEU B 1 231 ? 18.75 -1.196 2.082 1 90.06 231 LEU B C 1
ATOM 4908 O O . LEU B 1 231 ? 19.281 -0.856 1.019 1 90.06 231 LEU B O 1
ATOM 4912 N N . ALA B 1 232 ? 19 -2.289 2.723 1 91.31 232 ALA B N 1
ATOM 4913 C CA . ALA B 1 232 ? 19.703 -3.367 2.035 1 91.31 232 ALA B CA 1
ATOM 4914 C C . ALA B 1 232 ? 18.734 -4.461 1.589 1 91.31 232 ALA B C 1
ATOM 4916 O O . ALA B 1 232 ? 17.875 -4.898 2.365 1 91.31 232 ALA B O 1
ATOM 4917 N N . THR B 1 233 ? 18.828 -4.852 0.302 1 91.31 233 THR B N 1
ATOM 4918 C CA . THR B 1 233 ? 18.031 -5.945 -0.235 1 91.31 233 THR B CA 1
ATOM 4919 C C . THR B 1 233 ? 18.922 -7.059 -0.776 1 91.31 233 THR B C 1
ATOM 4921 O O . THR B 1 233 ? 20.016 -6.797 -1.273 1 91.31 233 THR B O 1
ATOM 4924 N N . ASN B 1 234 ? 18.406 -8.203 -0.639 1 92.31 234 ASN B N 1
ATOM 4925 C CA . ASN B 1 234 ? 19.109 -9.391 -1.105 1 92.31 234 ASN B CA 1
ATOM 4926 C C . ASN B 1 234 ? 18.578 -9.875 -2.449 1 92.31 234 ASN B C 1
ATOM 4928 O O . ASN B 1 234 ? 17.359 -9.891 -2.67 1 92.31 234 ASN B O 1
ATOM 4932 N N . ILE B 1 235 ? 19.531 -10.32 -3.332 1 92.94 235 ILE B N 1
ATOM 4933 C CA . ILE B 1 235 ? 19.109 -10.906 -4.602 1 92.94 235 ILE B CA 1
ATOM 4934 C C . ILE B 1 235 ? 18.609 -12.336 -4.371 1 92.94 235 ILE B C 1
ATOM 4936 O O . ILE B 1 235 ? 19.391 -13.203 -3.957 1 92.94 235 ILE B O 1
ATOM 4940 N N . ILE B 1 236 ? 17.391 -12.562 -4.754 1 93.25 236 ILE B N 1
ATOM 4941 C CA . ILE B 1 236 ? 16.812 -13.875 -4.469 1 93.25 236 ILE B CA 1
ATOM 4942 C C . ILE B 1 236 ? 16.562 -14.625 -5.773 1 93.25 236 ILE B C 1
ATOM 4944 O O . ILE B 1 236 ? 16.25 -15.812 -5.762 1 93.25 236 ILE B O 1
ATOM 4948 N N . GLY B 1 237 ? 16.672 -13.953 -6.855 1 93.31 237 GLY B N 1
ATOM 4949 C CA . GLY B 1 237 ? 16.453 -14.57 -8.148 1 93.31 237 GLY B CA 1
ATOM 4950 C C . GLY B 1 237 ? 17.016 -13.758 -9.305 1 93.31 237 GLY B C 1
ATOM 4951 O O . GLY B 1 237 ? 17.312 -12.57 -9.148 1 93.31 237 GLY B O 1
ATOM 4952 N N . LYS B 1 238 ? 17.219 -14.414 -10.391 1 90.81 238 LYS B N 1
ATOM 4953 C CA . LYS B 1 238 ? 17.688 -13.82 -11.641 1 90.81 238 LYS B CA 1
ATOM 4954 C C . LYS B 1 238 ? 17 -14.445 -12.844 1 90.81 238 LYS B C 1
ATOM 4956 O O . LYS B 1 238 ? 16.641 -15.625 -12.82 1 90.81 238 LYS B O 1
ATOM 4961 N N . ASN B 1 239 ? 16.688 -13.609 -13.75 1 85.31 239 ASN B N 1
ATOM 4962 C CA . ASN B 1 239 ? 16.125 -14.102 -15.008 1 85.31 239 ASN B CA 1
ATOM 4963 C C . ASN B 1 239 ? 16.719 -13.359 -16.203 1 85.31 239 ASN B C 1
ATOM 4965 O O . ASN B 1 239 ? 17.109 -12.203 -16.094 1 85.31 239 ASN B O 1
ATOM 4969 N N . ARG B 1 240 ? 16.969 -14.102 -17.219 1 76 240 ARG B N 1
ATOM 4970 C CA . ARG B 1 240 ? 17.438 -13.5 -18.469 1 76 240 ARG B CA 1
ATOM 4971 C C . ARG B 1 240 ? 16.344 -13.523 -19.531 1 76 240 ARG B C 1
ATOM 4973 O O . ARG B 1 240 ? 15.727 -14.562 -19.781 1 76 240 ARG B O 1
ATOM 4980 N N . THR B 1 241 ? 15.742 -12.391 -19.719 1 62.84 241 THR B N 1
ATOM 4981 C CA . THR B 1 241 ? 14.688 -12.336 -20.719 1 62.84 241 THR B CA 1
ATOM 4982 C C . THR B 1 241 ? 15.234 -11.828 -22.047 1 62.84 241 THR B C 1
ATOM 4984 O O . THR B 1 241 ? 16.016 -10.875 -22.094 1 62.84 241 THR B O 1
ATOM 4987 N N . GLU B 1 242 ? 15.047 -12.75 -23.016 1 57.66 242 GLU B N 1
ATOM 4988 C CA . GLU B 1 242 ? 15.344 -12.336 -24.375 1 57.66 242 GLU B CA 1
ATOM 4989 C C . GLU B 1 242 ? 14.195 -11.531 -24.984 1 57.66 242 GLU B C 1
ATOM 4991 O O . GLU B 1 242 ? 13.031 -11.82 -24.719 1 57.66 242 GLU B O 1
ATOM 4996 N N . GLY B 1 243 ? 14.43 -10.312 -25.391 1 55.41 243 GLY B N 1
ATOM 4997 C CA . GLY B 1 243 ? 13.484 -9.555 -26.203 1 55.41 243 GLY B CA 1
ATOM 4998 C C . GLY B 1 243 ? 12.969 -8.312 -25.516 1 55.41 243 GLY B C 1
ATOM 4999 O O . GLY B 1 243 ? 13.422 -7.973 -24.406 1 55.41 243 GLY B O 1
ATOM 5000 N N . LYS B 1 244 ? 12.047 -7.668 -26.203 1 46.69 244 LYS B N 1
ATOM 5001 C CA . LYS B 1 244 ? 11.5 -6.367 -25.828 1 46.69 244 LYS B CA 1
ATOM 5002 C C . LYS B 1 244 ? 10.617 -6.477 -24.594 1 46.69 244 LYS B C 1
ATOM 5004 O O . LYS B 1 244 ? 9.742 -7.34 -24.516 1 46.69 244 LYS B O 1
ATOM 5009 N N . MET B 1 245 ? 11.195 -6.121 -23.484 1 49.84 245 MET B N 1
ATOM 5010 C CA . MET B 1 245 ? 10.391 -6.117 -22.266 1 49.84 245 MET B CA 1
ATOM 5011 C C . MET B 1 245 ? 9.414 -4.941 -22.266 1 49.84 245 MET B C 1
ATOM 5013 O O . MET B 1 245 ? 9.805 -3.811 -22.562 1 49.84 245 MET B O 1
ATOM 5017 N N . TYR B 1 246 ? 8.07 -5.281 -22.453 1 43.31 246 TYR B N 1
ATOM 5018 C CA . TYR B 1 246 ? 7.066 -4.23 -22.328 1 43.31 246 TYR B CA 1
ATOM 5019 C C . TYR B 1 246 ? 6.621 -4.059 -20.891 1 43.31 246 TYR B C 1
ATOM 5021 O O . TYR B 1 246 ? 6.375 -5.043 -20.188 1 43.31 246 TYR B O 1
ATOM 5029 N N . ALA B 1 247 ? 7.293 -3.348 -20.172 1 44.94 247 ALA B N 1
ATOM 5030 C CA . ALA B 1 247 ? 6.699 -3.137 -18.859 1 44.94 247 ALA B CA 1
ATOM 5031 C C . ALA B 1 247 ? 5.578 -2.104 -18.922 1 44.94 247 ALA B C 1
ATOM 5033 O O . ALA B 1 247 ? 5.777 -0.993 -19.422 1 44.94 247 ALA B O 1
ATOM 5034 N N . MET B 1 248 ? 4.363 -2.59 -19.141 1 38.66 248 MET B N 1
ATOM 5035 C CA . MET B 1 248 ? 3.246 -1.652 -19.141 1 38.66 248 MET B CA 1
ATOM 5036 C C . MET B 1 248 ? 2.982 -1.122 -17.734 1 38.66 248 MET B C 1
ATOM 5038 O O . MET B 1 248 ? 2.488 -1.852 -16.875 1 38.66 248 MET B O 1
ATOM 5042 N N . LEU B 1 249 ? 3.846 -0.561 -17.141 1 41.06 249 LEU B N 1
ATOM 5043 C CA . LEU B 1 249 ? 3.252 0.112 -15.992 1 41.06 249 LEU B CA 1
ATOM 5044 C C . LEU B 1 249 ? 2.154 1.074 -16.438 1 41.06 249 LEU B C 1
ATOM 5046 O O . LEU B 1 249 ? 2.307 1.781 -17.438 1 41.06 249 LEU B O 1
ATOM 5050 N N . GLN B 1 250 ? 1.021 0.692 -16.219 1 37 250 GLN B N 1
ATOM 5051 C CA . GLN B 1 250 ? -0.099 1.517 -16.672 1 37 250 GLN B CA 1
ATOM 5052 C C . GLN B 1 250 ? 0.373 2.908 -17.078 1 37 250 GLN B C 1
ATOM 5054 O O . GLN B 1 250 ? 0.053 3.379 -18.172 1 37 250 GLN B O 1
ATOM 5059 N N . LYS B 1 251 ? 0.499 3.812 -16.047 1 38.25 251 LYS B N 1
ATOM 5060 C CA . LYS B 1 251 ? 0.618 5.207 -16.469 1 38.25 251 LYS B CA 1
ATOM 5061 C C . LYS B 1 251 ? 1.912 5.445 -17.234 1 38.25 251 LYS B C 1
ATOM 5063 O O . LYS B 1 251 ? 2.061 6.469 -17.906 1 38.25 251 LYS B O 1
ATOM 5068 N N . MET B 1 252 ? 3.061 4.723 -17.078 1 35.69 252 MET B N 1
ATOM 5069 C CA . MET B 1 252 ? 4.277 4.934 -1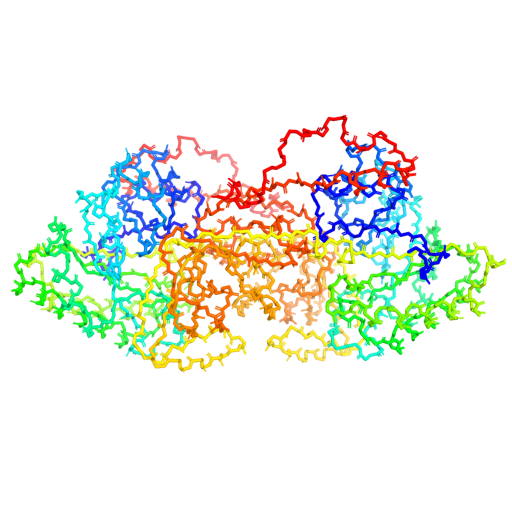7.859 1 35.69 252 MET B CA 1
ATOM 5070 C C . MET B 1 252 ? 4.566 3.729 -18.75 1 35.69 252 MET B C 1
ATOM 5072 O O . MET B 1 252 ? 4.906 2.654 -18.25 1 35.69 252 MET B O 1
ATOM 5076 N N . PHE B 1 253 ? 3.859 3.516 -19.719 1 35.56 253 PHE B N 1
ATOM 5077 C CA . PHE B 1 253 ? 4.316 2.715 -20.844 1 35.56 253 PHE B CA 1
ATOM 5078 C C . PHE B 1 253 ? 5.82 2.869 -21.047 1 35.56 253 PHE B C 1
ATOM 5080 O O . PHE B 1 253 ? 6.27 3.805 -21.703 1 35.56 253 PHE B O 1
ATOM 5087 N N . LEU B 1 254 ? 6.555 2.699 -20.031 1 39.06 254 LEU B N 1
ATOM 5088 C CA . LEU B 1 254 ? 7.926 2.748 -20.531 1 39.06 254 LEU B CA 1
ATOM 5089 C C . LEU B 1 254 ? 8.258 1.497 -21.344 1 39.06 254 LEU B C 1
ATOM 5091 O O . LEU B 1 254 ? 8.047 0.376 -20.875 1 39.06 254 LEU B O 1
ATOM 5095 N N . ASN B 1 255 ? 8.039 1.598 -22.547 1 38.91 255 ASN B N 1
ATOM 5096 C CA . ASN B 1 255 ? 8.625 0.68 -23.516 1 38.91 255 ASN B CA 1
ATOM 5097 C C . ASN B 1 255 ? 10.125 0.507 -23.297 1 38.91 255 ASN B C 1
ATOM 5099 O O . ASN B 1 255 ? 10.906 1.407 -23.594 1 38.91 255 ASN B O 1
ATOM 5103 N N . TYR B 1 256 ? 10.414 -0.04 -22.141 1 42.81 256 TYR B N 1
ATOM 5104 C CA . TYR B 1 256 ? 11.852 -0.281 -22.172 1 42.81 256 TYR B CA 1
ATOM 5105 C C . TYR B 1 256 ? 12.172 -1.531 -22.984 1 42.81 256 TYR B C 1
ATOM 5107 O O . TYR B 1 256 ? 11.586 -2.594 -22.75 1 42.81 256 TYR B O 1
ATOM 5115 N N . CYS B 1 257 ? 12.328 -1.354 -24.219 1 41.5 257 CYS B N 1
ATOM 5116 C CA . CYS B 1 257 ? 12.781 -2.4 -25.125 1 41.5 257 CYS B CA 1
ATOM 5117 C C . CYS B 1 257 ? 14.227 -2.781 -24.844 1 41.5 257 CYS B C 1
ATOM 5119 O O . CYS B 1 257 ? 15.141 -1.979 -25.047 1 41.5 257 CYS B O 1
ATOM 5121 N N . PHE B 1 258 ? 14.555 -3.422 -23.656 1 47.06 258 PHE B N 1
ATOM 5122 C CA . PHE B 1 258 ? 15.953 -3.811 -23.781 1 47.06 258 PHE B CA 1
ATOM 5123 C C . PHE B 1 258 ? 16.078 -5.207 -24.375 1 47.06 258 PHE B C 1
ATOM 5125 O O . PHE B 1 258 ? 15.328 -6.113 -24.016 1 47.06 258 PHE B O 1
ATOM 5132 N N . ALA B 1 259 ? 16.531 -5.395 -25.547 1 48.16 259 ALA B N 1
ATOM 5133 C CA . ALA B 1 259 ? 16.766 -6.625 -26.297 1 48.16 259 ALA B CA 1
ATOM 5134 C C . ALA B 1 259 ? 17.141 -7.777 -25.375 1 48.16 259 ALA B C 1
ATOM 5136 O O . ALA B 1 259 ? 16.578 -8.875 -25.484 1 48.16 259 ALA B O 1
ATOM 5137 N N . ASP B 1 260 ? 18.297 -7.695 -24.672 1 56.72 260 ASP B N 1
ATOM 5138 C CA . ASP B 1 260 ? 18.891 -8.742 -23.844 1 56.72 260 ASP B CA 1
ATOM 5139 C C . ASP B 1 260 ? 19.094 -8.266 -22.406 1 56.72 260 ASP B C 1
ATOM 5141 O O . ASP B 1 260 ? 20.141 -7.699 -22.078 1 56.72 260 ASP B O 1
ATOM 5145 N N . SER B 1 261 ? 17.812 -8.18 -21.688 1 68.12 261 SER B N 1
ATOM 5146 C CA . SER B 1 261 ? 17.969 -7.547 -20.391 1 68.12 261 SER B CA 1
ATOM 5147 C C . SER B 1 261 ? 17.906 -8.57 -19.266 1 68.12 261 SER B C 1
ATOM 5149 O O . SER B 1 261 ? 17.203 -9.586 -19.391 1 68.12 261 SER B O 1
ATOM 5151 N N . CYS B 1 262 ? 18.953 -8.547 -18.438 1 79.69 262 CYS B N 1
ATOM 5152 C CA . CYS B 1 262 ? 18.984 -9.305 -17.188 1 79.6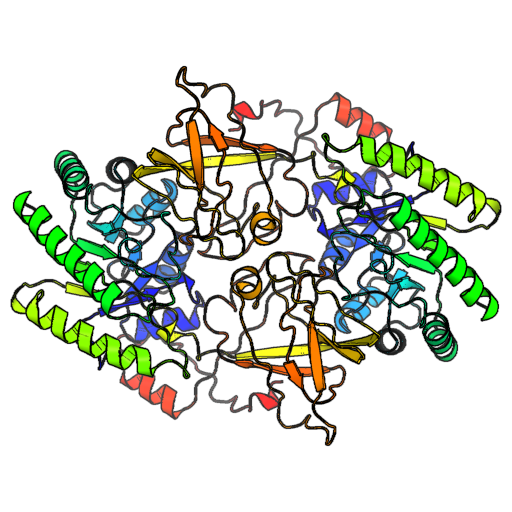9 262 CYS B CA 1
ATOM 5153 C C . CYS B 1 262 ? 18.109 -8.648 -16.125 1 79.69 262 CYS B C 1
ATOM 5155 O O . CYS B 1 262 ? 18.031 -7.426 -16.047 1 79.69 262 CYS B O 1
ATOM 5157 N N . SER B 1 263 ? 17.297 -9.523 -15.469 1 89.44 263 SER B N 1
ATOM 5158 C CA . SER B 1 263 ? 16.484 -9.039 -14.367 1 89.44 263 SER B CA 1
ATOM 5159 C C . SER B 1 263 ? 16.859 -9.703 -13.047 1 89.44 263 SER B C 1
ATOM 5161 O O . SER B 1 263 ? 17.203 -10.883 -13.023 1 89.44 263 SER B O 1
ATOM 5163 N N . TYR B 1 264 ? 16.844 -8.906 -12.039 1 92.25 264 TYR B N 1
ATOM 5164 C CA . TYR B 1 264 ? 17.062 -9.422 -10.695 1 92.25 264 TYR B CA 1
ATOM 5165 C C . TYR B 1 264 ? 15.773 -9.32 -9.867 1 92.25 264 TYR B C 1
ATOM 5167 O O . TYR B 1 264 ? 14.961 -8.422 -10.086 1 92.25 264 TYR B O 1
ATOM 5175 N N . TYR B 1 265 ? 15.578 -10.281 -8.992 1 93.88 265 TYR B N 1
ATOM 5176 C CA . TYR B 1 265 ? 14.516 -10.273 -7.988 1 93.88 265 TYR B CA 1
ATOM 5177 C C . TYR B 1 265 ? 15.094 -10.086 -6.59 1 93.88 265 TYR B C 1
ATOM 5179 O O . TYR B 1 265 ? 16.062 -10.758 -6.211 1 93.88 265 TYR B O 1
ATOM 5187 N N . VAL B 1 266 ? 14.492 -9.148 -5.871 1 93.19 266 VAL B N 1
ATOM 5188 C CA . VAL B 1 266 ? 15.023 -8.906 -4.535 1 93.19 266 VAL B CA 1
ATOM 5189 C C . VAL B 1 266 ? 13.938 -9.148 -3.494 1 93.19 266 VAL B C 1
ATOM 5191 O O . VAL B 1 266 ? 12.75 -9.227 -3.832 1 93.19 266 VAL B O 1
ATOM 5194 N N . ASN B 1 267 ? 14.336 -9.281 -2.211 1 91.12 267 ASN B N 1
ATOM 5195 C CA . ASN B 1 267 ? 13.422 -9.586 -1.113 1 91.12 267 ASN B CA 1
ATOM 5196 C C . ASN B 1 267 ? 12.766 -8.32 -0.566 1 91.12 267 ASN B C 1
ATOM 5198 O O . ASN B 1 267 ? 12.727 -8.109 0.647 1 91.12 267 ASN B O 1
ATOM 5202 N N . GLU B 1 268 ? 12.297 -7.461 -1.353 1 90.25 268 GLU B N 1
ATOM 5203 C CA . GLU B 1 268 ? 11.539 -6.242 -1.086 1 90.25 268 GLU B CA 1
ATOM 5204 C C . GLU B 1 268 ? 10.484 -6.004 -2.16 1 90.25 268 GLU B C 1
ATOM 5206 O O . GLU B 1 268 ? 10.383 -6.77 -3.119 1 90.25 268 GLU B O 1
ATOM 5211 N N . SER B 1 269 ? 9.711 -4.906 -2.008 1 89.44 269 SER B N 1
ATOM 5212 C CA . SER B 1 269 ? 8.586 -4.758 -2.928 1 89.44 269 SER B CA 1
ATOM 5213 C C . SER B 1 269 ? 8.055 -3.33 -2.92 1 89.44 269 SER B C 1
ATOM 5215 O O . SER B 1 269 ? 8.258 -2.59 -1.956 1 89.44 269 SER B O 1
ATOM 5217 N N . ILE B 1 270 ? 7.305 -2.998 -3.98 1 84.31 270 ILE B N 1
ATOM 5218 C CA . ILE B 1 270 ? 6.547 -1.753 -4.012 1 84.31 270 ILE B CA 1
ATOM 5219 C C . ILE B 1 270 ? 5.395 -1.823 -3.012 1 84.31 270 ILE B C 1
ATOM 5221 O O . ILE B 1 270 ? 4.809 -0.798 -2.66 1 84.31 270 ILE B O 1
ATOM 5225 N N . TYR B 1 271 ? 5.066 -2.977 -2.535 1 83.44 271 TYR B N 1
ATOM 5226 C CA . TYR B 1 271 ? 4.031 -3.164 -1.524 1 83.44 271 TYR B CA 1
ATOM 5227 C C . TYR B 1 271 ? 4.617 -3.094 -0.12 1 83.44 271 TYR B C 1
ATOM 5229 O O . TYR B 1 271 ? 3.926 -3.363 0.864 1 83.44 271 TYR B O 1
ATOM 5237 N N . LEU B 1 272 ? 5.898 -2.816 -0.042 1 85 272 LEU B N 1
ATOM 5238 C CA . LEU B 1 272 ? 6.609 -2.576 1.208 1 85 272 LEU B CA 1
ATOM 5239 C C . LEU B 1 272 ? 7.316 -1.225 1.179 1 85 272 LEU B C 1
ATOM 5241 O O . LEU B 1 272 ? 6.672 -0.184 1.035 1 85 272 LEU B O 1
ATOM 5245 N N . SER B 1 273 ? 8.641 -1.222 1.217 1 86 273 SER B N 1
ATOM 5246 C CA . SER B 1 273 ? 9.406 0.009 1.396 1 86 273 SER B CA 1
ATOM 5247 C C . SER B 1 273 ? 9.422 0.838 0.117 1 86 273 SER B C 1
ATOM 5249 O O . SER B 1 273 ? 9.75 2.025 0.146 1 86 273 SER B O 1
ATOM 5251 N N . PHE B 1 274 ? 9.07 0.281 -1.004 1 86.81 274 PHE B N 1
ATOM 5252 C CA . PHE B 1 274 ? 9.18 0.992 -2.273 1 86.81 274 PHE B CA 1
ATOM 5253 C C . PHE B 1 274 ? 7.812 1.463 -2.752 1 86.81 274 PHE B C 1
ATOM 5255 O O . PHE B 1 274 ? 7.605 1.672 -3.949 1 86.81 274 PHE B O 1
ATOM 5262 N N . TRP B 1 275 ? 6.914 1.616 -1.922 1 80.88 275 TRP B N 1
ATOM 5263 C CA . TRP B 1 275 ? 5.539 1.951 -2.281 1 80.88 275 TRP B CA 1
ATOM 5264 C C . TRP B 1 275 ? 5.48 3.279 -3.029 1 80.88 275 TRP B C 1
ATOM 5266 O O . TRP B 1 275 ? 4.602 3.488 -3.867 1 80.88 275 TRP B O 1
ATOM 5276 N N . LYS B 1 276 ? 6.387 4.184 -2.762 1 78.75 276 LYS B N 1
ATOM 5277 C CA . LYS B 1 276 ? 6.391 5.48 -3.434 1 78.75 276 LYS B CA 1
ATOM 5278 C C . LYS B 1 276 ? 6.473 5.312 -4.949 1 78.75 276 LYS B C 1
ATOM 5280 O O . LYS B 1 276 ? 6.07 6.203 -5.699 1 78.75 276 LYS B O 1
ATOM 5285 N N . ASN B 1 277 ? 7.066 4.195 -5.344 1 74.62 277 ASN B N 1
ATOM 5286 C CA . ASN B 1 277 ? 7.145 3.914 -6.77 1 74.62 277 ASN B CA 1
ATOM 5287 C C . ASN B 1 277 ? 5.758 3.826 -7.402 1 74.62 277 ASN B C 1
ATOM 5289 O O . ASN B 1 277 ? 5.594 4.094 -8.594 1 74.62 277 ASN B O 1
ATOM 5293 N N . CYS B 1 278 ? 4.848 3.432 -6.586 1 69.12 278 CYS B N 1
ATOM 5294 C CA . CYS B 1 278 ? 3.49 3.281 -7.094 1 69.12 278 CYS B CA 1
ATOM 5295 C C . CYS B 1 278 ? 2.852 4.641 -7.352 1 69.12 278 CYS B C 1
ATOM 5297 O O . CYS B 1 278 ? 1.975 4.77 -8.211 1 69.12 278 CYS B O 1
ATOM 5299 N N . ILE B 1 279 ? 3.307 5.559 -6.566 1 64.88 279 ILE B N 1
ATOM 5300 C CA . ILE B 1 279 ? 2.592 6.832 -6.609 1 64.88 279 ILE B CA 1
ATOM 5301 C C . ILE B 1 279 ? 3.475 7.898 -7.25 1 64.88 279 ILE B C 1
ATOM 5303 O O . ILE B 1 279 ? 2.971 8.859 -7.84 1 64.88 279 ILE B O 1
ATOM 5307 N N . GLN B 1 280 ? 4.715 7.652 -6.887 1 61.34 280 GLN B N 1
ATOM 5308 C CA . GLN B 1 280 ? 5.652 8.633 -7.422 1 61.34 280 GLN B CA 1
ATOM 5309 C C . GLN B 1 280 ? 6.723 7.957 -8.281 1 61.34 280 GLN B C 1
ATOM 5311 O O . GLN B 1 280 ? 6.977 6.758 -8.133 1 61.34 280 GLN B O 1
ATOM 5316 N N . ASN B 1 281 ? 6.902 8.383 -9.469 1 57.44 281 ASN B N 1
ATOM 5317 C CA . ASN B 1 281 ? 8.008 7.82 -10.234 1 57.44 281 ASN B CA 1
ATOM 5318 C C . ASN B 1 281 ? 9.312 7.863 -9.445 1 57.44 281 ASN B C 1
ATOM 5320 O O . ASN B 1 281 ? 10.156 8.727 -9.672 1 57.44 281 ASN B O 1
ATOM 5324 N N . GLY B 1 282 ? 9.273 7.105 -8.266 1 57.09 282 GLY B N 1
ATOM 5325 C CA . GLY B 1 282 ? 10.516 7.105 -7.516 1 57.09 282 GLY B CA 1
ATOM 5326 C C . GLY B 1 282 ? 11.68 6.5 -8.281 1 57.09 282 GLY B C 1
ATOM 5327 O O . GLY B 1 282 ? 11.5 5.547 -9.039 1 57.09 282 GLY B O 1
ATOM 5328 N N . ASN B 1 283 ? 12.688 7.227 -8.57 1 65.81 283 ASN B N 1
ATOM 5329 C CA . ASN B 1 283 ? 13.875 6.668 -9.203 1 65.81 283 ASN B CA 1
ATOM 5330 C C . ASN B 1 283 ? 14.953 6.324 -8.18 1 65.81 283 ASN B C 1
ATOM 5332 O O . ASN B 1 283 ? 15.852 7.129 -7.93 1 65.81 283 ASN B O 1
ATOM 5336 N N . TYR B 1 284 ? 14.773 5.156 -7.535 1 78.25 284 TYR B N 1
ATOM 5337 C CA . TYR B 1 284 ? 15.805 4.688 -6.613 1 78.25 284 TYR B CA 1
ATOM 5338 C C . TYR B 1 284 ? 17 4.129 -7.375 1 78.25 284 TYR B C 1
ATOM 5340 O O . TYR B 1 284 ? 16.828 3.391 -8.352 1 78.25 284 TYR B O 1
ATOM 5348 N N . ILE B 1 285 ? 18.125 4.586 -6.938 1 85 285 ILE B N 1
ATOM 5349 C CA . ILE B 1 285 ? 19.359 4.145 -7.582 1 85 285 ILE B CA 1
ATOM 5350 C C . ILE B 1 285 ? 20.031 3.078 -6.723 1 85 285 ILE B C 1
ATOM 5352 O O . ILE B 1 285 ? 20.484 3.361 -5.605 1 85 285 ILE B O 1
ATOM 5356 N N . PRO B 1 286 ? 20.109 1.864 -7.328 1 91.25 286 PRO B N 1
ATOM 5357 C CA . PRO B 1 286 ? 20.766 0.804 -6.559 1 91.25 286 PRO B CA 1
ATOM 5358 C C . PRO B 1 286 ? 22.281 0.962 -6.508 1 91.25 286 PRO B C 1
ATOM 5360 O O . PRO B 1 286 ? 22.906 1.388 -7.492 1 91.25 286 PRO B O 1
ATOM 5363 N N . LYS B 1 287 ? 22.844 0.672 -5.336 1 89.75 287 LYS B N 1
ATOM 5364 C CA . LYS B 1 287 ? 24.281 0.643 -5.137 1 89.75 287 LYS B CA 1
ATOM 5365 C C . LYS B 1 287 ? 24.75 -0.739 -4.684 1 89.75 287 LYS B C 1
ATOM 5367 O O . LYS B 1 287 ? 24.031 -1.444 -3.98 1 89.75 287 LYS B O 1
ATOM 5372 N N . ILE B 1 288 ? 25.875 -1.118 -5.211 1 86.75 288 ILE B N 1
ATOM 5373 C CA . ILE B 1 288 ? 26.422 -2.408 -4.805 1 86.75 288 ILE B CA 1
ATOM 5374 C C . ILE B 1 288 ? 27.438 -2.209 -3.684 1 86.75 288 ILE B C 1
ATOM 5376 O O . ILE B 1 288 ? 28.141 -1.189 -3.639 1 86.75 288 ILE B O 1
ATOM 5380 N N . LEU B 1 289 ? 27.344 -3.232 -2.846 1 73.56 289 LEU B N 1
ATOM 5381 C CA . LEU B 1 289 ? 28.359 -3.207 -1.796 1 73.56 289 LEU B CA 1
ATOM 5382 C C . LEU B 1 289 ? 29.734 -3.562 -2.355 1 73.56 289 LEU B C 1
ATOM 5384 O O . LEU B 1 289 ? 29.828 -4.34 -3.307 1 73.56 289 LEU B O 1
ATOM 5388 N N . LYS B 1 290 ? 30.734 -2.766 -2.338 1 62.12 290 LYS B N 1
ATOM 5389 C CA . LYS B 1 290 ? 32.094 -2.896 -2.857 1 62.12 290 LYS B CA 1
ATOM 5390 C C . LYS B 1 290 ? 32.469 -4.363 -3.025 1 62.12 290 LYS B C 1
ATOM 5392 O O . LYS B 1 290 ? 33.188 -4.723 -3.979 1 62.12 290 LYS B O 1
ATOM 5397 N N . LYS B 1 291 ? 32.25 -5.227 -2.188 1 58.06 291 LYS B N 1
ATOM 5398 C CA . LYS B 1 291 ? 32.906 -6.508 -2.385 1 58.06 291 LYS B CA 1
ATOM 5399 C C . LYS B 1 291 ? 32.438 -7.176 -3.676 1 58.06 291 LYS B C 1
ATOM 5401 O O . LYS B 1 291 ? 33.125 -8.039 -4.223 1 58.06 291 LYS B O 1
ATOM 5406 N N . CYS B 1 292 ? 31.266 -6.855 -4.152 1 56.91 292 CYS B N 1
ATOM 5407 C CA . CYS B 1 292 ? 30.766 -7.715 -5.215 1 56.91 292 CYS B CA 1
ATOM 5408 C C . CYS B 1 292 ? 31.25 -7.25 -6.578 1 56.91 292 CYS B C 1
ATOM 5410 O O . CYS B 1 292 ? 30.812 -7.762 -7.609 1 56.91 292 CYS B O 1
ATOM 5412 N N . ARG B 1 293 ? 32.219 -6.262 -6.664 1 54.25 293 ARG B N 1
ATOM 5413 C CA . ARG B 1 293 ? 32.469 -5.684 -7.973 1 54.25 293 ARG B CA 1
ATOM 5414 C C . ARG B 1 293 ? 33.219 -6.68 -8.867 1 54.25 293 ARG B C 1
ATOM 5416 O O . ARG B 1 293 ? 34.375 -7.02 -8.617 1 54.25 293 ARG B O 1
ATOM 5423 N N . SER B 1 294 ? 32.312 -7.504 -9.359 1 55.94 294 SER B N 1
ATOM 5424 C CA . SER B 1 294 ? 32.875 -8.328 -10.414 1 55.94 294 SER B CA 1
ATOM 5425 C C . SER B 1 294 ? 33.5 -7.461 -11.516 1 55.94 294 SER B C 1
ATOM 5427 O O . SER B 1 294 ? 33.062 -6.324 -11.734 1 55.94 294 SER B O 1
ATOM 5429 N N . GLU B 1 295 ? 34.656 -7.738 -11.945 1 58.31 295 GLU B N 1
ATOM 5430 C CA . GLU B 1 295 ? 35.344 -7.168 -13.109 1 58.31 295 GLU B CA 1
ATOM 5431 C C . GLU B 1 295 ? 34.406 -7.125 -14.32 1 58.31 295 GLU B C 1
ATOM 5433 O O . GLU B 1 295 ? 34.781 -6.582 -15.367 1 58.31 295 GLU B O 1
ATOM 5438 N N . LYS B 1 296 ? 33.281 -7.578 -14.07 1 61.38 296 LYS B N 1
ATOM 5439 C CA . LYS B 1 296 ? 32.438 -7.684 -15.242 1 61.38 296 LYS B CA 1
ATOM 5440 C C . LYS B 1 296 ? 31.734 -6.359 -15.539 1 61.38 296 LYS B C 1
ATOM 5442 O O . LYS B 1 296 ? 31.562 -5.527 -14.641 1 61.38 296 LYS B O 1
ATOM 5447 N N . LEU B 1 297 ? 31.406 -6.098 -16.812 1 67.62 297 LEU B N 1
ATOM 5448 C CA . LEU B 1 297 ? 30.844 -4.883 -17.406 1 67.62 297 LEU B CA 1
ATOM 5449 C C . LEU B 1 297 ? 29.453 -4.602 -16.844 1 67.62 297 LEU B C 1
ATOM 5451 O O . LEU B 1 297 ? 28.672 -5.531 -16.625 1 67.62 297 LEU B O 1
ATOM 5455 N N . ASP B 1 298 ? 29.25 -3.391 -16.531 1 80.56 298 ASP B N 1
ATOM 5456 C CA . ASP B 1 298 ? 27.922 -2.902 -16.156 1 80.56 298 ASP B CA 1
ATOM 5457 C C . ASP B 1 298 ? 26.906 -3.168 -17.25 1 80.56 298 ASP B C 1
ATOM 5459 O O . ASP B 1 298 ? 27.234 -3.131 -18.438 1 80.56 298 ASP B O 1
ATOM 5463 N N . GLN B 1 299 ? 25.859 -3.586 -16.828 1 82.25 299 GLN B N 1
ATOM 5464 C CA . GLN B 1 299 ? 24.734 -3.795 -17.734 1 82.25 299 GLN B CA 1
ATOM 5465 C C . GLN B 1 299 ? 23.469 -3.131 -17.203 1 82.25 299 GLN B C 1
ATOM 5467 O O . GLN B 1 299 ? 23.359 -2.863 -16 1 82.25 299 GLN B O 1
ATOM 5472 N N . GLN B 1 300 ? 22.562 -2.9 -18.125 1 83.31 300 GLN B N 1
ATOM 5473 C CA . GLN B 1 300 ? 21.25 -2.398 -17.734 1 83.31 300 GLN B CA 1
ATOM 5474 C C . GLN B 1 300 ? 20.344 -3.531 -17.25 1 83.31 300 GLN B C 1
ATOM 5476 O O . GLN B 1 300 ? 20.219 -4.559 -17.922 1 83.31 300 GLN B O 1
ATOM 5481 N N . VAL B 1 301 ? 19.859 -3.301 -16.094 1 85.31 301 VAL B N 1
ATOM 5482 C CA . VAL B 1 301 ? 19.078 -4.391 -15.531 1 85.31 301 VAL B CA 1
ATOM 5483 C C . VAL B 1 301 ? 17.766 -3.85 -14.977 1 85.31 301 VAL B C 1
ATOM 5485 O O . VAL B 1 301 ? 17.656 -2.662 -14.656 1 85.31 301 VAL B O 1
ATOM 5488 N N . MET B 1 302 ? 16.766 -4.758 -14.93 1 86.75 302 MET B N 1
ATOM 5489 C CA . MET B 1 302 ? 15.516 -4.547 -14.195 1 86.75 302 MET B CA 1
ATOM 5490 C C . MET B 1 302 ? 15.578 -5.191 -12.82 1 86.75 302 MET B C 1
ATOM 5492 O O . MET B 1 302 ? 16.094 -6.301 -12.672 1 86.75 302 MET B O 1
ATOM 5496 N N . ILE B 1 303 ? 15.094 -4.477 -11.844 1 91.06 303 ILE B N 1
ATOM 5497 C CA . ILE B 1 303 ? 15.016 -5.066 -10.516 1 91.06 303 ILE B CA 1
ATOM 5498 C C . ILE B 1 303 ? 13.555 -5.195 -10.086 1 91.06 303 ILE B C 1
ATOM 5500 O O . ILE B 1 303 ? 12.852 -4.195 -9.969 1 91.06 303 ILE B O 1
ATOM 5504 N N . TYR B 1 304 ? 13.133 -6.438 -9.891 1 90.25 304 TYR B N 1
ATOM 5505 C CA . TYR B 1 304 ? 11.773 -6.758 -9.477 1 90.25 304 TYR B CA 1
ATOM 5506 C C . TYR B 1 304 ? 11.711 -7 -7.969 1 90.25 304 TYR B C 1
ATOM 5508 O O . TYR B 1 304 ? 12.711 -7.363 -7.348 1 90.25 304 TYR B O 1
ATOM 5516 N N . GLY B 1 305 ? 10.492 -6.73 -7.469 1 90.94 305 GLY B N 1
ATOM 5517 C CA . GLY B 1 305 ? 10.242 -7.102 -6.086 1 90.94 305 GLY B CA 1
ATOM 5518 C C . GLY B 1 305 ? 9.859 -8.562 -5.918 1 90.94 305 GLY B C 1
ATOM 5519 O O . GLY B 1 305 ? 9.852 -9.32 -6.891 1 90.94 305 GLY B O 1
ATOM 5520 N N . THR B 1 306 ? 9.531 -8.906 -4.738 1 91.12 306 THR B N 1
ATOM 5521 C CA . THR B 1 306 ? 9.43 -10.312 -4.348 1 91.12 306 THR B CA 1
ATOM 5522 C C . THR B 1 306 ? 8.023 -10.844 -4.617 1 91.12 306 THR B C 1
ATOM 5524 O O . THR B 1 306 ? 7.801 -12.062 -4.578 1 91.12 306 THR B O 1
ATOM 5527 N N . THR B 1 307 ? 7.043 -9.977 -4.914 1 89.25 307 THR B N 1
ATOM 5528 C CA . THR B 1 307 ? 5.676 -10.461 -5.059 1 89.25 307 THR B CA 1
ATOM 5529 C C . THR B 1 307 ? 5.445 -11.023 -6.457 1 89.25 307 THR B C 1
ATOM 5531 O O . THR B 1 307 ? 6.289 -10.867 -7.344 1 89.25 307 THR B O 1
ATOM 5534 N N . CYS B 1 308 ? 4.32 -11.617 -6.648 1 87.56 308 CYS B N 1
ATOM 5535 C CA . CYS B 1 308 ? 3.975 -12.219 -7.934 1 87.56 308 CYS B CA 1
ATOM 5536 C C . CYS B 1 308 ? 3.426 -11.172 -8.898 1 87.56 308 CYS B C 1
ATOM 5538 O O . CYS B 1 308 ? 3.201 -11.469 -10.07 1 87.56 308 CYS B O 1
ATOM 5540 N N . ASP B 1 309 ? 3.252 -9.969 -8.406 1 85.31 309 ASP B N 1
ATOM 5541 C CA . ASP B 1 309 ? 2.619 -8.938 -9.227 1 85.31 309 ASP B CA 1
ATOM 5542 C C . ASP B 1 309 ? 3.594 -8.391 -10.266 1 85.31 309 ASP B C 1
ATOM 5544 O O . ASP B 1 309 ? 4.703 -7.973 -9.922 1 85.31 309 ASP B O 1
ATOM 5548 N N . GLY B 1 310 ? 3.15 -8.328 -11.445 1 82.19 310 GLY B N 1
ATOM 5549 C CA . GLY B 1 310 ? 3.98 -7.84 -12.531 1 82.19 310 GLY B CA 1
ATOM 5550 C C . GLY B 1 310 ? 4.375 -6.383 -12.383 1 82.19 310 GLY B C 1
ATOM 5551 O O . GLY B 1 310 ? 5.383 -5.945 -12.938 1 82.19 310 GLY B O 1
ATOM 5552 N N . ILE B 1 311 ? 3.727 -5.645 -11.57 1 80.12 311 ILE B N 1
ATOM 5553 C CA . ILE B 1 311 ? 4.012 -4.223 -11.438 1 80.12 311 ILE B CA 1
ATOM 5554 C C . ILE B 1 311 ? 4.996 -4 -10.289 1 80.12 311 ILE B C 1
ATOM 5556 O O . ILE B 1 311 ? 5.426 -2.871 -10.039 1 80.12 311 ILE B O 1
ATOM 5560 N N . ASP B 1 312 ? 5.285 -5.074 -9.641 1 86.75 312 ASP B N 1
ATOM 5561 C CA . ASP B 1 312 ? 6.23 -4.977 -8.531 1 86.75 312 ASP B CA 1
ATOM 5562 C C . ASP B 1 312 ? 7.652 -4.758 -9.047 1 86.75 312 ASP B C 1
ATOM 5564 O O . ASP B 1 312 ? 8.5 -5.645 -8.93 1 86.75 312 ASP B O 1
ATOM 5568 N N . ILE B 1 313 ? 7.91 -3.539 -9.562 1 87.69 313 ILE B N 1
ATOM 5569 C CA . ILE B 1 313 ? 9.188 -3.117 -10.133 1 87.69 313 ILE B CA 1
ATOM 5570 C C . ILE B 1 313 ? 9.805 -2.031 -9.258 1 87.69 313 ILE B C 1
ATOM 5572 O O . ILE B 1 313 ? 9.211 -0.969 -9.055 1 87.69 313 ILE B O 1
ATOM 5576 N N . LEU B 1 314 ? 10.961 -2.334 -8.75 1 89.44 314 LEU B N 1
ATOM 5577 C CA . LEU B 1 314 ? 11.648 -1.35 -7.922 1 89.44 314 LEU B CA 1
ATOM 5578 C C . LEU B 1 314 ? 12.359 -0.316 -8.781 1 89.44 314 LEU B C 1
ATOM 5580 O O . LEU B 1 314 ? 12.367 0.874 -8.461 1 89.44 314 LEU B O 1
ATOM 5584 N N . THR B 1 315 ? 13.008 -0.791 -9.812 1 87.44 315 THR B N 1
ATOM 5585 C CA . THR B 1 315 ? 13.625 0.094 -10.789 1 87.44 315 THR B CA 1
ATOM 5586 C C . THR B 1 315 ? 13.719 -0.585 -12.156 1 87.44 315 THR B C 1
ATOM 5588 O O . THR B 1 315 ? 13.961 -1.79 -12.234 1 87.44 315 THR B O 1
ATOM 5591 N N . SER B 1 316 ? 13.539 0.205 -13.18 1 80.12 316 SER B N 1
ATOM 5592 C CA . SER B 1 316 ? 13.469 -0.364 -14.523 1 80.12 316 SER B CA 1
ATOM 5593 C C . SER B 1 316 ? 14.742 -0.068 -15.312 1 80.12 316 SER B C 1
ATOM 5595 O O . SER B 1 316 ? 14.922 -0.569 -16.422 1 80.12 316 SER B O 1
ATOM 5597 N N . ASN B 1 317 ? 15.641 0.604 -14.789 1 79.31 317 ASN B N 1
ATOM 5598 C CA . ASN B 1 317 ? 16.812 0.996 -15.57 1 79.31 317 ASN B CA 1
ATOM 5599 C C . ASN B 1 317 ? 18.016 1.236 -14.68 1 79.31 317 ASN B C 1
ATOM 5601 O O . ASN B 1 317 ? 18.625 2.312 -14.719 1 79.31 317 ASN B O 1
ATOM 5605 N N . ALA B 1 318 ? 18.422 0.235 -14.047 1 83.31 318 ALA B N 1
ATOM 5606 C CA . ALA B 1 318 ? 19.625 0.336 -13.234 1 83.31 318 ALA B CA 1
ATOM 5607 C C . ALA B 1 318 ? 20.844 -0.18 -13.992 1 83.31 318 ALA B C 1
ATOM 5609 O O . ALA B 1 318 ? 20.734 -1.097 -14.812 1 83.31 318 ALA B O 1
ATOM 5610 N N . THR B 1 319 ? 21.922 0.474 -13.812 1 86 319 THR B N 1
ATOM 5611 C CA . THR B 1 319 ? 23.188 -0.008 -14.336 1 86 319 THR B CA 1
ATOM 5612 C C . THR B 1 319 ? 24 -0.691 -13.242 1 86 319 THR B C 1
ATOM 5614 O O . THR B 1 319 ? 24.453 -0.041 -12.289 1 86 319 THR B O 1
ATOM 5617 N N . LEU B 1 320 ? 24.125 -2.006 -13.383 1 88.12 320 LEU B N 1
ATOM 5618 C CA . LEU B 1 320 ? 24.812 -2.803 -12.367 1 88.12 320 LEU B CA 1
ATOM 5619 C C . LEU B 1 320 ? 25.719 -3.85 -13.016 1 88.12 320 LEU B C 1
ATOM 5621 O O . LEU B 1 320 ? 25.469 -4.266 -14.156 1 88.12 320 LEU B O 1
ATOM 5625 N N . PRO B 1 321 ? 26.797 -4.195 -12.289 1 87.69 321 PRO B N 1
ATOM 5626 C CA . PRO B 1 321 ? 27.516 -5.387 -12.742 1 87.69 321 PRO B CA 1
ATOM 5627 C C . PRO B 1 321 ? 26.688 -6.66 -12.609 1 87.69 321 PRO B C 1
ATOM 5629 O O . PRO B 1 321 ? 25.594 -6.633 -12.055 1 87.69 321 PRO B O 1
ATOM 5632 N N . GLU B 1 322 ? 27.188 -7.688 -13.188 1 85.81 322 GLU B N 1
ATOM 5633 C CA . GLU B 1 322 ? 26.516 -8.969 -12.984 1 85.81 322 GLU B CA 1
ATOM 5634 C C . GLU B 1 322 ? 26.562 -9.383 -11.516 1 85.81 322 GLU B C 1
ATOM 5636 O O . GLU B 1 322 ? 27.625 -9.398 -10.898 1 85.81 322 GLU B O 1
ATOM 5641 N N . LEU B 1 323 ? 25.391 -9.664 -11.047 1 89.44 323 LEU B N 1
ATOM 5642 C CA . LEU B 1 323 ? 25.266 -10.055 -9.648 1 89.44 323 LEU B CA 1
ATOM 5643 C C . LEU B 1 323 ? 24.844 -11.516 -9.531 1 89.44 323 LEU B C 1
ATOM 5645 O O . LEU B 1 323 ? 24.312 -12.086 -10.484 1 89.44 323 LEU B O 1
ATOM 5649 N N . SER B 1 324 ? 25.156 -12.039 -8.391 1 88.5 324 SER B N 1
ATOM 5650 C CA . SER B 1 324 ? 24.781 -13.414 -8.094 1 88.5 324 SER B CA 1
ATOM 5651 C C . SER B 1 324 ? 23.688 -13.469 -7.027 1 88.5 324 SER B C 1
ATOM 5653 O O . SER B 1 324 ? 23.438 -12.477 -6.332 1 88.5 324 SER B O 1
ATOM 5655 N N . LEU B 1 325 ? 23.047 -14.633 -6.949 1 90.56 325 LEU B N 1
ATOM 5656 C CA . LEU B 1 325 ? 22.125 -14.852 -5.84 1 90.56 325 LEU B CA 1
ATOM 5657 C C . LEU B 1 325 ? 22.797 -14.586 -4.504 1 90.56 325 LEU B C 1
ATOM 5659 O O . LEU B 1 325 ? 23.984 -14.906 -4.332 1 90.56 325 LEU B O 1
ATOM 5663 N N . GLU B 1 326 ? 22.078 -13.914 -3.584 1 88.56 326 GLU B N 1
ATOM 5664 C CA . GLU B 1 326 ? 22.5 -13.664 -2.209 1 88.56 326 GLU B CA 1
ATOM 5665 C C . GLU B 1 326 ? 23.406 -12.43 -2.123 1 88.56 326 GLU B C 1
ATOM 5667 O O . GLU B 1 326 ? 23.781 -12.008 -1.027 1 88.56 326 GLU B O 1
ATOM 5672 N N . ASP B 1 327 ? 23.781 -11.906 -3.338 1 90.69 327 ASP B N 1
ATOM 5673 C CA . ASP B 1 327 ? 24.406 -10.586 -3.281 1 90.69 327 ASP B CA 1
ATOM 5674 C C . ASP B 1 327 ? 23.438 -9.547 -2.709 1 90.69 327 ASP B C 1
ATOM 5676 O O . ASP B 1 327 ? 22.234 -9.789 -2.637 1 90.69 327 ASP B O 1
ATOM 5680 N N . TRP B 1 328 ? 24.031 -8.438 -2.301 1 91.5 328 TRP B N 1
ATOM 5681 C CA . TRP B 1 328 ? 23.234 -7.406 -1.655 1 91.5 328 TRP B CA 1
ATOM 5682 C C . TRP B 1 328 ? 23.281 -6.105 -2.449 1 91.5 328 TRP B C 1
ATOM 5684 O O . TRP B 1 328 ? 24.312 -5.754 -3.02 1 91.5 328 TRP B O 1
ATOM 5694 N N . ILE B 1 329 ? 22.203 -5.43 -2.459 1 91.81 329 ILE B N 1
ATOM 5695 C CA . ILE B 1 329 ? 22.062 -4.098 -3.031 1 91.81 329 ILE B CA 1
ATOM 5696 C C . ILE B 1 329 ? 21.672 -3.104 -1.938 1 91.81 329 ILE B C 1
ATOM 5698 O O . ILE B 1 329 ? 20.828 -3.402 -1.086 1 91.81 329 ILE B O 1
ATOM 5702 N N . ILE B 1 330 ? 22.297 -1.924 -2.004 1 92 330 ILE B N 1
ATOM 5703 C CA . ILE B 1 330 ? 22 -0.877 -1.031 1 92 330 ILE B CA 1
ATOM 5704 C C . ILE B 1 330 ? 21.219 0.249 -1.703 1 92 330 ILE B C 1
ATOM 5706 O O . ILE B 1 330 ? 21.531 0.653 -2.824 1 92 330 ILE B O 1
ATOM 5710 N N . TRP B 1 331 ? 20.219 0.682 -1.025 1 90.56 331 TRP B N 1
ATOM 5711 C CA . TRP B 1 331 ? 19.406 1.823 -1.433 1 90.56 331 TRP B CA 1
ATOM 5712 C C . TRP B 1 331 ? 19.5 2.955 -0.417 1 90.56 331 TRP B C 1
ATOM 5714 O O . TRP B 1 331 ? 19.156 2.781 0.755 1 90.56 331 TRP B O 1
ATOM 5724 N N . ASP B 1 332 ? 19.906 4.129 -0.892 1 88.31 332 ASP B N 1
ATOM 5725 C CA . ASP B 1 332 ? 20.047 5.266 0.011 1 88.31 332 ASP B CA 1
ATOM 5726 C C . ASP B 1 332 ? 18.781 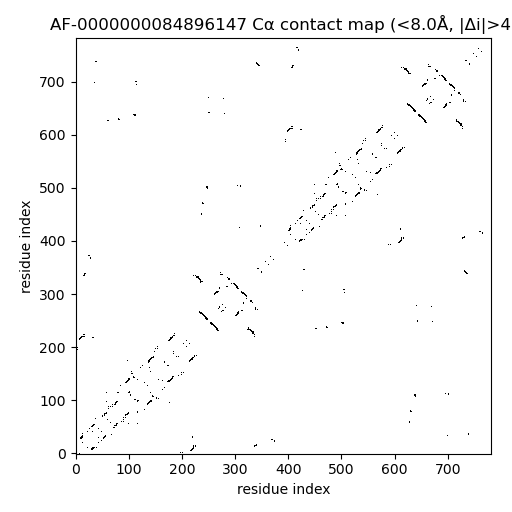6.117 0.028 1 88.31 332 ASP B C 1
ATOM 5728 O O . ASP B 1 332 ? 17.875 5.914 -0.79 1 88.31 332 ASP B O 1
ATOM 5732 N N . ASP B 1 333 ? 18.656 7.012 1.023 1 87.06 333 ASP B N 1
ATOM 5733 C CA . ASP B 1 333 ? 17.578 7.977 1.17 1 87.06 333 ASP B CA 1
ATOM 5734 C C . ASP B 1 333 ? 16.234 7.273 1.311 1 87.06 333 ASP B C 1
ATOM 5736 O O . ASP B 1 333 ? 15.266 7.625 0.626 1 87.06 333 ASP B O 1
ATOM 5740 N N . MET B 1 334 ? 16.281 6.211 2.146 1 88.94 334 MET B N 1
ATOM 5741 C CA . MET B 1 334 ? 15.102 5.387 2.365 1 88.94 334 MET B CA 1
ATOM 5742 C C . MET B 1 334 ? 14.453 5.715 3.707 1 88.94 334 MET B C 1
ATOM 5744 O O . MET B 1 334 ? 13.891 4.832 4.359 1 88.94 334 MET B O 1
ATOM 5748 N N . GLY B 1 335 ? 14.516 6.98 4.07 1 88.5 335 GLY B N 1
ATOM 5749 C CA . GLY B 1 335 ? 14.008 7.305 5.391 1 88.5 335 GLY B CA 1
ATOM 5750 C C . GLY B 1 335 ? 12.562 7.77 5.379 1 88.5 335 GLY B C 1
ATOM 5751 O O . GLY B 1 335 ? 11.828 7.551 6.344 1 88.5 335 GLY B O 1
ATOM 5752 N N . ALA B 1 336 ? 12.164 8.43 4.324 1 89 336 ALA B N 1
ATOM 5753 C CA . ALA B 1 336 ? 10.836 9.047 4.289 1 89 336 ALA B CA 1
ATOM 5754 C C . ALA B 1 336 ? 9.859 8.18 3.502 1 89 336 ALA B C 1
ATOM 5756 O O . ALA B 1 336 ? 10.102 7.848 2.34 1 89 336 ALA B O 1
ATOM 5757 N N . TYR B 1 337 ? 8.758 7.801 4.199 1 85.81 337 TYR B N 1
ATOM 5758 C CA . TYR B 1 337 ? 7.633 7.102 3.594 1 85.81 337 TYR B CA 1
ATOM 5759 C C . TYR B 1 337 ? 8.062 5.738 3.062 1 85.81 337 TYR B C 1
ATOM 5761 O O . TYR B 1 337 ? 7.625 5.32 1.987 1 85.81 337 TYR B O 1
ATOM 5769 N N . THR B 1 338 ? 9.031 5.043 3.553 1 82.06 338 THR B N 1
ATOM 5770 C CA . THR B 1 338 ? 9.508 3.727 3.137 1 82.06 338 THR B CA 1
ATOM 5771 C C . THR B 1 338 ? 9.297 2.697 4.242 1 82.06 338 THR B C 1
ATOM 5773 O O . THR B 1 338 ? 8.711 1.64 4.004 1 82.06 338 THR B O 1
ATOM 5776 N N . VAL B 1 339 ? 10.055 2.711 5.414 1 62.88 339 VAL B N 1
ATOM 5777 C CA . VAL B 1 339 ? 10.211 1.677 6.434 1 62.88 339 VAL B CA 1
ATOM 5778 C C . VAL B 1 339 ? 8.836 1.206 6.898 1 62.88 339 VAL B C 1
ATOM 5780 O O . VAL B 1 339 ? 8.633 0.018 7.168 1 62.88 339 VAL B O 1
ATOM 5783 N N . LEU B 1 340 ? 7.938 1.979 7.27 1 58.69 340 LEU B N 1
ATOM 5784 C CA . LEU B 1 340 ? 6.844 1.611 8.164 1 58.69 340 LEU B CA 1
ATOM 5785 C C . LEU B 1 340 ? 5.578 1.301 7.367 1 58.69 340 LEU B C 1
ATOM 5787 O O . LEU B 1 340 ? 4.539 0.978 7.945 1 58.69 340 LEU B O 1
ATOM 5791 N N . TYR B 1 341 ? 5.863 1.052 6 1 61.44 341 TYR B N 1
ATOM 5792 C CA . TYR B 1 341 ? 4.609 0.793 5.301 1 61.44 341 TYR B CA 1
ATOM 5793 C C . TYR B 1 341 ? 4.512 -0.667 4.875 1 61.44 341 TYR B C 1
ATOM 5795 O O . TYR B 1 341 ? 5.512 -1.275 4.484 1 61.44 341 TYR B O 1
ATOM 5803 N N . LYS B 1 342 ? 3.578 -1.386 5.402 1 65.5 342 LYS B N 1
ATOM 5804 C CA . LYS B 1 342 ? 3.33 -2.781 5.051 1 65.5 342 LYS B CA 1
ATOM 5805 C C . LYS B 1 342 ? 1.959 -2.949 4.402 1 65.5 342 LYS B C 1
ATOM 5807 O O . LYS B 1 342 ? 0.935 -2.625 5.008 1 65.5 342 LYS B O 1
ATOM 5812 N N . PHE B 1 343 ? 2.082 -3.232 2.934 1 63.56 343 PHE B N 1
ATOM 5813 C CA . PHE B 1 343 ? 0.879 -3.639 2.217 1 63.56 343 PHE B CA 1
ATOM 5814 C C . PHE B 1 343 ? 0.693 -5.148 2.283 1 63.56 343 PHE B C 1
ATOM 5816 O O . PHE B 1 343 ? 1.607 -5.906 1.954 1 63.56 343 PHE 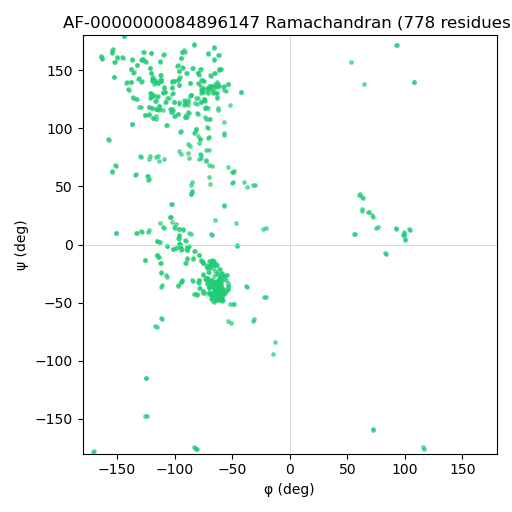B O 1
ATOM 5823 N N . GLY B 1 344 ? 0.324 -5.855 3.209 1 62.53 344 GLY B N 1
ATOM 5824 C CA . GLY B 1 344 ? 0.107 -7.266 3.49 1 62.53 344 GLY B CA 1
ATOM 5825 C C . GLY B 1 344 ? -0.079 -8.102 2.24 1 62.53 344 GLY B C 1
ATOM 5826 O O . GLY B 1 344 ? -0.495 -9.258 2.318 1 62.53 344 GLY B O 1
ATOM 5827 N N . PHE B 1 345 ? 0.268 -7.582 0.95 1 66.5 345 PHE B N 1
ATOM 5828 C CA . PHE B 1 345 ? 0.092 -8.359 -0.271 1 66.5 345 PHE B CA 1
ATOM 5829 C C . PHE B 1 345 ? 1.058 -9.539 -0.306 1 66.5 345 PHE B C 1
ATOM 5831 O O . PHE B 1 345 ? 2.236 -9.391 0.024 1 66.5 345 PHE B O 1
ATOM 5838 N N . ASN B 1 346 ? 0.562 -10.734 -0.715 1 67.38 346 ASN B N 1
ATOM 5839 C CA . ASN B 1 346 ? 1.259 -12.016 -0.688 1 67.38 346 ASN B CA 1
ATOM 5840 C C . ASN B 1 346 ? 1.748 -12.359 0.716 1 67.38 346 ASN B C 1
ATOM 5842 O O . ASN B 1 346 ? 2.527 -13.297 0.895 1 67.38 346 ASN B O 1
ATOM 5846 N N . GLY B 1 347 ? 1.392 -11.664 1.726 1 64.12 347 GLY B N 1
ATOM 5847 C CA . GLY B 1 347 ? 1.79 -11.922 3.1 1 64.12 347 GLY B CA 1
ATOM 5848 C C . GLY B 1 347 ? 3.246 -11.602 3.371 1 64.12 347 GLY B C 1
ATOM 5849 O O . GLY B 1 347 ? 3.865 -12.195 4.254 1 64.12 347 GLY B O 1
ATOM 5850 N N . VAL B 1 348 ? 3.828 -10.727 2.635 1 61.09 348 VAL B N 1
ATOM 5851 C CA . VAL B 1 348 ? 5.246 -10.422 2.791 1 61.09 348 VAL B CA 1
ATOM 5852 C C . VAL B 1 348 ? 5.465 -9.641 4.09 1 61.09 348 VAL B C 1
ATOM 5854 O O . VAL B 1 348 ? 4.598 -8.875 4.512 1 61.09 348 VAL B O 1
ATOM 5857 N N . THR B 1 349 ? 6.555 -10.109 4.855 1 63.44 349 THR B N 1
ATOM 5858 C CA . THR B 1 349 ? 6.797 -9.562 6.188 1 63.44 349 THR B CA 1
ATOM 5859 C C . THR B 1 349 ? 7.734 -8.367 6.113 1 63.44 349 THR B C 1
ATOM 5861 O O . THR B 1 349 ? 8.438 -8.172 5.117 1 63.44 349 THR B O 1
ATOM 5864 N N . THR B 1 350 ? 7.742 -7.688 7.199 1 65 350 THR B N 1
ATOM 5865 C CA . THR B 1 350 ? 8.336 -6.359 7.328 1 65 350 THR B CA 1
ATOM 5866 C C . THR B 1 350 ? 9.852 -6.453 7.422 1 65 350 THR B C 1
ATOM 5868 O O . THR B 1 350 ? 10.398 -7.5 7.781 1 65 350 THR B O 1
ATOM 5871 N N . THR B 1 351 ? 10.422 -5.488 6.992 1 69.56 351 THR B N 1
ATOM 5872 C CA . THR B 1 351 ? 11.852 -5.184 7.02 1 69.56 351 THR B CA 1
ATOM 5873 C C . THR B 1 351 ? 12.328 -4.945 8.445 1 69.56 351 THR B C 1
ATOM 5875 O O . THR B 1 351 ? 11.625 -4.316 9.242 1 69.56 351 THR B O 1
ATOM 5878 N N . LYS B 1 352 ? 13.461 -5.617 8.805 1 74.81 352 LYS B N 1
ATOM 5879 C CA . LYS B 1 352 ? 14.102 -5.352 10.086 1 74.81 352 LYS B CA 1
ATOM 5880 C C . LYS B 1 352 ? 14.891 -4.043 10.047 1 74.81 352 LYS B C 1
ATOM 5882 O O . LYS B 1 352 ? 15.562 -3.748 9.055 1 74.81 352 LYS B O 1
ATOM 5887 N N . ALA B 1 353 ? 14.758 -3.234 11.07 1 74.94 353 ALA B N 1
ATOM 5888 C CA . ALA B 1 353 ? 15.469 -1.959 11.141 1 74.94 353 ALA B CA 1
ATOM 5889 C C . ALA B 1 353 ? 16.578 -2.008 12.188 1 74.94 353 ALA B C 1
ATOM 5891 O O . ALA B 1 353 ? 16.406 -2.57 13.266 1 74.94 353 ALA B O 1
ATOM 5892 N N . PHE B 1 354 ? 17.75 -1.553 11.727 1 76.75 354 PHE B N 1
ATOM 5893 C CA . PHE B 1 354 ? 18.891 -1.385 12.617 1 76.75 354 PHE B CA 1
ATOM 5894 C C . PHE B 1 354 ? 19.266 0.087 12.742 1 76.75 354 PHE B C 1
ATOM 5896 O O . PHE B 1 354 ? 19.234 0.825 11.75 1 76.75 354 PHE B O 1
ATOM 5903 N N . TYR B 1 355 ? 19.594 0.442 14 1 77.19 355 TYR B N 1
ATOM 5904 C CA . TYR B 1 355 ? 19.906 1.841 14.258 1 77.19 355 TYR B CA 1
ATOM 5905 C C . TYR B 1 355 ? 21.328 1.985 14.805 1 77.19 355 TYR B C 1
ATOM 5907 O O . TYR B 1 355 ? 21.734 1.254 15.711 1 77.19 355 TYR B O 1
ATOM 5915 N N . PHE B 1 356 ? 22.047 2.865 14.109 1 80.12 356 PHE B N 1
ATOM 5916 C CA . PHE B 1 356 ? 23.422 3.08 14.523 1 80.12 356 PHE B CA 1
ATOM 5917 C C . PHE B 1 356 ? 23.766 4.566 14.547 1 80.12 356 PHE B C 1
ATOM 5919 O O . PHE B 1 356 ? 23.141 5.359 13.828 1 80.12 356 PHE B O 1
ATOM 5926 N N . VAL B 1 357 ? 24.641 4.934 15.438 1 80.62 357 VAL B N 1
ATOM 5927 C CA . VAL B 1 357 ? 25.172 6.289 15.5 1 80.62 357 VAL B CA 1
ATOM 5928 C C . VAL B 1 357 ? 26.672 6.242 15.836 1 80.62 357 VAL B C 1
ATOM 5930 O O . VAL B 1 357 ? 27.094 5.418 16.641 1 80.62 357 VAL B O 1
ATOM 5933 N N . ASN B 1 358 ? 27.375 7.02 15.062 1 82.06 358 ASN B N 1
ATOM 5934 C CA . ASN B 1 358 ? 28.781 7.07 15.43 1 82.06 358 ASN B CA 1
ATOM 5935 C C . ASN B 1 358 ? 29 7.836 16.734 1 82.06 358 ASN B C 1
ATOM 5937 O O . ASN B 1 358 ? 28.141 8.625 17.141 1 82.06 358 ASN B O 1
ATOM 5941 N N . LYS B 1 359 ? 30.188 7.648 17.297 1 82.56 359 LYS B N 1
ATOM 5942 C CA . LYS B 1 359 ? 30.5 8.18 18.609 1 82.56 359 LYS B CA 1
ATOM 5943 C C . LYS B 1 359 ? 30.5 9.711 18.609 1 82.56 359 LYS B C 1
ATOM 5945 O O . LYS B 1 359 ? 29.969 10.336 19.531 1 82.56 359 LYS B O 1
ATOM 5950 N N . GLU B 1 360 ? 31 10.258 17.625 1 85.19 360 GLU B N 1
ATOM 5951 C CA . GLU B 1 360 ? 31.078 11.719 17.547 1 85.19 360 GLU B CA 1
ATOM 5952 C C . GLU B 1 360 ? 29.688 12.336 17.422 1 85.19 360 GLU B C 1
ATOM 5954 O O . GLU B 1 360 ? 29.375 13.32 18.109 1 85.19 360 GLU B O 1
ATOM 5959 N N . ALA B 1 361 ? 28.938 11.766 16.578 1 84.38 361 ALA B N 1
ATOM 5960 C CA . ALA B 1 361 ? 27.562 12.25 16.391 1 84.38 361 ALA B CA 1
ATOM 5961 C C . ALA B 1 361 ? 26.75 12.07 17.672 1 84.38 361 ALA B C 1
ATOM 5963 O O . ALA B 1 361 ? 25.953 12.938 18.031 1 84.38 361 ALA B O 1
ATOM 5964 N N . TRP B 1 362 ? 27.031 11 18.328 1 86.06 362 TRP B N 1
ATOM 5965 C CA . TRP B 1 362 ? 26.312 10.734 19.578 1 86.06 362 TRP B CA 1
ATOM 5966 C C . TRP B 1 362 ? 26.625 11.789 20.625 1 86.06 362 TRP B C 1
ATOM 5968 O O . TRP B 1 362 ? 25.734 12.281 21.312 1 86.06 362 TRP B O 1
ATOM 5978 N N . LYS B 1 363 ? 27.797 12.117 20.672 1 86.56 363 LYS B N 1
ATOM 5979 C CA . LYS B 1 363 ? 28.203 13.156 21.609 1 86.56 363 LYS B CA 1
ATOM 5980 C C . LYS B 1 363 ? 27.547 14.492 21.266 1 86.56 363 LYS B C 1
ATOM 5982 O O . LYS B 1 363 ? 27.109 15.219 22.172 1 86.56 363 LYS B O 1
ATOM 5987 N N . ARG B 1 364 ? 27.516 14.758 20.031 1 88 364 ARG B N 1
ATOM 5988 C CA . ARG B 1 364 ? 26.875 16 19.609 1 88 364 ARG B CA 1
ATOM 5989 C C . ARG B 1 364 ? 25.406 16.016 19.969 1 88 364 ARG B C 1
ATOM 5991 O O . ARG B 1 364 ? 24.859 17.047 20.375 1 88 364 ARG B O 1
ATOM 5998 N N . ILE B 1 365 ? 24.797 14.906 19.812 1 87.81 365 ILE B N 1
ATOM 5999 C CA . ILE B 1 365 ? 23.391 14.766 20.156 1 87.81 365 ILE B CA 1
ATOM 6000 C C . ILE B 1 365 ? 23.188 14.961 21.656 1 87.81 365 ILE B C 1
ATOM 6002 O O . ILE B 1 365 ? 22.312 15.703 22.078 1 87.81 365 ILE B O 1
ATOM 6006 N N . GLN B 1 366 ? 24.016 14.406 22.375 1 87.06 366 GLN B N 1
ATOM 6007 C CA . GLN B 1 366 ? 23.922 14.531 23.828 1 87.06 366 GLN B CA 1
ATOM 6008 C C . GLN B 1 366 ? 24.125 15.977 24.266 1 87.06 366 GLN B C 1
ATOM 6010 O O . GLN B 1 366 ? 23.422 16.453 25.156 1 87.06 366 GLN B O 1
ATOM 6015 N N . ASP B 1 367 ? 24.969 16.578 23.547 1 89.44 367 ASP B N 1
ATOM 6016 C CA . ASP B 1 367 ? 25.297 17.953 23.891 1 89.44 367 ASP B CA 1
ATOM 6017 C C . ASP B 1 367 ? 24.141 18.891 23.516 1 89.44 367 ASP B C 1
ATOM 6019 O O . ASP B 1 367 ? 23.953 19.922 24.156 1 89.44 367 ASP B O 1
ATOM 6023 N N . SER B 1 368 ? 23.453 18.5 22.531 1 87.81 368 SER B N 1
ATOM 6024 C CA . SER B 1 368 ? 22.391 19.359 22.016 1 87.81 368 SER B CA 1
ATOM 6025 C C . SER B 1 368 ? 21.031 18.969 22.594 1 87.81 368 SER B C 1
ATOM 6027 O O . SER B 1 368 ? 20.031 19.641 22.328 1 87.81 368 SER B O 1
ATOM 6029 N N . CYS B 1 369 ? 21.062 18 23.406 1 89 369 CYS B N 1
ATOM 6030 C CA . CYS B 1 369 ? 19.828 17.438 23.922 1 89 369 CYS B CA 1
ATOM 6031 C C . CYS B 1 369 ? 19.156 18.391 24.906 1 89 369 CYS B C 1
ATOM 6033 O O . CYS B 1 369 ? 19.812 18.906 25.812 1 89 369 CYS B O 1
ATOM 6035 N N . GLN B 1 370 ? 17.906 18.609 24.703 1 88 370 GLN B N 1
ATOM 6036 C CA . GLN B 1 370 ? 17.156 19.453 25.625 1 88 370 GLN B CA 1
ATOM 6037 C C . GLN B 1 370 ? 16.469 18.641 26.703 1 88 370 GLN B C 1
ATOM 6039 O O . GLN B 1 370 ? 16.234 19.125 27.812 1 88 370 GLN B O 1
ATOM 6044 N N . ASN B 1 371 ? 16.094 17.406 26.375 1 90.56 371 ASN B N 1
ATOM 6045 C CA . ASN B 1 371 ? 15.469 16.484 27.312 1 90.56 371 ASN B CA 1
ATOM 6046 C C . ASN B 1 371 ? 16.031 15.078 27.203 1 90.56 371 ASN B C 1
ATOM 6048 O O . ASN B 1 371 ? 15.594 14.289 26.359 1 90.56 371 ASN B O 1
ATOM 6052 N N . THR B 1 372 ? 16.844 14.656 28.062 1 87 372 THR B N 1
ATOM 6053 C CA . THR B 1 372 ? 17.625 13.422 27.953 1 87 372 THR B CA 1
ATOM 6054 C C . THR B 1 372 ? 16.75 12.211 28.234 1 87 372 THR B C 1
ATOM 6056 O O . THR B 1 372 ? 17.125 11.078 27.938 1 87 372 THR B O 1
ATOM 6059 N N . LYS B 1 373 ? 15.578 12.477 28.797 1 88.69 373 LYS B N 1
ATOM 6060 C CA . LYS B 1 373 ? 14.711 11.359 29.156 1 88.69 373 LYS B CA 1
ATOM 6061 C C . LYS B 1 373 ? 14.25 10.609 27.906 1 88.69 373 LYS B C 1
ATOM 6063 O O . LYS B 1 373 ? 13.82 9.453 27.984 1 88.69 373 LYS B O 1
ATOM 6068 N N . PHE B 1 374 ? 14.383 11.258 26.797 1 90.75 374 PHE B N 1
ATOM 6069 C CA . PHE B 1 374 ? 13.875 10.656 25.562 1 90.75 374 PHE B CA 1
ATOM 6070 C C . PHE B 1 374 ? 14.961 9.828 24.891 1 90.75 374 PHE B C 1
ATOM 6072 O O . PHE B 1 374 ? 14.672 9.047 23.969 1 90.75 374 PHE B O 1
ATOM 6079 N N . LEU B 1 375 ? 16.125 9.977 25.234 1 86.81 375 LEU B N 1
ATOM 6080 C CA . LEU B 1 375 ? 17.219 9.219 24.625 1 86.81 375 LEU B CA 1
ATOM 6081 C C . LEU B 1 375 ? 17.297 7.816 25.219 1 86.81 375 LEU B C 1
ATOM 6083 O O . LEU B 1 375 ? 16.922 7.602 26.375 1 86.81 375 LEU B O 1
ATOM 6087 N N . PRO B 1 376 ? 17.734 6.898 24.297 1 77.62 376 PRO B N 1
ATOM 6088 C CA . PRO B 1 376 ? 17.906 5.566 24.891 1 77.62 376 PRO B CA 1
ATOM 6089 C C . PRO B 1 376 ? 18.969 5.531 25.984 1 77.62 376 PRO B C 1
ATOM 6091 O O . PRO B 1 376 ? 19.953 6.262 25.922 1 77.62 376 PRO B O 1
ATOM 6094 N N . SER B 1 377 ? 18.594 4.766 27.031 1 64.62 377 SER B N 1
ATOM 6095 C CA . SER B 1 377 ? 19.484 4.668 28.172 1 64.62 377 SER B CA 1
ATOM 6096 C C . SER B 1 377 ? 20.797 3.996 27.781 1 64.62 377 SER B C 1
ATOM 6098 O O . SER B 1 377 ? 21.859 4.363 28.297 1 64.62 377 SER B O 1
ATOM 6100 N N . GLU B 1 378 ? 20.641 2.822 26.969 1 62.91 378 GLU B N 1
ATOM 6101 C CA . GLU B 1 378 ? 21.859 2.105 26.625 1 62.91 378 GLU B CA 1
ATOM 6102 C C . GLU B 1 378 ? 22.047 1.983 25.125 1 62.91 378 GLU B C 1
ATOM 6104 O O . GLU B 1 378 ? 21.078 1.731 24.391 1 62.91 378 GLU B O 1
ATOM 6109 N N . VAL B 1 379 ? 23.047 2.689 24.672 1 63.38 379 VAL B N 1
ATOM 6110 C CA . VAL B 1 379 ? 23.516 2.439 23.312 1 63.38 379 VAL B CA 1
ATOM 6111 C C . VAL B 1 379 ? 24.594 1.358 23.312 1 63.38 379 VAL B C 1
ATOM 6113 O O . VAL B 1 379 ? 25.531 1.421 24.109 1 63.38 379 VAL B O 1
ATOM 6116 N N . ASP B 1 380 ? 24.141 0.189 22.75 1 57.59 380 ASP B N 1
ATOM 6117 C CA . ASP B 1 380 ? 25.141 -0.866 22.656 1 57.59 380 ASP B CA 1
ATOM 6118 C C . ASP B 1 380 ? 26.359 -0.397 21.859 1 57.59 380 ASP B C 1
ATOM 6120 O O . ASP B 1 380 ? 26.25 -0.124 20.672 1 57.59 380 ASP B O 1
ATOM 6124 N N . SER B 1 381 ? 27.344 0.091 22.562 1 54.12 381 SER B N 1
ATOM 6125 C CA . SER B 1 381 ? 28.578 0.606 21.984 1 54.12 381 SER B CA 1
ATOM 6126 C C . SER B 1 381 ? 29.375 -0.506 21.312 1 54.12 381 SER B C 1
ATOM 6128 O O . SER B 1 381 ? 30.406 -0.244 20.672 1 54.12 381 SER B O 1
ATOM 6130 N N . SER B 1 382 ? 29.078 -1.685 21.547 1 48.81 382 SER B N 1
ATOM 6131 C CA . SER B 1 382 ? 29.953 -2.752 21.062 1 48.81 382 SER B CA 1
ATOM 6132 C C . SER B 1 382 ? 29.859 -2.896 19.547 1 48.81 382 SER B C 1
ATOM 6134 O O . SER B 1 382 ? 30.719 -3.52 18.922 1 48.81 382 SER B O 1
ATOM 6136 N N . ALA B 1 383 ? 28.812 -2.617 18.969 1 50.56 383 ALA B N 1
ATOM 6137 C CA . ALA B 1 383 ? 28.641 -3.121 17.609 1 50.56 383 ALA B CA 1
ATOM 6138 C C . ALA B 1 383 ? 29.266 -2.172 16.578 1 50.56 383 ALA B C 1
ATOM 6140 O O . ALA B 1 383 ? 28.609 -1.252 16.094 1 50.56 383 ALA B O 1
ATOM 6141 N N . SER B 1 384 ? 30.469 -1.795 16.734 1 48.56 384 SER B N 1
ATOM 6142 C CA . SER B 1 384 ? 31.109 -1.162 15.578 1 48.56 384 SER B CA 1
ATOM 6143 C C . SER B 1 384 ? 31.078 -2.074 14.359 1 48.56 384 SER B C 1
ATOM 6145 O O . SER B 1 384 ? 32.094 -2.705 14.023 1 48.56 384 SER B O 1
ATOM 6147 N N . VAL B 1 385 ? 30.125 -2.801 14.195 1 48.66 385 VAL B N 1
ATOM 6148 C CA . VAL B 1 385 ? 30.25 -3.688 13.047 1 48.66 385 VAL B CA 1
ATOM 6149 C C . VAL B 1 385 ? 29.891 -2.932 11.766 1 48.66 385 VAL B C 1
ATOM 6151 O O . VAL B 1 385 ? 28.859 -2.246 11.711 1 48.66 385 VAL B O 1
ATOM 6154 N N . PRO B 1 386 ? 30.938 -2.762 10.953 1 50.91 386 PRO B N 1
ATOM 6155 C CA . PRO B 1 386 ? 30.625 -2.225 9.625 1 50.91 386 PRO B CA 1
ATOM 6156 C C . PRO B 1 386 ? 29.375 -2.852 9.008 1 50.91 386 PRO B C 1
ATOM 6158 O O . PRO B 1 386 ? 29.109 -4.035 9.234 1 50.91 386 PRO B O 1
ATOM 6161 N N . VAL B 1 387 ? 28.547 -1.974 8.547 1 51.88 387 VAL B N 1
ATOM 6162 C CA . VAL B 1 387 ? 27.328 -2.426 7.895 1 51.88 387 VAL B CA 1
ATOM 6163 C C . VAL B 1 387 ? 27.609 -3.676 7.066 1 51.88 387 VAL B C 1
ATOM 6165 O O . VAL B 1 387 ? 26.797 -4.605 7.031 1 51.88 387 VAL B O 1
ATOM 6168 N N . GLN B 1 388 ? 28.766 -3.594 6.547 1 52.78 388 GLN B N 1
ATOM 6169 C CA . GLN B 1 388 ? 29.172 -4.715 5.707 1 52.78 388 GLN B CA 1
ATOM 6170 C C . GLN B 1 388 ? 29.203 -6.016 6.512 1 52.78 388 GLN B C 1
ATOM 6172 O O . GLN B 1 388 ? 28.922 -7.086 5.977 1 52.78 388 GLN B O 1
ATOM 6177 N N . GLU B 1 389 ? 29.609 -5.848 7.734 1 51.91 389 GLU B N 1
ATOM 6178 C CA . GLU B 1 389 ? 29.75 -7.023 8.586 1 51.91 389 GLU B CA 1
ATOM 6179 C C . GLU B 1 389 ? 28.391 -7.535 9.055 1 51.91 389 GLU B C 1
ATOM 6181 O O . GLU B 1 389 ? 28.219 -8.727 9.32 1 51.91 389 GLU B O 1
ATOM 6186 N N . VAL B 1 390 ? 27.578 -6.648 9.055 1 50.06 390 VAL B N 1
ATOM 6187 C CA . VAL B 1 390 ? 26.25 -7.031 9.5 1 50.06 390 VAL B CA 1
ATOM 6188 C C . VAL B 1 390 ? 25.5 -7.73 8.359 1 50.06 390 VAL B C 1
ATOM 6190 O O . VAL B 1 390 ? 24.766 -8.688 8.594 1 50.06 390 VAL B O 1
ATOM 6193 N N . LEU B 1 391 ? 25.797 -7.32 7.281 1 50.28 391 LEU B N 1
ATOM 6194 C CA . LEU B 1 391 ? 25.156 -7.887 6.102 1 50.28 391 LEU B CA 1
ATOM 6195 C C . LEU B 1 391 ? 25.766 -9.234 5.746 1 50.28 391 LEU B C 1
ATOM 6197 O O . LEU B 1 391 ? 25.062 -10.133 5.281 1 50.28 391 LEU B O 1
#

Organism: Ciona savignyi (NCBI:txid51511)

Sequence (782 aa):
MKLLPRVDLFYAVKCCPLMPVVRLLAALGIGFDCASQNEIELVLSIGVDPSKIIYALPCKPATHLQLARKRNVALMTFDNEDELHKVKKYYPDARLVIRLRADETGAKLKMGNKFGCSMKRVDELLTVAKELDLNVVGVSFFAGDDTDNSVSFLRNLDNCRKTFDIAASLGYDMKLLDIGGGFTGEDTKIEIFYKMATDIRNYLDEYFPPESGIDIIAEPGRYFVDSAFSLATNIIGKNRTEGKMYAMLQKMFLNYCFADSCSYYVNESIYLSFWKNCIQNGNYIPKILKKCRSEKLDQQVMIYGTTCDGIDILTSNATLPELSLEDWIIWDDMGAYTVLYKFGFNGVTTTKAFYFVNKEAWKRIQDSCQNTKFLPSEVDSSASVPVQEVLMKLLPRVDLFYAVKCCPLMPVVRLLAALGIGFDCASQNEIELVLSIGVDPSKIIYALPCKPATHLQLARKRNVALMTFDNEDELHKVKKYYPDARLVIRLRADETGAKLKMGNKFGCSMKRVDELLTVAKELDLNVVGVSFFAGDDTDNSVSFLRNLDNCRKTFDIAASLGYDMKLLDIGGGFTGEDTKIEIFYKMATDIRNYLDEYFPPESGIDIIAEPGRYFVDSAFSLATNIIGKNRTEGKMYAMLQKMFLNYCFADSCSYYVNESIYLSFWKNCIQNGNYIPKILKKCRSEKLDQQVMIYGTTCDGIDILTSNATLPELSLEDWIIWDDMGAYTVLYKFGFNGVTTTKAFYFVNKEAWKRIQDSCQNTKFLPSEVDSSASVPVQEVL

Nearest PDB structures (foldseek):
  2nva-assembly1_B  TM=9.571E-01  e=9.218E-35  Paramecium bursaria Chlorella virus 1
  2nv9-assembly3_F  TM=9.606E-01  e=2.481E-34  Paramecium bursaria Chlorella virus 1
  2nv9-assembly4_H  TM=9.613E-01  e=1.195E-33  Paramecium bursaria Chlorella virus 1
  5gjm-assembly1_A  TM=9.116E-01  e=2.673E-29  Selenomonas ruminantium
  5gjo-assembly1_B  TM=8.940E-01  e=3.270E-28  Selenomonas ruminantium

InterPro domains:
  IPR000183 Ornithine/DAP/Arg decarboxylase [PR01179] (11-29)
  IPR000183 Ornithine/DAP/Arg decarboxylase [PR01179] (31-43)
  IPR000183 Ornithine/DAP/Arg decarboxylase [PR01179] (133-146)
  IPR000183 Ornithine/DAP/Arg decarboxylase [PR01179] (216-235)
  IPR000183 Ornithine/DAP/Arg decarboxylase [PR01179] (335-348)
  IPR002433 Ornithine decarboxylase [PR01182] (9-36)
  IPR002433 Ornithine decarboxylase [PR01182] (53-77)
  IPR002433 Ornithine decarboxylase [PR01182] (83-105)
  IPR002433 Ornithine decarboxylase [PR01182] (302-312)
  IPR002433 Ornithine decarboxylase [PR01182] (322-335)
  IPR002433 Ornithine decarboxylase [PTHR11482] (2-358)
  IPR009006 Alanine racemase/group IV decarboxylase, C-terminal [G3DSA:2.40.37.10] (225-359)
  IPR009006 Alanine racemase/group IV decarboxylase, C-terminal [SSF50621] (212-362)
  IPR022644 Orn/DAP/Arg decarboxylase 2, N-terminal [PF02784] (2-225)
  IPR022653 Orn/DAP/Arg decarboxylase 2, pyridoxal-phosphate binding site [PS00878] (11-29)
  IPR022657 Orn/DAP/Arg decarboxylase 2, conserved site [PS00879] (167-184)
  IPR029066 PLP-binding barrel [G3DSA:3.20.20.10] (2-224)
  IPR029066 PLP-binding barrel [SSF51419] (3-227)

Solvent-accessible surface area (backbone atoms only — not comparable to full-atom values): 41583 Å² total; per-residue (Å²): 97,84,70,44,68,74,45,46,52,16,38,27,38,68,30,50,79,45,68,70,56,52,25,50,41,44,12,54,64,41,29,32,31,22,66,30,61,49,42,45,48,58,51,43,72,76,63,52,60,38,86,44,33,36,40,63,36,46,65,56,46,70,68,44,42,41,47,28,48,76,62,52,40,38,38,28,36,29,38,44,64,59,44,51,55,49,36,54,71,54,36,49,81,33,38,30,23,43,27,34,45,44,56,90,51,73,48,83,66,35,63,26,78,72,60,39,26,48,81,89,44,45,66,61,50,52,49,53,37,54,74,67,66,43,47,59,36,29,38,30,38,54,64,34,70,75,58,80,45,56,64,42,52,51,50,49,51,48,51,45,55,53,47,53,51,54,37,42,76,74,69,43,79,59,37,35,41,34,68,23,39,26,46,63,35,41,79,92,51,39,66,59,48,53,57,38,34,52,54,50,45,53,49,37,58,70,78,54,30,79,86,72,62,53,45,36,32,32,29,41,27,35,44,74,29,18,64,73,26,68,44,79,37,39,28,48,35,57,42,78,44,80,38,69,36,50,42,58,41,77,72,54,64,44,70,46,63,42,56,80,28,43,32,37,25,24,76,46,29,34,53,27,49,41,33,46,46,64,74,35,90,52,81,65,65,76,37,70,54,74,86,63,70,48,92,50,68,68,38,62,28,34,36,31,21,57,58,89,52,49,73,30,51,59,34,79,72,39,75,40,48,70,76,54,75,69,38,56,37,38,32,68,55,40,23,45,64,11,79,70,34,42,28,42,63,51,46,61,77,82,79,86,84,84,86,84,72,55,72,69,59,46,50,51,48,62,71,57,40,69,36,70,85,41,44,77,91,74,72,81,76,76,71,77,58,52,68,74,70,71,103,99,83,69,43,69,75,45,45,53,16,37,27,38,68,29,51,79,43,66,72,55,54,26,50,40,43,10,54,64,41,28,33,30,22,68,31,62,49,44,44,49,58,51,42,71,75,64,54,61,38,86,44,34,36,39,63,36,46,64,55,46,70,68,46,41,41,48,29,49,75,61,53,40,37,38,30,34,29,40,44,65,59,43,50,54,49,35,53,72,54,35,49,81,32,37,29,24,44,27,32,47,42,56,91,48,72,49,84,64,36,59,27,75,72,59,40,27,47,80,88,44,47,65,59,49,52,47,51,36,53,76,67,66,45,48,58,36,29,39,31,39,55,62,35,72,74,59,81,45,56,65,40,52,51,52,49,50,49,52,46,55,51,47,54,52,55,38,41,75,73,70,41,80,58,37,37,40,34,69,22,39,26,45,62,34,42,80,91,51,40,67,60,49,53,56,39,33,52,55,50,45,54,49,36,57,70,78,56,31,79,87,71,64,54,46,37,32,32,29,39,26,36,44,75,29,17,64,73,27,68,43,78,38,40,28,48,35,57,45,78,43,81,37,67,36,52,41,59,41,76,73,52,63,45,70,45,62,42,55,79,28,42,32,37,24,24,74,48,29,35,51,28,51,41,32,47,46,65,70,34,92,52,81,66,65,74,38,71,52,74,86,62,69,48,93,51,68,68,37,61,28,33,35,32,20,57,58,88,52,50,74,29,50,59,33,79,74,38,74,40,50,70,78,54,76,70,39,55,35,37,32,68,54,41,23,44,62,11,77,74,32,44,29,42,63,51,47,60,77,82,81,86,84,84,87,84,75,55,72,68,59,47,49,51,47,61,71,58,40,71,35,69,84,40,44,76,90,74,72,80,75,79,70,77,57,54,68,74,70,71,101

Foldseek 3Di:
DVLAVQAAEAAECQFFVDQQLLLLCVQLVHAHEYAFLVSLCSNPVLPRDLCSYEHEHQDDDLVRLLSCQVSVNQHYEHADLVSLVSCLVRPQAHAYEYEAQQLVQPQPCSVDPPGHHYLVCLLVNLVSNVVSVHHHAAYEYANAQAPLDLRSLVVVVVSRLVSCVSNVVVPHLHAEYESEENQALDPVCNVSVSVSSNSVNVSCCVRPNVVSNHRHYYHYHNNSWQQVDKDKKFFADKDWDAWFDQLCPPPDSPRPTDRTAMETEIAAWCQAQQVVVNVPVDAWAKDFDVVFPDPAAWDWYWYAYDAPDSNGTSHRGYTDGDDDGGGMIMTGSSTTSGQPGHNCHVPRDGDDDDDDDDPVVVVVSVVSTPHCSSHDPDDPPPCPDPPVNVD/DVLAVQAAEAAECQFFVDQQLLLLCVQLVHAHEYQFLVSLCSNPVLPRDLCSYEHEHQDDDLVRLLSCQVSVNQHYEHADLVVLVSCLVRPQAHAYEYEAQQPVQPQPCSVDPPGHHYLVCLLVNLVSNVVSVHHHAAYEYANAQAPLDLRSLVVVVVSRLVSCVSNVVVPHLHAEYESEENDALDPVCNVSVSVSSNSVNVSCCVRPNVVSNHRHYYHYHNNSWQQVDKDKKFFADKDWDAWFDQLCPPVDRPRPTDRTAMETEIAAWCQAQQVCVVVPVDAWAKDFDVVFPDPAAWDWYWYAYDAPDSNGTSHRGYTDGDDDGGGMIMTGRSTTSGQPGHNCVVPRDGDDDDDDDDPVVVVVSVVSTPHCSSHDPDDPPPCPDPPVNVD

pLDDT: mean 84.02, std 16.34, range [35.38, 98.94]